Protein 1ECI (pdb70)

Organism: Ectatomma tuberculatum (NCBI:txid39300)

Radius of gyration: 10.92 Å; Cα contacts (8 Å, |Δi|>4): 73; chains: 2; bounding box: 20×27×25 Å

GO terms:
  GO:0005576 extracellular region (C, EXP)

Solvent-accessible surface area: 4690 Å² total; per-residue (Å²): 125,137,12,69,144,145,21,9,66,65,1,25,94,46,3,81,55,12,7,124,115,14,43,34,126,54,7,85,87,1,106,140,36,35,55,159,128,107,42,105,119,24,33,106,34,0,2,78,27,0,39,50,1,7,156,138,28,79,88,67,12,36,76,89,0,123,160,104,11,67,218

Structure (mmCIF, N/CA/C/O backbone):
data_1ECI
#
_entry.id   1ECI
#
_cell.length_a   1.000
_cell.length_b   1.000
_cell.length_c   1.000
_cell.angle_alpha   90.00
_cell.angle_beta   90.00
_cell.angle_gamma   90.00
#
_symmetry.space_group_name_H-M   'P 1'
#
loop_
_entity.id
_entity.type
_entity.pdbx_description
1 polymer ECTATOMIN
2 polymer ECTATOMIN
#
loop_
_atom_site.group_PDB
_atom_site.id
_atom_site.type_symbol
_atom_site.label_atom_id
_atom_site.label_alt_id
_atom_site.label_comp_id
_atom_site.label_asym_id
_atom_site.label_entity_id
_atom_site.label_seq_id
_atom_site.pdbx_PDB_ins_code
_atom_site.Cartn_x
_atom_site.Cartn_y
_atom_site.Cartn_z
_atom_site.occupancy
_atom_site.B_iso_or_equiv
_atom_site.auth_seq_id
_atom_site.auth_comp_id
_atom_site.auth_asym_id
_atom_site.auth_atom_id
_atom_site.pdbx_PDB_model_num
ATOM 1 N N . GLY A 1 1 ? 3.851 -14.009 7.409 1.00 0.00 1 GLY A N 1
ATOM 2 C CA . GLY A 1 1 ? 4.643 -13.171 6.497 1.00 0.00 1 GLY A CA 1
ATOM 3 C C . GLY A 1 1 ? 3.838 -12.786 5.254 1.00 0.00 1 GLY A C 1
ATOM 4 O O . GLY A 1 1 ? 3.552 -11.623 4.969 1.00 0.00 1 GLY A O 1
ATOM 10 N N . VAL A 1 2 ? 3.465 -13.822 4.496 1.00 0.00 2 VAL A N 1
ATOM 11 C CA . VAL A 1 2 ? 2.669 -13.637 3.267 1.00 0.00 2 VAL A CA 1
ATOM 12 C C . VAL A 1 2 ? 1.245 -13.149 3.583 1.00 0.00 2 VAL A C 1
ATOM 13 O O . VAL A 1 2 ? 0.676 -13.362 4.655 1.00 0.00 2 VAL A O 1
ATOM 26 N N . ILE A 1 3 ? 0.666 -12.472 2.589 1.00 0.00 3 ILE A N 1
ATOM 27 C CA . ILE A 1 3 ? -0.714 -11.964 2.688 1.00 0.00 3 ILE A CA 1
ATOM 28 C C . ILE A 1 3 ? -1.650 -12.824 1.820 1.00 0.00 3 ILE A C 1
ATOM 29 O O . ILE A 1 3 ? -1.379 -13.065 0.643 1.00 0.00 3 ILE A O 1
ATOM 45 N N . PRO A 1 4 ? -2.772 -13.312 2.369 1.00 0.00 4 PRO A N 1
ATOM 46 C CA . PRO A 1 4 ? -3.725 -14.166 1.639 1.00 0.00 4 PRO A CA 1
ATOM 47 C C . PRO A 1 4 ? -4.687 -13.369 0.747 1.00 0.00 4 PRO A C 1
ATOM 48 O O . PRO A 1 4 ? -4.810 -12.145 0.801 1.00 0.00 4 PRO A O 1
ATOM 59 N N . LYS A 1 5 ? -5.415 -14.133 -0.074 1.00 0.00 5 LYS A N 1
ATOM 60 C CA . LYS A 1 5 ? -6.406 -13.575 -1.015 1.00 0.00 5 LYS A CA 1
ATOM 61 C C . LYS A 1 5 ? -7.436 -12.687 -0.303 1.00 0.00 5 LYS A C 1
ATOM 62 O O . LYS A 1 5 ? -7.756 -11.574 -0.718 1.00 0.00 5 LYS A O 1
ATOM 81 N N . LYS A 1 6 ? -7.960 -13.221 0.805 1.00 0.00 6 LYS A N 1
ATOM 82 C CA . LYS A 1 6 ? -8.977 -12.525 1.615 1.00 0.00 6 LYS A CA 1
ATOM 83 C C . LYS A 1 6 ? -8.545 -11.106 2.009 1.00 0.00 6 LYS A C 1
ATOM 84 O O . LYS A 1 6 ? -9.262 -10.123 1.826 1.00 0.00 6 LYS A O 1
ATOM 103 N N . ILE A 1 7 ? -7.335 -11.012 2.570 1.00 0.00 7 ILE A N 1
ATOM 104 C CA . ILE A 1 7 ? -6.778 -9.708 2.980 1.00 0.00 7 ILE A CA 1
ATOM 105 C C . ILE A 1 7 ? -6.641 -8.742 1.794 1.00 0.00 7 ILE A C 1
ATOM 106 O O . ILE A 1 7 ? -6.971 -7.563 1.882 1.00 0.00 7 ILE A O 1
ATOM 122 N N . TRP A 1 8 ? -6.136 -9.256 0.668 1.00 0.00 8 TRP A N 1
ATOM 123 C CA . TRP A 1 8 ? -5.996 -8.440 -0.559 1.00 0.00 8 TRP A CA 1
ATOM 124 C C . TRP A 1 8 ? -7.317 -7.787 -1.002 1.00 0.00 8 TRP A C 1
ATOM 125 O O . TRP A 1 8 ? -7.381 -6.636 -1.434 1.00 0.00 8 TRP A O 1
ATOM 146 N N . GLU A 1 9 ? -8.396 -8.566 -0.893 1.00 0.00 9 GLU A N 1
ATOM 147 C CA . GLU A 1 9 ? -9.756 -8.066 -1.177 1.00 0.00 9 GLU A CA 1
ATOM 148 C C . GLU A 1 9 ? -10.161 -6.931 -0.224 1.00 0.00 9 GLU A C 1
ATOM 149 O O . GLU A 1 9 ? -10.689 -5.887 -0.608 1.00 0.00 9 GLU A O 1
ATOM 161 N N . THR A 1 10 ? -9.898 -7.166 1.065 1.00 0.00 10 THR A N 1
ATOM 162 C CA . THR A 1 10 ? -10.245 -6.210 2.136 1.00 0.00 10 THR A CA 1
ATOM 163 C C . THR A 1 10 ? -9.555 -4.848 1.956 1.00 0.00 10 THR A C 1
ATOM 164 O O . THR A 1 10 ? -10.158 -3.777 2.021 1.00 0.00 10 THR A O 1
ATOM 175 N N . VAL A 1 11 ? -8.242 -4.915 1.727 1.00 0.00 11 VAL A N 1
ATOM 176 C CA . VAL A 1 11 ? -7.393 -3.713 1.628 1.00 0.00 11 VAL A CA 1
ATOM 177 C C . VAL A 1 11 ? -7.681 -2.862 0.382 1.00 0.00 11 VAL A C 1
ATOM 178 O O . VAL A 1 11 ? -7.544 -1.642 0.405 1.00 0.00 11 VAL A O 1
ATOM 191 N N . CYS A 1 12 ? -8.087 -3.536 -0.708 1.00 0.00 12 CYS A N 1
ATOM 192 C CA . CYS A 1 12 ? -8.344 -2.917 -2.033 1.00 0.00 12 CYS A CA 1
ATOM 193 C C . CYS A 1 12 ? -8.634 -1.400 -2.043 1.00 0.00 12 CYS A C 1
ATOM 194 O O . CYS A 1 12 ? -7.859 -0.632 -2.611 1.00 0.00 12 CYS A O 1
ATOM 201 N N . PRO A 1 13 ? -9.727 -0.917 -1.428 1.00 0.00 13 PRO A N 1
ATOM 202 C CA . PRO A 1 13 ? -10.100 0.512 -1.435 1.00 0.00 13 PRO A CA 1
ATOM 203 C C . PRO A 1 13 ? -9.097 1.417 -0.703 1.00 0.00 13 PRO A C 1
ATOM 204 O O . PRO A 1 13 ? -8.695 2.483 -1.167 1.00 0.00 13 PRO A O 1
ATOM 215 N N . THR A 1 14 ? -8.703 0.964 0.489 1.00 0.00 14 THR A N 1
ATOM 216 C CA . THR A 1 14 ? -7.760 1.706 1.348 1.00 0.00 14 THR A CA 1
ATOM 217 C C . THR A 1 14 ? -6.409 1.945 0.653 1.00 0.00 14 THR A C 1
ATOM 218 O O . THR A 1 14 ? -5.860 3.046 0.613 1.00 0.00 14 THR A O 1
ATOM 229 N N . VAL A 1 15 ? -5.865 0.855 0.104 1.00 0.00 15 VAL A N 1
ATOM 230 C CA . VAL A 1 15 ? -4.575 0.888 -0.612 1.00 0.00 15 VAL A CA 1
ATOM 231 C C . VAL A 1 15 ? -4.638 1.622 -1.960 1.00 0.00 15 VAL A C 1
ATOM 232 O O . VAL A 1 15 ? -3.662 2.207 -2.427 1.00 0.00 15 VAL A O 1
ATOM 245 N N . GLU A 1 16 ? -5.824 1.580 -2.585 1.00 0.00 16 GLU A N 1
ATOM 246 C CA . GLU A 1 16 ? -6.045 2.122 -3.945 1.00 0.00 16 GLU A CA 1
ATOM 247 C C . GLU A 1 16 ? -5.388 3.492 -4.195 1.00 0.00 16 GLU A C 1
ATOM 248 O O . GLU A 1 16 ? -4.522 3.602 -5.062 1.00 0.00 16 GLU A O 1
ATOM 260 N N . PRO A 1 17 ? -5.732 4.559 -3.454 1.00 0.00 17 PRO A N 1
ATOM 261 C CA . PRO A 1 17 ? -5.243 5.923 -3.732 1.00 0.00 17 PRO A CA 1
ATOM 262 C C . PRO A 1 17 ? -3.713 6.016 -3.763 1.00 0.00 17 PRO A C 1
ATOM 263 O O . PRO A 1 17 ? -3.094 6.618 -4.641 1.00 0.00 17 PRO A O 1
ATOM 274 N N . TRP A 1 18 ? -3.099 5.378 -2.764 1.00 0.00 18 TRP A N 1
ATOM 275 C CA . TRP A 1 18 ? -1.630 5.342 -2.653 1.00 0.00 18 TRP A CA 1
ATOM 276 C C . TRP A 1 18 ? -0.979 4.599 -3.830 1.00 0.00 18 TRP A C 1
ATOM 277 O O . TRP A 1 18 ? 0.010 5.029 -4.420 1.00 0.00 18 TRP A O 1
ATOM 298 N N . ALA A 1 19 ? -1.578 3.454 -4.176 1.00 0.00 19 ALA A N 1
ATOM 299 C CA . ALA A 1 19 ? -1.007 2.513 -5.161 1.00 0.00 19 ALA A CA 1
ATOM 300 C C . ALA A 1 19 ? -0.703 3.160 -6.521 1.00 0.00 19 ALA A C 1
ATOM 301 O O . ALA A 1 19 ? 0.426 3.162 -7.013 1.00 0.00 19 ALA A O 1
ATOM 308 N N . LYS A 1 20 ? -1.749 3.716 -7.143 1.00 0.00 20 LYS A N 1
ATOM 309 C CA . LYS A 1 20 ? -1.583 4.444 -8.418 1.00 0.00 20 LYS A CA 1
ATOM 310 C C . LYS A 1 20 ? -0.648 5.652 -8.284 1.00 0.00 20 LYS A C 1
ATOM 311 O O . LYS A 1 20 ? 0.154 5.967 -9.164 1.00 0.00 20 LYS A O 1
ATOM 330 N N . LYS A 1 21 ? -0.781 6.355 -7.154 1.00 0.00 21 LYS A N 1
ATOM 331 C CA . LYS A 1 21 ? 0.136 7.464 -6.824 1.00 0.00 21 LYS A CA 1
ATOM 332 C C . LYS A 1 21 ? 1.441 6.949 -6.182 1.00 0.00 21 LYS A C 1
ATOM 333 O O . LYS A 1 21 ? 1.950 7.435 -5.171 1.00 0.00 21 LYS A O 1
ATOM 352 N N . CYS A 1 22 ? 2.008 5.927 -6.828 1.00 0.00 22 CYS A N 1
ATOM 353 C CA . CYS A 1 22 ? 3.275 5.316 -6.384 1.00 0.00 22 CYS A CA 1
ATOM 354 C C . CYS A 1 22 ? 3.915 4.526 -7.538 1.00 0.00 22 CYS A C 1
ATOM 355 O O . CYS A 1 22 ? 3.378 4.386 -8.639 1.00 0.00 22 CYS A O 1
ATOM 362 N N . SER A 1 23 ? 5.110 3.995 -7.266 1.00 0.00 23 SER A N 1
ATOM 363 C CA . SER A 1 23 ? 5.846 3.187 -8.258 1.00 0.00 23 SER A CA 1
ATOM 364 C C . SER A 1 23 ? 6.776 2.165 -7.583 1.00 0.00 23 SER A C 1
ATOM 365 O O . SER A 1 23 ? 6.823 1.985 -6.364 1.00 0.00 23 SER A O 1
ATOM 373 N N . GLY A 1 24 ? 7.537 1.470 -8.433 1.00 0.00 24 GLY A N 1
ATOM 374 C CA . GLY A 1 24 ? 8.455 0.410 -7.979 1.00 0.00 24 GLY A CA 1
ATOM 375 C C . GLY A 1 24 ? 7.779 -0.966 -7.937 1.00 0.00 24 GLY A C 1
ATOM 376 O O . GLY A 1 24 ? 6.595 -1.160 -8.216 1.00 0.00 24 GLY A O 1
ATOM 380 N N . ASP A 1 25 ? 8.597 -1.950 -7.557 1.00 0.00 25 ASP A N 1
ATOM 381 C CA . ASP A 1 25 ? 8.184 -3.367 -7.529 1.00 0.00 25 ASP A CA 1
ATOM 382 C C . ASP A 1 25 ? 6.968 -3.622 -6.630 1.00 0.00 25 ASP A C 1
ATOM 383 O O . ASP A 1 25 ? 6.016 -4.320 -6.975 1.00 0.00 25 ASP A O 1
ATOM 392 N N . ILE A 1 26 ? 7.030 -3.038 -5.431 1.00 0.00 26 ILE A N 1
ATOM 393 C CA . ILE A 1 26 ? 5.981 -3.225 -4.411 1.00 0.00 26 ILE A CA 1
ATOM 394 C C . ILE A 1 26 ? 4.631 -2.645 -4.861 1.00 0.00 26 ILE A C 1
ATOM 395 O O . ILE A 1 26 ? 3.566 -3.238 -4.696 1.00 0.00 26 ILE A O 1
ATOM 411 N N . ALA A 1 27 ? 4.687 -1.430 -5.419 1.00 0.00 27 ALA A N 1
ATOM 412 C CA . ALA A 1 27 ? 3.484 -0.775 -5.972 1.00 0.00 27 ALA A CA 1
ATOM 413 C C . ALA A 1 27 ? 2.787 -1.666 -7.011 1.00 0.00 27 ALA A C 1
ATOM 414 O O . ALA A 1 27 ? 1.574 -1.877 -7.014 1.00 0.00 27 ALA A O 1
ATOM 421 N N . THR A 1 28 ? 3.613 -2.204 -7.914 1.00 0.00 28 THR A N 1
ATOM 422 C CA . THR A 1 28 ? 3.152 -3.142 -8.956 1.00 0.00 28 THR A CA 1
ATOM 423 C C . THR A 1 28 ? 2.525 -4.411 -8.355 1.00 0.00 28 THR A C 1
ATOM 424 O O . THR A 1 28 ? 1.531 -4.954 -8.837 1.00 0.00 28 THR A O 1
ATOM 435 N N . TYR A 1 29 ? 3.148 -4.898 -7.277 1.00 0.00 29 TYR A N 1
ATOM 436 C CA . TYR A 1 29 ? 2.685 -6.120 -6.594 1.00 0.00 29 TYR A CA 1
ATOM 437 C C . TYR A 1 29 ? 1.257 -5.968 -6.055 1.00 0.00 29 TYR A C 1
ATOM 438 O O . TYR A 1 29 ? 0.331 -6.673 -6.448 1.00 0.00 29 TYR A O 1
ATOM 456 N N . ILE A 1 30 ? 1.092 -5.006 -5.142 1.00 0.00 30 ILE A N 1
ATOM 457 C CA . ILE A 1 30 ? -0.209 -4.724 -4.500 1.00 0.00 30 ILE A CA 1
ATOM 458 C C . ILE A 1 30 ? -1.324 -4.512 -5.536 1.00 0.00 30 ILE A C 1
ATOM 459 O O . ILE A 1 30 ? -2.445 -5.010 -5.425 1.00 0.00 30 ILE A O 1
ATOM 475 N N . LYS A 1 31 ? -0.981 -3.730 -6.565 1.00 0.00 31 LYS A N 1
ATOM 476 C CA . LYS A 1 31 ? -1.875 -3.491 -7.716 1.00 0.00 31 LYS A CA 1
ATOM 477 C C . LYS A 1 31 ? -2.398 -4.813 -8.297 1.00 0.00 31 LYS A C 1
ATOM 478 O O . LYS A 1 31 ? -3.592 -5.027 -8.503 1.00 0.00 31 LYS A O 1
ATOM 497 N N . ARG A 1 32 ? -1.454 -5.723 -8.551 1.00 0.00 32 ARG A N 1
ATOM 498 C CA . ARG A 1 32 ? -1.773 -7.058 -9.090 1.00 0.00 32 ARG A CA 1
ATOM 499 C C . ARG A 1 32 ? -2.706 -7.858 -8.167 1.00 0.00 32 ARG A C 1
ATOM 500 O O . ARG A 1 32 ? -3.633 -8.538 -8.602 1.00 0.00 32 ARG A O 1
ATOM 521 N N . GLU A 1 33 ? -2.442 -7.779 -6.858 1.00 0.00 33 GLU A N 1
ATOM 522 C CA . GLU A 1 33 ? -3.207 -8.566 -5.869 1.00 0.00 33 GLU A CA 1
ATOM 523 C C . GLU A 1 33 ? -4.704 -8.227 -5.884 1.00 0.00 33 GLU A C 1
ATOM 524 O O . GLU A 1 33 ? -5.577 -9.068 -6.107 1.00 0.00 33 GLU A O 1
ATOM 536 N N . CYS A 1 34 ? -4.993 -6.945 -5.640 1.00 0.00 34 CYS A N 1
ATOM 537 C CA . CYS A 1 34 ? -6.382 -6.449 -5.627 1.00 0.00 34 CYS A CA 1
ATOM 538 C C . CYS A 1 34 ? -7.069 -6.609 -6.993 1.00 0.00 34 CYS A C 1
ATOM 539 O O . CYS A 1 34 ? -8.180 -7.121 -7.126 1.00 0.00 34 CYS A O 1
ATOM 546 N N . GLY A 1 35 ? -6.365 -6.142 -8.030 1.00 0.00 35 GLY A N 1
ATOM 547 C CA . GLY A 1 35 ? -6.890 -6.138 -9.410 1.00 0.00 35 GLY A CA 1
ATOM 548 C C . GLY A 1 35 ? -7.291 -7.534 -9.900 1.00 0.00 35 GLY A C 1
ATOM 549 O O . GLY A 1 35 ? -8.418 -7.798 -10.318 1.00 0.00 35 GLY A O 1
ATOM 553 N N . LYS A 1 36 ? -6.306 -8.436 -9.859 1.00 0.00 36 LYS A N 1
ATOM 554 C CA . LYS A 1 36 ? -6.509 -9.855 -10.211 1.00 0.00 36 LYS A CA 1
ATOM 555 C C . LYS A 1 36 ? -7.330 -10.568 -9.123 1.00 0.00 36 LYS A C 1
ATOM 556 O O . LYS A 1 36 ? -6.835 -11.228 -8.208 1.00 0.00 36 LYS A O 1
ATOM 575 N N . LEU A 1 37 ? -8.649 -10.395 -9.243 1.00 0.00 37 LEU A N 1
ATOM 576 C CA . LEU A 1 37 ? -9.605 -10.893 -8.238 1.00 0.00 37 LEU A CA 1
ATOM 577 C C . LEU A 1 37 ? -11.017 -10.939 -8.845 1.00 0.00 37 LEU A C 1
ATOM 578 O O . LEU A 1 37 ? -11.547 -9.890 -9.213 1.00 0.00 37 LEU A O 1
ATOM 595 N N . TRP B 2 1 ? -4.852 0.400 10.697 1.00 0.00 1 TRP B N 1
ATOM 596 C CA . TRP B 2 1 ? -6.250 0.705 11.043 1.00 0.00 1 TRP B C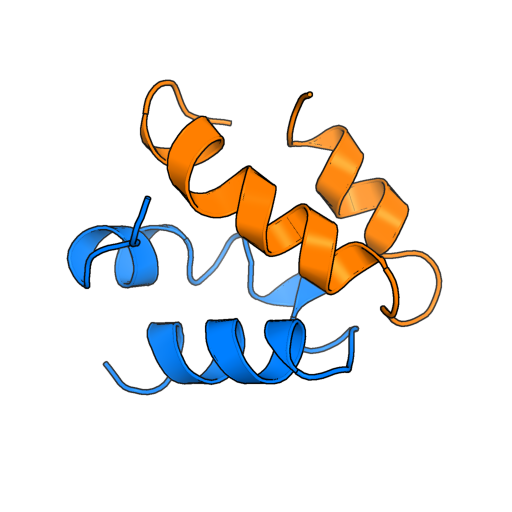A 1
ATOM 597 C C . TRP B 2 1 ? -6.905 -0.398 11.892 1.00 0.00 1 TRP B C 1
ATOM 598 O O . TRP B 2 1 ? -7.463 -0.168 12.965 1.00 0.00 1 TRP B O 1
ATOM 621 N N . SER B 2 2 ? -6.826 -1.631 11.387 1.00 0.00 2 SER B N 1
ATOM 622 C CA . SER B 2 2 ? -7.358 -2.811 12.097 1.00 0.00 2 SER B CA 1
ATOM 623 C C . SER B 2 2 ? -6.369 -3.296 13.172 1.00 0.00 2 SER B C 1
ATOM 624 O O . SER B 2 2 ? -5.311 -2.720 13.428 1.00 0.00 2 SER B O 1
ATOM 632 N N . THR B 2 3 ? -6.760 -4.372 13.857 1.00 0.00 3 THR B N 1
ATOM 633 C CA . THR B 2 3 ? -5.830 -5.098 14.739 1.00 0.00 3 THR B CA 1
ATOM 634 C C . THR B 2 3 ? -4.948 -6.038 13.902 1.00 0.00 3 THR B C 1
ATOM 635 O O . THR B 2 3 ? -3.722 -5.936 13.845 1.00 0.00 3 THR B O 1
ATOM 646 N N . ILE B 2 4 ? -5.619 -6.975 13.222 1.00 0.00 4 ILE B N 1
ATOM 647 C CA . ILE B 2 4 ? -4.935 -7.967 12.371 1.00 0.00 4 ILE B CA 1
ATOM 648 C C . ILE B 2 4 ? -4.515 -7.361 11.023 1.00 0.00 4 ILE B C 1
ATOM 649 O O . ILE B 2 4 ? -3.339 -7.286 10.669 1.00 0.00 4 ILE B O 1
ATOM 665 N N . VAL B 2 5 ? -5.527 -6.905 10.273 1.00 0.00 5 VAL B N 1
ATOM 666 C CA . VAL B 2 5 ? -5.341 -6.448 8.878 1.00 0.00 5 VAL B CA 1
ATOM 667 C C . VAL B 2 5 ? -4.252 -5.375 8.753 1.00 0.00 5 VAL B C 1
ATOM 668 O O . VAL B 2 5 ? -3.422 -5.383 7.845 1.00 0.00 5 VAL B O 1
ATOM 681 N N . LYS B 2 6 ? -4.274 -4.434 9.702 1.00 0.00 6 LYS B N 1
ATOM 682 C CA . LYS B 2 6 ? -3.267 -3.359 9.781 1.00 0.00 6 LYS B CA 1
ATOM 683 C C . LYS B 2 6 ? -1.839 -3.916 9.713 1.00 0.00 6 LYS B C 1
ATOM 684 O O . LYS B 2 6 ? -1.054 -3.633 8.811 1.00 0.00 6 LYS B O 1
ATOM 703 N N . LEU B 2 7 ? -1.526 -4.761 10.696 1.00 0.00 7 LEU B N 1
ATOM 704 C CA . LEU B 2 7 ? -0.184 -5.361 10.821 1.00 0.00 7 LEU B CA 1
ATOM 705 C C . LEU B 2 7 ? 0.222 -6.199 9.598 1.00 0.00 7 LEU B C 1
ATOM 706 O O . LEU B 2 7 ? 1.391 -6.316 9.233 1.00 0.00 7 LEU B O 1
ATOM 722 N N . THR B 2 8 ? -0.784 -6.811 8.965 1.00 0.00 8 THR B N 1
ATOM 723 C CA . THR B 2 8 ? -0.558 -7.662 7.781 1.00 0.00 8 THR B CA 1
ATOM 724 C C . THR B 2 8 ? -0.061 -6.859 6.566 1.00 0.00 8 THR B C 1
ATOM 725 O O . THR B 2 8 ? 1.004 -7.102 5.996 1.00 0.00 8 THR B O 1
ATOM 736 N N . ILE B 2 9 ? -0.868 -5.870 6.170 1.00 0.00 9 ILE B N 1
ATOM 737 C CA . ILE B 2 9 ? -0.609 -5.093 4.941 1.00 0.00 9 ILE B CA 1
ATOM 738 C C . ILE B 2 9 ? 0.520 -4.061 5.107 1.00 0.00 9 ILE B C 1
ATOM 739 O O . ILE B 2 9 ? 1.402 -3.907 4.265 1.00 0.00 9 ILE B O 1
ATOM 755 N N . CYS B 2 10 ? 0.476 -3.353 6.241 1.00 0.00 10 CYS B N 1
ATOM 756 C CA . CYS B 2 10 ? 1.399 -2.239 6.552 1.00 0.00 10 CYS B CA 1
ATOM 757 C C . CYS B 2 10 ? 2.880 -2.445 6.196 1.00 0.00 10 CYS B C 1
ATOM 758 O O . CYS B 2 10 ? 3.470 -1.562 5.577 1.00 0.00 10 CYS B O 1
ATOM 765 N N . PRO B 2 11 ? 3.540 -3.554 6.563 1.00 0.00 11 PRO B N 1
ATOM 766 C CA . PRO B 2 11 ? 4.952 -3.800 6.206 1.00 0.00 11 PRO B CA 1
ATOM 767 C C . PRO B 2 11 ? 5.208 -3.700 4.694 1.00 0.00 11 PRO B C 1
ATOM 768 O O . PRO B 2 11 ? 6.175 -3.105 4.216 1.00 0.00 11 PRO B O 1
ATOM 779 N N . THR B 2 12 ? 4.295 -4.309 3.932 1.00 0.00 12 THR B N 1
ATOM 780 C CA . THR B 2 12 ? 4.321 -4.214 2.459 1.00 0.00 12 THR B CA 1
ATOM 781 C C . THR B 2 12 ? 4.187 -2.752 2.000 1.00 0.00 12 THR B C 1
ATOM 782 O O . THR B 2 12 ? 4.922 -2.251 1.152 1.00 0.00 12 THR B O 1
ATOM 793 N N . LEU B 2 13 ? 3.212 -2.055 2.596 1.00 0.00 13 LEU B N 1
ATOM 794 C CA . LEU B 2 13 ? 2.939 -0.641 2.267 1.00 0.00 13 LEU B CA 1
ATOM 795 C C . LEU B 2 13 ? 4.157 0.272 2.475 1.00 0.00 13 LEU B C 1
ATOM 796 O O . LEU B 2 13 ? 4.405 1.218 1.731 1.00 0.00 13 LEU B O 1
ATOM 812 N N . LYS B 2 14 ? 4.915 -0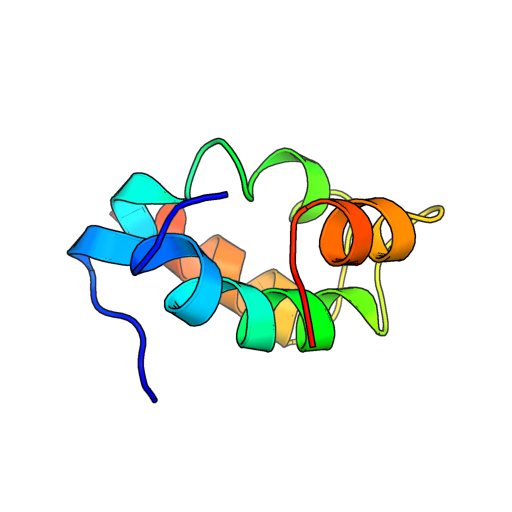.010 3.539 1.00 0.00 14 LYS B N 1
ATOM 813 C CA . LYS B 2 14 ? 6.155 0.732 3.836 1.00 0.00 14 LYS B CA 1
ATOM 814 C C . LYS B 2 14 ? 7.190 0.581 2.714 1.00 0.00 14 LYS B C 1
ATOM 815 O O . LYS B 2 14 ? 7.834 1.528 2.264 1.00 0.00 14 LYS B O 1
ATOM 834 N N . SER B 2 15 ? 7.351 -0.667 2.265 1.00 0.00 15 SER B N 1
ATOM 835 C CA . SER B 2 15 ? 8.253 -0.982 1.139 1.00 0.00 15 SER B CA 1
ATOM 836 C C . SER B 2 15 ? 7.871 -0.197 -0.129 1.00 0.00 15 SER B C 1
ATOM 837 O O . SER B 2 15 ? 8.700 0.311 -0.883 1.00 0.00 15 SER B O 1
ATOM 845 N N . MET B 2 16 ? 6.556 -0.116 -0.358 1.00 0.00 16 MET B N 1
ATOM 846 C CA . MET B 2 16 ? 5.991 0.681 -1.464 1.00 0.00 16 MET B CA 1
ATOM 847 C C . MET B 2 16 ? 6.324 2.176 -1.315 1.00 0.00 16 MET B C 1
ATOM 848 O O . MET B 2 16 ? 6.730 2.868 -2.249 1.00 0.00 16 MET B O 1
ATOM 862 N N . ALA B 2 17 ? 6.154 2.658 -0.079 1.00 0.00 17 ALA B N 1
ATOM 863 C CA . ALA B 2 17 ? 6.350 4.079 0.273 1.00 0.00 17 ALA B CA 1
ATOM 864 C C . ALA B 2 17 ? 7.734 4.616 -0.118 1.00 0.00 17 ALA B C 1
ATOM 865 O O . ALA B 2 17 ? 7.918 5.787 -0.451 1.00 0.00 17 ALA B O 1
ATOM 872 N N . LYS B 2 18 ? 8.724 3.718 -0.061 1.00 0.00 18 LYS B N 1
ATOM 873 C CA . LYS B 2 18 ? 10.125 4.045 -0.403 1.00 0.00 18 LYS B CA 1
ATOM 874 C C . LYS B 2 18 ? 10.257 4.838 -1.713 1.00 0.00 18 LYS B C 1
ATOM 875 O O . LYS B 2 18 ? 11.059 5.762 -1.847 1.00 0.00 18 LYS B O 1
ATOM 894 N N . LYS B 2 19 ? 9.441 4.452 -2.700 1.00 0.00 19 LYS B N 1
ATOM 895 C CA . LYS B 2 19 ? 9.439 5.132 -4.008 1.00 0.00 19 LYS B CA 1
ATOM 896 C C . LYS B 2 19 ? 8.006 5.340 -4.524 1.00 0.00 19 LYS B C 1
ATOM 897 O O . LYS B 2 19 ? 7.539 4.758 -5.504 1.00 0.00 19 LYS B O 1
ATOM 916 N N . CYS B 2 20 ? 7.274 6.187 -3.793 1.00 0.00 20 CYS B N 1
ATOM 917 C CA . CYS B 2 20 ? 5.954 6.658 -4.257 1.00 0.00 20 CYS B CA 1
ATOM 918 C C . CYS B 2 20 ? 6.006 8.084 -4.819 1.00 0.00 20 CYS B C 1
ATOM 919 O O . CYS B 2 20 ? 6.981 8.828 -4.700 1.00 0.00 20 CYS B O 1
ATOM 926 N N . GLU B 2 21 ? 4.891 8.464 -5.452 1.00 0.00 21 GLU B N 1
ATOM 927 C CA . GLU B 2 21 ? 4.778 9.790 -6.086 1.00 0.00 21 GLU B CA 1
ATOM 928 C C . GLU B 2 21 ? 4.321 10.854 -5.079 1.00 0.00 21 GLU B C 1
ATOM 929 O O . GLU B 2 21 ? 3.668 10.585 -4.070 1.00 0.00 21 GLU B O 1
ATOM 941 N N . GLY B 2 22 ? 4.664 12.104 -5.406 1.00 0.00 22 GLY B N 1
ATOM 942 C CA . GLY B 2 22 ? 4.322 13.278 -4.577 1.00 0.00 22 GLY B CA 1
ATOM 943 C C . GLY B 2 22 ? 4.916 13.197 -3.164 1.00 0.00 22 GLY B C 1
ATOM 944 O O . GLY B 2 22 ? 6.047 13.593 -2.883 1.00 0.00 22 GLY B O 1
ATOM 948 N N . SER B 2 23 ? 4.102 12.646 -2.259 1.00 0.00 23 SER B N 1
ATOM 949 C CA . SER B 2 23 ? 4.515 12.389 -0.865 1.00 0.00 23 SER B CA 1
ATOM 950 C C . SER B 2 23 ? 3.514 11.430 -0.193 1.00 0.00 23 SER B C 1
ATOM 951 O O . SER B 2 23 ? 3.084 11.563 0.954 1.00 0.00 23 SER B O 1
ATOM 959 N N . ILE B 2 24 ? 3.158 10.402 -0.967 1.00 0.00 24 ILE B N 1
ATOM 960 C CA . ILE B 2 24 ? 2.223 9.350 -0.524 1.00 0.00 24 ILE B CA 1
ATOM 961 C C . ILE B 2 24 ? 2.787 8.505 0.627 1.00 0.00 24 ILE B C 1
ATOM 962 O O . ILE B 2 24 ? 2.067 7.976 1.472 1.00 0.00 24 ILE B O 1
ATOM 978 N N . ALA B 2 25 ? 4.117 8.370 0.632 1.00 0.00 25 ALA B N 1
ATOM 979 C CA . ALA B 2 25 ? 4.843 7.680 1.717 1.00 0.00 25 ALA B CA 1
ATOM 980 C C . ALA B 2 25 ? 4.391 8.136 3.114 1.00 0.00 25 ALA B C 1
ATOM 981 O O . ALA B 2 25 ? 4.246 7.361 4.060 1.00 0.00 25 ALA B O 1
ATOM 988 N N . THR B 2 26 ? 4.179 9.451 3.227 1.00 0.00 26 THR B N 1
ATOM 989 C CA . THR B 2 26 ? 3.688 10.070 4.474 1.00 0.00 26 THR B CA 1
ATOM 990 C C . THR B 2 26 ? 2.343 9.473 4.917 1.00 0.00 26 THR B C 1
ATOM 991 O O . THR B 2 26 ? 2.136 9.082 6.066 1.00 0.00 26 THR B O 1
ATOM 1002 N N . MET B 2 27 ? 1.410 9.413 3.961 1.00 0.00 27 MET B N 1
ATOM 1003 C CA . MET B 2 27 ? 0.059 8.866 4.207 1.00 0.00 27 MET B CA 1
ATOM 1004 C C . MET B 2 27 ? 0.096 7.409 4.690 1.00 0.00 27 MET B C 1
ATOM 1005 O O . MET B 2 27 ? -0.598 6.997 5.620 1.00 0.00 27 MET B O 1
ATOM 1019 N N . ILE B 2 28 ? 0.931 6.613 4.012 1.00 0.00 28 ILE B N 1
ATOM 1020 C CA . ILE B 2 28 ? 1.128 5.194 4.366 1.00 0.00 28 ILE B CA 1
ATOM 1021 C C . ILE B 2 28 ? 1.498 5.032 5.846 1.00 0.00 28 ILE B C 1
ATOM 1022 O O . ILE B 2 28 ? 0.858 4.323 6.621 1.00 0.00 28 ILE B O 1
ATOM 1038 N N . LYS B 2 29 ? 2.568 5.733 6.227 1.00 0.00 29 LYS B N 1
ATOM 1039 C CA . LYS B 2 29 ? 3.095 5.683 7.602 1.00 0.00 29 LYS B CA 1
ATOM 1040 C C . LYS B 2 29 ? 2.075 6.167 8.643 1.00 0.00 29 LYS B C 1
ATOM 1041 O O . LYS B 2 29 ? 1.952 5.637 9.747 1.00 0.00 29 LYS B O 1
ATOM 1060 N N . LYS B 2 30 ? 1.332 7.211 8.261 1.00 0.00 30 LYS B N 1
ATOM 1061 C CA . LYS B 2 30 ? 0.333 7.837 9.147 1.00 0.00 30 LYS B CA 1
ATOM 1062 C C . LYS B 2 30 ? -0.694 6.816 9.660 1.00 0.00 30 LYS B C 1
ATOM 1063 O O . LYS B 2 30 ? -0.966 6.680 10.854 1.00 0.00 30 LYS B O 1
ATOM 1082 N N . LYS B 2 31 ? -1.276 6.082 8.707 1.00 0.00 31 LYS B N 1
ATOM 1083 C CA . LYS B 2 31 ? -2.226 4.998 9.022 1.00 0.00 31 LYS B CA 1
ATOM 1084 C C . LYS B 2 31 ? -1.548 3.864 9.805 1.00 0.00 31 LYS B C 1
ATOM 1085 O O . LYS B 2 31 ? -1.971 3.425 10.875 1.00 0.00 31 LYS B O 1
ATOM 1104 N N . CYS B 2 32 ? -0.449 3.391 9.215 1.00 0.00 32 CYS B N 1
ATOM 1105 C CA . CYS B 2 32 ? 0.333 2.258 9.742 1.00 0.00 32 CYS B CA 1
ATOM 1106 C C . CYS B 2 32 ? 1.148 2.591 11.001 1.00 0.00 32 CYS B C 1
ATOM 1107 O O . CYS B 2 32 ? 1.052 3.648 11.626 1.00 0.00 32 CYS B O 1
ATOM 1114 N N . ASP B 2 33 ? 1.964 1.605 11.385 1.00 0.00 33 ASP B N 1
ATOM 1115 C CA . ASP B 2 33 ? 2.868 1.719 12.544 1.00 0.00 33 ASP B CA 1
ATOM 1116 C C . ASP B 2 33 ? 4.187 0.969 12.294 1.00 0.00 33 ASP B C 1
ATOM 1117 O O . ASP B 2 33 ? 4.419 0.328 11.267 1.00 0.00 33 ASP B O 1
ATOM 1126 N N . LYS B 2 34 ? 5.068 1.054 13.293 1.00 0.00 34 LYS B N 1
ATOM 1127 C CA . LYS B 2 34 ? 6.391 0.398 13.234 1.00 0.00 34 LYS B CA 1
ATOM 1128 C C . LYS B 2 34 ? 7.078 0.281 14.612 1.00 0.00 34 LYS B C 1
ATOM 1129 O O . LYS B 2 34 ? 6.514 0.729 15.612 1.00 0.00 34 LYS B O 1
ATOM 1149 N N . GLY A 1 1 ? 4.733 -13.131 6.772 1.00 0.00 1 GLY A N 2
ATOM 1150 C CA . GLY A 1 1 ? 5.293 -12.585 5.526 1.00 0.00 1 GLY A CA 2
ATOM 1151 C C . GLY A 1 1 ? 4.234 -12.521 4.422 1.00 0.00 1 GLY A C 2
ATOM 1152 O O . GLY A 1 1 ? 3.877 -11.470 3.890 1.00 0.00 1 GLY A O 2
ATOM 1158 N N . VAL A 1 2 ? 3.723 -13.708 4.081 1.00 0.00 2 VAL A N 2
ATOM 1159 C CA . VAL A 1 2 ? 2.677 -13.840 3.048 1.00 0.00 2 VAL A CA 2
ATOM 1160 C C . VAL A 1 2 ? 1.350 -13.205 3.503 1.00 0.00 2 VAL A C 2
ATOM 1161 O O . VAL A 1 2 ? 1.104 -12.906 4.674 1.00 0.00 2 VAL A O 2
ATOM 1174 N N . ILE A 1 3 ? 0.469 -13.007 2.519 1.00 0.00 3 ILE A N 2
ATOM 1175 C CA . ILE A 1 3 ? -0.863 -12.419 2.758 1.00 0.00 3 ILE A CA 2
ATOM 1176 C C . ILE A 1 3 ? -1.921 -13.184 1.945 1.00 0.00 3 ILE A C 2
ATOM 1177 O O . ILE A 1 3 ? -1.730 -13.473 0.763 1.00 0.00 3 ILE A O 2
ATOM 1193 N N . PRO A 1 4 ? -3.067 -13.532 2.549 1.00 0.00 4 PRO A N 2
ATOM 1194 C CA . PRO A 1 4 ? -4.132 -14.299 1.882 1.00 0.00 4 PRO A CA 2
ATOM 1195 C C . PRO A 1 4 ? -5.010 -13.440 0.962 1.00 0.00 4 PRO A C 2
ATOM 1196 O O . PRO A 1 4 ? -5.018 -12.209 0.979 1.00 0.00 4 PRO A O 2
ATOM 1207 N N . LYS A 1 5 ? -5.801 -14.157 0.159 1.00 0.00 5 LYS A N 2
ATOM 1208 C CA . LYS A 1 5 ? -6.729 -13.540 -0.808 1.00 0.00 5 LYS A CA 2
ATOM 1209 C C . LYS A 1 5 ? -7.713 -12.580 -0.122 1.00 0.00 5 LYS A C 2
ATOM 1210 O O . LYS A 1 5 ? -8.000 -11.478 -0.586 1.00 0.00 5 LYS A O 2
ATOM 1229 N N . LYS A 1 6 ? -8.227 -13.042 1.023 1.00 0.00 6 LYS A N 2
ATOM 1230 C CA . LYS A 1 6 ? -9.185 -12.270 1.839 1.00 0.00 6 LYS A CA 2
ATOM 1231 C C . LYS A 1 6 ? -8.663 -10.852 2.112 1.00 0.00 6 LYS A C 2
ATOM 1232 O O . LYS A 1 6 ? -9.305 -9.843 1.819 1.00 0.00 6 LYS A O 2
ATOM 1251 N N . ILE A 1 7 ? -7.447 -10.790 2.664 1.00 0.00 7 ILE A N 2
ATOM 1252 C CA . ILE A 1 7 ? -6.811 -9.500 2.992 1.00 0.00 7 ILE A CA 2
ATOM 1253 C C . ILE A 1 7 ? -6.689 -8.586 1.763 1.00 0.00 7 ILE A C 2
ATOM 1254 O O . ILE A 1 7 ? -7.055 -7.416 1.795 1.00 0.00 7 ILE A O 2
ATOM 1270 N N . TRP A 1 8 ? -6.165 -9.139 0.664 1.00 0.00 8 TRP A N 2
ATOM 1271 C CA . TRP A 1 8 ? -5.990 -8.368 -0.588 1.00 0.00 8 TRP A CA 2
ATOM 1272 C C . TRP A 1 8 ? -7.281 -7.674 -1.061 1.00 0.00 8 TRP A C 2
ATOM 1273 O O . TRP A 1 8 ? -7.303 -6.528 -1.510 1.00 0.00 8 TRP A O 2
ATOM 1294 N N . GLU A 1 9 ? -8.383 -8.420 -0.960 1.00 0.00 9 GLU A N 2
ATOM 1295 C CA . GLU A 1 9 ? -9.720 -7.908 -1.321 1.00 0.00 9 GLU A CA 2
ATOM 1296 C C . GLU A 1 9 ? -10.179 -6.767 -0.398 1.00 0.00 9 GLU A C 2
ATOM 1297 O O . GLU A 1 9 ? -10.701 -5.735 -0.818 1.00 0.00 9 GLU A O 2
ATOM 1309 N N . THR A 1 10 ? -9.975 -6.985 0.904 1.00 0.00 10 THR A N 2
ATOM 1310 C CA . THR A 1 10 ? -10.358 -6.006 1.942 1.00 0.00 10 THR A CA 2
ATOM 1311 C C . THR A 1 10 ? -9.628 -4.663 1.780 1.00 0.00 10 THR A C 2
ATOM 1312 O O . THR A 1 10 ? -10.197 -3.574 1.852 1.00 0.00 10 THR A O 2
ATOM 1323 N N . VAL A 1 11 ? -8.315 -4.768 1.566 1.00 0.00 11 VAL A N 2
ATOM 1324 C CA . VAL A 1 11 ? -7.434 -3.590 1.465 1.00 0.00 11 VAL A CA 2
ATOM 1325 C C . VAL A 1 11 ? -7.662 -2.770 0.189 1.00 0.00 11 VAL A C 2
ATOM 1326 O O . VAL A 1 11 ? -7.528 -1.548 0.188 1.00 0.00 11 VAL A O 2
ATOM 1339 N N . CYS A 1 12 ? -8.028 -3.470 -0.897 1.00 0.00 12 CYS A N 2
ATOM 1340 C CA . CYS A 1 12 ? -8.229 -2.886 -2.247 1.00 0.00 12 CYS A CA 2
ATOM 1341 C C . CYS A 1 12 ? -8.559 -1.380 -2.306 1.00 0.00 12 CYS A C 2
ATOM 1342 O O . CYS A 1 12 ? -7.787 -0.608 -2.874 1.00 0.00 12 CYS A O 2
ATOM 1349 N N . PRO A 1 13 ? -9.682 -0.908 -1.741 1.00 0.00 13 PRO A N 2
ATOM 1350 C CA . PRO A 1 13 ? -10.095 0.507 -1.812 1.00 0.00 13 PRO A CA 2
ATOM 1351 C C . PRO A 1 13 ? -9.125 1.469 -1.109 1.00 0.00 13 PRO A C 2
ATOM 1352 O O . PRO A 1 13 ? -8.720 2.508 -1.626 1.00 0.00 13 PRO A O 2
ATOM 1363 N N . THR A 1 14 ? -8.754 1.088 0.116 1.00 0.00 14 THR A N 2
ATOM 1364 C CA . THR A 1 14 ? -7.844 1.890 0.956 1.00 0.00 14 THR A CA 2
ATOM 1365 C C . THR A 1 14 ? -6.462 2.081 0.305 1.00 0.00 14 THR A C 2
ATOM 1366 O O . THR A 1 14 ? -5.875 3.163 0.277 1.00 0.00 14 THR A O 2
ATOM 1377 N N . VAL A 1 15 ? -5.932 0.968 -0.211 1.00 0.00 15 VAL A N 2
ATOM 1378 C CA . VAL A 1 15 ? -4.604 0.946 -0.853 1.00 0.00 15 VAL A CA 2
ATOM 1379 C C . VAL A 1 15 ? -4.585 1.594 -2.247 1.00 0.00 15 VAL A C 2
ATOM 1380 O O . VAL A 1 15 ? -3.573 2.112 -2.712 1.00 0.00 15 VAL A O 2
ATOM 1393 N N . GLU A 1 16 ? -5.743 1.542 -2.920 1.00 0.00 16 GLU A N 2
ATOM 1394 C CA . GLU A 1 16 ? -5.897 2.050 -4.300 1.00 0.00 16 GLU A CA 2
ATOM 1395 C C . GLU A 1 16 ? -5.248 3.429 -4.529 1.00 0.00 16 GLU A C 2
ATOM 1396 O O . GLU A 1 16 ? -4.393 3.560 -5.401 1.00 0.00 16 GLU A O 2
ATOM 1408 N N . PRO A 1 17 ? -5.603 4.480 -3.772 1.00 0.00 17 PRO A N 2
ATOM 1409 C CA . PRO A 1 17 ? -5.068 5.838 -3.979 1.00 0.00 17 PRO A CA 2
ATOM 1410 C C . PRO A 1 17 ? -3.542 5.928 -3.845 1.00 0.00 17 PRO A C 2
ATOM 1411 O O . PRO A 1 17 ? -2.853 6.601 -4.610 1.00 0.00 17 PRO A O 2
ATOM 1422 N N . TRP A 1 18 ? -3.012 5.231 -2.832 1.00 0.00 18 TRP A N 2
ATOM 1423 C CA . TRP A 1 18 ? -1.554 5.216 -2.600 1.00 0.00 18 TRP A CA 2
ATOM 1424 C C . TRP A 1 18 ? -0.800 4.587 -3.780 1.00 0.00 18 TRP A C 2
ATOM 1425 O O . TRP A 1 18 ? 0.047 5.200 -4.427 1.00 0.00 18 TRP A O 2
ATOM 1446 N N . ALA A 1 19 ? -1.147 3.326 -4.061 1.00 0.00 19 ALA A N 2
ATOM 1447 C CA . ALA A 1 19 ? -0.523 2.537 -5.144 1.00 0.00 19 ALA A CA 2
ATOM 1448 C C . ALA A 1 19 ? -0.565 3.246 -6.505 1.00 0.00 19 ALA A C 2
ATOM 1449 O O . ALA A 1 19 ? 0.390 3.271 -7.280 1.00 0.00 19 ALA A O 2
ATOM 1456 N N . LYS A 1 20 ? -1.738 3.818 -6.794 1.00 0.00 20 LYS A N 2
ATOM 1457 C CA . LYS A 1 20 ? -1.947 4.635 -8.003 1.00 0.00 20 LYS A CA 2
ATOM 1458 C C . LYS A 1 20 ? -0.908 5.764 -8.087 1.00 0.00 20 LYS A C 2
ATOM 1459 O O . LYS A 1 20 ? -0.207 5.961 -9.079 1.00 0.00 20 LYS A O 2
ATOM 1478 N N . LYS A 1 21 ? -0.838 6.524 -6.993 1.00 0.00 21 LYS A N 2
ATOM 1479 C CA . LYS A 1 21 ? 0.165 7.593 -6.838 1.00 0.00 21 LYS A CA 2
ATOM 1480 C C . LYS A 1 21 ? 1.483 7.038 -6.267 1.00 0.00 21 LYS A C 2
ATOM 1481 O O . LYS A 1 21 ? 2.070 7.522 -5.300 1.00 0.00 21 LYS A O 2
ATOM 1500 N N . CYS A 1 22 ? 1.964 5.973 -6.914 1.00 0.00 22 CYS A N 2
ATOM 1501 C CA . CYS A 1 22 ? 3.214 5.316 -6.498 1.00 0.00 22 CYS A CA 2
ATOM 1502 C C . CYS A 1 22 ? 3.846 4.552 -7.673 1.00 0.00 22 CYS A C 2
ATOM 1503 O O . CYS A 1 22 ? 3.279 4.366 -8.749 1.00 0.00 22 CYS A O 2
ATOM 1510 N N . SER A 1 23 ? 5.073 4.088 -7.423 1.00 0.00 23 SER A N 2
ATOM 1511 C CA . SER A 1 23 ? 5.882 3.403 -8.449 1.00 0.00 23 SER A CA 2
ATOM 1512 C C . SER A 1 23 ? 6.809 2.346 -7.824 1.00 0.00 23 SER A C 2
ATOM 1513 O O . SER A 1 23 ? 6.819 2.073 -6.622 1.00 0.00 23 SER A O 2
ATOM 1521 N N . GLY A 1 24 ? 7.614 1.732 -8.694 1.00 0.00 24 GLY A N 2
ATOM 1522 C CA . GLY A 1 24 ? 8.557 0.678 -8.278 1.00 0.00 24 GLY A CA 2
ATOM 1523 C C . GLY A 1 24 ? 7.915 -0.715 -8.250 1.00 0.00 24 GLY A C 2
ATOM 1524 O O . GLY A 1 24 ? 6.729 -0.935 -8.504 1.00 0.00 24 GLY A O 2
ATOM 1528 N N . ASP A 1 25 ? 8.767 -1.683 -7.911 1.00 0.00 25 ASP A N 2
ATOM 1529 C CA . ASP A 1 25 ? 8.402 -3.114 -7.924 1.00 0.00 25 ASP A CA 2
ATOM 1530 C C . ASP A 1 25 ? 7.237 -3.450 -6.987 1.00 0.00 25 ASP A C 2
ATOM 1531 O O . ASP A 1 25 ? 6.284 -4.145 -7.335 1.00 0.00 25 ASP A O 2
ATOM 1540 N N . ILE A 1 26 ? 7.339 -2.947 -5.755 1.00 0.00 26 ILE A N 2
ATOM 1541 C CA . ILE A 1 26 ? 6.328 -3.226 -4.717 1.00 0.00 26 ILE A CA 2
ATOM 1542 C C . ILE A 1 26 ? 4.948 -2.667 -5.093 1.00 0.00 26 ILE A C 2
ATOM 1543 O O . ILE A 1 26 ? 3.910 -3.303 -4.917 1.00 0.00 26 ILE A O 2
ATOM 1559 N N . ALA A 1 27 ? 4.943 -1.429 -5.599 1.00 0.00 27 ALA A N 2
ATOM 1560 C CA . ALA A 1 27 ? 3.698 -0.798 -6.083 1.00 0.00 27 ALA A CA 2
ATOM 1561 C C . ALA A 1 27 ? 2.985 -1.683 -7.116 1.00 0.00 27 ALA A C 2
ATOM 1562 O O . ALA A 1 27 ? 1.774 -1.903 -7.087 1.00 0.00 27 ALA A O 2
ATOM 1569 N N . THR A 1 28 ? 3.789 -2.198 -8.052 1.00 0.00 28 THR A N 2
ATOM 1570 C CA . THR A 1 28 ? 3.299 -3.119 -9.095 1.00 0.00 28 THR A CA 2
ATOM 1571 C C . THR A 1 28 ? 2.695 -4.402 -8.495 1.00 0.00 28 THR A C 2
ATOM 1572 O O . THR A 1 28 ? 1.652 -4.903 -8.917 1.00 0.00 28 THR A O 2
ATOM 1583 N N . TYR A 1 29 ? 3.390 -4.944 -7.488 1.00 0.00 29 TYR A N 2
ATOM 1584 C CA . TYR A 1 29 ? 2.946 -6.174 -6.806 1.00 0.00 29 TYR A CA 2
ATOM 1585 C C . TYR A 1 29 ? 1.542 -6.025 -6.203 1.00 0.00 29 TYR A C 2
ATOM 1586 O O . TYR A 1 29 ? 0.616 -6.775 -6.492 1.00 0.00 29 TYR A O 2
ATOM 1604 N N . ILE A 1 30 ? 1.405 -5.019 -5.336 1.00 0.00 30 ILE A N 2
ATOM 1605 C CA . ILE A 1 30 ? 0.127 -4.714 -4.661 1.00 0.00 30 ILE A CA 2
ATOM 1606 C C . ILE A 1 30 ? -1.019 -4.546 -5.670 1.00 0.00 30 ILE A C 2
ATOM 1607 O O . ILE A 1 30 ? -2.135 -5.041 -5.511 1.00 0.00 30 ILE A O 2
ATOM 1623 N N . LYS A 1 31 ? -0.702 -3.812 -6.743 1.00 0.00 31 LYS A N 2
ATOM 1624 C CA . LYS A 1 31 ? -1.651 -3.572 -7.846 1.00 0.00 31 LYS A CA 2
ATOM 1625 C C . LYS A 1 31 ? -2.173 -4.894 -8.437 1.00 0.00 31 LYS A C 2
ATOM 1626 O O . LYS A 1 31 ? -3.347 -5.069 -8.760 1.00 0.00 31 LYS A O 2
ATOM 1645 N N . ARG A 1 32 ? -1.240 -5.840 -8.586 1.00 0.00 32 ARG A N 2
ATOM 1646 C CA . ARG A 1 32 ? -1.551 -7.191 -9.094 1.00 0.00 32 ARG A CA 2
ATOM 1647 C C . ARG A 1 32 ? -2.441 -7.997 -8.134 1.00 0.00 32 ARG A C 2
ATOM 1648 O O . ARG A 1 32 ? -3.369 -8.699 -8.527 1.00 0.00 32 ARG A O 2
ATOM 1669 N N . GLU A 1 33 ? -2.129 -7.905 -6.836 1.00 0.00 33 GLU A N 2
ATOM 1670 C CA . GLU A 1 33 ? -2.859 -8.677 -5.810 1.00 0.00 33 GLU A CA 2
ATOM 1671 C C . GLU A 1 33 ? -4.353 -8.333 -5.777 1.00 0.00 33 GLU A C 2
ATOM 1672 O O . GLU A 1 33 ? -5.236 -9.177 -5.928 1.00 0.00 33 GLU A O 2
ATOM 1684 N N . CYS A 1 34 ? -4.628 -7.042 -5.571 1.00 0.00 34 CYS A N 2
ATOM 1685 C CA . CYS A 1 34 ? -6.011 -6.532 -5.583 1.00 0.00 34 CYS A CA 2
ATOM 1686 C C . CYS A 1 34 ? -6.669 -6.692 -6.964 1.00 0.00 34 CYS A C 2
ATOM 1687 O O . CYS A 1 34 ? -7.742 -7.272 -7.130 1.00 0.00 34 CYS A O 2
ATOM 1694 N N . GLY A 1 35 ? -5.982 -6.152 -7.975 1.00 0.00 35 GLY A N 2
ATOM 1695 C CA . GLY A 1 35 ? -6.504 -6.117 -9.356 1.00 0.00 35 GLY A CA 2
ATOM 1696 C C . GLY A 1 35 ? -6.762 -7.514 -9.926 1.00 0.00 35 GLY A C 2
ATOM 1697 O O . GLY A 1 35 ? -7.888 -7.925 -10.207 1.00 0.00 35 GLY A O 2
ATOM 1701 N N . LYS A 1 36 ? -5.661 -8.250 -10.110 1.00 0.00 36 LYS A N 2
ATOM 1702 C CA . LYS A 1 36 ? -5.731 -9.659 -10.541 1.00 0.00 36 LYS A CA 2
ATOM 1703 C C . LYS A 1 36 ? -5.954 -10.576 -9.322 1.00 0.00 36 LYS A C 2
ATOM 1704 O O . LYS A 1 36 ? -5.119 -11.379 -8.903 1.00 0.00 36 LYS A O 2
ATOM 1723 N N . LEU A 1 37 ? -7.137 -10.412 -8.723 1.00 0.00 37 LEU A N 2
ATOM 1724 C CA . LEU A 1 37 ? -7.522 -11.200 -7.539 1.00 0.00 37 LEU A CA 2
ATOM 1725 C C . LEU A 1 37 ? -7.709 -12.683 -7.896 1.00 0.00 37 LEU A C 2
ATOM 1726 O O . LEU A 1 37 ? -8.504 -12.989 -8.785 1.00 0.00 37 LEU A O 2
ATOM 1743 N N . TRP B 2 1 ? -5.702 -2.715 8.887 1.00 0.00 1 TRP B N 2
ATOM 1744 C CA . TRP B 2 1 ? -6.794 -1.800 9.248 1.00 0.00 1 TRP B CA 2
ATOM 1745 C C . TRP B 2 1 ? -7.128 -1.963 10.737 1.00 0.00 1 TRP B C 2
ATOM 1746 O O . TRP B 2 1 ? -6.976 -1.064 11.565 1.00 0.00 1 TRP B O 2
ATOM 1769 N N . SER B 2 2 ? -7.594 -3.171 11.070 1.00 0.00 2 SER B N 2
ATOM 1770 C CA . SER B 2 2 ? -7.797 -3.585 12.471 1.00 0.00 2 SER B CA 2
ATOM 1771 C C . SER B 2 2 ? -6.435 -3.789 13.164 1.00 0.00 2 SER B C 2
ATOM 1772 O O . SER B 2 2 ? -5.368 -3.500 12.626 1.00 0.00 2 SER B O 2
ATOM 1780 N N . THR B 2 3 ? -6.469 -4.287 14.403 1.00 0.00 3 THR B N 2
ATOM 1781 C CA . THR B 2 3 ? -5.227 -4.603 15.136 1.00 0.00 3 THR B CA 2
ATOM 1782 C C . THR B 2 3 ? -4.345 -5.582 14.344 1.00 0.00 3 THR B C 2
ATOM 1783 O O . THR B 2 3 ? -3.194 -5.320 13.997 1.00 0.00 3 THR B O 2
ATOM 1794 N N . ILE B 2 4 ? -4.936 -6.740 14.038 1.00 0.00 4 ILE B N 2
ATOM 1795 C CA . ILE B 2 4 ? -4.244 -7.804 13.286 1.00 0.00 4 ILE B CA 2
ATOM 1796 C C . ILE B 2 4 ? -4.047 -7.427 11.807 1.00 0.00 4 ILE B C 2
ATOM 1797 O O . ILE B 2 4 ? -2.963 -7.524 11.234 1.00 0.00 4 ILE B O 2
ATOM 1813 N N . VAL B 2 5 ? -5.150 -6.992 11.189 1.00 0.00 5 VAL B N 2
ATOM 1814 C CA . VAL B 2 5 ? -5.171 -6.650 9.750 1.00 0.00 5 VAL B CA 2
ATOM 1815 C C . VAL B 2 5 ? -4.081 -5.636 9.375 1.00 0.00 5 VAL B C 2
ATOM 1816 O O . VAL B 2 5 ? -3.384 -5.755 8.370 1.00 0.00 5 VAL B O 2
ATOM 1829 N N . LYS B 2 6 ? -3.949 -4.609 10.220 1.00 0.00 6 LYS B N 2
ATOM 1830 C CA . LYS B 2 6 ? -2.930 -3.558 10.027 1.00 0.00 6 LYS B CA 2
ATOM 1831 C C . LYS B 2 6 ? -1.521 -4.144 9.898 1.00 0.00 6 LYS B C 2
ATOM 1832 O O . LYS B 2 6 ? -0.769 -3.857 8.969 1.00 0.00 6 LYS B O 2
ATOM 1851 N N . LEU B 2 7 ? -1.173 -5.003 10.859 1.00 0.00 7 LEU B N 2
ATOM 1852 C CA . LEU B 2 7 ? 0.136 -5.689 10.858 1.00 0.00 7 LEU B CA 2
ATOM 1853 C C . LEU B 2 7 ? 0.431 -6.406 9.530 1.00 0.00 7 LEU B C 2
ATOM 1854 O O . LEU B 2 7 ? 1.564 -6.501 9.064 1.00 0.00 7 LEU B O 2
ATOM 1870 N N . THR B 2 8 ? -0.634 -6.943 8.925 1.00 0.00 8 THR B N 2
ATOM 1871 C CA . THR B 2 8 ? -0.522 -7.665 7.645 1.00 0.00 8 THR B CA 2
ATOM 1872 C C . THR B 2 8 ? -0.189 -6.728 6.470 1.00 0.00 8 THR B C 2
ATOM 1873 O O . THR B 2 8 ? 0.815 -6.867 5.770 1.00 0.00 8 THR B O 2
ATOM 1884 N N . ILE B 2 9 ? -1.066 -5.739 6.259 1.00 0.00 9 ILE B N 2
ATOM 1885 C CA . ILE B 2 9 ? -0.990 -4.868 5.068 1.00 0.00 9 ILE B CA 2
ATOM 1886 C C . ILE B 2 9 ? 0.114 -3.798 5.148 1.00 0.00 9 ILE B C 2
ATOM 1887 O O . ILE B 2 9 ? 0.917 -3.614 4.236 1.00 0.00 9 ILE B O 2
ATOM 1903 N N . CYS B 2 10 ? 0.137 -3.081 6.278 1.00 0.00 10 CYS B N 2
ATOM 1904 C CA . CYS B 2 10 ? 1.077 -1.964 6.514 1.00 0.00 10 CYS B CA 2
ATOM 1905 C C . CYS B 2 10 ? 2.523 -2.194 6.048 1.00 0.00 10 CYS B C 2
ATOM 1906 O O . CYS B 2 10 ? 3.050 -1.361 5.314 1.00 0.00 10 CYS B O 2
ATOM 1913 N N . PRO B 2 11 ? 3.215 -3.281 6.426 1.00 0.00 11 PRO B N 2
ATOM 1914 C CA . PRO B 2 11 ? 4.614 -3.525 6.016 1.00 0.00 11 PRO B CA 2
ATOM 1915 C C . PRO B 2 11 ? 4.801 -3.533 4.491 1.00 0.00 11 PRO B C 2
ATOM 1916 O O . PRO B 2 11 ? 5.767 -3.011 3.935 1.00 0.00 11 PRO B O 2
ATOM 1927 N N . THR B 2 12 ? 3.840 -4.163 3.809 1.00 0.00 12 THR B N 2
ATOM 1928 C CA . THR B 2 12 ? 3.806 -4.165 2.333 1.00 0.00 12 THR B CA 2
ATOM 1929 C C . THR B 2 12 ? 3.725 -2.730 1.780 1.00 0.00 12 THR B C 2
ATOM 1930 O O . THR B 2 12 ? 4.413 -2.332 0.841 1.00 0.00 12 THR B O 2
ATOM 1941 N N . LEU B 2 13 ? 2.839 -1.944 2.400 1.00 0.00 13 LEU B N 2
ATOM 1942 C CA . LEU B 2 13 ? 2.638 -0.528 2.027 1.00 0.00 13 LEU B CA 2
ATOM 1943 C C . LEU B 2 13 ? 3.884 0.341 2.267 1.00 0.00 13 LEU B C 2
ATOM 1944 O O . LEU B 2 13 ? 4.127 1.335 1.589 1.00 0.00 13 LEU B O 2
ATOM 1960 N N . LYS B 2 14 ? 4.660 -0.024 3.294 1.00 0.00 14 LYS B N 2
ATOM 1961 C CA . LYS B 2 14 ? 5.935 0.657 3.589 1.00 0.00 14 LYS B CA 2
ATOM 1962 C C . LYS B 2 14 ? 6.967 0.421 2.475 1.00 0.00 14 LYS B C 2
ATOM 1963 O O . LYS B 2 14 ? 7.672 1.314 2.008 1.00 0.00 14 LYS B O 2
ATOM 1982 N N . SER B 2 15 ? 7.054 -0.847 2.067 1.00 0.00 15 SER B N 2
ATOM 1983 C CA . SER B 2 15 ? 7.921 -1.257 0.945 1.00 0.00 15 SER B CA 2
ATOM 1984 C C . SER B 2 15 ? 7.561 -0.513 -0.352 1.00 0.00 15 SER B C 2
ATOM 1985 O O . SER B 2 15 ? 8.400 -0.135 -1.170 1.00 0.00 15 SER B O 2
ATOM 1993 N N . MET B 2 16 ? 6.250 -0.323 -0.540 1.00 0.00 16 MET B N 2
ATOM 1994 C CA . MET B 2 16 ? 5.720 0.477 -1.657 1.00 0.00 16 MET B CA 2
ATOM 1995 C C . MET B 2 16 ? 6.131 1.954 -1.531 1.00 0.00 16 MET B C 2
ATOM 1996 O O . MET B 2 16 ? 6.582 2.607 -2.470 1.00 0.00 16 MET B O 2
ATOM 2010 N N . ALA B 2 17 ? 5.975 2.458 -0.303 1.00 0.00 17 ALA B N 2
ATOM 2011 C CA . ALA B 2 17 ? 6.254 3.868 0.042 1.00 0.00 17 ALA B CA 2
ATOM 2012 C C . ALA B 2 17 ? 7.672 4.321 -0.341 1.00 0.00 17 ALA B C 2
ATOM 2013 O O . ALA B 2 17 ? 7.937 5.489 -0.624 1.00 0.00 17 ALA B O 2
ATOM 2020 N N . LYS B 2 18 ? 8.595 3.351 -0.330 1.00 0.00 18 LYS B N 2
ATOM 2021 C CA . LYS B 2 18 ? 10.005 3.575 -0.708 1.00 0.00 18 LYS B CA 2
ATOM 2022 C C . LYS B 2 18 ? 10.165 4.415 -1.983 1.00 0.00 18 LYS B C 2
ATOM 2023 O O . LYS B 2 18 ? 10.978 5.335 -2.072 1.00 0.00 18 LYS B O 2
ATOM 2042 N N . LYS B 2 19 ? 9.355 4.076 -2.993 1.00 0.00 19 LYS B N 2
ATOM 2043 C CA . LYS B 2 19 ? 9.401 4.777 -4.288 1.00 0.00 19 LYS B CA 2
ATOM 2044 C C . LYS B 2 19 ? 7.987 5.156 -4.765 1.00 0.00 19 LYS B C 2
ATOM 2045 O O . LYS B 2 19 ? 7.507 4.785 -5.836 1.00 0.00 19 LYS B O 2
ATOM 2064 N N . CYS B 2 20 ? 7.292 5.917 -3.911 1.00 0.00 20 CYS B N 2
ATOM 2065 C CA . CYS B 2 20 ? 5.985 6.482 -4.299 1.00 0.00 20 CYS B CA 2
ATOM 2066 C C . CYS B 2 20 ? 6.083 7.933 -4.790 1.00 0.00 20 CYS B C 2
ATOM 2067 O O . CYS B 2 20 ? 7.059 8.660 -4.607 1.00 0.00 20 CYS B O 2
ATOM 2074 N N . GLU B 2 21 ? 4.990 8.344 -5.436 1.00 0.00 21 GLU B N 2
ATOM 2075 C CA . GLU B 2 21 ? 4.857 9.703 -5.991 1.00 0.00 21 GLU B CA 2
ATOM 2076 C C . GLU B 2 21 ? 4.373 10.699 -4.927 1.00 0.00 21 GLU B C 2
ATOM 2077 O O . GLU B 2 21 ? 3.774 10.355 -3.908 1.00 0.00 21 GLU B O 2
ATOM 2089 N N . GLY B 2 22 ? 4.637 11.978 -5.213 1.00 0.00 22 GLY B N 2
ATOM 2090 C CA . GLY B 2 22 ? 4.238 13.101 -4.339 1.00 0.00 22 GLY B CA 2
ATOM 2091 C C . GLY B 2 22 ? 4.818 12.989 -2.921 1.00 0.00 22 GLY B C 2
ATOM 2092 O O . GLY B 2 22 ? 5.949 13.375 -2.622 1.00 0.00 22 GLY B O 2
ATOM 2096 N N . SER B 2 23 ? 3.994 12.421 -2.037 1.00 0.00 23 SER B N 2
ATOM 2097 C CA . SER B 2 23 ? 4.387 12.151 -0.639 1.00 0.00 23 SER B CA 2
ATOM 2098 C C . SER B 2 23 ? 3.382 11.178 0.007 1.00 0.00 23 SER B C 2
ATOM 2099 O O . SER B 2 23 ? 2.914 11.307 1.138 1.00 0.00 23 SER B O 2
ATOM 2107 N N . ILE B 2 24 ? 3.066 10.143 -0.775 1.00 0.00 24 ILE B N 2
ATOM 2108 C CA . ILE B 2 24 ? 2.133 9.079 -0.354 1.00 0.00 24 ILE B CA 2
ATOM 2109 C C . ILE B 2 24 ? 2.651 8.295 0.859 1.00 0.00 24 ILE B C 2
ATOM 2110 O O . ILE B 2 24 ? 1.908 7.888 1.752 1.00 0.00 24 ILE B O 2
ATOM 2126 N N . ALA B 2 25 ? 3.969 8.074 0.863 1.00 0.00 25 ALA B N 2
ATOM 2127 C CA . ALA B 2 25 ? 4.665 7.389 1.971 1.00 0.00 25 ALA B CA 2
ATOM 2128 C C . ALA B 2 25 ? 4.240 7.903 3.356 1.00 0.00 25 ALA B C 2
ATOM 2129 O O . ALA B 2 25 ? 4.001 7.156 4.304 1.00 0.00 25 ALA B O 2
ATOM 2136 N N . THR B 2 26 ? 4.152 9.234 3.451 1.00 0.00 26 THR B N 2
ATOM 2137 C CA . THR B 2 26 ? 3.752 9.913 4.696 1.00 0.00 26 THR B CA 2
ATOM 2138 C C . THR B 2 26 ? 2.359 9.473 5.176 1.00 0.00 26 THR B C 2
ATOM 2139 O O . THR B 2 26 ? 2.144 9.098 6.328 1.00 0.00 26 THR B O 2
ATOM 2150 N N . MET B 2 27 ? 1.394 9.526 4.250 1.00 0.00 27 MET B N 2
ATOM 2151 C CA . MET B 2 27 ? -0.010 9.173 4.547 1.00 0.00 27 MET B CA 2
ATOM 2152 C C . MET B 2 27 ? -0.179 7.721 5.022 1.00 0.00 27 MET B C 2
ATOM 2153 O O . MET B 2 27 ? -0.860 7.415 6.001 1.00 0.00 27 MET B O 2
ATOM 2167 N N . ILE B 2 28 ? 0.457 6.810 4.279 1.00 0.00 28 ILE B N 2
ATOM 2168 C CA . ILE B 2 28 ? 0.459 5.372 4.619 1.00 0.00 28 ILE B CA 2
ATOM 2169 C C . ILE B 2 28 ? 0.916 5.144 6.068 1.00 0.00 28 ILE B C 2
ATOM 2170 O O . ILE B 2 28 ? 0.248 4.528 6.898 1.00 0.00 28 ILE B O 2
ATOM 2186 N N . LYS B 2 29 ? 2.103 5.682 6.354 1.00 0.00 29 LYS B N 2
ATOM 2187 C CA . LYS B 2 29 ? 2.737 5.541 7.676 1.00 0.00 29 LYS B CA 2
ATOM 2188 C C . LYS B 2 29 ? 1.914 6.180 8.804 1.00 0.00 29 LYS B C 2
ATOM 2189 O O . LYS B 2 29 ? 1.846 5.684 9.927 1.00 0.00 29 LYS B O 2
ATOM 2208 N N . LYS B 2 30 ? 1.277 7.312 8.487 1.00 0.00 30 LYS B N 2
ATOM 2209 C CA . LYS B 2 30 ? 0.450 8.056 9.459 1.00 0.00 30 LYS B CA 2
ATOM 2210 C C . LYS B 2 30 ? -0.550 7.114 10.146 1.00 0.00 30 LYS B C 2
ATOM 2211 O O . LYS B 2 30 ? -0.634 6.989 11.367 1.00 0.00 30 LYS B O 2
ATOM 2230 N N . LYS B 2 31 ? -1.301 6.409 9.298 1.00 0.00 31 LYS B N 2
ATOM 2231 C CA . LYS B 2 31 ? -2.277 5.405 9.759 1.00 0.00 31 LYS B CA 2
ATOM 2232 C C . LYS B 2 31 ? -1.604 4.209 10.457 1.00 0.00 31 LYS B C 2
ATOM 2233 O O . LYS B 2 31 ? -1.968 3.781 11.550 1.00 0.00 31 LYS B O 2
ATOM 2252 N N . CYS B 2 32 ? -0.584 3.672 9.780 1.00 0.00 32 CYS B N 2
ATOM 2253 C CA . CYS B 2 32 ? 0.096 2.440 10.222 1.00 0.00 32 CYS B CA 2
ATOM 2254 C C . CYS B 2 32 ? 0.870 2.590 11.543 1.00 0.00 32 CYS B C 2
ATOM 2255 O O . CYS B 2 32 ? 0.476 2.080 12.592 1.00 0.00 32 CYS B O 2
ATOM 2262 N N . ASP B 2 33 ? 1.990 3.318 11.489 1.00 0.00 33 ASP B N 2
ATOM 2263 C CA . ASP B 2 33 ? 2.858 3.494 12.673 1.00 0.00 33 ASP B CA 2
ATOM 2264 C C . ASP B 2 33 ? 3.894 4.616 12.494 1.00 0.00 33 ASP B C 2
ATOM 2265 O O . ASP B 2 33 ? 5.113 4.440 12.480 1.00 0.00 33 ASP B O 2
ATOM 2274 N N . LYS B 2 34 ? 3.357 5.829 12.355 1.00 0.00 34 LYS B N 2
ATOM 2275 C CA . LYS B 2 34 ? 4.200 7.039 12.268 1.00 0.00 34 LYS B CA 2
ATOM 2276 C C . LYS B 2 34 ? 4.790 7.446 13.634 1.00 0.00 34 LYS B C 2
ATOM 2277 O O . LYS B 2 34 ? 4.203 7.123 14.669 1.00 0.00 34 LYS B O 2
ATOM 2297 N N . GLY A 1 1 ? 1.050 -16.743 -0.649 1.00 0.00 1 GLY A N 3
ATOM 2298 C CA . GLY A 1 1 ? 2.091 -17.204 0.281 1.00 0.00 1 GLY A CA 3
ATOM 2299 C C . GLY A 1 1 ? 2.403 -16.136 1.333 1.00 0.00 1 GLY A C 3
ATOM 2300 O O . GLY A 1 1 ? 2.211 -16.302 2.538 1.00 0.00 1 GLY A O 3
ATOM 2306 N N . VAL A 1 2 ? 2.905 -15.003 0.835 1.00 0.00 2 VAL A N 3
ATOM 2307 C CA . VAL A 1 2 ? 3.205 -13.839 1.694 1.00 0.00 2 VAL A CA 3
ATOM 2308 C C . VAL A 1 2 ? 1.931 -13.287 2.354 1.00 0.00 2 VAL A C 3
ATOM 2309 O O . VAL A 1 2 ? 1.857 -13.015 3.553 1.00 0.00 2 VAL A O 3
ATOM 2322 N N . ILE A 1 3 ? 0.901 -13.135 1.518 1.00 0.00 3 ILE A N 3
ATOM 2323 C CA . ILE A 1 3 ? -0.419 -12.641 1.954 1.00 0.00 3 ILE A CA 3
ATOM 2324 C C . ILE A 1 3 ? -1.514 -13.365 1.146 1.00 0.00 3 ILE A C 3
ATOM 2325 O O . ILE A 1 3 ? -1.393 -13.548 -0.066 1.00 0.00 3 ILE A O 3
ATOM 2341 N N . PRO A 1 4 ? -2.611 -13.794 1.788 1.00 0.00 4 PRO A N 3
ATOM 2342 C CA . PRO A 1 4 ? -3.709 -14.512 1.116 1.00 0.00 4 PRO A CA 3
ATOM 2343 C C . PRO A 1 4 ? -4.688 -13.580 0.392 1.00 0.00 4 PRO A C 3
ATOM 2344 O O . PRO A 1 4 ? -4.718 -12.362 0.561 1.00 0.00 4 PRO A O 3
ATOM 2355 N N . LYS A 1 5 ? -5.535 -14.218 -0.420 1.00 0.00 5 LYS A N 3
ATOM 2356 C CA . LYS A 1 5 ? -6.586 -13.512 -1.178 1.00 0.00 5 LYS A CA 3
ATOM 2357 C C . LYS A 1 5 ? -7.497 -12.686 -0.261 1.00 0.00 5 LYS A C 3
ATOM 2358 O O . LYS A 1 5 ? -7.860 -11.547 -0.547 1.00 0.00 5 LYS A O 3
ATOM 2377 N N . LYS A 1 6 ? -7.866 -13.297 0.869 1.00 0.00 6 LYS A N 3
ATOM 2378 C CA . LYS A 1 6 ? -8.734 -12.649 1.872 1.00 0.00 6 LYS A CA 3
ATOM 2379 C C . LYS A 1 6 ? -8.250 -11.238 2.237 1.00 0.00 6 LYS A C 3
ATOM 2380 O O . LYS A 1 6 ? -8.980 -10.249 2.172 1.00 0.00 6 LYS A O 3
ATOM 2399 N N . ILE A 1 7 ? -6.972 -11.162 2.620 1.00 0.00 7 ILE A N 3
ATOM 2400 C CA . ILE A 1 7 ? -6.347 -9.872 2.965 1.00 0.00 7 ILE A CA 3
ATOM 2401 C C . ILE A 1 7 ? -6.369 -8.896 1.781 1.00 0.00 7 ILE A C 3
ATOM 2402 O O . ILE A 1 7 ? -6.771 -7.743 1.903 1.00 0.00 7 ILE A O 3
ATOM 2418 N N . TRP A 1 8 ? -5.933 -9.380 0.612 1.00 0.00 8 TRP A N 3
ATOM 2419 C CA . TRP A 1 8 ? -5.871 -8.549 -0.611 1.00 0.00 8 TRP A CA 3
ATOM 2420 C C . TRP A 1 8 ? -7.196 -7.848 -0.956 1.00 0.00 8 TRP A C 3
ATOM 2421 O O . TRP A 1 8 ? -7.252 -6.690 -1.369 1.00 0.00 8 TRP A O 3
ATOM 2442 N N . GLU A 1 9 ? -8.290 -8.593 -0.786 1.00 0.00 9 GLU A N 3
ATOM 2443 C CA . GLU A 1 9 ? -9.647 -8.063 -1.009 1.00 0.00 9 GLU A CA 3
ATOM 2444 C C . GLU A 1 9 ? -9.990 -6.935 -0.025 1.00 0.00 9 GLU A C 3
ATOM 2445 O O . GLU A 1 9 ? -10.476 -5.860 -0.377 1.00 0.00 9 GLU A O 3
ATOM 2457 N N . THR A 1 10 ? -9.720 -7.213 1.253 1.00 0.00 10 THR A N 3
ATOM 2458 C CA . THR A 1 10 ? -10.019 -6.270 2.349 1.00 0.00 10 THR A CA 3
ATOM 2459 C C . THR A 1 10 ? -9.245 -4.946 2.227 1.00 0.00 10 THR A C 3
ATOM 2460 O O . THR A 1 10 ? -9.765 -3.847 2.418 1.00 0.00 10 THR A O 3
ATOM 2471 N N . VAL A 1 11 ? -7.954 -5.074 1.902 1.00 0.00 11 VAL A N 3
ATOM 2472 C CA . VAL A 1 11 ? -7.051 -3.913 1.792 1.00 0.00 11 VAL A CA 3
ATOM 2473 C C . VAL A 1 11 ? -7.377 -3.008 0.597 1.00 0.00 11 VAL A C 3
ATOM 2474 O O . VAL A 1 11 ? -7.254 -1.790 0.680 1.00 0.00 11 VAL A O 3
ATOM 2487 N N . CYS A 1 12 ? -7.801 -3.630 -0.517 1.00 0.00 12 CYS A N 3
ATOM 2488 C CA . CYS A 1 12 ? -8.082 -2.941 -1.803 1.00 0.00 12 CYS A CA 3
ATOM 2489 C C . CYS A 1 12 ? -8.412 -1.435 -1.712 1.00 0.00 12 CYS A C 3
ATOM 2490 O O . CYS A 1 12 ? -7.666 -0.613 -2.244 1.00 0.00 12 CYS A O 3
ATOM 2497 N N . PRO A 1 13 ? -9.503 -1.021 -1.043 1.00 0.00 13 PRO A N 3
ATOM 2498 C CA . PRO A 1 13 ? -9.909 0.395 -0.939 1.00 0.00 13 PRO A CA 3
ATOM 2499 C C . PRO A 1 13 ? -8.913 1.271 -0.166 1.00 0.00 13 PRO A C 3
ATOM 2500 O O . PRO A 1 13 ? -8.570 2.390 -0.548 1.00 0.00 13 PRO A O 3
ATOM 2511 N N . THR A 1 14 ? -8.457 0.736 0.969 1.00 0.00 14 THR A N 3
ATOM 2512 C CA . THR A 1 14 ? -7.478 1.426 1.833 1.00 0.00 14 THR A CA 3
ATOM 2513 C C . THR A 1 14 ? -6.178 1.750 1.079 1.00 0.00 14 THR A C 3
ATOM 2514 O O . THR A 1 14 ? -5.660 2.866 1.082 1.00 0.00 14 THR A O 3
ATOM 2525 N N . VAL A 1 15 ? -5.638 0.713 0.431 1.00 0.00 15 VAL A N 3
ATOM 2526 C CA . VAL A 1 15 ? -4.392 0.835 -0.346 1.00 0.00 15 VAL A CA 3
ATOM 2527 C C . VAL A 1 15 ? -4.601 1.367 -1.775 1.00 0.00 15 VAL A C 3
ATOM 2528 O O . VAL A 1 15 ? -3.671 1.490 -2.571 1.00 0.00 15 VAL A O 3
ATOM 2541 N N . GLU A 1 16 ? -5.858 1.689 -2.108 1.00 0.00 16 GLU A N 3
ATOM 2542 C CA . GLU A 1 16 ? -6.191 2.248 -3.433 1.00 0.00 16 GLU A CA 3
ATOM 2543 C C . GLU A 1 16 ? -5.423 3.555 -3.704 1.00 0.00 16 GLU A C 3
ATOM 2544 O O . GLU A 1 16 ? -4.653 3.625 -4.662 1.00 0.00 16 GLU A O 3
ATOM 2556 N N . PRO A 1 17 ? -5.574 4.608 -2.882 1.00 0.00 17 PRO A N 3
ATOM 2557 C CA . PRO A 1 17 ? -4.912 5.905 -3.104 1.00 0.00 17 PRO A CA 3
ATOM 2558 C C . PRO A 1 17 ? -3.381 5.819 -3.095 1.00 0.00 17 PRO A C 3
ATOM 2559 O O . PRO A 1 17 ? -2.683 6.428 -3.907 1.00 0.00 17 PRO A O 3
ATOM 2570 N N . TRP A 1 18 ? -2.853 5.044 -2.136 1.00 0.00 18 TRP A N 3
ATOM 2571 C CA . TRP A 1 18 ? -1.393 4.884 -2.010 1.00 0.00 18 TRP A CA 3
ATOM 2572 C C . TRP A 1 18 ? -0.780 4.241 -3.262 1.00 0.00 18 TRP A C 3
ATOM 2573 O O . TRP A 1 18 ? 0.033 4.826 -3.976 1.00 0.00 18 TRP A O 3
ATOM 2594 N N . ALA A 1 19 ? -1.220 3.008 -3.534 1.00 0.00 19 ALA A N 3
ATOM 2595 C CA . ALA A 1 19 ? -0.713 2.210 -4.671 1.00 0.00 19 ALA A CA 3
ATOM 2596 C C . ALA A 1 19 ? -0.827 2.944 -6.014 1.00 0.00 19 ALA A C 3
ATOM 2597 O O . ALA A 1 19 ? 0.080 2.958 -6.847 1.00 0.00 19 ALA A O 3
ATOM 2604 N N . LYS A 1 20 ? -1.998 3.559 -6.214 1.00 0.00 20 LYS A N 3
ATOM 2605 C CA . LYS A 1 20 ? -2.270 4.369 -7.416 1.00 0.00 20 LYS A CA 3
ATOM 2606 C C . LYS A 1 20 ? -1.199 5.450 -7.617 1.00 0.00 20 LYS A C 3
ATOM 2607 O O . LYS A 1 20 ? -0.544 5.566 -8.654 1.00 0.00 20 LYS A O 3
ATOM 2626 N N . LYS A 1 21 ? -1.036 6.263 -6.570 1.00 0.00 21 LYS A N 3
ATOM 2627 C CA . LYS A 1 21 ? -0.032 7.341 -6.561 1.00 0.00 21 LYS A CA 3
ATOM 2628 C C . LYS A 1 21 ? 1.331 6.840 -6.049 1.00 0.00 21 LYS A C 3
ATOM 2629 O O . LYS A 1 21 ? 1.940 7.359 -5.113 1.00 0.00 21 LYS A O 3
ATOM 2648 N N . CYS A 1 22 ? 1.828 5.793 -6.714 1.00 0.00 22 CYS A N 3
ATOM 2649 C CA . CYS A 1 22 ? 3.128 5.200 -6.350 1.00 0.00 22 CYS A CA 3
ATOM 2650 C C . CYS A 1 22 ? 3.793 4.534 -7.564 1.00 0.00 22 CYS A C 3
ATOM 2651 O O . CYS A 1 22 ? 3.233 4.393 -8.653 1.00 0.00 22 CYS A O 3
ATOM 2658 N N . SER A 1 23 ? 5.042 4.109 -7.344 1.00 0.00 23 SER A N 3
ATOM 2659 C CA . SER A 1 23 ? 5.849 3.456 -8.392 1.00 0.00 23 SER A CA 3
ATOM 2660 C C . SER A 1 23 ? 6.757 2.363 -7.807 1.00 0.00 23 SER A C 3
ATOM 2661 O O . SER A 1 23 ? 6.802 2.081 -6.608 1.00 0.00 23 SER A O 3
ATOM 2669 N N . GLY A 1 24 ? 7.503 1.729 -8.716 1.00 0.00 24 GLY A N 3
ATOM 2670 C CA . GLY A 1 24 ? 8.429 0.642 -8.351 1.00 0.00 24 GLY A CA 3
ATOM 2671 C C . GLY A 1 24 ? 7.758 -0.735 -8.337 1.00 0.00 24 GLY A C 3
ATOM 2672 O O . GLY A 1 24 ? 6.557 -0.922 -8.529 1.00 0.00 24 GLY A O 3
ATOM 2676 N N . ASP A 1 25 ? 8.611 -1.729 -8.078 1.00 0.00 25 ASP A N 3
ATOM 2677 C CA . ASP A 1 25 ? 8.219 -3.151 -8.110 1.00 0.00 25 ASP A CA 3
ATOM 2678 C C . ASP A 1 25 ? 7.102 -3.490 -7.114 1.00 0.00 25 ASP A C 3
ATOM 2679 O O . ASP A 1 25 ? 6.138 -4.194 -7.410 1.00 0.00 25 ASP A O 3
ATOM 2688 N N . ILE A 1 26 ? 7.267 -2.978 -5.891 1.00 0.00 26 ILE A N 3
ATOM 2689 C CA . ILE A 1 26 ? 6.307 -3.239 -4.800 1.00 0.00 26 ILE A CA 3
ATOM 2690 C C . ILE A 1 26 ? 4.902 -2.723 -5.147 1.00 0.00 26 ILE A C 3
ATOM 2691 O O . ILE A 1 26 ? 3.890 -3.404 -5.001 1.00 0.00 26 ILE A O 3
ATOM 2707 N N . ALA A 1 27 ? 4.859 -1.467 -5.610 1.00 0.00 27 ALA A N 3
ATOM 2708 C CA . ALA A 1 27 ? 3.593 -0.835 -6.036 1.00 0.00 27 ALA A CA 3
ATOM 2709 C C . ALA A 1 27 ? 2.858 -1.681 -7.088 1.00 0.00 27 ALA A C 3
ATOM 2710 O O . ALA A 1 27 ? 1.655 -1.934 -7.024 1.00 0.00 27 ALA A O 3
ATOM 2717 N N . THR A 1 28 ? 3.637 -2.124 -8.079 1.00 0.00 28 THR A N 3
ATOM 2718 C CA . THR A 1 28 ? 3.129 -2.983 -9.167 1.00 0.00 28 THR A CA 3
ATOM 2719 C C . THR A 1 28 ? 2.532 -4.296 -8.634 1.00 0.00 28 THR A C 3
ATOM 2720 O O . THR A 1 28 ? 1.472 -4.762 -9.051 1.00 0.00 28 THR A O 3
ATOM 2731 N N . TYR A 1 29 ? 3.255 -4.902 -7.686 1.00 0.00 29 TYR A N 3
ATOM 2732 C CA . TYR A 1 29 ? 2.840 -6.183 -7.085 1.00 0.00 29 TYR A CA 3
ATOM 2733 C C . TYR A 1 29 ? 1.466 -6.069 -6.416 1.00 0.00 29 TYR A C 3
ATOM 2734 O O . TYR A 1 29 ? 0.522 -6.790 -6.724 1.00 0.00 29 TYR A O 3
ATOM 2752 N N . ILE A 1 30 ? 1.370 -5.117 -5.484 1.00 0.00 30 ILE A N 3
ATOM 2753 C CA . ILE A 1 30 ? 0.119 -4.849 -4.741 1.00 0.00 30 ILE A CA 3
ATOM 2754 C C . ILE A 1 30 ? -1.072 -4.641 -5.692 1.00 0.00 30 ILE A C 3
ATOM 2755 O O . ILE A 1 30 ? -2.177 -5.150 -5.504 1.00 0.00 30 ILE A O 3
ATOM 2771 N N . LYS A 1 31 ? -0.805 -3.860 -6.743 1.00 0.00 31 LYS A N 3
ATOM 2772 C CA . LYS A 1 31 ? -1.809 -3.557 -7.780 1.00 0.00 31 LYS A CA 3
ATOM 2773 C C . LYS A 1 31 ? -2.370 -4.838 -8.419 1.00 0.00 31 LYS A C 3
ATOM 2774 O O . LYS A 1 31 ? -3.565 -5.003 -8.656 1.00 0.00 31 LYS A O 3
ATOM 2793 N N . ARG A 1 32 ? -1.449 -5.765 -8.708 1.00 0.00 32 ARG A N 3
ATOM 2794 C CA . ARG A 1 32 ? -1.799 -7.084 -9.268 1.00 0.00 32 ARG A CA 3
ATOM 2795 C C . ARG A 1 32 ? -2.712 -7.887 -8.329 1.00 0.00 32 ARG A C 3
ATOM 2796 O O . ARG A 1 32 ? -3.706 -8.494 -8.730 1.00 0.00 32 ARG A O 3
ATOM 2817 N N . GLU A 1 33 ? -2.349 -7.887 -7.042 1.00 0.00 33 GLU A N 3
ATOM 2818 C CA . GLU A 1 33 ? -3.074 -8.678 -6.028 1.00 0.00 33 GLU A CA 3
ATOM 2819 C C . GLU A 1 33 ? -4.558 -8.298 -5.945 1.00 0.00 33 GLU A C 3
ATOM 2820 O O . GLU A 1 33 ? -5.460 -9.117 -6.114 1.00 0.00 33 GLU A O 3
ATOM 2832 N N . CYS A 1 34 ? -4.800 -7.012 -5.670 1.00 0.00 34 CYS A N 3
ATOM 2833 C CA . CYS A 1 34 ? -6.174 -6.487 -5.565 1.00 0.00 34 CYS A CA 3
ATOM 2834 C C . CYS A 1 34 ? -6.934 -6.582 -6.897 1.00 0.00 34 CYS A C 3
ATOM 2835 O O . CYS A 1 34 ? -8.015 -7.160 -7.008 1.00 0.00 34 CYS A O 3
ATOM 2842 N N . GLY A 1 35 ? -6.326 -5.991 -7.933 1.00 0.00 35 GLY A N 3
ATOM 2843 C CA . GLY A 1 35 ? -6.957 -5.888 -9.263 1.00 0.00 35 GLY A CA 3
ATOM 2844 C C . GLY A 1 35 ? -7.253 -7.257 -9.882 1.00 0.00 35 GLY A C 3
ATOM 2845 O O . GLY A 1 35 ? -8.396 -7.681 -10.046 1.00 0.00 35 GLY A O 3
ATOM 2849 N N . LYS A 1 36 ? -6.170 -7.954 -10.242 1.00 0.00 36 LYS A N 3
ATOM 2850 C CA . LYS A 1 36 ? -6.276 -9.329 -10.760 1.00 0.00 36 LYS A CA 3
ATOM 2851 C C . LYS A 1 36 ? -6.606 -10.281 -9.603 1.00 0.00 36 LYS A C 3
ATOM 2852 O O . LYS A 1 36 ? -5.764 -10.754 -8.840 1.00 0.00 36 LYS A O 3
ATOM 2871 N N . LEU A 1 37 ? -7.913 -10.519 -9.463 1.00 0.00 37 LEU A N 3
ATOM 2872 C CA . LEU A 1 37 ? -8.450 -11.313 -8.344 1.00 0.00 37 LEU A CA 3
ATOM 2873 C C . LEU A 1 37 ? -9.872 -11.793 -8.697 1.00 0.00 37 LEU A C 3
ATOM 2874 O O . LEU A 1 37 ? -10.840 -11.070 -8.455 1.00 0.00 37 LEU A O 3
ATOM 2891 N N . TRP B 2 1 ? -11.991 1.074 9.198 1.00 0.00 1 TRP B N 3
ATOM 2892 C CA . TRP B 2 1 ? -11.423 -0.147 8.604 1.00 0.00 1 TRP B CA 3
ATOM 2893 C C . TRP B 2 1 ? -10.690 -0.984 9.668 1.00 0.00 1 TRP B C 3
ATOM 2894 O O . TRP B 2 1 ? -10.403 -0.552 10.785 1.00 0.00 1 TRP B O 3
ATOM 2917 N N . SER B 2 2 ? -10.372 -2.227 9.290 1.00 0.00 2 SER B N 3
ATOM 2918 C CA . SER B 2 2 ? -9.764 -3.187 10.229 1.00 0.00 2 SER B CA 3
ATOM 2919 C C . SER B 2 2 ? -8.341 -2.789 10.644 1.00 0.00 2 SER B C 3
ATOM 2920 O O . SER B 2 2 ? -7.490 -2.370 9.858 1.00 0.00 2 SER B O 3
ATOM 2928 N N . THR B 2 3 ? -8.102 -2.955 11.947 1.00 0.00 3 THR B N 3
ATOM 2929 C CA . THR B 2 3 ? -6.784 -2.695 12.549 1.00 0.00 3 THR B CA 3
ATOM 2930 C C . THR B 2 3 ? -5.806 -3.838 12.254 1.00 0.00 3 THR B C 3
ATOM 2931 O O . THR B 2 3 ? -4.680 -3.654 11.799 1.00 0.00 3 THR B O 3
ATOM 2942 N N . ILE B 2 4 ? -6.270 -5.060 12.537 1.00 0.00 4 ILE B N 3
ATOM 2943 C CA . ILE B 2 4 ? -5.452 -6.274 12.355 1.00 0.00 4 ILE B CA 3
ATOM 2944 C C . ILE B 2 4 ? -4.955 -6.411 10.908 1.00 0.00 4 ILE B C 3
ATOM 2945 O O . ILE B 2 4 ? -3.767 -6.571 10.624 1.00 0.00 4 ILE B O 3
ATOM 2961 N N . VAL B 2 5 ? -5.911 -6.334 9.977 1.00 0.00 5 VAL B N 3
ATOM 2962 C CA . VAL B 2 5 ? -5.604 -6.412 8.536 1.00 0.00 5 VAL B CA 3
ATOM 2963 C C . VAL B 2 5 ? -4.616 -5.318 8.103 1.00 0.00 5 VAL B C 3
ATOM 2964 O O . VAL B 2 5 ? -3.714 -5.536 7.294 1.00 0.00 5 VAL B O 3
ATOM 2977 N N . LYS B 2 6 ? -4.812 -4.111 8.650 1.00 0.00 6 LYS B N 3
ATOM 2978 C CA . LYS B 2 6 ? -3.895 -2.989 8.374 1.00 0.00 6 LYS B CA 3
ATOM 2979 C C . LYS B 2 6 ? -2.444 -3.376 8.686 1.00 0.00 6 LYS B C 3
ATOM 2980 O O . LYS B 2 6 ? -1.562 -3.350 7.831 1.00 0.00 6 LYS B O 3
ATOM 2999 N N . LEU B 2 7 ? -2.221 -3.786 9.938 1.00 0.00 7 LEU B N 3
ATOM 3000 C CA . LEU B 2 7 ? -0.887 -4.196 10.419 1.00 0.00 7 LEU B CA 3
ATOM 3001 C C . LEU B 2 7 ? -0.211 -5.227 9.501 1.00 0.00 7 LEU B C 3
ATOM 3002 O O . LEU B 2 7 ? 0.979 -5.171 9.198 1.00 0.00 7 LEU B O 3
ATOM 3018 N N . THR B 2 8 ? -1.019 -6.194 9.053 1.00 0.00 8 THR B N 3
ATOM 3019 C CA . THR B 2 8 ? -0.546 -7.257 8.144 1.00 0.00 8 THR B CA 3
ATOM 3020 C C . THR B 2 8 ? 0.060 -6.681 6.853 1.00 0.00 8 THR B C 3
ATOM 3021 O O . THR B 2 8 ? 1.172 -7.003 6.437 1.00 0.00 8 THR B O 3
ATOM 3032 N N . ILE B 2 9 ? -0.718 -5.804 6.210 1.00 0.00 9 ILE B N 3
ATOM 3033 C CA . ILE B 2 9 ? -0.307 -5.201 4.927 1.00 0.00 9 ILE B CA 3
ATOM 3034 C C . ILE B 2 9 ? 0.765 -4.101 5.075 1.00 0.00 9 ILE B C 3
ATOM 3035 O O . ILE B 2 9 ? 1.513 -3.804 4.145 1.00 0.00 9 ILE B O 3
ATOM 3051 N N . CYS B 2 10 ? 0.849 -3.497 6.271 1.00 0.00 10 CYS B N 3
ATOM 3052 C CA . CYS B 2 10 ? 1.744 -2.341 6.511 1.00 0.00 10 CYS B CA 3
ATOM 3053 C C . CYS B 2 10 ? 3.177 -2.516 5.982 1.00 0.00 10 CYS B C 3
ATOM 3054 O O . CYS B 2 10 ? 3.643 -1.661 5.234 1.00 0.00 10 CYS B O 3
ATOM 3061 N N . PRO B 2 11 ? 3.917 -3.583 6.324 1.00 0.00 11 PRO B N 3
ATOM 3062 C CA . PRO B 2 11 ? 5.303 -3.793 5.858 1.00 0.00 11 PRO B CA 3
ATOM 3063 C C . PRO B 2 11 ? 5.449 -3.760 4.330 1.00 0.00 11 PRO B C 3
ATOM 3064 O O . PRO B 2 11 ? 6.404 -3.231 3.761 1.00 0.00 11 PRO B O 3
ATOM 3075 N N . THR B 2 12 ? 4.468 -4.367 3.658 1.00 0.00 12 THR B N 3
ATOM 3076 C CA . THR B 2 12 ? 4.399 -4.328 2.183 1.00 0.00 12 THR B CA 3
ATOM 3077 C C . THR B 2 12 ? 4.308 -2.877 1.683 1.00 0.00 12 THR B C 3
ATOM 3078 O O . THR B 2 12 ? 5.008 -2.430 0.775 1.00 0.00 12 THR B O 3
ATOM 3089 N N . LEU B 2 13 ? 3.401 -2.129 2.319 1.00 0.00 13 LEU B N 3
ATOM 3090 C CA . LEU B 2 13 ? 3.182 -0.701 2.012 1.00 0.00 13 LEU B CA 3
ATOM 3091 C C . LEU B 2 13 ? 4.406 0.178 2.312 1.00 0.00 13 LEU B C 3
ATOM 3092 O O . LEU B 2 13 ? 4.623 1.223 1.701 1.00 0.00 13 LEU B O 3
ATOM 3108 N N . LYS B 2 14 ? 5.198 -0.233 3.308 1.00 0.00 14 LYS B N 3
ATOM 3109 C CA . LYS B 2 14 ? 6.447 0.473 3.657 1.00 0.00 14 LYS B CA 3
ATOM 3110 C C . LYS B 2 14 ? 7.462 0.393 2.510 1.00 0.00 14 LYS B C 3
ATOM 3111 O O . LYS B 2 14 ? 8.077 1.370 2.087 1.00 0.00 14 LYS B O 3
ATOM 3130 N N . SER B 2 15 ? 7.637 -0.835 2.014 1.00 0.00 15 SER B N 3
ATOM 3131 C CA . SER B 2 15 ? 8.513 -1.097 0.855 1.00 0.00 15 SER B CA 3
ATOM 3132 C C . SER B 2 15 ? 8.077 -0.281 -0.372 1.00 0.00 15 SER B C 3
ATOM 3133 O O . SER B 2 15 ? 8.870 0.288 -1.122 1.00 0.00 15 SER B O 3
ATOM 3141 N N . MET B 2 16 ? 6.754 -0.243 -0.567 1.00 0.00 16 MET B N 3
ATOM 3142 C CA . MET B 2 16 ? 6.132 0.551 -1.642 1.00 0.00 16 MET B CA 3
ATOM 3143 C C . MET B 2 16 ? 6.438 2.049 -1.486 1.00 0.00 16 MET B C 3
ATOM 3144 O O . MET B 2 16 ? 6.818 2.759 -2.419 1.00 0.00 16 MET B O 3
ATOM 3158 N N . ALA B 2 17 ? 6.286 2.511 -0.240 1.00 0.00 17 ALA B N 3
ATOM 3159 C CA . ALA B 2 17 ? 6.456 3.928 0.134 1.00 0.00 17 ALA B CA 3
ATOM 3160 C C . ALA B 2 17 ? 7.814 4.507 -0.284 1.00 0.00 17 ALA B C 3
ATOM 3161 O O . ALA B 2 17 ? 7.955 5.679 -0.631 1.00 0.00 17 ALA B O 3
ATOM 3168 N N . LYS B 2 18 ? 8.832 3.640 -0.235 1.00 0.00 18 LYS B N 3
ATOM 3169 C CA . LYS B 2 18 ? 10.220 4.007 -0.590 1.00 0.00 18 LYS B CA 3
ATOM 3170 C C . LYS B 2 18 ? 10.322 4.829 -1.884 1.00 0.00 18 LYS B C 3
ATOM 3171 O O . LYS B 2 18 ? 11.101 5.775 -2.005 1.00 0.00 18 LYS B O 3
ATOM 3190 N N . LYS B 2 19 ? 9.508 4.443 -2.874 1.00 0.00 19 LYS B N 3
ATOM 3191 C CA . LYS B 2 19 ? 9.472 5.161 -4.161 1.00 0.00 19 LYS B CA 3
ATOM 3192 C C . LYS B 2 19 ? 8.027 5.342 -4.659 1.00 0.00 19 LYS B C 3
ATOM 3193 O O . LYS B 2 19 ? 7.601 4.872 -5.717 1.00 0.00 19 LYS B O 3
ATOM 3212 N N . CYS B 2 20 ? 7.241 6.038 -3.832 1.00 0.00 20 CYS B N 3
ATOM 3213 C CA . CYS B 2 20 ? 5.899 6.486 -4.252 1.00 0.00 20 CYS B CA 3
ATOM 3214 C C . CYS B 2 20 ? 5.899 7.936 -4.753 1.00 0.00 20 CYS B C 3
ATOM 3215 O O . CYS B 2 20 ? 6.845 8.712 -4.611 1.00 0.00 20 CYS B O 3
ATOM 3222 N N . GLU B 2 21 ? 4.765 8.293 -5.360 1.00 0.00 21 GLU B N 3
ATOM 3223 C CA . GLU B 2 21 ? 4.577 9.634 -5.941 1.00 0.00 21 GLU B CA 3
ATOM 3224 C C . GLU B 2 21 ? 3.988 10.611 -4.913 1.00 0.00 21 GLU B C 3
ATOM 3225 O O . GLU B 2 21 ? 3.356 10.244 -3.922 1.00 0.00 21 GLU B O 3
ATOM 3237 N N . GLY B 2 22 ? 4.195 11.900 -5.201 1.00 0.00 22 GLY B N 3
ATOM 3238 C CA . GLY B 2 22 ? 3.683 13.009 -4.366 1.00 0.00 22 GLY B CA 3
ATOM 3239 C C . GLY B 2 22 ? 4.228 12.984 -2.933 1.00 0.00 22 GLY B C 3
ATOM 3240 O O . GLY B 2 22 ? 5.291 13.513 -2.606 1.00 0.00 22 GLY B O 3
ATOM 3244 N N . SER B 2 23 ? 3.455 12.330 -2.062 1.00 0.00 23 SER B N 3
ATOM 3245 C CA . SER B 2 23 ? 3.829 12.140 -0.647 1.00 0.00 23 SER B CA 3
ATOM 3246 C C . SER B 2 23 ? 2.951 11.055 0.005 1.00 0.00 23 SER B C 3
ATOM 3247 O O . SER B 2 23 ? 2.468 11.137 1.135 1.00 0.00 23 SER B O 3
ATOM 3255 N N . ILE B 2 24 ? 2.771 9.982 -0.771 1.00 0.00 24 ILE B N 3
ATOM 3256 C CA . ILE B 2 24 ? 2.015 8.799 -0.322 1.00 0.00 24 ILE B CA 3
ATOM 3257 C C . ILE B 2 24 ? 2.707 8.078 0.838 1.00 0.00 24 ILE B C 3
ATOM 3258 O O . ILE B 2 24 ? 2.081 7.599 1.782 1.00 0.00 24 ILE B O 3
ATOM 3274 N N . ALA B 2 25 ? 4.037 7.993 0.736 1.00 0.00 25 ALA B N 3
ATOM 3275 C CA . ALA B 2 25 ? 4.875 7.376 1.783 1.00 0.00 25 ALA B CA 3
ATOM 3276 C C . ALA B 2 25 ? 4.514 7.863 3.193 1.00 0.00 25 ALA B C 3
ATOM 3277 O O . ALA B 2 25 ? 4.403 7.106 4.159 1.00 0.00 25 ALA B O 3
ATOM 3284 N N . THR B 2 26 ? 4.325 9.183 3.289 1.00 0.00 26 THR B N 3
ATOM 3285 C CA . THR B 2 26 ? 3.929 9.836 4.551 1.00 0.00 26 THR B CA 3
ATOM 3286 C C . THR B 2 26 ? 2.601 9.276 5.086 1.00 0.00 26 THR B C 3
ATOM 3287 O O . THR B 2 26 ? 2.471 8.866 6.238 1.00 0.00 26 THR B O 3
ATOM 3298 N N . MET B 2 27 ? 1.598 9.262 4.204 1.00 0.00 27 MET B N 3
ATOM 3299 C CA . MET B 2 27 ? 0.239 8.809 4.565 1.00 0.00 27 MET B CA 3
ATOM 3300 C C . MET B 2 27 ? 0.196 7.357 5.060 1.00 0.00 27 MET B C 3
ATOM 3301 O O . MET B 2 27 ? -0.428 7.018 6.065 1.00 0.00 27 MET B O 3
ATOM 3315 N N . ILE B 2 28 ? 0.874 6.480 4.314 1.00 0.00 28 ILE B N 3
ATOM 3316 C CA . ILE B 2 28 ? 1.008 5.056 4.682 1.00 0.00 28 ILE B CA 3
ATOM 3317 C C . ILE B 2 28 ? 1.534 4.899 6.117 1.00 0.00 28 ILE B C 3
ATOM 3318 O O . ILE B 2 28 ? 0.973 4.210 6.969 1.00 0.00 28 ILE B O 3
ATOM 3334 N N . LYS B 2 29 ? 2.657 5.580 6.364 1.00 0.00 29 LYS B N 3
ATOM 3335 C CA . LYS B 2 29 ? 3.314 5.573 7.683 1.00 0.00 29 LYS B CA 3
ATOM 3336 C C . LYS B 2 29 ? 2.355 6.012 8.791 1.00 0.00 29 LYS B C 3
ATOM 3337 O O . LYS B 2 29 ? 2.229 5.382 9.838 1.00 0.00 29 LYS B O 3
ATOM 3356 N N . LYS B 2 30 ? 1.654 7.120 8.535 1.00 0.00 30 LYS B N 3
ATOM 3357 C CA . LYS B 2 30 ? 0.722 7.701 9.516 1.00 0.00 30 LYS B CA 3
ATOM 3358 C C . LYS B 2 30 ? -0.387 6.727 9.937 1.00 0.00 30 LYS B C 3
ATOM 3359 O O . LYS B 2 30 ? -0.533 6.354 11.099 1.00 0.00 30 LYS B O 3
ATOM 3378 N N . LYS B 2 31 ? -1.162 6.278 8.946 1.00 0.00 31 LYS B N 3
ATOM 3379 C CA . LYS B 2 31 ? -2.346 5.431 9.191 1.00 0.00 31 LYS B CA 3
ATOM 3380 C C . LYS B 2 31 ? -2.039 4.225 10.091 1.00 0.00 31 LYS B C 3
ATOM 3381 O O . LYS B 2 31 ? -2.705 3.946 11.089 1.00 0.00 31 LYS B O 3
ATOM 3400 N N . CYS B 2 32 ? -0.987 3.501 9.708 1.00 0.00 32 CYS B N 3
ATOM 3401 C CA . CYS B 2 32 ? -0.573 2.290 10.440 1.00 0.00 32 CYS B CA 3
ATOM 3402 C C . CYS B 2 32 ? 0.173 2.593 11.750 1.00 0.00 32 CYS B C 3
ATOM 3403 O O . CYS B 2 32 ? 0.036 1.908 12.764 1.00 0.00 32 CYS B O 3
ATOM 3410 N N . ASP B 2 33 ? 0.977 3.662 11.720 1.00 0.00 33 ASP B N 3
ATOM 3411 C CA . ASP B 2 33 ? 1.912 3.966 12.822 1.00 0.00 33 ASP B CA 3
ATOM 3412 C C . ASP B 2 33 ? 2.439 5.414 12.774 1.00 0.00 33 ASP B C 3
ATOM 3413 O O . ASP B 2 33 ? 3.616 5.709 12.557 1.00 0.00 33 ASP B O 3
ATOM 3422 N N . LYS B 2 34 ? 1.517 6.358 12.995 1.00 0.00 34 LYS B N 3
ATOM 3423 C CA . LYS B 2 34 ? 1.873 7.793 12.977 1.00 0.00 34 LYS B CA 3
ATOM 3424 C C . LYS B 2 34 ? 2.831 8.211 14.113 1.00 0.00 34 LYS B C 3
ATOM 3425 O O . LYS B 2 34 ? 2.954 7.488 15.103 1.00 0.00 34 LYS B O 3
ATOM 3445 N N . GLY A 1 1 ? 0.763 -16.423 0.156 1.00 0.00 1 GLY A N 4
ATOM 3446 C CA . GLY A 1 1 ? 1.787 -16.798 1.142 1.00 0.00 1 GLY A CA 4
ATOM 3447 C C . GLY A 1 1 ? 2.031 -15.667 2.143 1.00 0.00 1 GLY A C 4
ATOM 3448 O O . GLY A 1 1 ? 1.806 -15.775 3.349 1.00 0.00 1 GLY A O 4
ATOM 3454 N N . VAL A 1 2 ? 2.509 -14.545 1.599 1.00 0.00 2 VAL A N 4
ATOM 3455 C CA . VAL A 1 2 ? 2.744 -13.327 2.400 1.00 0.00 2 VAL A CA 4
ATOM 3456 C C . VAL A 1 2 ? 1.434 -12.788 2.999 1.00 0.00 2 VAL A C 4
ATOM 3457 O O . VAL A 1 2 ? 1.319 -12.457 4.179 1.00 0.00 2 VAL A O 4
ATOM 3470 N N . ILE A 1 3 ? 0.422 -12.720 2.132 1.00 0.00 3 ILE A N 4
ATOM 3471 C CA . ILE A 1 3 ? -0.926 -12.250 2.501 1.00 0.00 3 ILE A CA 4
ATOM 3472 C C . ILE A 1 3 ? -1.974 -13.054 1.711 1.00 0.00 3 ILE A C 4
ATOM 3473 O O . ILE A 1 3 ? -1.797 -13.330 0.522 1.00 0.00 3 ILE A O 4
ATOM 3489 N N . PRO A 1 4 ? -3.090 -13.452 2.336 1.00 0.00 4 PRO A N 4
ATOM 3490 C CA . PRO A 1 4 ? -4.141 -14.248 1.676 1.00 0.00 4 PRO A CA 4
ATOM 3491 C C . PRO A 1 4 ? -5.058 -13.408 0.778 1.00 0.00 4 PRO A C 4
ATOM 3492 O O . PRO A 1 4 ? -5.105 -12.178 0.810 1.00 0.00 4 PRO A O 4
ATOM 3503 N N . LYS A 1 5 ? -5.835 -14.141 -0.023 1.00 0.00 5 LYS A N 4
ATOM 3504 C CA . LYS A 1 5 ? -6.771 -13.540 -0.993 1.00 0.00 5 LYS A CA 4
ATOM 3505 C C . LYS A 1 5 ? -7.778 -12.593 -0.321 1.00 0.00 5 LYS A C 4
ATOM 3506 O O . LYS A 1 5 ? -8.038 -11.476 -0.763 1.00 0.00 5 LYS A O 4
ATOM 3525 N N . LYS A 1 6 ? -8.350 -13.077 0.788 1.00 0.00 6 LYS A N 4
ATOM 3526 C CA . LYS A 1 6 ? -9.373 -12.321 1.537 1.00 0.00 6 LYS A CA 4
ATOM 3527 C C . LYS A 1 6 ? -8.843 -10.938 1.949 1.00 0.00 6 LYS A C 4
ATOM 3528 O O . LYS A 1 6 ? -9.437 -9.894 1.676 1.00 0.00 6 LYS A O 4
ATOM 3547 N N . ILE A 1 7 ? -7.675 -10.944 2.601 1.00 0.00 7 ILE A N 4
ATOM 3548 C CA . ILE A 1 7 ? -7.018 -9.698 3.048 1.00 0.00 7 ILE A CA 4
ATOM 3549 C C . ILE A 1 7 ? -6.755 -8.732 1.880 1.00 0.00 7 ILE A C 4
ATOM 3550 O O . ILE A 1 7 ? -6.936 -7.519 1.985 1.00 0.00 7 ILE A O 4
ATOM 3566 N N . TRP A 1 8 ? -6.302 -9.284 0.750 1.00 0.00 8 TRP A N 4
ATOM 3567 C CA . TRP A 1 8 ? -6.077 -8.476 -0.467 1.00 0.00 8 TRP A CA 4
ATOM 3568 C C . TRP A 1 8 ? -7.325 -7.701 -0.904 1.00 0.00 8 TRP A C 4
ATOM 3569 O O . TRP A 1 8 ? -7.276 -6.529 -1.277 1.00 0.00 8 TRP A O 4
ATOM 3590 N N . GLU A 1 9 ? -8.466 -8.391 -0.867 1.00 0.00 9 GLU A N 4
ATOM 3591 C CA . GLU A 1 9 ? -9.767 -7.764 -1.171 1.00 0.00 9 GLU A CA 4
ATOM 3592 C C . GLU A 1 9 ? -10.184 -6.700 -0.146 1.00 0.00 9 GLU A C 4
ATOM 3593 O O . GLU A 1 9 ? -10.834 -5.704 -0.459 1.00 0.00 9 GLU A O 4
ATOM 3605 N N . THR A 1 10 ? -9.818 -6.937 1.117 1.00 0.00 10 THR A N 4
ATOM 3606 C CA . THR A 1 10 ? -10.096 -5.968 2.197 1.00 0.00 10 THR A CA 4
ATOM 3607 C C . THR A 1 10 ? -9.404 -4.625 1.910 1.00 0.00 10 THR A C 4
ATOM 3608 O O . THR A 1 10 ? -9.993 -3.545 1.932 1.00 0.00 10 THR A O 4
ATOM 3619 N N . VAL A 1 11 ? -8.101 -4.727 1.632 1.00 0.00 11 VAL A N 4
ATOM 3620 C CA . VAL A 1 11 ? -7.271 -3.551 1.305 1.00 0.00 11 VAL A CA 4
ATOM 3621 C C . VAL A 1 11 ? -7.465 -3.049 -0.139 1.00 0.00 11 VAL A C 4
ATOM 3622 O O . VAL A 1 11 ? -7.030 -1.965 -0.520 1.00 0.00 11 VAL A O 4
ATOM 3635 N N . CYS A 1 12 ? -8.125 -3.870 -0.966 1.00 0.00 12 CYS A N 4
ATOM 3636 C CA . CYS A 1 12 ? -8.324 -3.548 -2.394 1.00 0.00 12 CYS A CA 4
ATOM 3637 C C . CYS A 1 12 ? -8.902 -2.137 -2.610 1.00 0.00 12 CYS A C 4
ATOM 3638 O O . CYS A 1 12 ? -8.314 -1.341 -3.340 1.00 0.00 12 CYS A O 4
ATOM 3645 N N . PRO A 1 13 ? -10.034 -1.774 -1.988 1.00 0.00 13 PRO A N 4
ATOM 3646 C CA . PRO A 1 13 ? -10.556 -0.393 -2.004 1.00 0.00 13 PRO A CA 4
ATOM 3647 C C . PRO A 1 13 ? -9.684 0.589 -1.202 1.00 0.00 13 PRO A C 4
ATOM 3648 O O . PRO A 1 13 ? -9.518 1.760 -1.547 1.00 0.00 13 PRO A O 4
ATOM 3659 N N . THR A 1 14 ? -9.124 0.084 -0.095 1.00 0.00 14 THR A N 4
ATOM 3660 C CA . THR A 1 14 ? -8.327 0.913 0.835 1.00 0.00 14 THR A CA 4
ATOM 3661 C C . THR A 1 14 ? -7.104 1.537 0.141 1.00 0.00 14 THR A C 4
ATOM 3662 O O . THR A 1 14 ? -7.045 2.734 -0.139 1.00 0.00 14 THR A O 4
ATOM 3673 N N . VAL A 1 15 ? -6.106 0.691 -0.144 1.00 0.00 15 VAL A N 4
ATOM 3674 C CA . VAL A 1 15 ? -4.913 1.115 -0.905 1.00 0.00 15 VAL A CA 4
ATOM 3675 C C . VAL A 1 15 ? -5.139 1.057 -2.428 1.00 0.00 15 VAL A C 4
ATOM 3676 O O . VAL A 1 15 ? -4.275 0.712 -3.237 1.00 0.00 15 VAL A O 4
ATOM 3689 N N . GLU A 1 16 ? -6.356 1.446 -2.820 1.00 0.00 16 GLU A N 4
ATOM 3690 C CA . GLU A 1 16 ? -6.727 1.532 -4.242 1.00 0.00 16 GLU A CA 4
ATOM 3691 C C . GLU A 1 16 ? -6.028 2.713 -4.940 1.00 0.00 16 GLU A C 4
ATOM 3692 O O . GLU A 1 16 ? -5.339 2.511 -5.941 1.00 0.00 16 GLU A O 4
ATOM 3704 N N . PRO A 1 17 ? -6.159 3.959 -4.452 1.00 0.00 17 PRO A N 4
ATOM 3705 C CA . PRO A 1 17 ? -5.551 5.134 -5.101 1.00 0.00 17 PRO A CA 4
ATOM 3706 C C . PRO A 1 17 ? -4.027 5.191 -4.947 1.00 0.00 17 PRO A C 4
ATOM 3707 O O . PRO A 1 17 ? -3.271 5.408 -5.893 1.00 0.00 17 PRO A O 4
ATOM 3718 N N . TRP A 1 18 ? -3.581 4.967 -3.708 1.00 0.00 18 TRP A N 4
ATOM 3719 C CA . TRP A 1 18 ? -2.170 5.165 -3.320 1.00 0.00 18 TRP A CA 4
ATOM 3720 C C . TRP A 1 18 ? -1.183 4.288 -4.104 1.00 0.00 18 TRP A C 4
ATOM 3721 O O . TRP A 1 18 ? -0.074 4.695 -4.444 1.00 0.00 18 TRP A O 4
ATOM 3742 N N . ALA A 1 19 ? -1.601 3.046 -4.378 1.00 0.00 19 ALA A N 4
ATOM 3743 C CA . ALA A 1 19 ? -0.778 2.102 -5.164 1.00 0.00 19 ALA A CA 4
ATOM 3744 C C . ALA A 1 19 ? -0.357 2.697 -6.517 1.00 0.00 19 ALA A C 4
ATOM 3745 O O . ALA A 1 19 ? 0.812 2.737 -6.905 1.00 0.00 19 ALA A O 4
ATOM 3752 N N . LYS A 1 20 ? -1.368 3.176 -7.249 1.00 0.00 20 LYS A N 4
ATOM 3753 C CA . LYS A 1 20 ? -1.153 3.877 -8.532 1.00 0.00 20 LYS A CA 4
ATOM 3754 C C . LYS A 1 20 ? -0.340 5.165 -8.342 1.00 0.00 20 LYS A C 4
ATOM 3755 O O . LYS A 1 20 ? 0.513 5.546 -9.146 1.00 0.00 20 LYS A O 4
ATOM 3774 N N . LYS A 1 21 ? -0.651 5.858 -7.242 1.00 0.00 21 LYS A N 4
ATOM 3775 C CA . LYS A 1 21 ? 0.059 7.087 -6.842 1.00 0.00 21 LYS A CA 4
ATOM 3776 C C . LYS A 1 21 ? 1.352 6.763 -6.069 1.00 0.00 21 LYS A C 4
ATOM 3777 O O . LYS A 1 21 ? 1.715 7.343 -5.045 1.00 0.00 21 LYS A O 4
ATOM 3796 N N . CYS A 1 22 ? 2.075 5.789 -6.625 1.00 0.00 22 CYS A N 4
ATOM 3797 C CA . CYS A 1 22 ? 3.337 5.286 -6.056 1.00 0.00 22 CYS A CA 4
ATOM 3798 C C . CYS A 1 22 ? 4.060 4.443 -7.116 1.00 0.00 22 CYS A C 4
ATOM 3799 O O . CYS A 1 22 ? 3.521 4.074 -8.164 1.00 0.00 22 CYS A O 4
ATOM 3806 N N . SER A 1 23 ? 5.316 4.107 -6.820 1.00 0.00 23 SER A N 4
ATOM 3807 C CA . SER A 1 23 ? 6.171 3.390 -7.787 1.00 0.00 23 SER A CA 4
ATOM 3808 C C . SER A 1 23 ? 6.970 2.255 -7.132 1.00 0.00 23 SER A C 4
ATOM 3809 O O . SER A 1 23 ? 6.922 1.988 -5.930 1.00 0.00 23 SER A O 4
ATOM 3817 N N . GLY A 1 24 ? 7.731 1.564 -7.988 1.00 0.00 24 GLY A N 4
ATOM 3818 C CA . GLY A 1 24 ? 8.536 0.405 -7.566 1.00 0.00 24 GLY A CA 4
ATOM 3819 C C . GLY A 1 24 ? 7.746 -0.908 -7.611 1.00 0.00 24 GLY A C 4
ATOM 3820 O O . GLY A 1 24 ? 6.554 -0.988 -7.911 1.00 0.00 24 GLY A O 4
ATOM 3824 N N . ASP A 1 25 ? 8.479 -1.975 -7.286 1.00 0.00 25 ASP A N 4
ATOM 3825 C CA . ASP A 1 25 ? 7.947 -3.352 -7.314 1.00 0.00 25 ASP A CA 4
ATOM 3826 C C . ASP A 1 25 ? 6.711 -3.539 -6.424 1.00 0.00 25 ASP A C 4
ATOM 3827 O O . ASP A 1 25 ? 5.736 -4.204 -6.768 1.00 0.00 25 ASP A O 4
ATOM 3836 N N . ILE A 1 26 ? 6.787 -2.937 -5.233 1.00 0.00 26 ILE A N 4
ATOM 3837 C CA . ILE A 1 26 ? 5.709 -3.032 -4.230 1.00 0.00 26 ILE A CA 4
ATOM 3838 C C . ILE A 1 26 ? 4.385 -2.460 -4.757 1.00 0.00 26 ILE A C 4
ATOM 3839 O O . ILE A 1 26 ? 3.317 -3.067 -4.674 1.00 0.00 26 ILE A O 4
ATOM 3855 N N . ALA A 1 27 ? 4.480 -1.242 -5.302 1.00 0.00 27 ALA A N 4
ATOM 3856 C CA . ALA A 1 27 ? 3.319 -0.554 -5.900 1.00 0.00 27 ALA A CA 4
ATOM 3857 C C . ALA A 1 27 ? 2.629 -1.420 -6.963 1.00 0.00 27 ALA A C 4
ATOM 3858 O O . ALA A 1 27 ? 1.413 -1.608 -6.995 1.00 0.00 27 ALA A O 4
ATOM 3865 N N . THR A 1 28 ? 3.465 -1.968 -7.849 1.00 0.00 28 THR A N 4
ATOM 3866 C CA . THR A 1 28 ? 3.009 -2.858 -8.934 1.00 0.00 28 THR A CA 4
ATOM 3867 C C . THR A 1 28 ? 2.312 -4.121 -8.401 1.00 0.00 28 THR A C 4
ATOM 3868 O O . THR A 1 28 ? 1.294 -4.591 -8.914 1.00 0.00 28 THR A O 4
ATOM 3879 N N . TYR A 1 29 ? 2.899 -4.687 -7.342 1.00 0.00 29 TYR A N 4
ATOM 3880 C CA . TYR A 1 29 ? 2.414 -5.955 -6.765 1.00 0.00 29 TYR A CA 4
ATOM 3881 C C . TYR A 1 29 ? 0.987 -5.827 -6.216 1.00 0.00 29 TYR A C 4
ATOM 3882 O O . TYR A 1 29 ? 0.052 -6.498 -6.649 1.00 0.00 29 TYR A O 4
ATOM 3900 N N . ILE A 1 30 ? 0.835 -4.929 -5.239 1.00 0.00 30 ILE A N 4
ATOM 3901 C CA . ILE A 1 30 ? -0.463 -4.705 -4.569 1.00 0.00 30 ILE A CA 4
ATOM 3902 C C . ILE A 1 30 ? -1.562 -4.271 -5.551 1.00 0.00 30 ILE A C 4
ATOM 3903 O O . ILE A 1 30 ? -2.723 -4.670 -5.465 1.00 0.00 30 ILE A O 4
ATOM 3919 N N . LYS A 1 31 ? -1.163 -3.414 -6.497 1.00 0.00 31 LYS A N 4
ATOM 3920 C CA . LYS A 1 31 ? -2.040 -3.010 -7.615 1.00 0.00 31 LYS A CA 4
ATOM 3921 C C . LYS A 1 31 ? -2.684 -4.237 -8.279 1.00 0.00 31 LYS A C 4
ATOM 3922 O O . LYS A 1 31 ? -3.890 -4.318 -8.505 1.00 0.00 31 LYS A O 4
ATOM 3941 N N . ARG A 1 32 ? -1.833 -5.224 -8.576 1.00 0.00 32 ARG A N 4
ATOM 3942 C CA . ARG A 1 32 ? -2.277 -6.472 -9.222 1.00 0.00 32 ARG A CA 4
ATOM 3943 C C . ARG A 1 32 ? -3.235 -7.292 -8.341 1.00 0.00 32 ARG A C 4
ATOM 3944 O O . ARG A 1 32 ? -4.228 -7.856 -8.801 1.00 0.00 32 ARG A O 4
ATOM 3965 N N . GLU A 1 33 ? -2.922 -7.375 -7.042 1.00 0.00 33 GLU A N 4
ATOM 3966 C CA . GLU A 1 33 ? -3.745 -8.157 -6.093 1.00 0.00 33 GLU A CA 4
ATOM 3967 C C . GLU A 1 33 ? -5.221 -7.727 -6.130 1.00 0.00 33 GLU A C 4
ATOM 3968 O O . GLU A 1 33 ? -6.155 -8.513 -6.281 1.00 0.00 33 GLU A O 4
ATOM 3980 N N . CYS A 1 34 ? -5.402 -6.415 -5.975 1.00 0.00 34 CYS A N 4
ATOM 3981 C CA . CYS A 1 34 ? -6.733 -5.784 -5.982 1.00 0.00 34 CYS A CA 4
ATOM 3982 C C . CYS A 1 34 ? -7.407 -5.838 -7.362 1.00 0.00 34 CYS A C 4
ATOM 3983 O O . CYS A 1 34 ? -8.506 -6.363 -7.553 1.00 0.00 34 CYS A O 4
ATOM 3990 N N . GLY A 1 35 ? -6.703 -5.278 -8.348 1.00 0.00 35 GLY A N 4
ATOM 3991 C CA . GLY A 1 35 ? -7.219 -5.158 -9.725 1.00 0.00 35 GLY A CA 4
ATOM 3992 C C . GLY A 1 35 ? -7.427 -6.517 -10.400 1.00 0.00 35 GLY A C 4
ATOM 3993 O O . GLY A 1 35 ? -8.535 -6.926 -10.749 1.00 0.00 35 GLY A O 4
ATOM 3997 N N . LYS A 1 36 ? -6.305 -7.216 -10.599 1.00 0.00 36 LYS A N 4
ATOM 3998 C CA . LYS A 1 36 ? -6.306 -8.566 -11.200 1.00 0.00 36 LYS A CA 4
ATOM 3999 C C . LYS A 1 36 ? -6.803 -9.601 -10.175 1.00 0.00 36 LYS A C 4
ATOM 4000 O O . LYS A 1 36 ? -6.058 -10.275 -9.463 1.00 0.00 36 LYS A O 4
ATOM 4019 N N . LEU A 1 37 ? -8.133 -9.679 -10.090 1.00 0.00 37 LEU A N 4
ATOM 4020 C CA . LEU A 1 37 ? -8.819 -10.611 -9.175 1.00 0.00 37 LEU A CA 4
ATOM 4021 C C . LEU A 1 37 ? -10.324 -10.646 -9.485 1.00 0.00 37 LEU A C 4
ATOM 4022 O O . LEU A 1 37 ? -10.954 -9.587 -9.506 1.00 0.00 37 LEU A O 4
ATOM 4039 N N . TRP B 2 1 ? -7.014 0.656 11.105 1.00 0.00 1 TRP B N 4
ATOM 4040 C CA . TRP B 2 1 ? -8.385 0.136 10.970 1.00 0.00 1 TRP B CA 4
ATOM 4041 C C . TRP B 2 1 ? -8.616 -1.137 11.800 1.00 0.00 1 TRP B C 4
ATOM 4042 O O . TRP B 2 1 ? -9.695 -1.390 12.338 1.00 0.00 1 TRP B O 4
ATOM 4065 N N . SER B 2 2 ? -7.564 -1.956 11.900 1.00 0.00 2 SER B N 4
ATOM 4066 C CA . SER B 2 2 ? -7.606 -3.190 12.707 1.00 0.00 2 SER B CA 4
ATOM 4067 C C . SER B 2 2 ? -6.219 -3.515 13.272 1.00 0.00 2 SER B C 4
ATOM 4068 O O . SER B 2 2 ? -5.175 -3.033 12.832 1.00 0.00 2 SER B O 4
ATOM 4076 N N . THR B 2 3 ? -6.227 -4.378 14.289 1.00 0.00 3 THR B N 4
ATOM 4077 C CA . THR B 2 3 ? -4.976 -4.867 14.892 1.00 0.00 3 THR B CA 4
ATOM 4078 C C . THR B 2 3 ? -4.252 -5.806 13.918 1.00 0.00 3 THR B C 4
ATOM 4079 O O . THR B 2 3 ? -3.118 -5.588 13.493 1.00 0.00 3 THR B O 4
ATOM 4090 N N . ILE B 2 4 ? -4.957 -6.878 13.548 1.00 0.00 4 ILE B N 4
ATOM 4091 C CA . ILE B 2 4 ? -4.394 -7.899 12.648 1.00 0.00 4 ILE B CA 4
ATOM 4092 C C . ILE B 2 4 ? -4.213 -7.351 11.224 1.00 0.00 4 ILE B C 4
ATOM 4093 O O . ILE B 2 4 ? -3.106 -7.223 10.702 1.00 0.00 4 ILE B O 4
ATOM 4109 N N . VAL B 2 5 ? -5.343 -6.976 10.610 1.00 0.00 5 VAL B N 4
ATOM 4110 C CA . VAL B 2 5 ? -5.387 -6.651 9.168 1.00 0.00 5 VAL B CA 4
ATOM 4111 C C . VAL B 2 5 ? -4.406 -5.536 8.774 1.00 0.00 5 VAL B C 4
ATOM 4112 O O . VAL B 2 5 ? -3.626 -5.647 7.828 1.00 0.00 5 VAL B O 4
ATOM 4125 N N . LYS B 2 6 ? -4.459 -4.431 9.526 1.00 0.00 6 LYS B N 4
ATOM 4126 C CA . LYS B 2 6 ? -3.598 -3.271 9.231 1.00 0.00 6 LYS B CA 4
ATOM 4127 C C . LYS B 2 6 ? -2.109 -3.632 9.316 1.00 0.00 6 LYS B C 4
ATOM 4128 O O . LYS B 2 6 ? -1.317 -3.381 8.408 1.00 0.00 6 LYS B O 4
ATOM 4147 N N . LEU B 2 7 ? -1.735 -4.249 10.438 1.00 0.00 7 LEU B N 4
ATOM 4148 C CA . LEU B 2 7 ? -0.332 -4.650 10.674 1.00 0.00 7 LEU B CA 4
ATOM 4149 C C . LEU B 2 7 ? 0.200 -5.680 9.661 1.00 0.00 7 LEU B C 4
ATOM 4150 O O . LEU B 2 7 ? 1.399 -5.781 9.405 1.00 0.00 7 LEU B O 4
ATOM 4166 N N . THR B 2 8 ? -0.710 -6.477 9.093 1.00 0.00 8 THR B N 4
ATOM 4167 C CA . THR B 2 8 ? -0.336 -7.471 8.063 1.00 0.00 8 THR B CA 4
ATOM 4168 C C . THR B 2 8 ? 0.208 -6.799 6.792 1.00 0.00 8 THR B C 4
ATOM 4169 O O . THR B 2 8 ? 1.299 -7.082 6.301 1.00 0.00 8 THR B O 4
ATOM 4180 N N . ILE B 2 9 ? -0.602 -5.884 6.250 1.00 0.00 9 ILE B N 4
ATOM 4181 C CA . ILE B 2 9 ? -0.253 -5.170 5.006 1.00 0.00 9 ILE B CA 4
ATOM 4182 C C . ILE B 2 9 ? 0.868 -4.132 5.210 1.00 0.00 9 ILE B C 4
ATOM 4183 O O . ILE B 2 9 ? 1.744 -3.927 4.372 1.00 0.00 9 ILE B O 4
ATOM 4199 N N . CYS B 2 10 ? 0.831 -3.484 6.380 1.00 0.00 10 CYS B N 4
ATOM 4200 C CA . CYS B 2 10 ? 1.737 -2.374 6.740 1.00 0.00 10 CYS B CA 4
ATOM 4201 C C . CYS B 2 10 ? 3.223 -2.541 6.379 1.00 0.00 10 CYS B C 4
ATOM 4202 O O . CYS B 2 10 ? 3.789 -1.641 5.764 1.00 0.00 10 CYS B O 4
ATOM 4209 N N . PRO B 2 11 ? 3.913 -3.638 6.735 1.00 0.00 11 PRO B N 4
ATOM 4210 C CA . PRO B 2 11 ? 5.341 -3.836 6.406 1.00 0.00 11 PRO B CA 4
ATOM 4211 C C . PRO B 2 11 ? 5.630 -3.694 4.907 1.00 0.00 11 PRO B C 4
ATOM 4212 O O . PRO B 2 11 ? 6.604 -3.081 4.464 1.00 0.00 11 PRO B O 4
ATOM 4223 N N . THR B 2 12 ? 4.741 -4.292 4.109 1.00 0.00 12 THR B N 4
ATOM 4224 C CA . THR B 2 12 ? 4.787 -4.142 2.642 1.00 0.00 12 THR B CA 4
ATOM 4225 C C . THR B 2 12 ? 4.642 -2.666 2.239 1.00 0.00 12 THR B C 4
ATOM 4226 O O . THR B 2 12 ? 5.372 -2.125 1.411 1.00 0.00 12 THR B O 4
ATOM 4237 N N . LEU B 2 13 ? 3.661 -2.004 2.862 1.00 0.00 13 LEU B N 4
ATOM 4238 C CA . LEU B 2 13 ? 3.384 -0.575 2.611 1.00 0.00 13 LEU B CA 4
ATOM 4239 C C . LEU B 2 13 ? 4.566 0.351 2.940 1.00 0.00 13 LEU B C 4
ATOM 4240 O O . LEU B 2 13 ? 4.719 1.439 2.389 1.00 0.00 13 LEU B O 4
ATOM 4256 N N . LYS B 2 14 ? 5.399 -0.071 3.900 1.00 0.00 14 LYS B N 4
ATOM 4257 C CA . LYS B 2 14 ? 6.634 0.673 4.219 1.00 0.00 14 LYS B CA 4
ATOM 4258 C C . LYS B 2 14 ? 7.600 0.650 3.027 1.00 0.00 14 LYS B C 4
ATOM 4259 O O . LYS B 2 14 ? 8.187 1.650 2.616 1.00 0.00 14 LYS B O 4
ATOM 4278 N N . SER B 2 15 ? 7.765 -0.554 2.471 1.00 0.00 15 SER B N 4
ATOM 4279 C CA . SER B 2 15 ? 8.584 -0.757 1.259 1.00 0.00 15 SER B CA 4
ATOM 4280 C C . SER B 2 15 ? 8.080 0.088 0.078 1.00 0.00 15 SER B C 4
ATOM 4281 O O . SER B 2 15 ? 8.838 0.649 -0.715 1.00 0.00 15 SER B O 4
ATOM 4289 N N . MET B 2 16 ? 6.748 0.156 -0.040 1.00 0.00 16 MET B N 4
ATOM 4290 C CA . MET B 2 16 ? 6.085 1.013 -1.042 1.00 0.00 16 MET B CA 4
ATOM 4291 C C . MET B 2 16 ? 6.486 2.487 -0.864 1.00 0.00 16 MET B C 4
ATOM 4292 O O . MET B 2 16 ? 6.880 3.195 -1.793 1.00 0.00 16 MET B O 4
ATOM 4306 N N . ALA B 2 17 ? 6.383 2.932 0.391 1.00 0.00 17 ALA B N 4
ATOM 4307 C CA . ALA B 2 17 ? 6.659 4.329 0.779 1.00 0.00 17 ALA B CA 4
ATOM 4308 C C . ALA B 2 17 ? 8.058 4.812 0.363 1.00 0.00 17 ALA B C 4
ATOM 4309 O O . ALA B 2 17 ? 8.289 5.982 0.063 1.00 0.00 17 ALA B O 4
ATOM 4316 N N . LYS B 2 18 ? 9.011 3.871 0.359 1.00 0.00 18 LYS B N 4
ATOM 4317 C CA . LYS B 2 18 ? 10.405 4.157 -0.042 1.00 0.00 18 LYS B CA 4
ATOM 4318 C C . LYS B 2 18 ? 10.512 4.954 -1.350 1.00 0.00 18 LYS B C 4
ATOM 4319 O O . LYS B 2 18 ? 11.349 5.843 -1.518 1.00 0.00 18 LYS B O 4
ATOM 4338 N N . LYS B 2 19 ? 9.632 4.618 -2.300 1.00 0.00 19 LYS B N 4
ATOM 4339 C CA . LYS B 2 19 ? 9.622 5.288 -3.614 1.00 0.00 19 LYS B CA 4
ATOM 4340 C C . LYS B 2 19 ? 8.191 5.448 -4.155 1.00 0.00 19 LYS B C 4
ATOM 4341 O O . LYS B 2 19 ? 7.756 4.831 -5.129 1.00 0.00 19 LYS B O 4
ATOM 4360 N N . CYS B 2 20 ? 7.422 6.292 -3.457 1.00 0.00 20 CYS B N 4
ATOM 4361 C CA . CYS B 2 20 ? 6.100 6.717 -3.962 1.00 0.00 20 CYS B CA 4
ATOM 4362 C C . CYS B 2 20 ? 6.139 8.075 -4.671 1.00 0.00 20 CYS B C 4
ATOM 4363 O O . CYS B 2 20 ? 7.111 8.831 -4.668 1.00 0.00 20 CYS B O 4
ATOM 4370 N N . GLU B 2 21 ? 4.997 8.371 -5.293 1.00 0.00 21 GLU B N 4
ATOM 4371 C CA . GLU B 2 21 ? 4.812 9.613 -6.062 1.00 0.00 21 GLU B CA 4
ATOM 4372 C C . GLU B 2 21 ? 4.259 10.729 -5.166 1.00 0.00 21 GLU B C 4
ATOM 4373 O O . GLU B 2 21 ? 3.520 10.510 -4.207 1.00 0.00 21 GLU B O 4
ATOM 4385 N N . GLY B 2 22 ? 4.620 11.962 -5.532 1.00 0.00 22 GLY B N 4
ATOM 4386 C CA . GLY B 2 22 ? 4.225 13.169 -4.775 1.00 0.00 22 GLY B CA 4
ATOM 4387 C C . GLY B 2 22 ? 4.772 13.161 -3.341 1.00 0.00 22 GLY B C 4
ATOM 4388 O O . GLY B 2 22 ? 5.881 13.605 -3.041 1.00 0.00 22 GLY B O 4
ATOM 4392 N N . SER B 2 23 ? 3.946 12.621 -2.439 1.00 0.00 23 SER B N 4
ATOM 4393 C CA . SER B 2 23 ? 4.322 12.430 -1.023 1.00 0.00 23 SER B CA 4
ATOM 4394 C C . SER B 2 23 ? 3.300 11.536 -0.295 1.00 0.00 23 SER B C 4
ATOM 4395 O O . SER B 2 23 ? 2.971 11.685 0.884 1.00 0.00 23 SER B O 4
ATOM 4403 N N . ILE B 2 24 ? 2.810 10.544 -1.045 1.00 0.00 24 ILE B N 4
ATOM 4404 C CA . ILE B 2 24 ? 1.838 9.563 -0.528 1.00 0.00 24 ILE B CA 4
ATOM 4405 C C . ILE B 2 24 ? 2.459 8.667 0.553 1.00 0.00 24 ILE B C 4
ATOM 4406 O O . ILE B 2 24 ? 1.825 8.262 1.526 1.00 0.00 24 ILE B O 4
ATOM 4422 N N . ALA B 2 25 ? 3.740 8.355 0.342 1.00 0.00 25 ALA B N 4
ATOM 4423 C CA . ALA B 2 25 ? 4.554 7.580 1.301 1.00 0.00 25 ALA B CA 4
ATOM 4424 C C . ALA B 2 25 ? 4.337 8.002 2.763 1.00 0.00 25 ALA B C 4
ATOM 4425 O O . ALA B 2 25 ? 4.152 7.192 3.671 1.00 0.00 25 ALA B O 4
ATOM 4432 N N . THR B 2 26 ? 4.366 9.322 2.971 1.00 0.00 26 THR B N 4
ATOM 4433 C CA . THR B 2 26 ? 4.198 9.917 4.312 1.00 0.00 26 THR B CA 4
ATOM 4434 C C . THR B 2 26 ? 2.852 9.535 4.949 1.00 0.00 26 THR B C 4
ATOM 4435 O O . THR B 2 26 ? 2.759 9.096 6.097 1.00 0.00 26 THR B O 4
ATOM 4446 N N . MET B 2 27 ? 1.783 9.725 4.166 1.00 0.00 27 MET B N 4
ATOM 4447 C CA . MET B 2 27 ? 0.412 9.418 4.619 1.00 0.00 27 MET B CA 4
ATOM 4448 C C . MET B 2 27 ? 0.260 7.954 5.051 1.00 0.00 27 MET B C 4
ATOM 4449 O O . MET B 2 27 ? -0.182 7.624 6.152 1.00 0.00 27 MET B O 4
ATOM 4463 N N . ILE B 2 28 ? 0.647 7.058 4.139 1.00 0.00 28 ILE B N 4
ATOM 4464 C CA . ILE B 2 28 ? 0.589 5.598 4.367 1.00 0.00 28 ILE B CA 4
ATOM 4465 C C . ILE B 2 28 ? 1.293 5.185 5.669 1.00 0.00 28 ILE B C 4
ATOM 4466 O O . ILE B 2 28 ? 0.798 4.408 6.486 1.00 0.00 28 ILE B O 4
ATOM 4482 N N . LYS B 2 29 ? 2.499 5.734 5.838 1.00 0.00 29 LYS B N 4
ATOM 4483 C CA . LYS B 2 29 ? 3.334 5.470 7.025 1.00 0.00 29 LYS B CA 4
ATOM 4484 C C . LYS B 2 29 ? 2.571 5.816 8.316 1.00 0.00 29 LYS B C 4
ATOM 4485 O O . LYS B 2 29 ? 2.508 5.050 9.279 1.00 0.00 29 LYS B O 4
ATOM 4504 N N . LYS B 2 30 ? 1.946 6.997 8.294 1.00 0.00 30 LYS B N 4
ATOM 4505 C CA . LYS B 2 30 ? 1.175 7.517 9.440 1.00 0.00 30 LYS B CA 4
ATOM 4506 C C . LYS B 2 30 ? 0.092 6.538 9.920 1.00 0.00 30 LYS B C 4
ATOM 4507 O O . LYS B 2 30 ? -0.084 6.271 11.110 1.00 0.00 30 LYS B O 4
ATOM 4526 N N . LYS B 2 31 ? -0.648 5.997 8.946 1.00 0.00 31 LYS B N 4
ATOM 4527 C CA . LYS B 2 31 ? -1.732 5.028 9.213 1.00 0.00 31 LYS B CA 4
ATOM 4528 C C . LYS B 2 31 ? -1.243 3.839 10.050 1.00 0.00 31 LYS B C 4
ATOM 4529 O O . LYS B 2 31 ? -1.819 3.435 11.060 1.00 0.00 31 LYS B O 4
ATOM 4548 N N . CYS B 2 32 ? -0.130 3.270 9.582 1.00 0.00 32 CYS B N 4
ATOM 4549 C CA . CYS B 2 32 ? 0.501 2.107 10.229 1.00 0.00 32 CYS B CA 4
ATOM 4550 C C . CYS B 2 32 ? 0.923 2.354 11.684 1.00 0.00 32 CYS B C 4
ATOM 4551 O O . CYS B 2 32 ? 0.910 1.460 12.530 1.00 0.00 32 CYS B O 4
ATOM 4558 N N . ASP B 2 33 ? 1.323 3.597 11.978 1.00 0.00 33 ASP B N 4
ATOM 4559 C CA . ASP B 2 33 ? 1.683 3.965 13.364 1.00 0.00 33 ASP B CA 4
ATOM 4560 C C . ASP B 2 33 ? 0.471 3.878 14.306 1.00 0.00 33 ASP B C 4
ATOM 4561 O O . ASP B 2 33 ? -0.687 3.728 13.915 1.00 0.00 33 ASP B O 4
ATOM 4570 N N . LYS B 2 34 ? 0.771 3.999 15.602 1.00 0.00 34 LYS B N 4
ATOM 4571 C CA . LYS B 2 34 ? -0.261 3.901 16.656 1.00 0.00 34 LYS B CA 4
ATOM 4572 C C . LYS B 2 34 ? 0.242 4.391 18.031 1.00 0.00 34 LYS B C 4
ATOM 4573 O O . LYS B 2 34 ? 1.442 4.617 18.197 1.00 0.00 34 LYS B O 4
ATOM 4593 N N . GLY A 1 1 ? 1.729 -17.730 -0.255 1.00 0.00 1 GLY A N 5
ATOM 4594 C CA . GLY A 1 1 ? 2.356 -16.434 -0.552 1.00 0.00 1 GLY A CA 5
ATOM 4595 C C . GLY A 1 1 ? 2.544 -15.580 0.708 1.00 0.00 1 GLY A C 5
ATOM 4596 O O . GLY A 1 1 ? 2.234 -15.955 1.840 1.00 0.00 1 GLY A O 5
ATOM 4602 N N . VAL A 1 2 ? 3.085 -14.381 0.476 1.00 0.00 2 VAL A N 5
ATOM 4603 C CA . VAL A 1 2 ? 3.326 -13.405 1.559 1.00 0.00 2 VAL A CA 5
ATOM 4604 C C . VAL A 1 2 ? 2.021 -12.987 2.257 1.00 0.00 2 VAL A C 5
ATOM 4605 O O . VAL A 1 2 ? 1.910 -12.910 3.482 1.00 0.00 2 VAL A O 5
ATOM 4618 N N . ILE A 1 3 ? 1.011 -12.716 1.427 1.00 0.00 3 ILE A N 5
ATOM 4619 C CA . ILE A 1 3 ? -0.324 -12.309 1.908 1.00 0.00 3 ILE A CA 5
ATOM 4620 C C . ILE A 1 3 ? -1.406 -13.012 1.069 1.00 0.00 3 ILE A C 5
ATOM 4621 O O . ILE A 1 3 ? -1.300 -13.106 -0.156 1.00 0.00 3 ILE A O 5
ATOM 4637 N N . PRO A 1 4 ? -2.475 -13.530 1.694 1.00 0.00 4 PRO A N 5
ATOM 4638 C CA . PRO A 1 4 ? -3.569 -14.216 0.988 1.00 0.00 4 PRO A CA 5
ATOM 4639 C C . PRO A 1 4 ? -4.573 -13.244 0.353 1.00 0.00 4 PRO A C 5
ATOM 4640 O O . PRO A 1 4 ? -4.683 -12.066 0.693 1.00 0.00 4 PRO A O 5
ATOM 4651 N N . LYS A 1 5 ? -5.359 -13.807 -0.568 1.00 0.00 5 LYS A N 5
ATOM 4652 C CA . LYS A 1 5 ? -6.338 -13.034 -1.357 1.00 0.00 5 LYS A CA 5
ATOM 4653 C C . LYS A 1 5 ? -7.320 -12.259 -0.470 1.00 0.00 5 LYS A C 5
ATOM 4654 O O . LYS A 1 5 ? -7.646 -11.098 -0.703 1.00 0.00 5 LYS A O 5
ATOM 4673 N N . LYS A 1 6 ? -7.793 -12.941 0.581 1.00 0.00 6 LYS A N 5
ATOM 4674 C CA . LYS A 1 6 ? -8.723 -12.345 1.559 1.00 0.00 6 LYS A CA 5
ATOM 4675 C C . LYS A 1 6 ? -8.229 -10.994 2.098 1.00 0.00 6 LYS A C 5
ATOM 4676 O O . LYS A 1 6 ? -8.936 -9.986 2.110 1.00 0.00 6 LYS A O 5
ATOM 4695 N N . ILE A 1 7 ? -6.973 -10.993 2.561 1.00 0.00 7 ILE A N 5
ATOM 4696 C CA . ILE A 1 7 ? -6.341 -9.762 3.077 1.00 0.00 7 ILE A CA 5
ATOM 4697 C C . ILE A 1 7 ? -6.317 -8.647 2.020 1.00 0.00 7 ILE A C 5
ATOM 4698 O O . ILE A 1 7 ? -6.687 -7.504 2.278 1.00 0.00 7 ILE A O 5
ATOM 4714 N N . TRP A 1 8 ? -5.875 -9.003 0.806 1.00 0.00 8 TRP A N 5
ATOM 4715 C CA . TRP A 1 8 ? -5.806 -8.034 -0.308 1.00 0.00 8 TRP A CA 5
ATOM 4716 C C . TRP A 1 8 ? -7.145 -7.332 -0.584 1.00 0.00 8 TRP A C 5
ATOM 4717 O O . TRP A 1 8 ? -7.225 -6.132 -0.844 1.00 0.00 8 TRP A O 5
ATOM 4738 N N . GLU A 1 9 ? -8.220 -8.122 -0.537 1.00 0.00 9 GLU A N 5
ATOM 4739 C CA . GLU A 1 9 ? -9.591 -7.607 -0.732 1.00 0.00 9 GLU A CA 5
ATOM 4740 C C . GLU A 1 9 ? -9.968 -6.549 0.312 1.00 0.00 9 GLU A C 5
ATOM 4741 O O . GLU A 1 9 ? -10.491 -5.474 0.023 1.00 0.00 9 GLU A O 5
ATOM 4753 N N . THR A 1 10 ? -9.693 -6.893 1.573 1.00 0.00 10 THR A N 5
ATOM 4754 C CA . THR A 1 10 ? -10.001 -6.007 2.714 1.00 0.00 10 THR A CA 5
ATOM 4755 C C . THR A 1 10 ? -9.263 -4.661 2.615 1.00 0.00 10 THR A C 5
ATOM 4756 O O . THR A 1 10 ? -9.819 -3.577 2.792 1.00 0.00 10 THR A O 5
ATOM 4767 N N . VAL A 1 11 ? -7.962 -4.759 2.331 1.00 0.00 11 VAL A N 5
ATOM 4768 C CA . VAL A 1 11 ? -7.083 -3.575 2.249 1.00 0.00 11 VAL A CA 5
ATOM 4769 C C . VAL A 1 11 ? -7.337 -2.705 1.009 1.00 0.00 11 VAL A C 5
ATOM 4770 O O . VAL A 1 11 ? -7.127 -1.496 1.035 1.00 0.00 11 VAL A O 5
ATOM 4783 N N . CYS A 1 12 ? -7.798 -3.343 -0.080 1.00 0.00 12 CYS A N 5
ATOM 4784 C CA . CYS A 1 12 ? -8.010 -2.689 -1.396 1.00 0.00 12 CYS A CA 5
ATOM 4785 C C . CYS A 1 12 ? -8.374 -1.192 -1.347 1.00 0.00 12 CYS A C 5
ATOM 4786 O O . CYS A 1 12 ? -7.652 -0.370 -1.909 1.00 0.00 12 CYS A O 5
ATOM 4793 N N . PRO A 1 13 ? -9.474 -0.782 -0.690 1.00 0.00 13 PRO A N 5
ATOM 4794 C CA . PRO A 1 13 ? -9.911 0.627 -0.623 1.00 0.00 13 PRO A CA 5
ATOM 4795 C C . PRO A 1 13 ? -8.891 1.559 0.050 1.00 0.00 13 PRO A C 5
ATOM 4796 O O . PRO A 1 13 ? -8.593 2.664 -0.403 1.00 0.00 13 PRO A O 5
ATOM 4807 N N . THR A 1 14 ? -8.363 1.089 1.182 1.00 0.00 14 THR A N 5
ATOM 4808 C CA . THR A 1 14 ? -7.340 1.836 1.944 1.00 0.00 14 THR A CA 5
ATOM 4809 C C . THR A 1 14 ? -6.091 2.117 1.093 1.00 0.00 14 THR A C 5
ATOM 4810 O O . THR A 1 14 ? -5.589 3.234 0.979 1.00 0.00 14 THR A O 5
ATOM 4821 N N . VAL A 1 15 ? -5.584 1.038 0.489 1.00 0.00 15 VAL A N 5
ATOM 4822 C CA . VAL A 1 15 ? -4.384 1.104 -0.365 1.00 0.00 15 VAL A CA 5
ATOM 4823 C C . VAL A 1 15 ? -4.672 1.593 -1.797 1.00 0.00 15 VAL A C 5
ATOM 4824 O O . VAL A 1 15 ? -3.780 1.728 -2.633 1.00 0.00 15 VAL A O 5
ATOM 4837 N N . GLU A 1 16 ? -5.955 1.871 -2.078 1.00 0.00 16 GLU A N 5
ATOM 4838 C CA . GLU A 1 16 ? -6.394 2.280 -3.428 1.00 0.00 16 GLU A CA 5
ATOM 4839 C C . GLU A 1 16 ? -5.654 3.532 -3.929 1.00 0.00 16 GLU A C 5
ATOM 4840 O O . GLU A 1 16 ? -4.933 3.457 -4.923 1.00 0.00 16 GLU A O 5
ATOM 4852 N N . PRO A 1 17 ? -5.763 4.692 -3.262 1.00 0.00 17 PRO A N 5
ATOM 4853 C CA . PRO A 1 17 ? -5.174 5.951 -3.750 1.00 0.00 17 PRO A CA 5
ATOM 4854 C C . PRO A 1 17 ? -3.648 5.877 -3.882 1.00 0.00 17 PRO A C 5
ATOM 4855 O O . PRO A 1 17 ? -3.036 6.332 -4.847 1.00 0.00 17 PRO A O 5
ATOM 4866 N N . TRP A 1 18 ? -3.034 5.265 -2.864 1.00 0.00 18 TRP A N 5
ATOM 4867 C CA . TRP A 1 18 ? -1.566 5.142 -2.801 1.00 0.00 18 TRP A CA 5
ATOM 4868 C C . TRP A 1 18 ? -1.001 4.331 -3.972 1.00 0.00 18 TRP A C 5
ATOM 4869 O O . TRP A 1 18 ? -0.030 4.700 -4.630 1.00 0.00 18 TRP A O 5
ATOM 4890 N N . ALA A 1 19 ? -1.651 3.191 -4.229 1.00 0.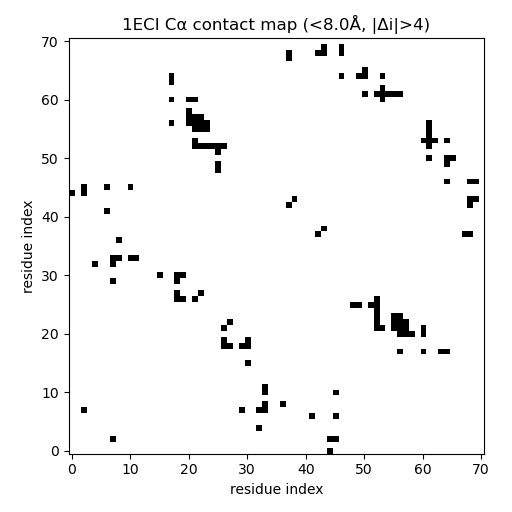00 19 ALA A N 5
ATOM 4891 C CA . ALA A 1 19 ? -1.195 2.225 -5.246 1.00 0.00 19 ALA A CA 5
ATOM 4892 C C . ALA A 1 19 ? -0.979 2.863 -6.626 1.00 0.00 19 ALA A C 5
ATOM 4893 O O . ALA A 1 19 ? 0.063 2.719 -7.267 1.00 0.00 19 ALA A O 5
ATOM 4900 N N . LYS A 1 20 ? -2.004 3.591 -7.082 1.00 0.00 20 LYS A N 5
ATOM 4901 C CA . LYS A 1 20 ? -1.910 4.338 -8.352 1.00 0.00 20 LYS A CA 5
ATOM 4902 C C . LYS A 1 20 ? -0.832 5.430 -8.279 1.00 0.00 20 LYS A C 5
ATOM 4903 O O . LYS A 1 20 ? -0.013 5.626 -9.177 1.00 0.00 20 LYS A O 5
ATOM 4922 N N . LYS A 1 21 ? -0.869 6.167 -7.164 1.00 0.00 21 LYS A N 5
ATOM 4923 C CA . LYS A 1 21 ? 0.085 7.261 -6.903 1.00 0.00 21 LYS A CA 5
ATOM 4924 C C . LYS A 1 21 ? 1.402 6.744 -6.291 1.00 0.00 21 LYS A C 5
ATOM 4925 O O . LYS A 1 21 ? 1.892 7.181 -5.249 1.00 0.00 21 LYS A O 5
ATOM 4944 N N . CYS A 1 22 ? 2.001 5.778 -6.990 1.00 0.00 22 CYS A N 5
ATOM 4945 C CA . CYS A 1 22 ? 3.281 5.188 -6.555 1.00 0.00 22 CYS A CA 5
ATOM 4946 C C . CYS A 1 22 ? 3.978 4.481 -7.731 1.00 0.00 22 CYS A C 5
ATOM 4947 O O . CYS A 1 22 ? 3.480 4.394 -8.855 1.00 0.00 22 CYS A O 5
ATOM 4954 N N . SER A 1 23 ? 5.178 3.968 -7.449 1.00 0.00 23 SER A N 5
ATOM 4955 C CA . SER A 1 23 ? 5.965 3.228 -8.455 1.00 0.00 23 SER A CA 5
ATOM 4956 C C . SER A 1 23 ? 6.901 2.200 -7.798 1.00 0.00 23 SER A C 5
ATOM 4957 O O . SER A 1 23 ? 6.937 1.984 -6.585 1.00 0.00 23 SER A O 5
ATOM 4965 N N . GLY A 1 24 ? 7.682 1.542 -8.660 1.00 0.00 24 GLY A N 5
ATOM 4966 C CA . GLY A 1 24 ? 8.606 0.479 -8.230 1.00 0.00 24 GLY A CA 5
ATOM 4967 C C . GLY A 1 24 ? 7.929 -0.896 -8.184 1.00 0.00 24 GLY A C 5
ATOM 4968 O O . GLY A 1 24 ? 6.732 -1.082 -8.407 1.00 0.00 24 GLY A O 5
ATOM 4972 N N . ASP A 1 25 ? 8.761 -1.889 -7.861 1.00 0.00 25 ASP A N 5
ATOM 4973 C CA . ASP A 1 25 ? 8.349 -3.306 -7.854 1.00 0.00 25 ASP A CA 5
ATOM 4974 C C . ASP A 1 25 ? 7.186 -3.590 -6.896 1.00 0.00 25 ASP A C 5
ATOM 4975 O O . ASP A 1 25 ? 6.213 -4.274 -7.212 1.00 0.00 25 ASP A O 5
ATOM 4984 N N . ILE A 1 26 ? 7.318 -3.049 -5.681 1.00 0.00 26 ILE A N 5
ATOM 4985 C CA . ILE A 1 26 ? 6.319 -3.269 -4.616 1.00 0.00 26 ILE A CA 5
ATOM 4986 C C . ILE A 1 26 ? 4.935 -2.731 -5.014 1.00 0.00 26 ILE A C 5
ATOM 4987 O O . ILE A 1 26 ? 3.904 -3.386 -4.873 1.00 0.00 26 ILE A O 5
ATOM 5003 N N . ALA A 1 27 ? 4.932 -1.489 -5.510 1.00 0.00 27 ALA A N 5
ATOM 5004 C CA . ALA A 1 27 ? 3.693 -0.842 -5.990 1.00 0.00 27 ALA A CA 5
ATOM 5005 C C . ALA A 1 27 ? 2.970 -1.701 -7.039 1.00 0.00 27 ALA A C 5
ATOM 5006 O O . ALA A 1 27 ? 1.759 -1.917 -7.013 1.00 0.00 27 ALA A O 5
ATOM 5013 N N . THR A 1 28 ? 3.768 -2.198 -7.989 1.00 0.00 28 THR A N 5
ATOM 5014 C CA . THR A 1 28 ? 3.274 -3.080 -9.065 1.00 0.00 28 THR A CA 5
ATOM 5015 C C . THR A 1 28 ? 2.642 -4.369 -8.514 1.00 0.00 28 THR A C 5
ATOM 5016 O O . THR A 1 28 ? 1.610 -4.855 -8.979 1.00 0.00 28 THR A O 5
ATOM 5027 N N . TYR A 1 29 ? 3.303 -4.943 -7.504 1.00 0.00 29 TYR A N 5
ATOM 5028 C CA . TYR A 1 29 ? 2.835 -6.194 -6.881 1.00 0.00 29 TYR A CA 5
ATOM 5029 C C . TYR A 1 29 ? 1.434 -6.014 -6.274 1.00 0.00 29 TYR A C 5
ATOM 5030 O O . TYR A 1 29 ? 0.478 -6.718 -6.584 1.00 0.00 29 TYR A O 5
ATOM 5048 N N . ILE A 1 30 ?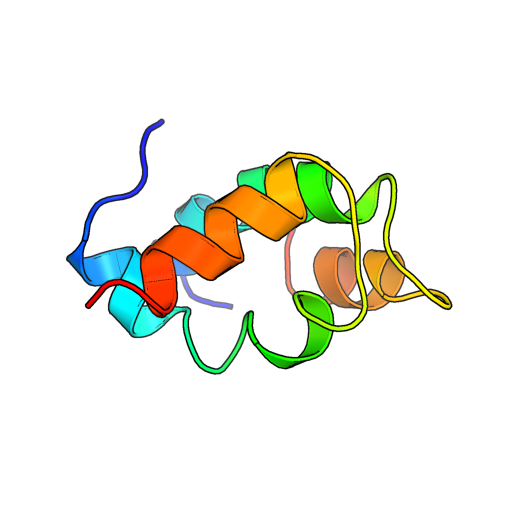 1.338 -5.014 -5.393 1.00 0.00 30 ILE A N 5
ATOM 5049 C CA . ILE A 1 30 ? 0.074 -4.649 -4.720 1.00 0.00 30 ILE A CA 5
ATOM 5050 C C . ILE A 1 30 ? -1.074 -4.440 -5.723 1.00 0.00 30 ILE A C 5
ATOM 5051 O O . ILE A 1 30 ? -2.215 -4.856 -5.525 1.00 0.00 30 ILE A O 5
ATOM 5067 N N . LYS A 1 31 ? -0.733 -3.763 -6.826 1.00 0.00 31 LYS A N 5
ATOM 5068 C CA . LYS A 1 31 ? -1.687 -3.493 -7.920 1.00 0.00 31 LYS A CA 5
ATOM 5069 C C . LYS A 1 31 ? -2.369 -4.786 -8.394 1.00 0.00 31 LYS A C 5
ATOM 5070 O O . LYS A 1 31 ? -3.589 -4.901 -8.522 1.00 0.00 31 LYS A O 5
ATOM 5089 N N . ARG A 1 32 ? -1.522 -5.785 -8.658 1.00 0.00 32 ARG A N 5
ATOM 5090 C CA . ARG A 1 32 ? -1.978 -7.109 -9.117 1.00 0.00 32 ARG A CA 5
ATOM 5091 C C . ARG A 1 32 ? -2.820 -7.839 -8.060 1.00 0.00 32 ARG A C 5
ATOM 5092 O O . ARG A 1 32 ? -3.892 -8.380 -8.326 1.00 0.00 32 ARG A O 5
ATOM 5113 N N . GLU A 1 33 ? -2.310 -7.851 -6.827 1.00 0.00 33 GLU A N 5
ATOM 5114 C CA . GLU A 1 33 ? -2.932 -8.623 -5.734 1.00 0.00 33 GLU A CA 5
ATOM 5115 C C . GLU A 1 33 ? -4.395 -8.230 -5.476 1.00 0.00 33 GLU A C 5
ATOM 5116 O O . GLU A 1 33 ? -5.313 -9.051 -5.488 1.00 0.00 33 GLU A O 5
ATOM 5128 N N . CYS A 1 34 ? -4.603 -6.932 -5.233 1.00 0.00 34 CYS A N 5
ATOM 5129 C CA . CYS A 1 34 ? -5.965 -6.389 -5.049 1.00 0.00 34 CYS A CA 5
ATOM 5130 C C . CYS A 1 34 ? -6.827 -6.549 -6.314 1.00 0.00 34 CYS A C 5
ATOM 5131 O O . CYS A 1 34 ? -7.940 -7.079 -6.301 1.00 0.00 34 CYS A O 5
ATOM 5138 N N . GLY A 1 35 ? -6.274 -6.074 -7.436 1.00 0.00 35 GLY A N 5
ATOM 5139 C CA . GLY A 1 35 ? -7.008 -6.019 -8.718 1.00 0.00 35 GLY A CA 5
ATOM 5140 C C . GLY A 1 35 ? -7.447 -7.398 -9.224 1.00 0.00 35 GLY A C 5
ATOM 5141 O O . GLY A 1 35 ? -8.629 -7.722 -9.346 1.00 0.00 35 GLY A O 5
ATOM 5145 N N . LYS A 1 36 ? -6.441 -8.219 -9.538 1.00 0.00 36 LYS A N 5
ATOM 5146 C CA . LYS A 1 36 ? -6.659 -9.602 -10.004 1.00 0.00 36 LYS A CA 5
ATOM 5147 C C . LYS A 1 36 ? -7.464 -10.416 -8.982 1.00 0.00 36 LYS A C 5
ATOM 5148 O O . LYS A 1 36 ? -7.013 -10.776 -7.892 1.00 0.00 36 LYS A O 5
ATOM 5167 N N . LEU A 1 37 ? -8.710 -10.695 -9.368 1.00 0.00 37 LEU A N 5
ATOM 5168 C CA . LEU A 1 37 ? -9.648 -11.440 -8.510 1.00 0.00 37 LEU A CA 5
ATOM 5169 C C . LEU A 1 37 ? -10.786 -12.007 -9.385 1.00 0.00 37 LEU A C 5
ATOM 5170 O O . LEU A 1 37 ? -11.826 -11.365 -9.536 1.00 0.00 37 LEU A O 5
ATOM 5187 N N . TRP B 2 1 ? -12.330 -1.311 8.547 1.00 0.00 1 TRP B N 5
ATOM 5188 C CA . TRP B 2 1 ? -12.072 -2.670 8.049 1.00 0.00 1 TRP B CA 5
ATOM 5189 C C . TRP B 2 1 ? -11.502 -3.587 9.138 1.00 0.00 1 TRP B C 5
ATOM 5190 O O . TRP B 2 1 ? -12.181 -4.476 9.656 1.00 0.00 1 TRP B O 5
ATOM 5213 N N . SER B 2 2 ? -10.238 -3.353 9.508 1.00 0.00 2 SER B N 5
ATOM 5214 C CA . SER B 2 2 ? -9.589 -4.139 10.577 1.00 0.00 2 SER B CA 5
ATOM 5215 C C . SER B 2 2 ? -8.208 -3.588 10.952 1.00 0.00 2 SER B C 5
ATOM 5216 O O . SER B 2 2 ? -7.461 -3.004 10.163 1.00 0.00 2 SER B O 5
ATOM 5224 N N . THR B 2 3 ? -7.877 -3.819 12.224 1.00 0.00 3 THR B N 5
ATOM 5225 C CA . THR B 2 3 ? -6.548 -3.504 12.773 1.00 0.00 3 THR B CA 5
ATOM 5226 C C . THR B 2 3 ? -5.549 -4.621 12.445 1.00 0.00 3 THR B C 5
ATOM 5227 O O . THR B 2 3 ? -4.422 -4.403 12.009 1.00 0.00 3 THR B O 5
ATOM 5238 N N . ILE B 2 4 ? -5.992 -5.858 12.688 1.00 0.00 4 ILE B N 5
ATOM 5239 C CA . ILE B 2 4 ? -5.166 -7.058 12.437 1.00 0.00 4 ILE B CA 5
ATOM 5240 C C . ILE B 2 4 ? -4.696 -7.116 10.976 1.00 0.00 4 ILE B C 5
ATOM 5241 O O . ILE B 2 4 ? -3.518 -7.282 10.655 1.00 0.00 4 ILE B O 5
ATOM 5257 N N . VAL B 2 5 ? -5.672 -6.975 10.073 1.00 0.00 5 VAL B N 5
ATOM 5258 C CA . VAL B 2 5 ? -5.399 -6.939 8.622 1.00 0.00 5 VAL B CA 5
ATOM 5259 C C . VAL B 2 5 ? -4.421 -5.810 8.265 1.00 0.00 5 VAL B C 5
ATOM 5260 O O . VAL B 2 5 ? -3.527 -5.949 7.432 1.00 0.00 5 VAL B O 5
ATOM 5273 N N . LYS B 2 6 ? -4.619 -4.657 8.917 1.00 0.00 6 LYS B N 5
ATOM 5274 C CA . LYS B 2 6 ? -3.734 -3.491 8.717 1.00 0.00 6 LYS B CA 5
ATOM 5275 C C . LYS B 2 6 ? -2.267 -3.841 8.993 1.00 0.00 6 LYS B C 5
ATOM 5276 O O . LYS B 2 6 ? -1.362 -3.539 8.218 1.00 0.00 6 LYS B O 5
ATOM 5295 N N . LEU B 2 7 ? -2.034 -4.500 10.131 1.00 0.00 7 LEU B N 5
ATOM 5296 C CA . LEU B 2 7 ? -0.676 -4.928 10.522 1.00 0.00 7 LEU B CA 5
ATOM 5297 C C . LEU B 2 7 ? -0.010 -5.809 9.456 1.00 0.00 7 LEU B C 5
ATOM 5298 O O . LEU B 2 7 ? 1.180 -5.710 9.157 1.00 0.00 7 LEU B O 5
ATOM 5314 N N . THR B 2 8 ? -0.819 -6.704 8.876 1.00 0.00 8 THR B N 5
ATOM 5315 C CA . THR B 2 8 ? -0.344 -7.640 7.836 1.00 0.00 8 THR B CA 5
ATOM 5316 C C . THR B 2 8 ? 0.197 -6.907 6.595 1.00 0.00 8 THR B C 5
ATOM 5317 O O . THR B 2 8 ? 1.310 -7.126 6.117 1.00 0.00 8 THR B O 5
ATOM 5328 N N . ILE B 2 9 ? -0.642 -6.013 6.067 1.00 0.00 9 ILE B N 5
ATOM 5329 C CA . ILE B 2 9 ? -0.342 -5.299 4.811 1.00 0.00 9 ILE B CA 5
ATOM 5330 C C . ILE B 2 9 ? 0.733 -4.205 4.970 1.00 0.00 9 ILE B C 5
ATOM 5331 O O . ILE B 2 9 ? 1.599 -4.000 4.122 1.00 0.00 9 ILE B O 5
ATOM 5347 N N . CYS B 2 10 ? 0.663 -3.504 6.107 1.00 0.00 10 CYS B N 5
ATOM 5348 C CA . CYS B 2 10 ? 1.516 -2.339 6.423 1.00 0.00 10 CYS B CA 5
ATOM 5349 C C . CYS B 2 10 ? 3.001 -2.447 6.030 1.00 0.00 10 CYS B C 5
ATOM 5350 O O . CYS B 2 10 ? 3.517 -1.532 5.389 1.00 0.00 10 CYS B O 5
ATOM 5357 N N . PRO B 2 11 ? 3.739 -3.510 6.385 1.00 0.00 11 PRO B N 5
ATOM 5358 C CA . PRO B 2 11 ? 5.157 -3.667 6.003 1.00 0.00 11 PRO B CA 5
ATOM 5359 C C . PRO B 2 11 ? 5.379 -3.572 4.487 1.00 0.00 11 PRO B C 5
ATOM 5360 O O . PRO B 2 11 ? 6.292 -2.918 3.984 1.00 0.00 11 PRO B O 5
ATOM 5371 N N . THR B 2 12 ? 4.502 -4.261 3.750 1.00 0.00 12 THR B N 5
ATOM 5372 C CA . THR B 2 12 ? 4.499 -4.198 2.274 1.00 0.00 12 THR B CA 5
ATOM 5373 C C . THR B 2 12 ? 4.273 -2.761 1.774 1.00 0.00 12 THR B C 5
ATOM 5374 O O . THR B 2 12 ? 4.918 -2.268 0.853 1.00 0.00 12 THR B O 5
ATOM 5385 N N . LEU B 2 13 ? 3.310 -2.083 2.410 1.00 0.00 13 LEU B N 5
ATOM 5386 C CA . LEU B 2 13 ? 2.967 -0.690 2.057 1.00 0.00 13 LEU B CA 5
ATOM 5387 C C . LEU B 2 13 ? 4.124 0.292 2.280 1.00 0.00 13 LEU B C 5
ATOM 5388 O O . LEU B 2 13 ? 4.269 1.303 1.595 1.00 0.00 13 LEU B O 5
ATOM 5404 N N . LYS B 2 14 ? 4.935 0.009 3.303 1.00 0.00 14 LYS B N 5
ATOM 5405 C CA . LYS B 2 14 ? 6.139 0.812 3.584 1.00 0.00 14 LYS B CA 5
ATOM 5406 C C . LYS B 2 14 ? 7.217 0.628 2.511 1.00 0.00 14 LYS B C 5
ATOM 5407 O O . LYS B 2 14 ? 7.907 1.554 2.089 1.00 0.00 14 LYS B O 5
ATOM 5426 N N . SER B 2 15 ? 7.374 -0.628 2.080 1.00 0.00 15 SER B N 5
ATOM 5427 C CA . SER B 2 15 ? 8.292 -0.958 0.971 1.00 0.00 15 SER B CA 5
ATOM 5428 C C . SER B 2 15 ? 7.900 -0.209 -0.315 1.00 0.00 15 SER B C 5
ATOM 5429 O O . SER B 2 15 ? 8.719 0.306 -1.078 1.00 0.00 15 SER B O 5
ATOM 5437 N N . MET B 2 16 ? 6.585 -0.169 -0.550 1.00 0.00 16 MET B N 5
ATOM 5438 C CA . MET B 2 16 ? 5.994 0.623 -1.641 1.00 0.00 16 MET B CA 5
ATOM 5439 C C . MET B 2 16 ? 6.300 2.119 -1.464 1.00 0.00 16 MET B C 5
ATOM 5440 O O . MET B 2 16 ? 6.714 2.836 -2.377 1.00 0.00 16 MET B O 5
ATOM 5454 N N . ALA B 2 17 ? 6.103 2.570 -0.222 1.00 0.00 17 ALA B N 5
ATOM 5455 C CA . ALA B 2 17 ? 6.273 3.984 0.168 1.00 0.00 17 ALA B CA 5
ATOM 5456 C C . ALA B 2 17 ? 7.664 4.540 -0.168 1.00 0.00 17 ALA B C 5
ATOM 5457 O O . ALA B 2 17 ? 7.846 5.722 -0.459 1.00 0.00 17 ALA B O 5
ATOM 5464 N N . LYS B 2 18 ? 8.663 3.648 -0.113 1.00 0.00 18 LYS B N 5
ATOM 5465 C CA . LYS B 2 18 ? 10.062 3.998 -0.435 1.00 0.00 18 LYS B CA 5
ATOM 5466 C C . LYS B 2 18 ? 10.192 4.832 -1.718 1.00 0.00 18 LYS B C 5
ATOM 5467 O O . LYS B 2 18 ? 10.956 5.795 -1.812 1.00 0.00 18 LYS B O 5
ATOM 5486 N N . LYS B 2 19 ? 9.416 4.436 -2.732 1.00 0.00 19 LYS B N 5
ATOM 5487 C CA . LYS B 2 19 ? 9.424 5.133 -4.030 1.00 0.00 19 LYS B CA 5
ATOM 5488 C C . LYS B 2 19 ? 7.997 5.303 -4.580 1.00 0.00 19 LYS B C 5
ATOM 5489 O O . LYS B 2 19 ? 7.577 4.731 -5.588 1.00 0.00 19 LYS B O 5
ATOM 5508 N N . CYS B 2 20 ? 7.215 6.100 -3.844 1.00 0.00 20 CYS B N 5
ATOM 5509 C CA . CYS B 2 20 ? 5.905 6.562 -4.344 1.00 0.00 20 CYS B CA 5
ATOM 5510 C C . CYS B 2 20 ? 5.961 8.006 -4.857 1.00 0.00 20 CYS B C 5
ATOM 5511 O O . CYS B 2 20 ? 6.933 8.747 -4.699 1.00 0.00 20 CYS B O 5
ATOM 5518 N N . GLU B 2 21 ? 4.855 8.408 -5.491 1.00 0.00 21 GLU B N 5
ATOM 5519 C CA . GLU B 2 21 ? 4.754 9.754 -6.084 1.00 0.00 21 GLU B CA 5
ATOM 5520 C C . GLU B 2 21 ? 4.351 10.800 -5.034 1.00 0.00 21 GLU B C 5
ATOM 5521 O O . GLU B 2 21 ? 3.722 10.514 -4.014 1.00 0.00 21 GLU B O 5
ATOM 5533 N N . GLY B 2 22 ? 4.715 12.051 -5.331 1.00 0.00 22 GLY B N 5
ATOM 5534 C CA . GLY B 2 22 ? 4.401 13.213 -4.472 1.00 0.00 22 GLY B CA 5
ATOM 5535 C C . GLY B 2 22 ? 4.951 13.074 -3.045 1.00 0.00 22 GLY B C 5
ATOM 5536 O O . GLY B 2 22 ? 6.096 13.399 -2.728 1.00 0.00 22 GLY B O 5
ATOM 5540 N N . SER B 2 23 ? 4.084 12.556 -2.172 1.00 0.00 23 SER B N 5
ATOM 5541 C CA . SER B 2 23 ? 4.439 12.262 -0.771 1.00 0.00 23 SER B CA 5
ATOM 5542 C C . SER B 2 23 ? 3.390 11.314 -0.157 1.00 0.00 23 SER B C 5
ATOM 5543 O O . SER B 2 23 ? 2.886 11.453 0.957 1.00 0.00 23 SER B O 5
ATOM 5551 N N . ILE B 2 24 ? 3.080 10.290 -0.956 1.00 0.00 24 ILE B N 5
ATOM 5552 C CA . ILE B 2 24 ? 2.111 9.241 -0.583 1.00 0.00 24 ILE B CA 5
ATOM 5553 C C . ILE B 2 24 ? 2.604 8.378 0.586 1.00 0.00 24 ILE B C 5
ATOM 5554 O O . ILE B 2 24 ? 1.838 7.890 1.416 1.00 0.00 24 ILE B O 5
ATOM 5570 N N . ALA B 2 25 ? 3.925 8.184 0.623 1.00 0.00 25 ALA B N 5
ATOM 5571 C CA . ALA B 2 25 ? 4.602 7.444 1.709 1.00 0.00 25 ALA B CA 5
ATOM 5572 C C . ALA B 2 25 ? 4.100 7.836 3.108 1.00 0.00 25 ALA B C 5
ATOM 5573 O O . ALA B 2 25 ? 3.869 7.013 3.995 1.00 0.00 25 ALA B O 5
ATOM 5580 N N . THR B 2 26 ? 3.934 9.151 3.284 1.00 0.00 26 THR B N 5
ATOM 5581 C CA . THR B 2 26 ? 3.439 9.737 4.545 1.00 0.00 26 THR B CA 5
ATOM 5582 C C . THR B 2 26 ? 2.112 9.111 5.002 1.00 0.00 26 THR B C 5
ATOM 5583 O O . THR B 2 26 ? 1.906 8.763 6.164 1.00 0.00 26 THR B O 5
ATOM 5594 N N . MET B 2 27 ? 1.192 8.978 4.042 1.00 0.00 27 MET B N 5
ATOM 5595 C CA . MET B 2 27 ? -0.153 8.426 4.304 1.00 0.00 27 MET B CA 5
ATOM 5596 C C . MET B 2 27 ? -0.114 7.001 4.873 1.00 0.00 27 MET B C 5
ATOM 5597 O O . MET B 2 27 ? -0.779 6.667 5.854 1.00 0.00 27 MET B O 5
ATOM 5611 N N . ILE B 2 28 ? 0.680 6.138 4.224 1.00 0.00 28 ILE B N 5
ATOM 5612 C CA . ILE B 2 28 ? 0.843 4.743 4.685 1.00 0.00 28 ILE B CA 5
ATOM 5613 C C . ILE B 2 28 ? 1.317 4.707 6.146 1.00 0.00 28 ILE B C 5
ATOM 5614 O O . ILE B 2 28 ? 0.750 4.056 7.022 1.00 0.00 28 ILE B O 5
ATOM 5630 N N . LYS B 2 29 ? 2.406 5.444 6.386 1.00 0.00 29 LYS B N 5
ATOM 5631 C CA . LYS B 2 29 ? 3.020 5.542 7.724 1.00 0.00 29 LYS B CA 5
ATOM 5632 C C . LYS B 2 29 ? 2.018 6.000 8.795 1.00 0.00 29 LYS B C 5
ATOM 5633 O O . LYS B 2 29 ? 1.980 5.514 9.923 1.00 0.00 29 LYS B O 5
ATOM 5652 N N . LYS B 2 30 ? 1.189 6.974 8.410 1.00 0.00 30 LYS B N 5
ATOM 5653 C CA . LYS B 2 30 ? 0.197 7.575 9.318 1.00 0.00 30 LYS B CA 5
ATOM 5654 C C . LYS B 2 30 ? -0.845 6.546 9.790 1.00 0.00 30 LYS B C 5
ATOM 5655 O O . LYS B 2 30 ? -1.081 6.321 10.977 1.00 0.00 30 LYS B O 5
ATOM 5674 N N . LYS B 2 31 ? -1.473 5.904 8.801 1.00 0.00 31 LYS B N 5
ATOM 5675 C CA . LYS B 2 31 ? -2.530 4.901 9.041 1.00 0.00 31 LYS B CA 5
ATOM 5676 C C . LYS B 2 31 ? -2.044 3.724 9.896 1.00 0.00 31 LYS B C 5
ATOM 5677 O O . LYS B 2 31 ? -2.624 3.352 10.915 1.00 0.00 31 LYS B O 5
ATOM 5696 N N . CYS B 2 32 ? -0.938 3.132 9.439 1.00 0.00 32 CYS B N 5
ATOM 5697 C CA . CYS B 2 32 ? -0.298 1.993 10.127 1.00 0.00 32 CYS B CA 5
ATOM 5698 C C . CYS B 2 32 ? 0.058 2.309 11.585 1.00 0.00 32 CYS B C 5
ATOM 5699 O O . CYS B 2 32 ? -0.334 1.628 12.534 1.00 0.00 32 CYS B O 5
ATOM 5706 N N . ASP B 2 33 ? 0.815 3.398 11.747 1.00 0.00 33 ASP B N 5
ATOM 5707 C CA . ASP B 2 33 ? 1.297 3.837 13.069 1.00 0.00 33 ASP B CA 5
ATOM 5708 C C . ASP B 2 33 ? 1.849 5.263 12.964 1.00 0.00 33 ASP B C 5
ATOM 5709 O O . ASP B 2 33 ? 3.006 5.522 12.627 1.00 0.00 33 ASP B O 5
ATOM 5718 N N . LYS B 2 34 ? 0.957 6.219 13.235 1.00 0.00 34 LYS B N 5
ATOM 5719 C CA . LYS B 2 34 ? 1.311 7.652 13.186 1.00 0.00 34 LYS B CA 5
ATOM 5720 C C . LYS B 2 34 ? 2.373 8.080 14.222 1.00 0.00 34 LYS B C 5
ATOM 5721 O O . LYS B 2 34 ? 2.727 7.291 15.099 1.00 0.00 34 LYS B O 5
ATOM 5741 N N . GLY A 1 1 ? 0.893 -17.830 2.330 1.00 0.00 1 GLY A N 6
ATOM 5742 C CA . GLY A 1 1 ? 1.643 -16.712 1.737 1.00 0.00 1 GLY A CA 6
ATOM 5743 C C . GLY A 1 1 ? 1.828 -15.552 2.722 1.00 0.00 1 GLY A C 6
ATOM 5744 O O . GLY A 1 1 ? 1.417 -15.570 3.884 1.00 0.00 1 GLY A O 6
ATOM 5750 N N . VAL A 1 2 ? 2.483 -14.505 2.211 1.00 0.00 2 VAL A N 6
ATOM 5751 C CA . VAL A 1 2 ? 2.736 -13.279 2.994 1.00 0.00 2 VAL A CA 6
ATOM 5752 C C . VAL A 1 2 ? 1.429 -12.597 3.430 1.00 0.00 2 VAL A C 6
ATOM 5753 O O . VAL A 1 2 ? 1.238 -12.180 4.575 1.00 0.00 2 VAL A O 6
ATOM 5766 N N . ILE A 1 3 ? 0.507 -12.495 2.469 1.00 0.00 3 ILE A N 6
ATOM 5767 C CA . ILE A 1 3 ? -0.817 -11.889 2.701 1.00 0.00 3 ILE A CA 6
ATOM 5768 C C . ILE A 1 3 ? -1.880 -12.689 1.932 1.00 0.00 3 ILE A C 6
ATOM 5769 O O . ILE A 1 3 ? -1.716 -12.993 0.750 1.00 0.00 3 ILE A O 6
ATOM 5785 N N . PRO A 1 4 ? -3.001 -13.054 2.574 1.00 0.00 4 PRO A N 6
ATOM 5786 C CA . PRO A 1 4 ? -4.058 -13.869 1.950 1.00 0.00 4 PRO A CA 6
ATOM 5787 C C . PRO A 1 4 ? -4.973 -13.061 1.023 1.00 0.00 4 PRO A C 6
ATOM 5788 O O . PRO A 1 4 ? -5.010 -11.830 0.998 1.00 0.00 4 PRO A O 6
ATOM 5799 N N . LYS A 1 5 ? -5.768 -13.823 0.268 1.00 0.00 5 LYS A N 6
ATOM 5800 C CA . LYS A 1 5 ? -6.695 -13.266 -0.736 1.00 0.00 5 LYS A CA 6
ATOM 5801 C C . LYS A 1 5 ? -7.671 -12.254 -0.121 1.00 0.00 5 LYS A C 6
ATOM 5802 O O . LYS A 1 5 ? -7.894 -11.152 -0.618 1.00 0.00 5 LYS A O 6
ATOM 5821 N N . LYS A 1 6 ? -8.263 -12.670 1.004 1.00 0.00 6 LYS A N 6
ATOM 5822 C CA . LYS A 1 6 ? -9.250 -11.842 1.725 1.00 0.00 6 LYS A CA 6
ATOM 5823 C C . LYS A 1 6 ? -8.701 -10.458 2.096 1.00 0.00 6 LYS A C 6
ATOM 5824 O O . LYS A 1 6 ? -9.342 -9.425 1.907 1.00 0.00 6 LYS A O 6
ATOM 5843 N N . ILE A 1 7 ? -7.485 -10.447 2.651 1.00 0.00 7 ILE A N 6
ATOM 5844 C CA . ILE A 1 7 ? -6.825 -9.177 3.013 1.00 0.00 7 ILE A CA 6
ATOM 5845 C C . ILE A 1 7 ? -6.631 -8.264 1.794 1.00 0.00 7 ILE A C 6
ATOM 5846 O O . ILE A 1 7 ? -6.876 -7.062 1.843 1.00 0.00 7 ILE A O 6
ATOM 5862 N N . TRP A 1 8 ? -6.175 -8.850 0.681 1.00 0.00 8 TRP A N 6
ATOM 5863 C CA . TRP A 1 8 ? -6.007 -8.087 -0.576 1.00 0.00 8 TRP A CA 6
ATOM 5864 C C . TRP A 1 8 ? -7.294 -7.375 -1.022 1.00 0.00 8 TRP A C 6
ATOM 5865 O O . TRP A 1 8 ? -7.297 -6.237 -1.491 1.00 0.00 8 TRP A O 6
ATOM 5886 N N . GLU A 1 9 ? -8.412 -8.085 -0.869 1.00 0.00 9 GLU A N 6
ATOM 5887 C CA . GLU A 1 9 ? -9.748 -7.520 -1.148 1.00 0.00 9 GLU A CA 6
ATOM 5888 C C . GLU A 1 9 ? -10.069 -6.319 -0.243 1.00 0.00 9 GLU A C 6
ATOM 5889 O O . GLU A 1 9 ? -10.547 -5.267 -0.667 1.00 0.00 9 GLU A O 6
ATOM 5901 N N . THR A 1 10 ? -9.790 -6.506 1.049 1.00 0.00 10 THR A N 6
ATOM 5902 C CA . THR A 1 10 ? -10.052 -5.477 2.077 1.00 0.00 10 THR A CA 6
ATOM 5903 C C . THR A 1 10 ? -9.273 -4.177 1.822 1.00 0.00 10 THR A C 6
ATOM 5904 O O . THR A 1 10 ? -9.791 -3.063 1.881 1.00 0.00 10 THR A O 6
ATOM 5915 N N . VAL A 1 11 ? -7.978 -4.350 1.543 1.00 0.00 11 VAL A N 6
ATOM 5916 C CA . VAL A 1 11 ? -7.055 -3.216 1.356 1.00 0.00 11 VAL A CA 6
ATOM 5917 C C . VAL A 1 11 ? -7.311 -2.434 0.059 1.00 0.00 11 VAL A C 6
ATOM 5918 O O . VAL A 1 11 ? -7.099 -1.227 -0.002 1.00 0.00 11 VAL A O 6
ATOM 5931 N N . CYS A 1 12 ? -7.776 -3.147 -0.983 1.00 0.00 12 CYS A N 6
ATOM 5932 C CA . CYS A 1 12 ? -8.015 -2.576 -2.332 1.00 0.00 12 CYS A CA 6
ATOM 5933 C C . CYS A 1 12 ? -8.384 -1.076 -2.368 1.00 0.00 12 CYS A C 6
ATOM 5934 O O . CYS A 1 12 ? -7.648 -0.276 -2.944 1.00 0.00 12 CYS A O 6
ATOM 5941 N N . PRO A 1 13 ? -9.502 -0.644 -1.758 1.00 0.00 13 PRO A N 6
ATOM 5942 C CA . PRO A 1 13 ? -9.951 0.762 -1.759 1.00 0.00 13 PRO A CA 6
ATOM 5943 C C . PRO A 1 13 ? -9.030 1.710 -0.977 1.00 0.00 13 PRO A C 6
ATOM 5944 O O . PRO A 1 13 ? -8.768 2.853 -1.353 1.00 0.00 13 PRO A O 6
ATOM 5955 N N . THR A 1 14 ? -8.554 1.215 0.167 1.00 0.00 14 THR A N 6
ATOM 5956 C CA . THR A 1 14 ? -7.677 1.997 1.060 1.00 0.00 14 THR A CA 6
ATOM 5957 C C . THR A 1 14 ? -6.372 2.408 0.351 1.00 0.00 14 THR A C 6
ATOM 5958 O O . THR A 1 14 ? -5.947 3.562 0.348 1.00 0.00 14 THR A O 6
ATOM 5969 N N . VAL A 1 15 ? -5.723 1.404 -0.250 1.00 0.00 15 VAL A N 6
ATOM 5970 C CA . VAL A 1 15 ? -4.493 1.612 -1.039 1.00 0.00 15 VAL A CA 6
ATOM 5971 C C . VAL A 1 15 ? -4.759 2.082 -2.483 1.00 0.00 15 VAL A C 6
ATOM 5972 O O . VAL A 1 15 ? -3.849 2.337 -3.272 1.00 0.00 15 VAL A O 6
ATOM 5985 N N . GLU A 1 16 ? -6.045 2.189 -2.838 1.00 0.00 16 GLU A N 6
ATOM 5986 C CA . GLU A 1 16 ? -6.455 2.648 -4.181 1.00 0.00 16 GLU A CA 6
ATOM 5987 C C . GLU A 1 16 ? -5.814 3.994 -4.571 1.00 0.00 16 GLU A C 6
ATOM 5988 O O . GLU A 1 16 ? -5.293 4.133 -5.677 1.00 0.00 16 GLU A O 6
ATOM 6000 N N . PRO A 1 17 ? -5.840 5.026 -3.711 1.00 0.00 17 PRO A N 6
ATOM 6001 C CA . PRO A 1 17 ? -5.127 6.288 -3.972 1.00 0.00 17 PRO A CA 6
ATOM 6002 C C . PRO A 1 17 ? -3.596 6.136 -3.979 1.00 0.00 17 PRO A C 6
ATOM 6003 O O . PRO A 1 17 ? -2.910 6.491 -4.936 1.00 0.00 17 PRO A O 6
ATOM 6014 N N . TRP A 1 18 ? -3.057 5.571 -2.893 1.00 0.00 18 TRP A N 6
ATOM 6015 C CA . TRP A 1 18 ? -1.594 5.561 -2.696 1.00 0.00 18 TRP A CA 6
ATOM 6016 C C . TRP A 1 18 ? -0.850 4.713 -3.735 1.00 0.00 18 TRP A C 6
ATOM 6017 O O . TRP A 1 18 ? -0.039 5.193 -4.525 1.00 0.00 18 TRP A O 6
ATOM 6038 N N . ALA A 1 19 ? -1.159 3.413 -3.720 1.00 0.00 19 ALA A N 6
ATOM 6039 C CA . ALA A 1 19 ? -0.432 2.407 -4.518 1.00 0.00 19 ALA A CA 6
ATOM 6040 C C . ALA A 1 19 ? -0.452 2.671 -6.028 1.00 0.00 19 ALA A C 6
ATOM 6041 O O . ALA A 1 19 ? 0.562 2.631 -6.723 1.00 0.00 19 ALA A O 6
ATOM 6048 N N . LYS A 1 20 ? -1.658 2.934 -6.538 1.00 0.00 20 LYS A N 6
ATOM 6049 C CA . LYS A 1 20 ? -1.870 3.149 -7.983 1.00 0.00 20 LYS A CA 6
ATOM 6050 C C . LYS A 1 20 ? -1.033 4.314 -8.529 1.00 0.00 20 LYS A C 6
ATOM 6051 O O . LYS A 1 20 ? -0.338 4.215 -9.542 1.00 0.00 20 LYS A O 6
ATOM 6070 N N . LYS A 1 21 ? -1.117 5.449 -7.830 1.00 0.00 21 LYS A N 6
ATOM 6071 C CA . LYS A 1 21 ? -0.269 6.619 -8.139 1.00 0.00 21 LYS A CA 6
ATOM 6072 C C . LYS A 1 21 ? 1.225 6.278 -8.038 1.00 0.00 21 LYS A C 6
ATOM 6073 O O . LYS A 1 21 ? 2.064 6.637 -8.865 1.00 0.00 21 LYS A O 6
ATOM 6092 N N . CYS A 1 22 ? 1.539 5.548 -6.964 1.00 0.00 22 CYS A N 6
ATOM 6093 C CA . CYS A 1 22 ? 2.915 5.121 -6.659 1.00 0.00 22 CYS A CA 6
ATOM 6094 C C . CYS A 1 22 ? 3.443 4.096 -7.676 1.00 0.00 22 CYS A C 6
ATOM 6095 O O . CYS A 1 22 ? 2.739 3.571 -8.540 1.00 0.00 22 CYS A O 6
ATOM 6102 N N . SER A 1 23 ? 4.741 3.807 -7.548 1.00 0.00 23 SER A N 6
ATOM 6103 C CA . SER A 1 23 ? 5.451 2.936 -8.504 1.00 0.00 23 SER A CA 6
ATOM 6104 C C . SER A 1 23 ? 6.490 2.041 -7.811 1.00 0.00 23 SER A C 6
ATOM 6105 O O . SER A 1 23 ? 6.642 1.989 -6.589 1.00 0.00 23 SER A O 6
ATOM 6113 N N . GLY A 1 24 ? 7.227 1.309 -8.652 1.00 0.00 24 GLY A N 6
ATOM 6114 C CA . GLY A 1 24 ? 8.226 0.333 -8.182 1.00 0.00 24 GLY A CA 6
ATOM 6115 C C . GLY A 1 24 ? 7.655 -1.088 -8.130 1.00 0.00 24 GLY A C 6
ATOM 6116 O O . GLY A 1 24 ? 6.480 -1.362 -8.379 1.00 0.00 24 GLY A O 6
ATOM 6120 N N . ASP A 1 25 ? 8.547 -2.017 -7.782 1.00 0.00 25 ASP A N 6
ATOM 6121 C CA . ASP A 1 25 ? 8.218 -3.455 -7.725 1.00 0.00 25 ASP A CA 6
ATOM 6122 C C . ASP A 1 25 ? 7.071 -3.764 -6.754 1.00 0.00 25 ASP A C 6
ATOM 6123 O O . ASP A 1 25 ? 6.142 -4.523 -7.031 1.00 0.00 25 ASP A O 6
ATOM 6132 N N . ILE A 1 26 ? 7.165 -3.151 -5.572 1.00 0.00 26 ILE A N 6
ATOM 6133 C CA . ILE A 1 26 ? 6.170 -3.355 -4.503 1.00 0.00 26 ILE A CA 6
ATOM 6134 C C . ILE A 1 26 ? 4.777 -2.862 -4.931 1.00 0.00 26 ILE A C 6
ATOM 6135 O O . ILE A 1 26 ? 3.750 -3.504 -4.713 1.00 0.00 26 ILE A O 6
ATOM 6151 N N . ALA A 1 27 ? 4.757 -1.668 -5.536 1.00 0.00 27 ALA A N 6
ATOM 6152 C CA . ALA A 1 27 ? 3.512 -1.093 -6.083 1.00 0.00 27 ALA A CA 6
ATOM 6153 C C . ALA A 1 27 ? 2.833 -2.051 -7.072 1.00 0.00 27 ALA A C 6
ATOM 6154 O O . ALA A 1 27 ? 1.621 -2.269 -7.072 1.00 0.00 27 ALA A O 6
ATOM 6161 N N . THR A 1 28 ? 3.665 -2.633 -7.942 1.00 0.00 28 THR A N 6
ATOM 6162 C CA . THR A 1 28 ? 3.209 -3.623 -8.936 1.00 0.00 28 THR A CA 6
ATOM 6163 C C . THR A 1 28 ? 2.589 -4.864 -8.272 1.00 0.00 28 THR A C 6
ATOM 6164 O O . THR A 1 28 ? 1.598 -5.433 -8.729 1.00 0.00 28 THR A O 6
ATOM 6175 N N . TYR A 1 29 ? 3.213 -5.300 -7.172 1.00 0.00 29 TYR A N 6
ATOM 6176 C CA . TYR A 1 29 ? 2.724 -6.470 -6.418 1.00 0.00 29 TYR A CA 6
ATOM 6177 C C . TYR A 1 29 ? 1.316 -6.246 -5.852 1.00 0.00 29 TYR A C 6
ATOM 6178 O O . TYR A 1 29 ? 0.377 -6.998 -6.102 1.00 0.00 29 TYR A O 6
ATOM 6196 N N . ILE A 1 30 ? 1.182 -5.177 -5.063 1.00 0.00 30 ILE A N 6
ATOM 6197 C CA . ILE A 1 30 ? -0.107 -4.800 -4.444 1.00 0.00 30 ILE A CA 6
ATOM 6198 C C . ILE A 1 30 ? -1.224 -4.684 -5.493 1.00 0.00 30 ILE A C 6
ATOM 6199 O O . ILE A 1 30 ? -2.345 -5.169 -5.339 1.00 0.00 30 ILE A O 6
ATOM 6215 N N . LYS A 1 31 ? -0.878 -4.003 -6.590 1.00 0.00 31 LYS A N 6
ATOM 6216 C CA . LYS A 1 31 ? -1.770 -3.857 -7.756 1.00 0.00 31 LYS A CA 6
ATOM 6217 C C . LYS A 1 31 ? -2.267 -5.222 -8.255 1.00 0.00 31 LYS A C 6
ATOM 6218 O O . LYS A 1 31 ? -3.458 -5.466 -8.453 1.00 0.00 31 LYS A O 6
ATOM 6237 N N . ARG A 1 32 ? -1.308 -6.131 -8.447 1.00 0.00 32 ARG A N 6
ATOM 6238 C CA . ARG A 1 32 ? -1.594 -7.481 -8.969 1.00 0.00 32 ARG A CA 6
ATOM 6239 C C . ARG A 1 32 ? -2.564 -8.268 -8.074 1.00 0.00 32 ARG A C 6
ATOM 6240 O O . ARG A 1 32 ? -3.532 -8.875 -8.523 1.00 0.00 32 ARG A O 6
ATOM 6261 N N . GLU A 1 33 ? -2.272 -8.263 -6.772 1.00 0.00 33 GLU A N 6
ATOM 6262 C CA . GLU A 1 33 ? -3.058 -9.039 -5.795 1.00 0.00 33 GLU A CA 6
ATOM 6263 C C . GLU A 1 33 ? -4.524 -8.586 -5.727 1.00 0.00 33 GLU A C 6
ATOM 6264 O O . GLU A 1 33 ? -5.469 -9.366 -5.858 1.00 0.00 33 GLU A O 6
ATOM 6276 N N . CYS A 1 34 ? -4.700 -7.277 -5.512 1.00 0.00 34 CYS A N 6
ATOM 6277 C CA . CYS A 1 34 ? -6.042 -6.665 -5.458 1.00 0.00 34 CYS A CA 6
ATOM 6278 C C . CYS A 1 34 ? -6.843 -6.898 -6.751 1.00 0.00 34 CYS A C 6
ATOM 6279 O O . CYS A 1 34 ? -7.966 -7.404 -6.763 1.00 0.00 34 CYS A O 6
ATOM 6286 N N . GLY A 1 35 ? -6.221 -6.508 -7.867 1.00 0.00 35 GLY A N 6
ATOM 6287 C CA . GLY A 1 35 ? -6.859 -6.566 -9.198 1.00 0.00 35 GLY A CA 6
ATOM 6288 C C . GLY A 1 35 ? -7.283 -7.983 -9.598 1.00 0.00 35 GLY A C 6
ATOM 6289 O O . GLY A 1 35 ? -8.426 -8.261 -9.959 1.00 0.00 35 GLY A O 6
ATOM 6293 N N . LYS A 1 36 ? -6.298 -8.883 -9.553 1.00 0.00 36 LYS A N 6
ATOM 6294 C CA . LYS A 1 36 ? -6.501 -10.315 -9.847 1.00 0.00 36 LYS A CA 6
ATOM 6295 C C . LYS A 1 36 ? -7.300 -10.998 -8.723 1.00 0.00 36 LYS A C 6
ATOM 6296 O O . LYS A 1 36 ? -6.788 -11.658 -7.817 1.00 0.00 36 LYS A O 6
ATOM 6315 N N . LEU A 1 37 ? -8.618 -10.800 -8.802 1.00 0.00 37 LEU A N 6
ATOM 6316 C CA . LEU A 1 37 ? -9.554 -11.288 -7.772 1.00 0.00 37 LEU A CA 6
ATOM 6317 C C . LEU A 1 37 ? -10.997 -11.213 -8.294 1.00 0.00 37 LEU A C 6
ATOM 6318 O O . LEU A 1 37 ? -11.426 -10.141 -8.722 1.00 0.00 37 LEU A O 6
ATOM 6335 N N . TRP B 2 1 ? -3.235 -0.510 9.345 1.00 0.00 1 TRP B N 6
ATOM 6336 C CA . TRP B 2 1 ? -4.073 0.466 10.059 1.00 0.00 1 TRP B CA 6
ATOM 6337 C C . TRP B 2 1 ? -4.866 -0.143 11.226 1.00 0.00 1 TRP B C 6
ATOM 6338 O O . TRP B 2 1 ? -4.861 0.354 12.352 1.00 0.00 1 TRP B O 6
ATOM 6361 N N . SER B 2 2 ? -5.562 -1.253 10.948 1.00 0.00 2 SER B N 6
ATOM 6362 C CA . SER B 2 2 ? -6.365 -1.944 11.978 1.00 0.00 2 SER B CA 6
ATOM 6363 C C . SER B 2 2 ? -5.467 -2.727 12.954 1.00 0.00 2 SER B C 6
ATOM 6364 O O . SER B 2 2 ? -4.238 -2.719 12.890 1.00 0.00 2 SER B O 6
ATOM 6372 N N . THR B 2 3 ? -6.104 -3.419 13.902 1.00 0.00 3 THR B N 6
ATOM 6373 C CA . THR B 2 3 ? -5.370 -4.291 14.839 1.00 0.00 3 THR B CA 6
ATOM 6374 C C . THR B 2 3 ? -4.635 -5.408 14.083 1.00 0.00 3 THR B C 6
ATOM 6375 O O . THR B 2 3 ? -3.413 -5.562 14.123 1.00 0.00 3 THR B O 6
ATOM 6386 N N . ILE B 2 4 ? -5.433 -6.201 13.363 1.00 0.00 4 ILE B N 6
ATOM 6387 C CA . ILE B 2 4 ? -4.913 -7.332 12.573 1.00 0.00 4 ILE B CA 6
ATOM 6388 C C . ILE B 2 4 ? -4.369 -6.876 11.211 1.00 0.00 4 ILE B C 6
ATOM 6389 O O . ILE B 2 4 ? -3.261 -7.213 10.791 1.00 0.00 4 ILE B O 6
ATOM 6405 N N . VAL B 2 5 ? -5.194 -6.084 10.512 1.00 0.00 5 VAL B N 6
ATOM 6406 C CA . VAL B 2 5 ? -4.890 -5.658 9.129 1.00 0.00 5 VAL B CA 6
ATOM 6407 C C . VAL B 2 5 ? -3.514 -4.992 9.018 1.00 0.00 5 VAL B C 6
ATOM 6408 O O . VAL B 2 5 ? -2.709 -5.315 8.149 1.00 0.00 5 VAL B O 6
ATOM 6421 N N . LYS B 2 6 ? -3.250 -4.049 9.931 1.00 0.00 6 LYS B N 6
ATOM 6422 C CA . LYS B 2 6 ? -1.963 -3.319 9.961 1.00 0.00 6 LYS B CA 6
ATOM 6423 C C . LYS B 2 6 ? -0.761 -4.264 9.844 1.00 0.00 6 LYS B C 6
ATOM 6424 O O . LYS B 2 6 ? 0.071 -4.174 8.944 1.00 0.00 6 LYS B O 6
ATOM 6443 N N . LEU B 2 7 ? -0.709 -5.218 10.776 1.00 0.00 7 LEU B N 6
ATOM 6444 C CA . LEU B 2 7 ? 0.392 -6.199 10.843 1.00 0.00 7 LEU B CA 6
ATOM 6445 C C . LEU B 2 7 ? 0.671 -6.867 9.486 1.00 0.00 7 LEU B C 6
ATOM 6446 O O . LEU B 2 7 ? 1.807 -7.062 9.052 1.00 0.00 7 LEU B O 6
ATOM 6462 N N . THR B 2 8 ? -0.425 -7.212 8.805 1.00 0.00 8 THR B N 6
ATOM 6463 C CA . THR B 2 8 ? -0.358 -7.916 7.513 1.00 0.00 8 THR B CA 6
ATOM 6464 C C . THR B 2 8 ? 0.129 -7.018 6.360 1.00 0.00 8 THR B C 6
ATOM 6465 O O . THR B 2 8 ? 1.183 -7.224 5.756 1.00 0.00 8 THR B O 6
ATOM 6476 N N . ILE B 2 9 ? -0.667 -5.986 6.056 1.00 0.00 9 ILE B N 6
ATOM 6477 C CA . ILE B 2 9 ? -0.454 -5.162 4.848 1.00 0.00 9 ILE B CA 6
ATOM 6478 C C . ILE B 2 9 ? 0.687 -4.139 4.984 1.00 0.00 9 ILE B C 6
ATOM 6479 O O . ILE B 2 9 ? 1.549 -4.004 4.119 1.00 0.00 9 ILE B O 6
ATOM 6495 N N . CYS B 2 10 ? 0.681 -3.410 6.106 1.00 0.00 10 CYS B N 6
ATOM 6496 C CA . CYS B 2 10 ? 1.614 -2.287 6.350 1.00 0.00 10 CYS B CA 6
ATOM 6497 C C . CYS B 2 10 ? 3.082 -2.523 5.958 1.00 0.00 10 CYS B C 6
ATOM 6498 O O . CYS B 2 10 ? 3.663 -1.657 5.307 1.00 0.00 10 CYS B O 6
ATOM 6505 N N . PRO B 2 11 ? 3.737 -3.637 6.324 1.00 0.00 11 PRO B N 6
ATOM 6506 C CA . PRO B 2 11 ? 5.137 -3.905 5.931 1.00 0.00 11 PRO B CA 6
ATOM 6507 C C . PRO B 2 11 ? 5.362 -3.767 4.418 1.00 0.00 11 PRO B C 6
ATOM 6508 O O . PRO B 2 11 ? 6.313 -3.151 3.936 1.00 0.00 11 PRO B O 6
ATOM 6519 N N . THR B 2 12 ? 4.434 -4.358 3.660 1.00 0.00 12 THR B N 6
ATOM 6520 C CA . THR B 2 12 ? 4.431 -4.236 2.188 1.00 0.00 12 THR B CA 6
ATOM 6521 C C . THR B 2 12 ? 4.283 -2.767 1.755 1.00 0.00 12 THR B C 6
ATOM 6522 O O . THR B 2 12 ? 5.029 -2.238 0.934 1.00 0.00 12 THR B O 6
ATOM 6533 N N . LEU B 2 13 ? 3.285 -2.098 2.341 1.00 0.00 13 LEU B N 6
ATOM 6534 C CA . LEU B 2 13 ? 2.964 -0.698 1.997 1.00 0.00 13 LEU B CA 6
ATOM 6535 C C . LEU B 2 13 ? 4.143 0.268 2.180 1.00 0.00 13 LEU B C 6
ATOM 6536 O O . LEU B 2 13 ? 4.338 1.217 1.424 1.00 0.00 13 LEU B O 6
ATOM 6552 N N . LYS B 2 14 ? 4.926 0.030 3.236 1.00 0.00 14 LYS B N 6
ATOM 6553 C CA . LYS B 2 14 ? 6.112 0.858 3.535 1.00 0.00 14 LYS B CA 6
ATOM 6554 C C . LYS B 2 14 ? 7.229 0.681 2.498 1.00 0.00 14 LYS B C 6
ATOM 6555 O O . LYS B 2 14 ? 7.905 1.620 2.085 1.00 0.00 14 LYS B O 6
ATOM 6574 N N . SER B 2 15 ? 7.436 -0.578 2.096 1.00 0.00 15 SER B N 6
ATOM 6575 C CA . SER B 2 15 ? 8.391 -0.892 1.015 1.00 0.00 15 SER B CA 6
ATOM 6576 C C . SER B 2 15 ? 8.051 -0.109 -0.264 1.00 0.00 15 SER B C 6
ATOM 6577 O O . SER B 2 15 ? 8.894 0.488 -0.933 1.00 0.00 15 SER B O 6
ATOM 6585 N N . MET B 2 16 ? 6.754 -0.121 -0.586 1.00 0.00 16 MET B N 6
ATOM 6586 C CA . MET B 2 16 ? 6.210 0.661 -1.711 1.00 0.00 16 MET B CA 6
ATOM 6587 C C . MET B 2 16 ? 6.418 2.170 -1.511 1.00 0.00 16 MET B C 6
ATOM 6588 O O . MET B 2 16 ? 6.825 2.907 -2.408 1.00 0.00 16 MET B O 6
ATOM 6602 N N . ALA B 2 17 ? 6.138 2.608 -0.276 1.00 0.00 17 ALA B N 6
ATOM 6603 C CA . ALA B 2 17 ? 6.143 4.038 0.107 1.00 0.00 17 ALA B CA 6
ATOM 6604 C C . ALA B 2 17 ? 7.430 4.761 -0.310 1.00 0.00 17 ALA B C 6
ATOM 6605 O O . ALA B 2 17 ? 7.446 5.923 -0.715 1.00 0.00 17 ALA B O 6
ATOM 6612 N N . LYS B 2 18 ? 8.539 4.028 -0.191 1.00 0.00 18 LYS B N 6
ATOM 6613 C CA . LYS B 2 18 ? 9.863 4.527 -0.616 1.00 0.00 18 LYS B CA 6
ATOM 6614 C C . LYS B 2 18 ? 9.835 5.098 -2.044 1.00 0.00 18 LYS B C 6
ATOM 6615 O O . LYS B 2 18 ? 10.241 6.228 -2.316 1.00 0.00 18 LYS B O 6
ATOM 6634 N N . LYS B 2 19 ? 9.328 4.279 -2.972 1.00 0.00 19 LYS B N 6
ATOM 6635 C CA . LYS B 2 19 ? 9.187 4.691 -4.381 1.00 0.00 19 LYS B CA 6
ATOM 6636 C C . LYS B 2 19 ? 7.775 5.245 -4.682 1.00 0.00 19 LYS B C 6
ATOM 6637 O O . LYS B 2 19 ? 7.110 4.908 -5.662 1.00 0.00 19 LYS B O 6
ATOM 6656 N N . CYS B 2 20 ? 7.319 6.149 -3.802 1.00 0.00 20 CYS B N 6
ATOM 6657 C CA . CYS B 2 20 ? 6.025 6.840 -3.989 1.00 0.00 20 CYS B CA 6
ATOM 6658 C C . CYS B 2 20 ? 6.191 8.366 -4.073 1.00 0.00 20 CYS B C 6
ATOM 6659 O O . CYS B 2 20 ? 7.283 8.940 -4.053 1.00 0.00 20 CYS B O 6
ATOM 6666 N N . GLU B 2 21 ? 5.036 9.029 -4.178 1.00 0.00 21 GLU B N 6
ATOM 6667 C CA . GLU B 2 21 ? 4.951 10.497 -4.302 1.00 0.00 21 GLU B CA 6
ATOM 6668 C C . GLU B 2 21 ? 5.390 11.230 -3.021 1.00 0.00 21 GLU B C 6
ATOM 6669 O O . GLU B 2 21 ? 5.816 10.653 -2.020 1.00 0.00 21 GLU B O 6
ATOM 6681 N N . GLY B 2 22 ? 5.258 12.561 -3.080 1.00 0.00 22 GLY B N 6
ATOM 6682 C CA . GLY B 2 22 ? 5.710 13.472 -2.007 1.00 0.00 22 GLY B CA 6
ATOM 6683 C C . GLY B 2 22 ? 5.233 13.067 -0.608 1.00 0.00 22 GLY B C 6
ATOM 6684 O O . GLY B 2 22 ? 6.012 12.889 0.328 1.00 0.00 22 GLY B O 6
ATOM 6688 N N . SER B 2 23 ? 3.911 12.923 -0.473 1.00 0.00 23 SER B N 6
ATOM 6689 C CA . SER B 2 23 ? 3.316 12.519 0.818 1.00 0.00 23 SER B CA 6
ATOM 6690 C C . SER B 2 23 ? 2.173 11.502 0.665 1.00 0.00 23 SER B C 6
ATOM 6691 O O . SER B 2 23 ? 1.255 11.384 1.475 1.00 0.00 23 SER B O 6
ATOM 6699 N N . ILE B 2 24 ? 2.258 10.728 -0.420 1.00 0.00 24 ILE B N 6
ATOM 6700 C CA . ILE B 2 24 ? 1.489 9.475 -0.530 1.00 0.00 24 ILE B CA 6
ATOM 6701 C C . ILE B 2 24 ? 2.067 8.456 0.460 1.00 0.00 24 ILE B C 6
ATOM 6702 O O . ILE B 2 24 ? 1.380 7.804 1.249 1.00 0.00 24 ILE B O 6
ATOM 6718 N N . ALA B 2 25 ? 3.397 8.344 0.389 1.00 0.00 25 ALA B N 6
ATOM 6719 C CA . ALA B 2 25 ? 4.193 7.555 1.349 1.00 0.00 25 ALA B CA 6
ATOM 6720 C C . ALA B 2 25 ? 3.881 7.925 2.805 1.00 0.00 25 ALA B C 6
ATOM 6721 O O . ALA B 2 25 ? 3.756 7.088 3.698 1.00 0.00 25 ALA B O 6
ATOM 6728 N N . THR B 2 26 ? 3.769 9.238 3.033 1.00 0.00 26 THR B N 6
ATOM 6729 C CA . THR B 2 26 ? 3.473 9.782 4.372 1.00 0.00 26 THR B CA 6
ATOM 6730 C C . THR B 2 26 ? 2.157 9.222 4.931 1.00 0.00 26 THR B C 6
ATOM 6731 O O . THR B 2 26 ? 2.086 8.675 6.030 1.00 0.00 26 THR B O 6
ATOM 6742 N N . MET B 2 27 ? 1.094 9.362 4.131 1.00 0.00 27 MET B N 6
ATOM 6743 C CA . MET B 2 27 ? -0.248 8.884 4.522 1.00 0.00 27 MET B CA 6
ATOM 6744 C C . MET B 2 27 ? -0.296 7.381 4.830 1.00 0.00 27 MET B C 6
ATOM 6745 O O . MET B 2 27 ? -0.957 6.923 5.760 1.00 0.00 27 MET B O 6
ATOM 6759 N N . ILE B 2 28 ? 0.418 6.603 4.009 1.00 0.00 28 ILE B N 6
ATOM 6760 C CA . ILE B 2 28 ? 0.546 5.148 4.234 1.00 0.00 28 ILE B CA 6
ATOM 6761 C C . ILE B 2 28 ? 1.032 4.840 5.658 1.00 0.00 28 ILE B C 6
ATOM 6762 O O . ILE B 2 28 ? 0.443 4.064 6.413 1.00 0.00 28 ILE B O 6
ATOM 6778 N N . LYS B 2 29 ? 2.146 5.482 6.018 1.00 0.00 29 LYS B N 6
ATOM 6779 C CA . LYS B 2 29 ? 2.763 5.294 7.344 1.00 0.00 29 LYS B CA 6
ATOM 6780 C C . LYS B 2 29 ? 1.833 5.729 8.486 1.00 0.00 29 LYS B C 6
ATOM 6781 O O . LYS B 2 29 ? 1.705 5.078 9.523 1.00 0.00 29 LYS B O 6
ATOM 6800 N N . LYS B 2 30 ? 1.183 6.878 8.276 1.00 0.00 30 LYS B N 6
ATOM 6801 C CA . LYS B 2 30 ? 0.285 7.480 9.280 1.00 0.00 30 LYS B CA 6
ATOM 6802 C C . LYS B 2 30 ? -0.856 6.541 9.690 1.00 0.00 30 LYS B C 6
ATOM 6803 O O . LYS B 2 30 ? -1.158 6.329 10.864 1.00 0.00 30 LYS B O 6
ATOM 6822 N N . LYS B 2 31 ? -1.515 5.986 8.667 1.00 0.00 31 LYS B N 6
ATOM 6823 C CA . LYS B 2 31 ? -2.548 4.951 8.862 1.00 0.00 31 LYS B CA 6
ATOM 6824 C C . LYS B 2 31 ? -1.995 3.768 9.663 1.00 0.00 31 LYS B C 6
ATOM 6825 O O . LYS B 2 31 ? -2.501 3.358 10.707 1.00 0.00 31 LYS B O 6
ATOM 6844 N N . CYS B 2 32 ? -0.900 3.225 9.129 1.00 0.00 32 CYS B N 6
ATOM 6845 C CA . CYS B 2 32 ? -0.132 2.154 9.784 1.00 0.00 32 CYS B CA 6
ATOM 6846 C C . CYS B 2 32 ? 0.520 2.614 11.098 1.00 0.00 32 CYS B C 6
ATOM 6847 O O . CYS B 2 32 ? 0.360 3.735 11.585 1.00 0.00 32 CYS B O 6
ATOM 6854 N N . ASP B 2 33 ? 1.266 1.684 11.700 1.00 0.00 33 ASP B N 6
ATOM 6855 C CA . ASP B 2 33 ? 2.053 1.990 12.908 1.00 0.00 33 ASP B CA 6
ATOM 6856 C C . ASP B 2 33 ? 3.165 0.955 13.116 1.00 0.00 33 ASP B C 6
ATOM 6857 O O . ASP B 2 33 ? 3.155 -0.174 12.619 1.00 0.00 33 ASP B O 6
ATOM 6866 N N . LYS B 2 34 ? 4.148 1.378 13.912 1.00 0.00 34 LYS B N 6
ATOM 6867 C CA . LYS B 2 34 ? 5.349 0.572 14.207 1.00 0.00 34 LYS B CA 6
ATOM 6868 C C . LYS B 2 34 ? 6.207 1.171 15.344 1.00 0.00 34 LYS B C 6
ATOM 6869 O O . LYS B 2 34 ? 5.840 2.206 15.902 1.00 0.00 34 LYS B O 6
ATOM 6889 N N . GLY A 1 1 ? 3.211 -17.641 1.391 1.00 0.00 1 GLY A N 7
ATOM 6890 C CA . GLY A 1 1 ? 1.894 -17.119 1.784 1.00 0.00 1 GLY A CA 7
ATOM 6891 C C . GLY A 1 1 ? 2.029 -15.922 2.729 1.00 0.00 1 GLY A C 7
ATOM 6892 O O . GLY A 1 1 ? 1.606 -15.927 3.886 1.00 0.00 1 GLY A O 7
ATOM 6898 N N . VAL A 1 2 ? 2.649 -14.864 2.197 1.00 0.00 2 VAL A N 7
ATOM 6899 C CA . VAL A 1 2 ? 2.856 -13.615 2.956 1.00 0.00 2 VAL A CA 7
ATOM 6900 C C . VAL A 1 2 ? 1.521 -12.962 3.356 1.00 0.00 2 VAL A C 7
ATOM 6901 O O . VAL A 1 2 ? 1.288 -12.561 4.497 1.00 0.00 2 VAL A O 7
ATOM 6914 N N . ILE A 1 3 ? 0.627 -12.871 2.366 1.00 0.00 3 ILE A N 7
ATOM 6915 C CA . ILE A 1 3 ? -0.714 -12.290 2.563 1.00 0.00 3 ILE A CA 7
ATOM 6916 C C . ILE A 1 3 ? -1.726 -13.051 1.684 1.00 0.00 3 ILE A C 7
ATOM 6917 O O . ILE A 1 3 ? -1.503 -13.256 0.490 1.00 0.00 3 ILE A O 7
ATOM 6933 N N . PRO A 1 4 ? -2.861 -13.491 2.246 1.00 0.00 4 PRO A N 7
ATOM 6934 C CA . PRO A 1 4 ? -3.871 -14.278 1.517 1.00 0.00 4 PRO A CA 7
ATOM 6935 C C . PRO A 1 4 ? -4.800 -13.419 0.650 1.00 0.00 4 PRO A C 7
ATOM 6936 O O . PRO A 1 4 ? -4.851 -12.191 0.716 1.00 0.00 4 PRO A O 7
ATOM 6947 N N . LYS A 1 5 ? -5.579 -14.133 -0.170 1.00 0.00 5 LYS A N 7
ATOM 6948 C CA . LYS A 1 5 ? -6.573 -13.503 -1.061 1.00 0.00 5 LYS A CA 7
ATOM 6949 C C . LYS A 1 5 ? -7.565 -12.631 -0.284 1.00 0.00 5 LYS A C 7
ATOM 6950 O O . LYS A 1 5 ? -7.908 -11.516 -0.670 1.00 0.00 5 LYS A O 7
ATOM 6969 N N . LYS A 1 6 ? -8.036 -13.180 0.841 1.00 0.00 6 LYS A N 7
ATOM 6970 C CA . LYS A 1 6 ? -9.013 -12.491 1.702 1.00 0.00 6 LYS A CA 7
ATOM 6971 C C . LYS A 1 6 ? -8.568 -11.074 2.080 1.00 0.00 6 LYS A C 7
ATOM 6972 O O . LYS A 1 6 ? -9.294 -10.091 1.933 1.00 0.00 6 LYS A O 7
ATOM 6991 N N . ILE A 1 7 ? -7.332 -10.981 2.578 1.00 0.00 7 ILE A N 7
ATOM 6992 C CA . ILE A 1 7 ? -6.747 -9.676 2.938 1.00 0.00 7 ILE A CA 7
ATOM 6993 C C . ILE A 1 7 ? -6.675 -8.739 1.725 1.00 0.00 7 ILE A C 7
ATOM 6994 O O . ILE A 1 7 ? -7.090 -7.585 1.773 1.00 0.00 7 ILE A O 7
ATOM 7010 N N . TRP A 1 8 ? -6.140 -9.255 0.614 1.00 0.00 8 TRP A N 7
ATOM 7011 C CA . TRP A 1 8 ? -6.004 -8.465 -0.630 1.00 0.00 8 TRP A CA 7
ATOM 7012 C C . TRP A 1 8 ? -7.322 -7.825 -1.104 1.00 0.00 8 TRP A C 7
ATOM 7013 O O . TRP A 1 8 ? -7.377 -6.703 -1.610 1.00 0.00 8 TRP A O 7
ATOM 7034 N N . GLU A 1 9 ? -8.409 -8.582 -0.938 1.00 0.00 9 GLU A N 7
ATOM 7035 C CA . GLU A 1 9 ? -9.764 -8.091 -1.251 1.00 0.00 9 GLU A CA 7
ATOM 7036 C C . GLU A 1 9 ? -10.188 -6.941 -0.324 1.00 0.00 9 GLU A C 7
ATOM 7037 O O . GLU A 1 9 ? -10.684 -5.894 -0.736 1.00 0.00 9 GLU A O 7
ATOM 7049 N N . THR A 1 10 ? -9.975 -7.167 0.976 1.00 0.00 10 THR A N 7
ATOM 7050 C CA . THR A 1 10 ? -10.338 -6.191 2.026 1.00 0.00 10 THR A CA 7
ATOM 7051 C C . THR A 1 10 ? -9.616 -4.842 1.862 1.00 0.00 10 THR A C 7
ATOM 7052 O O . THR A 1 10 ? -10.193 -3.757 1.946 1.00 0.00 10 THR A O 7
ATOM 7063 N N . VAL A 1 11 ? -8.305 -4.936 1.629 1.00 0.00 11 VAL A N 7
ATOM 7064 C CA . VAL A 1 11 ? -7.423 -3.755 1.559 1.00 0.00 11 VAL A CA 7
ATOM 7065 C C . VAL A 1 11 ? -7.702 -2.859 0.343 1.00 0.00 11 VAL A C 7
ATOM 7066 O O . VAL A 1 11 ? -7.564 -1.638 0.407 1.00 0.00 11 VAL A O 7
ATOM 7079 N N . CYS A 1 12 ? -8.105 -3.499 -0.768 1.00 0.00 12 CYS A N 7
ATOM 7080 C CA . CYS A 1 12 ? -8.363 -2.848 -2.078 1.00 0.00 12 CYS A CA 7
ATOM 7081 C C . CYS A 1 12 ? -8.623 -1.326 -2.056 1.00 0.00 12 CYS A C 7
ATOM 7082 O O . CYS A 1 12 ? -7.832 -0.560 -2.605 1.00 0.00 12 CYS A O 7
ATOM 7089 N N . PRO A 1 13 ? -9.708 -0.836 -1.432 1.00 0.00 13 PRO A N 7
ATOM 7090 C CA . PRO A 1 13 ? -10.068 0.596 -1.429 1.00 0.00 13 PRO A CA 7
ATOM 7091 C C . PRO A 1 13 ? -9.040 1.495 -0.728 1.00 0.00 13 PRO A C 7
ATOM 7092 O O . PRO A 1 13 ? -8.616 2.536 -1.228 1.00 0.00 13 PRO A O 7
ATOM 7103 N N . THR A 1 14 ? -8.645 1.071 0.476 1.00 0.00 14 THR A N 7
ATOM 7104 C CA . THR A 1 14 ? -7.718 1.851 1.317 1.00 0.00 14 THR A CA 7
ATOM 7105 C C . THR A 1 14 ? -6.330 2.003 0.671 1.00 0.00 14 THR A C 7
ATOM 7106 O O . THR A 1 14 ? -5.722 3.071 0.638 1.00 0.00 14 THR A O 7
ATOM 7117 N N . VAL A 1 15 ? -5.820 0.875 0.167 1.00 0.00 15 VAL A N 7
ATOM 7118 C CA . VAL A 1 15 ? -4.496 0.844 -0.485 1.00 0.00 15 VAL A CA 7
ATOM 7119 C C . VAL A 1 15 ? -4.470 1.566 -1.840 1.00 0.00 15 VAL A C 7
ATOM 7120 O O . VAL A 1 15 ? -3.455 2.131 -2.254 1.00 0.00 15 VAL A O 7
ATOM 7133 N N . GLU A 1 16 ? -5.611 1.544 -2.536 1.00 0.00 16 GLU A N 7
ATOM 7134 C CA . GLU A 1 16 ? -5.744 2.111 -3.896 1.00 0.00 16 GLU A CA 7
ATOM 7135 C C . GLU A 1 16 ? -5.088 3.497 -4.082 1.00 0.00 16 GLU A C 7
ATOM 7136 O O . GLU A 1 16 ? -4.245 3.658 -4.960 1.00 0.00 16 GLU A O 7
ATOM 7148 N N . PRO A 1 17 ? -5.428 4.528 -3.288 1.00 0.00 17 PRO A N 7
ATOM 7149 C CA . PRO A 1 17 ? -4.847 5.878 -3.433 1.00 0.00 17 PRO A CA 7
ATOM 7150 C C . PRO A 1 17 ? -3.312 5.884 -3.415 1.00 0.00 17 PRO A C 7
ATOM 7151 O O . PRO A 1 17 ? -2.647 6.534 -4.221 1.00 0.00 17 PRO A O 7
ATOM 7162 N N . TRP A 1 18 ? -2.749 5.128 -2.466 1.00 0.00 18 TRP A N 7
ATOM 7163 C CA . TRP A 1 18 ? -1.283 5.031 -2.348 1.00 0.00 18 TRP A CA 7
ATOM 7164 C C . TRP A 1 18 ? -0.653 4.323 -3.559 1.00 0.00 18 TRP A C 7
ATOM 7165 O O . TRP A 1 18 ? 0.152 4.874 -4.307 1.00 0.00 18 TRP A O 7
ATOM 7186 N N . ALA A 1 19 ? -1.071 3.070 -3.757 1.00 0.00 19 ALA A N 7
ATOM 7187 C CA . ALA A 1 19 ? -0.518 2.175 -4.796 1.00 0.00 19 ALA A CA 7
ATOM 7188 C C . ALA A 1 19 ? -0.502 2.792 -6.200 1.00 0.00 19 ALA A C 7
ATOM 7189 O O . ALA A 1 19 ? 0.513 2.832 -6.897 1.00 0.00 19 ALA A O 7
ATOM 7196 N N . LYS A 1 20 ? -1.677 3.270 -6.615 1.00 0.00 20 LYS A N 7
ATOM 7197 C CA . LYS A 1 20 ? -1.827 3.946 -7.918 1.00 0.00 20 LYS A CA 7
ATOM 7198 C C . LYS A 1 20 ? -0.873 5.141 -8.053 1.00 0.00 20 LYS A C 7
ATOM 7199 O O . LYS A 1 20 ? -0.178 5.328 -9.052 1.00 0.00 20 LYS A O 7
ATOM 7218 N N . LYS A 1 21 ? -0.859 5.969 -7.005 1.00 0.00 21 LYS A N 7
ATOM 7219 C CA . LYS A 1 21 ? 0.074 7.111 -6.928 1.00 0.00 21 LYS A CA 7
ATOM 7220 C C . LYS A 1 21 ? 1.432 6.691 -6.334 1.00 0.00 21 LYS A C 7
ATOM 7221 O O . LYS A 1 21 ? 1.965 7.257 -5.377 1.00 0.00 21 LYS A O 7
ATOM 7240 N N . CYS A 1 22 ? 2.018 5.658 -6.944 1.00 0.00 22 CYS A N 7
ATOM 7241 C CA . CYS A 1 22 ? 3.322 5.132 -6.499 1.00 0.00 22 CYS A CA 7
ATOM 7242 C C . CYS A 1 22 ? 4.030 4.391 -7.640 1.00 0.00 22 CYS A C 7
ATOM 7243 O O . CYS A 1 22 ? 3.492 4.143 -8.725 1.00 0.00 22 CYS A O 7
ATOM 7250 N N . SER A 1 23 ? 5.284 4.024 -7.373 1.00 0.00 23 SER A N 7
ATOM 7251 C CA . SER A 1 23 ? 6.117 3.295 -8.348 1.00 0.00 23 SER A CA 7
ATOM 7252 C C . SER A 1 23 ? 7.014 2.254 -7.664 1.00 0.00 23 SER A C 7
ATOM 7253 O O . SER A 1 23 ? 7.047 2.075 -6.444 1.00 0.00 23 SER A O 7
ATOM 7261 N N . GLY A 1 24 ? 7.770 1.547 -8.508 1.00 0.00 24 GLY A N 7
ATOM 7262 C CA . GLY A 1 24 ? 8.645 0.453 -8.053 1.00 0.00 24 GLY A CA 7
ATOM 7263 C C . GLY A 1 24 ? 7.927 -0.904 -8.060 1.00 0.00 24 GLY A C 7
ATOM 7264 O O . GLY A 1 24 ? 6.739 -1.055 -8.345 1.00 0.00 24 GLY A O 7
ATOM 7268 N N . ASP A 1 25 ? 8.718 -1.924 -7.716 1.00 0.00 25 ASP A N 7
ATOM 7269 C CA . ASP A 1 25 ? 8.261 -3.328 -7.736 1.00 0.00 25 ASP A CA 7
ATOM 7270 C C . ASP A 1 25 ? 7.063 -3.580 -6.815 1.00 0.00 25 ASP A C 7
ATOM 7271 O O . ASP A 1 25 ? 6.082 -4.234 -7.158 1.00 0.00 25 ASP A O 7
ATOM 7280 N N . ILE A 1 26 ? 7.175 -3.046 -5.596 1.00 0.00 26 ILE A N 7
ATOM 7281 C CA . ILE A 1 26 ? 6.143 -3.233 -4.558 1.00 0.00 26 ILE A CA 7
ATOM 7282 C C . ILE A 1 26 ? 4.799 -2.609 -4.961 1.00 0.00 26 ILE A C 7
ATOM 7283 O O . ILE A 1 26 ? 3.722 -3.172 -4.764 1.00 0.00 26 ILE A O 7
ATOM 7299 N N . ALA A 1 27 ? 4.872 -1.396 -5.521 1.00 0.00 27 ALA A N 7
ATOM 7300 C CA . ALA A 1 27 ? 3.672 -0.710 -6.041 1.00 0.00 27 ALA A CA 7
ATOM 7301 C C . ALA A 1 27 ? 2.923 -1.580 -7.061 1.00 0.00 27 ALA A C 7
ATOM 7302 O O . ALA A 1 27 ? 1.703 -1.749 -7.039 1.00 0.00 27 ALA A O 7
ATOM 7309 N N . THR A 1 28 ? 3.709 -2.149 -7.982 1.00 0.00 28 THR A N 7
ATOM 7310 C CA . THR A 1 28 ? 3.191 -3.066 -9.015 1.00 0.00 28 THR A CA 7
ATOM 7311 C C . THR A 1 28 ? 2.547 -4.323 -8.406 1.00 0.00 28 THR A C 7
ATOM 7312 O O . THR A 1 28 ? 1.512 -4.823 -8.846 1.00 0.00 28 THR A O 7
ATOM 7323 N N . TYR A 1 29 ? 3.203 -4.850 -7.365 1.00 0.00 29 TYR A N 7
ATOM 7324 C CA . TYR A 1 29 ? 2.728 -6.060 -6.670 1.00 0.00 29 TYR A CA 7
ATOM 7325 C C . TYR A 1 29 ? 1.323 -5.865 -6.088 1.00 0.00 29 TYR A C 7
ATOM 7326 O O . TYR A 1 29 ? 0.360 -6.543 -6.439 1.00 0.00 29 TYR A O 7
ATOM 7344 N N . ILE A 1 30 ? 1.228 -4.884 -5.186 1.00 0.00 30 ILE A N 7
ATOM 7345 C CA . ILE A 1 30 ? -0.029 -4.529 -4.494 1.00 0.00 30 ILE A CA 7
ATOM 7346 C C . ILE A 1 30 ? -1.185 -4.298 -5.482 1.00 0.00 30 ILE A C 7
ATOM 7347 O O . ILE A 1 30 ? -2.311 -4.763 -5.311 1.00 0.00 30 ILE A O 7
ATOM 7363 N N . LYS A 1 31 ? -0.869 -3.540 -6.537 1.00 0.00 31 LYS A N 7
ATOM 7364 C CA . LYS A 1 31 ? -1.815 -3.288 -7.643 1.00 0.00 31 LYS A CA 7
ATOM 7365 C C . LYS A 1 31 ? -2.404 -4.599 -8.182 1.00 0.00 31 LYS A C 7
ATOM 7366 O O . LYS A 1 31 ? -3.614 -4.785 -8.311 1.00 0.00 31 LYS A O 7
ATOM 7385 N N . ARG A 1 32 ? -1.498 -5.531 -8.490 1.00 0.00 32 ARG A N 7
ATOM 7386 C CA . ARG A 1 32 ? -1.879 -6.856 -9.014 1.00 0.00 32 ARG A CA 7
ATOM 7387 C C . ARG A 1 32 ? -2.787 -7.633 -8.047 1.00 0.00 32 ARG A C 7
ATOM 7388 O O . ARG A 1 32 ? -3.740 -8.304 -8.438 1.00 0.00 32 ARG A O 7
ATOM 7409 N N . GLU A 1 33 ? -2.475 -7.543 -6.749 1.00 0.00 33 GLU A N 7
ATOM 7410 C CA . GLU A 1 33 ? -3.211 -8.316 -5.729 1.00 0.00 33 GLU A CA 7
ATOM 7411 C C . GLU A 1 33 ? -4.718 -8.026 -5.756 1.00 0.00 33 GLU A C 7
ATOM 7412 O O . GLU A 1 33 ? -5.568 -8.910 -5.890 1.00 0.00 33 GLU A O 7
ATOM 7424 N N . CYS A 1 34 ? -5.041 -6.737 -5.625 1.00 0.00 34 CYS A N 7
ATOM 7425 C CA . CYS A 1 34 ? -6.443 -6.282 -5.664 1.00 0.00 34 CYS A CA 7
ATOM 7426 C C . CYS A 1 34 ? -7.086 -6.504 -7.043 1.00 0.00 34 CYS A C 7
ATOM 7427 O O . CYS A 1 34 ? -8.177 -7.059 -7.188 1.00 0.00 34 CYS A O 7
ATOM 7434 N N . GLY A 1 35 ? -6.371 -6.047 -8.077 1.00 0.00 35 GLY A N 7
ATOM 7435 C CA . GLY A 1 35 ? -6.877 -6.080 -9.465 1.00 0.00 35 GLY A CA 7
ATOM 7436 C C . GLY A 1 35 ? -7.156 -7.502 -9.963 1.00 0.00 35 GLY A C 7
ATOM 7437 O O . GLY A 1 35 ? -8.283 -7.891 -10.272 1.00 0.00 35 GLY A O 7
ATOM 7441 N N . LYS A 1 36 ? -6.072 -8.279 -10.059 1.00 0.00 36 LYS A N 7
ATOM 7442 C CA . LYS A 1 36 ? -6.152 -9.711 -10.403 1.00 0.00 36 LYS A CA 7
ATOM 7443 C C . LYS A 1 36 ? -6.795 -10.501 -9.251 1.00 0.00 36 LYS A C 7
ATOM 7444 O O . LYS A 1 36 ? -6.158 -11.042 -8.343 1.00 0.00 36 LYS A O 7
ATOM 7463 N N . LEU A 1 37 ? -8.128 -10.532 -9.301 1.00 0.00 37 LEU A N 7
ATOM 7464 C CA . LEU A 1 37 ? -8.952 -11.135 -8.240 1.00 0.00 37 LEU A CA 7
ATOM 7465 C C . LEU A 1 37 ? -10.360 -11.451 -8.770 1.00 0.00 37 LEU A C 7
ATOM 7466 O O . LEU A 1 37 ? -10.982 -10.576 -9.373 1.00 0.00 37 LEU A O 7
ATOM 7483 N N . TRP B 2 1 ? -4.853 -1.104 9.703 1.00 0.00 1 TRP B N 7
ATOM 7484 C CA . TRP B 2 1 ? -5.964 -0.437 10.400 1.00 0.00 1 TRP B CA 7
ATOM 7485 C C . TRP B 2 1 ? -6.619 -1.314 11.477 1.00 0.00 1 TRP B C 7
ATOM 7486 O O . TRP B 2 1 ? -6.828 -0.902 12.620 1.00 0.00 1 TRP B O 7
ATOM 7509 N N . SER B 2 2 ? -6.965 -2.549 11.101 1.00 0.00 2 SER B N 7
ATOM 7510 C CA . SER B 2 2 ? -7.558 -3.510 12.052 1.00 0.00 2 SER B CA 7
ATOM 7511 C C . SER B 2 2 ? -6.472 -4.162 12.923 1.00 0.00 2 SER B C 7
ATOM 7512 O O . SER B 2 2 ? -5.270 -4.039 12.701 1.00 0.00 2 SER B O 7
ATOM 7520 N N . THR B 2 3 ? -6.917 -4.895 13.946 1.00 0.00 3 THR B N 7
ATOM 7521 C CA . THR B 2 3 ? -5.985 -5.618 14.835 1.00 0.00 3 THR B CA 7
ATOM 7522 C C . THR B 2 3 ? -5.097 -6.582 14.033 1.00 0.00 3 THR B C 7
ATOM 7523 O O . THR B 2 3 ? -3.865 -6.564 14.083 1.00 0.00 3 THR B O 7
ATOM 7534 N N . ILE B 2 4 ? -5.765 -7.444 13.261 1.00 0.00 4 ILE B N 7
ATOM 7535 C CA . ILE B 2 4 ? -5.079 -8.416 12.392 1.00 0.00 4 ILE B CA 7
ATOM 7536 C C . ILE B 2 4 ? -4.564 -7.756 11.103 1.00 0.00 4 ILE B C 7
ATOM 7537 O O . ILE B 2 4 ? -3.385 -7.819 10.749 1.00 0.00 4 ILE B O 7
ATOM 7553 N N . VAL B 2 5 ? -5.493 -7.103 10.395 1.00 0.00 5 VAL B N 7
ATOM 7554 C CA . VAL B 2 5 ? -5.223 -6.582 9.038 1.00 0.00 5 VAL B CA 7
ATOM 7555 C C . VAL B 2 5 ? -4.025 -5.625 8.995 1.00 0.00 5 VAL B C 7
ATOM 7556 O O . VAL B 2 5 ? -3.157 -5.720 8.130 1.00 0.00 5 VAL B O 7
ATOM 7569 N N . LYS B 2 6 ? -3.985 -4.690 9.951 1.00 0.00 6 LYS B N 7
ATOM 7570 C CA . LYS B 2 6 ? -2.899 -3.686 10.024 1.00 0.00 6 LYS B CA 7
ATOM 7571 C C . LYS B 2 6 ? -1.508 -4.330 9.924 1.00 0.00 6 LYS B C 7
ATOM 7572 O O . LYS B 2 6 ? -0.654 -3.970 9.114 1.00 0.00 6 LYS B O 7
ATOM 7591 N N . LEU B 2 7 ? -1.304 -5.328 10.785 1.00 0.00 7 LEU B N 7
ATOM 7592 C CA . LEU B 2 7 ? -0.035 -6.082 10.837 1.00 0.00 7 LEU B CA 7
ATOM 7593 C C . LEU B 2 7 ? 0.350 -6.671 9.471 1.00 0.00 7 LEU B C 7
ATOM 7594 O O . LEU B 2 7 ? 1.502 -6.667 9.039 1.00 0.00 7 LEU B O 7
ATOM 7610 N N . THR B 2 8 ? -0.669 -7.199 8.790 1.00 0.00 8 THR B N 7
ATOM 7611 C CA . THR B 2 8 ? -0.481 -7.878 7.494 1.00 0.00 8 THR B CA 7
ATOM 7612 C C . THR B 2 8 ? -0.081 -6.913 6.360 1.00 0.00 8 THR B C 7
ATOM 7613 O O . THR B 2 8 ? 0.973 -7.022 5.735 1.00 0.00 8 THR B O 7
ATOM 7624 N N . ILE B 2 9 ? -0.958 -5.935 6.104 1.00 0.00 9 ILE B N 7
ATOM 7625 C CA . ILE B 2 9 ? -0.828 -5.055 4.926 1.00 0.00 9 ILE B CA 7
ATOM 7626 C C . ILE B 2 9 ? 0.288 -4.004 5.053 1.00 0.00 9 ILE B C 7
ATOM 7627 O O . ILE B 2 9 ? 1.110 -3.816 4.158 1.00 0.00 9 ILE B O 7
ATOM 7643 N N . CYS B 2 10 ? 0.311 -3.317 6.202 1.00 0.00 10 CYS B N 7
ATOM 7644 C CA . CYS B 2 10 ? 1.206 -2.158 6.416 1.00 0.00 10 CYS B CA 7
ATOM 7645 C C . CYS B 2 10 ? 2.678 -2.368 6.022 1.00 0.00 10 CYS B C 7
ATOM 7646 O O . CYS B 2 10 ? 3.235 -1.513 5.340 1.00 0.00 10 CYS B O 7
ATOM 7653 N N . PRO B 2 11 ? 3.362 -3.453 6.422 1.00 0.00 11 PRO B N 7
ATOM 7654 C CA . PRO B 2 11 ? 4.774 -3.685 6.055 1.00 0.00 11 PRO B CA 7
ATOM 7655 C C . PRO B 2 11 ? 5.018 -3.679 4.538 1.00 0.00 11 PRO B C 7
ATOM 7656 O O . PRO B 2 11 ? 6.018 -3.177 4.024 1.00 0.00 11 PRO B O 7
ATOM 7667 N N . THR B 2 12 ? 4.069 -4.273 3.809 1.00 0.00 12 THR B N 7
ATOM 7668 C CA . THR B 2 12 ? 4.093 -4.232 2.333 1.00 0.00 12 THR B CA 7
ATOM 7669 C C . THR B 2 12 ? 3.993 -2.781 1.830 1.00 0.00 12 THR B C 7
ATOM 7670 O O . THR B 2 12 ? 4.715 -2.329 0.943 1.00 0.00 12 THR B O 7
ATOM 7681 N N . LEU B 2 13 ? 3.051 -2.041 2.428 1.00 0.00 13 LEU B N 7
ATOM 7682 C CA . LEU B 2 13 ? 2.848 -0.611 2.107 1.00 0.00 13 LEU B CA 7
ATOM 7683 C C . LEU B 2 13 ? 4.095 0.247 2.379 1.00 0.00 13 LEU B C 7
ATOM 7684 O O . LEU B 2 13 ? 4.352 1.253 1.722 1.00 0.00 13 LEU B O 7
ATOM 7700 N N . LYS B 2 14 ? 4.865 -0.145 3.400 1.00 0.00 14 LYS B N 7
ATOM 7701 C CA . LYS B 2 14 ? 6.131 0.537 3.735 1.00 0.00 14 LYS B CA 7
ATOM 7702 C C . LYS B 2 14 ? 7.153 0.397 2.599 1.00 0.00 14 LYS B C 7
ATOM 7703 O O . LYS B 2 14 ? 7.795 1.344 2.148 1.00 0.00 14 LYS B O 7
ATOM 7722 N N . SER B 2 15 ? 7.299 -0.849 2.145 1.00 0.00 15 SER B N 7
ATOM 7723 C CA . SER B 2 15 ? 8.187 -1.179 1.012 1.00 0.00 15 SER B CA 7
ATOM 7724 C C . SER B 2 15 ? 7.800 -0.403 -0.260 1.00 0.00 15 SER B C 7
ATOM 7725 O O . SER B 2 15 ? 8.626 0.010 -1.075 1.00 0.00 15 SER B O 7
ATOM 7733 N N . MET B 2 16 ? 6.488 -0.230 -0.430 1.00 0.00 16 MET B N 7
ATOM 7734 C CA . MET B 2 16 ? 5.933 0.581 -1.530 1.00 0.00 16 MET B CA 7
ATOM 7735 C C . MET B 2 16 ? 6.306 2.065 -1.376 1.00 0.00 16 MET B C 7
ATOM 7736 O O . MET B 2 16 ? 6.744 2.748 -2.301 1.00 0.00 16 MET B O 7
ATOM 7750 N N . ALA B 2 17 ? 6.131 2.547 -0.141 1.00 0.00 17 ALA B N 7
ATOM 7751 C CA . ALA B 2 17 ? 6.370 3.957 0.227 1.00 0.00 17 ALA B CA 7
ATOM 7752 C C . ALA B 2 17 ? 7.788 4.444 -0.113 1.00 0.00 17 ALA B C 7
ATOM 7753 O O . ALA B 2 17 ? 8.041 5.625 -0.343 1.00 0.00 17 ALA B O 7
ATOM 7760 N N . LYS B 2 18 ? 8.727 3.490 -0.122 1.00 0.00 18 LYS B N 7
ATOM 7761 C CA . LYS B 2 18 ? 10.143 3.760 -0.451 1.00 0.00 18 LYS B CA 7
ATOM 7762 C C . LYS B 2 18 ? 10.322 4.661 -1.684 1.00 0.00 18 LYS B C 7
ATOM 7763 O O . LYS B 2 18 ? 11.212 5.508 -1.757 1.00 0.00 18 LYS B O 7
ATOM 7782 N N . LYS B 2 19 ? 9.449 4.460 -2.679 1.00 0.00 19 LYS B N 7
ATOM 7783 C CA . LYS B 2 19 ? 9.470 5.298 -3.892 1.00 0.00 19 LYS B CA 7
ATOM 7784 C C . LYS B 2 19 ? 8.057 5.475 -4.475 1.00 0.00 19 LYS B C 7
ATOM 7785 O O . LYS B 2 19 ? 7.704 5.038 -5.573 1.00 0.00 19 LYS B O 7
ATOM 7804 N N . CYS B 2 20 ? 7.211 6.124 -3.668 1.00 0.00 20 CYS B N 7
ATOM 7805 C CA . CYS B 2 20 ? 5.892 6.581 -4.148 1.00 0.00 20 CYS B CA 7
ATOM 7806 C C . CYS B 2 20 ? 5.922 8.042 -4.613 1.00 0.00 20 CYS B C 7
ATOM 7807 O O . CYS B 2 20 ? 6.859 8.810 -4.394 1.00 0.00 20 CYS B O 7
ATOM 7814 N N . GLU B 2 21 ? 4.828 8.422 -5.277 1.00 0.00 21 GLU B N 7
ATOM 7815 C CA . GLU B 2 21 ? 4.729 9.750 -5.908 1.00 0.00 21 GLU B CA 7
ATOM 7816 C C . GLU B 2 21 ? 4.139 10.794 -4.949 1.00 0.00 21 GLU B C 7
ATOM 7817 O O . GLU B 2 21 ? 3.423 10.500 -3.992 1.00 0.00 21 GLU B O 7
ATOM 7829 N N . GLY B 2 22 ? 4.443 12.059 -5.259 1.00 0.00 22 GLY B N 7
ATOM 7830 C CA . GLY B 2 22 ? 3.974 13.217 -4.467 1.00 0.00 22 GLY B CA 7
ATOM 7831 C C . GLY B 2 22 ? 4.439 13.160 -3.006 1.00 0.00 22 GLY B C 7
ATOM 7832 O O . GLY B 2 22 ? 5.568 13.497 -2.645 1.00 0.00 22 GLY B O 7
ATOM 7836 N N . SER B 2 23 ? 3.520 12.698 -2.154 1.00 0.00 23 SER B N 7
ATOM 7837 C CA . SER B 2 23 ? 3.794 12.497 -0.715 1.00 0.00 23 SER B CA 7
ATOM 7838 C C . SER B 2 23 ? 2.907 11.373 -0.152 1.00 0.00 23 SER B C 7
ATOM 7839 O O . SER B 2 23 ? 2.372 11.396 0.957 1.00 0.00 23 SER B O 7
ATOM 7847 N N . ILE B 2 24 ? 2.787 10.329 -0.976 1.00 0.00 24 ILE B N 7
ATOM 7848 C CA . ILE B 2 24 ? 2.013 9.121 -0.637 1.00 0.00 24 ILE B CA 7
ATOM 7849 C C . ILE B 2 24 ? 2.679 8.312 0.480 1.00 0.00 24 ILE B C 7
ATOM 7850 O O . ILE B 2 24 ? 2.037 7.777 1.385 1.00 0.00 24 ILE B O 7
ATOM 7866 N N . ALA B 2 25 ? 4.004 8.206 0.379 1.00 0.00 25 ALA B N 7
ATOM 7867 C CA . ALA B 2 25 ? 4.829 7.546 1.412 1.00 0.00 25 ALA B CA 7
ATOM 7868 C C . ALA B 2 25 ? 4.481 8.034 2.827 1.00 0.00 25 ALA B C 7
ATOM 7869 O O . ALA B 2 25 ? 4.342 7.275 3.787 1.00 0.00 25 ALA B O 7
ATOM 7876 N N . THR B 2 26 ? 4.336 9.359 2.931 1.00 0.00 26 THR B N 7
ATOM 7877 C CA . THR B 2 26 ? 3.973 10.022 4.198 1.00 0.00 26 THR B CA 7
ATOM 7878 C C . THR B 2 26 ? 2.605 9.559 4.722 1.00 0.00 26 THR B C 7
ATOM 7879 O O . THR B 2 26 ? 2.409 9.287 5.907 1.00 0.00 26 THR B O 7
ATOM 7890 N N . MET B 2 27 ? 1.633 9.498 3.808 1.00 0.00 27 MET B N 7
ATOM 7891 C CA . MET B 2 27 ? 0.250 9.101 4.152 1.00 0.00 27 MET B CA 7
ATOM 7892 C C . MET B 2 27 ? 0.174 7.681 4.731 1.00 0.00 27 MET B C 7
ATOM 7893 O O . MET B 2 27 ? -0.414 7.423 5.781 1.00 0.00 27 MET B O 7
ATOM 7907 N N . ILE B 2 28 ? 0.786 6.741 4.004 1.00 0.00 28 ILE B N 7
ATOM 7908 C CA . ILE B 2 28 ? 0.907 5.338 4.454 1.00 0.00 28 ILE B CA 7
ATOM 7909 C C . ILE B 2 28 ? 1.444 5.265 5.893 1.00 0.00 28 ILE B C 7
ATOM 7910 O O . ILE B 2 28 ? 0.908 4.615 6.791 1.00 0.00 28 ILE B O 7
ATOM 7926 N N . LYS B 2 29 ? 2.552 5.984 6.085 1.00 0.00 29 LYS B N 7
ATOM 7927 C CA . LYS B 2 29 ? 3.244 6.063 7.382 1.00 0.00 29 LYS B CA 7
ATOM 7928 C C . LYS B 2 29 ? 2.347 6.631 8.496 1.00 0.00 29 LYS B C 7
ATOM 7929 O O . LYS B 2 29 ? 2.355 6.197 9.649 1.00 0.00 29 LYS B O 7
ATOM 7948 N N . LYS B 2 30 ? 1.561 7.642 8.119 1.00 0.00 30 LYS B N 7
ATOM 7949 C CA . LYS B 2 30 ? 0.721 8.393 9.070 1.00 0.00 30 LYS B CA 7
ATOM 7950 C C . LYS B 2 30 ? -0.431 7.550 9.635 1.00 0.00 30 LYS B C 7
ATOM 7951 O O . LYS B 2 30 ? -0.630 7.423 10.844 1.00 0.00 30 LYS B O 7
ATOM 7970 N N . LYS B 2 31 ? -1.207 6.965 8.717 1.00 0.00 31 LYS B N 7
ATOM 7971 C CA . LYS B 2 31 ? -2.398 6.171 9.083 1.00 0.00 31 LYS B CA 7
ATOM 7972 C C . LYS B 2 31 ? -2.043 4.981 9.983 1.00 0.00 31 LYS B C 7
ATOM 7973 O O . LYS B 2 31 ? -2.469 4.862 11.133 1.00 0.00 31 LYS B O 7
ATOM 7992 N N . CYS B 2 32 ? -1.233 4.078 9.425 1.00 0.00 32 CYS B N 7
ATOM 7993 C CA . CYS B 2 32 ? -0.764 2.894 10.168 1.00 0.00 32 CYS B CA 7
ATOM 7994 C C . CYS B 2 32 ? 0.418 3.262 11.082 1.00 0.00 32 CYS B C 7
ATOM 7995 O O . CYS B 2 32 ? 0.828 4.416 11.210 1.00 0.00 32 CYS B O 7
ATOM 8002 N N . ASP B 2 33 ? 0.962 2.249 11.764 1.00 0.00 33 ASP B N 7
ATOM 8003 C CA . ASP B 2 33 ? 2.180 2.450 12.575 1.00 0.00 33 ASP B CA 7
ATOM 8004 C C . ASP B 2 33 ? 3.384 2.819 11.695 1.00 0.00 33 ASP B C 7
ATOM 8005 O O . ASP B 2 33 ? 3.353 2.797 10.461 1.00 0.00 33 ASP B O 7
ATOM 8014 N N . LYS B 2 34 ? 4.485 3.155 12.367 1.00 0.00 34 LYS B N 7
ATOM 8015 C CA . LYS B 2 34 ? 5.710 3.605 11.675 1.00 0.00 34 LYS B CA 7
ATOM 8016 C C . LYS B 2 34 ? 6.976 3.533 12.553 1.00 0.00 34 LYS B C 7
ATOM 8017 O O . LYS B 2 34 ? 6.868 3.292 13.758 1.00 0.00 34 LYS B O 7
ATOM 8037 N N . GLY A 1 1 ? 5.464 -14.862 4.905 1.00 0.00 1 GLY A N 8
ATOM 8038 C CA . GLY A 1 1 ? 5.943 -13.686 4.169 1.00 0.00 1 GLY A CA 8
ATOM 8039 C C . GLY A 1 1 ? 4.837 -13.086 3.295 1.00 0.00 1 GLY A C 8
ATOM 8040 O O . GLY A 1 1 ? 4.393 -11.949 3.457 1.00 0.00 1 GLY A O 8
ATOM 8046 N N . VAL A 1 2 ? 4.386 -13.901 2.335 1.00 0.00 2 VAL A N 8
ATOM 8047 C CA . VAL A 1 2 ? 3.323 -13.483 1.403 1.00 0.00 2 VAL A CA 8
ATOM 8048 C C . VAL A 1 2 ? 1.966 -13.347 2.114 1.00 0.00 2 VAL A C 8
ATOM 8049 O O . VAL A 1 2 ? 1.637 -14.018 3.094 1.00 0.00 2 VAL A O 8
ATOM 8062 N N . ILE A 1 3 ? 1.159 -12.431 1.571 1.00 0.00 3 ILE A N 8
ATOM 8063 C CA . ILE A 1 3 ? -0.201 -12.181 2.080 1.00 0.00 3 ILE A CA 8
ATOM 8064 C C . ILE A 1 3 ? -1.232 -13.018 1.297 1.00 0.00 3 ILE A C 8
ATOM 8065 O O . ILE A 1 3 ? -1.113 -13.201 0.084 1.00 0.00 3 ILE A O 8
ATOM 8081 N N . PRO A 1 4 ? -2.270 -13.553 1.957 1.00 0.00 4 PRO A N 8
ATOM 8082 C CA . PRO A 1 4 ? -3.327 -14.344 1.300 1.00 0.00 4 PRO A CA 8
ATOM 8083 C C . PRO A 1 4 ? -4.387 -13.481 0.597 1.00 0.00 4 PRO A C 8
ATOM 8084 O O . PRO A 1 4 ? -4.511 -12.269 0.778 1.00 0.00 4 PRO A O 8
ATOM 8095 N N . LYS A 1 5 ? -5.198 -14.180 -0.203 1.00 0.00 5 LYS A N 8
ATOM 8096 C CA . LYS A 1 5 ? -6.233 -13.555 -1.049 1.00 0.00 5 LYS A CA 8
ATOM 8097 C C . LYS A 1 5 ? -7.175 -12.637 -0.256 1.00 0.00 5 LYS A C 8
ATOM 8098 O O . LYS A 1 5 ? -7.402 -11.473 -0.583 1.00 0.00 5 LYS A O 8
ATOM 8117 N N . LYS A 1 6 ? -7.723 -13.200 0.827 1.00 0.00 6 LYS A N 8
ATOM 8118 C CA . LYS A 1 6 ? -8.691 -12.490 1.686 1.00 0.00 6 LYS A CA 8
ATOM 8119 C C . LYS A 1 6 ? -8.184 -11.103 2.095 1.00 0.00 6 LYS A C 8
ATOM 8120 O O . LYS A 1 6 ? -8.824 -10.076 1.875 1.00 0.00 6 LYS A O 8
ATOM 8139 N N . ILE A 1 7 ? -6.983 -11.093 2.684 1.00 0.00 7 ILE A N 8
ATOM 8140 C CA . ILE A 1 7 ? -6.363 -9.855 3.192 1.00 0.00 7 ILE A CA 8
ATOM 8141 C C . ILE A 1 7 ? -6.279 -8.754 2.120 1.00 0.00 7 ILE A C 8
ATOM 8142 O O . ILE A 1 7 ? -6.633 -7.600 2.347 1.00 0.00 7 ILE A O 8
ATOM 8158 N N . TRP A 1 8 ? -5.802 -9.134 0.928 1.00 0.00 8 TRP A N 8
ATOM 8159 C CA . TRP A 1 8 ? -5.688 -8.188 -0.202 1.00 0.00 8 TRP A CA 8
ATOM 8160 C C . TRP A 1 8 ? -7.015 -7.496 -0.540 1.00 0.00 8 TRP A C 8
ATOM 8161 O O . TRP A 1 8 ? -7.135 -6.273 -0.626 1.00 0.00 8 TRP A O 8
ATOM 8182 N N . GLU A 1 9 ? -8.036 -8.330 -0.743 1.00 0.00 9 GLU A N 8
ATOM 8183 C CA . GLU A 1 9 ? -9.385 -7.854 -1.093 1.00 0.00 9 GLU A CA 8
ATOM 8184 C C . GLU A 1 9 ? -10.020 -6.972 -0.008 1.00 0.00 9 GLU A C 8
ATOM 8185 O O . GLU A 1 9 ? -10.802 -6.058 -0.274 1.00 0.00 9 GLU A O 8
ATOM 8197 N N . THR A 1 10 ? -9.684 -7.272 1.251 1.00 0.00 10 THR A N 8
ATOM 8198 C CA . THR A 1 10 ? -10.106 -6.419 2.379 1.00 0.00 10 THR A CA 8
ATOM 8199 C C . THR A 1 10 ? -9.522 -5.008 2.229 1.00 0.00 10 THR A C 8
ATOM 8200 O O . THR A 1 10 ? -10.208 -3.986 2.300 1.00 0.00 10 THR A O 8
ATOM 8211 N N . VAL A 1 11 ? -8.204 -4.970 2.011 1.00 0.00 11 VAL A N 8
ATOM 8212 C CA . VAL A 1 11 ? -7.484 -3.694 1.833 1.00 0.00 11 VAL A CA 8
ATOM 8213 C C . VAL A 1 11 ? -7.489 -3.206 0.371 1.00 0.00 11 VAL A C 8
ATOM 8214 O O . VAL A 1 11 ? -6.598 -2.492 -0.086 1.00 0.00 11 VAL A O 8
ATOM 8227 N N . CYS A 1 12 ? -8.535 -3.577 -0.377 1.00 0.00 12 CYS A N 8
ATOM 8228 C CA . CYS A 1 12 ? -8.684 -3.106 -1.770 1.00 0.00 12 CYS A CA 8
ATOM 8229 C C . CYS A 1 12 ? -8.740 -1.571 -1.854 1.00 0.00 12 CYS A C 8
ATOM 8230 O O . CYS A 1 12 ? -7.885 -0.952 -2.487 1.00 0.00 12 CYS A O 8
ATOM 8237 N N . PRO A 1 13 ? -9.720 -0.914 -1.213 1.00 0.00 13 PRO A N 8
ATOM 8238 C CA . PRO A 1 13 ? -9.838 0.556 -1.204 1.00 0.00 13 PRO A CA 8
ATOM 8239 C C . PRO A 1 13 ? -8.698 1.237 -0.433 1.00 0.00 13 PRO A C 8
ATOM 8240 O O . PRO A 1 13 ? -8.239 2.333 -0.750 1.00 0.00 13 PRO A O 8
ATOM 8251 N N . THR A 1 14 ? -8.256 0.550 0.625 1.00 0.00 14 THR A N 8
ATOM 8252 C CA . THR A 1 14 ? -7.173 1.044 1.497 1.00 0.00 14 THR A CA 8
ATOM 8253 C C . THR A 1 14 ? -5.893 1.358 0.702 1.00 0.00 14 THR A C 8
ATOM 8254 O O . THR A 1 14 ? -5.364 2.470 0.702 1.00 0.00 14 THR A O 8
ATOM 8265 N N . VAL A 1 15 ? -5.407 0.334 -0.003 1.00 0.00 15 VAL A N 8
ATOM 8266 C CA . VAL A 1 15 ? -4.153 0.435 -0.774 1.00 0.00 15 VAL A CA 8
ATOM 8267 C C . VAL A 1 15 ? -4.299 1.272 -2.056 1.00 0.00 15 VAL A C 8
ATOM 8268 O O . VAL A 1 15 ? -3.383 1.971 -2.485 1.00 0.00 15 VAL A O 8
ATOM 8281 N N . GLU A 1 16 ? -5.492 1.183 -2.662 1.00 0.00 16 GLU A N 8
ATOM 8282 C CA . GLU A 1 16 ? -5.782 1.776 -3.987 1.00 0.00 16 GLU A CA 8
ATOM 8283 C C . GLU A 1 16 ? -5.166 3.168 -4.220 1.00 0.00 16 GLU A C 8
ATOM 8284 O O . GLU A 1 16 ? -4.380 3.335 -5.150 1.00 0.00 16 GLU A O 8
ATOM 8296 N N . PRO A 1 17 ? -5.470 4.191 -3.404 1.00 0.00 17 PRO A N 8
ATOM 8297 C CA . PRO A 1 17 ? -5.010 5.571 -3.640 1.00 0.00 17 PRO A CA 8
ATOM 8298 C C . PRO A 1 17 ? -3.483 5.704 -3.646 1.00 0.00 17 PRO A C 8
ATOM 8299 O O . PRO A 1 17 ? -2.878 6.386 -4.474 1.00 0.00 17 PRO A O 8
ATOM 8310 N N . TRP A 1 18 ? -2.855 5.023 -2.684 1.00 0.00 18 TRP A N 8
ATOM 8311 C CA . TRP A 1 18 ? -1.388 5.064 -2.546 1.00 0.00 18 TRP A CA 8
ATOM 8312 C C . TRP A 1 18 ? -0.691 4.410 -3.747 1.00 0.00 18 TRP A C 8
ATOM 8313 O O . TRP A 1 18 ? 0.079 5.026 -4.478 1.00 0.00 18 TRP A O 8
ATOM 8334 N N . ALA A 1 19 ? -1.005 3.126 -3.946 1.00 0.00 19 ALA A N 8
ATOM 8335 C CA . ALA A 1 19 ? -0.423 2.315 -5.037 1.00 0.00 19 ALA A CA 8
ATOM 8336 C C . ALA A 1 19 ? -0.544 2.987 -6.411 1.00 0.00 19 ALA A C 8
ATOM 8337 O O . ALA A 1 19 ? 0.376 3.012 -7.231 1.00 0.00 19 ALA A O 8
ATOM 8344 N N . LYS A 1 20 ? -1.738 3.537 -6.654 1.00 0.00 20 LYS A N 8
ATOM 8345 C CA . LYS A 1 20 ? -2.020 4.308 -7.880 1.00 0.00 20 LYS A CA 8
ATOM 8346 C C . LYS A 1 20 ? -1.025 5.469 -8.020 1.00 0.00 20 LYS A C 8
ATOM 8347 O O . LYS A 1 20 ? -0.332 5.644 -9.023 1.00 0.00 20 LYS A O 8
ATOM 8366 N N . LYS A 1 21 ? -0.969 6.279 -6.959 1.00 0.00 21 LYS A N 8
ATOM 8367 C CA . LYS A 1 21 ? -0.004 7.390 -6.868 1.00 0.00 21 LYS A CA 8
ATOM 8368 C C . LYS A 1 21 ? 1.355 6.912 -6.322 1.00 0.00 21 LYS A C 8
ATOM 8369 O O . LYS A 1 21 ? 1.935 7.436 -5.368 1.00 0.00 21 LYS A O 8
ATOM 8388 N N . CYS A 1 22 ? 1.883 5.871 -6.969 1.00 0.00 22 CYS A N 8
ATOM 8389 C CA . CYS A 1 22 ? 3.164 5.268 -6.555 1.00 0.00 22 CYS A CA 8
ATOM 8390 C C . CYS A 1 22 ? 3.764 4.433 -7.693 1.00 0.00 22 CYS A C 8
ATOM 8391 O O . CYS A 1 22 ? 3.142 4.125 -8.710 1.00 0.00 22 CYS A O 8
ATOM 8398 N N . SER A 1 23 ? 5.024 4.045 -7.483 1.00 0.00 23 SER A N 8
ATOM 8399 C CA . SER A 1 23 ? 5.789 3.293 -8.496 1.00 0.00 23 SER A CA 8
ATOM 8400 C C . SER A 1 23 ? 6.753 2.290 -7.844 1.00 0.00 23 SER A C 8
ATOM 8401 O O . SER A 1 23 ? 6.863 2.141 -6.625 1.00 0.00 23 SER A O 8
ATOM 8409 N N . GLY A 1 24 ? 7.472 1.579 -8.717 1.00 0.00 24 GLY A N 8
ATOM 8410 C CA . GLY A 1 24 ? 8.418 0.533 -8.287 1.00 0.00 24 GLY A CA 8
ATOM 8411 C C . GLY A 1 24 ? 7.771 -0.856 -8.234 1.00 0.00 24 GLY A C 8
ATOM 8412 O O . GLY A 1 24 ? 6.578 -1.068 -8.454 1.00 0.00 24 GLY A O 8
ATOM 8416 N N . ASP A 1 25 ? 8.625 -1.829 -7.910 1.00 0.00 25 ASP A N 8
ATOM 8417 C CA . ASP A 1 25 ? 8.242 -3.256 -7.893 1.00 0.00 25 ASP A CA 8
ATOM 8418 C C . ASP A 1 25 ? 7.086 -3.555 -6.930 1.00 0.00 25 ASP A C 8
ATOM 8419 O O . ASP A 1 25 ? 6.110 -4.234 -7.249 1.00 0.00 25 ASP A O 8
ATOM 8428 N N . ILE A 1 26 ? 7.224 -3.029 -5.711 1.00 0.00 26 ILE A N 8
ATOM 8429 C CA . ILE A 1 26 ? 6.226 -3.249 -4.645 1.00 0.00 26 ILE A CA 8
ATOM 8430 C C . ILE A 1 26 ? 4.844 -2.709 -5.048 1.00 0.00 26 ILE A C 8
ATOM 8431 O O . ILE A 1 26 ? 3.810 -3.359 -4.905 1.00 0.00 26 ILE A O 8
ATOM 8447 N N . ALA A 1 27 ? 4.846 -1.472 -5.557 1.00 0.00 27 ALA A N 8
ATOM 8448 C CA . ALA A 1 27 ? 3.612 -0.821 -6.038 1.00 0.00 27 ALA A CA 8
ATOM 8449 C C . ALA A 1 27 ? 2.869 -1.683 -7.071 1.00 0.00 27 ALA A C 8
ATOM 8450 O O . ALA A 1 27 ? 1.654 -1.873 -7.034 1.00 0.00 27 ALA A O 8
ATOM 8457 N N . THR A 1 28 ? 3.651 -2.213 -8.017 1.00 0.00 28 THR A N 8
ATOM 8458 C CA . THR A 1 28 ? 3.124 -3.089 -9.085 1.00 0.00 28 THR A CA 8
ATOM 8459 C C . THR A 1 28 ? 2.438 -4.341 -8.516 1.00 0.00 28 THR A C 8
ATOM 8460 O O . THR A 1 28 ? 1.338 -4.735 -8.904 1.00 0.00 28 THR A O 8
ATOM 8471 N N . TYR A 1 29 ? 3.133 -4.982 -7.568 1.00 0.00 29 TYR A N 8
ATOM 8472 C CA . TYR A 1 29 ? 2.629 -6.204 -6.915 1.00 0.00 29 TYR A CA 8
ATOM 8473 C C . TYR A 1 29 ? 1.257 -5.985 -6.264 1.00 0.00 29 TYR A C 8
ATOM 8474 O O . TYR A 1 29 ? 0.267 -6.642 -6.575 1.00 0.00 29 TYR A O 8
ATOM 8492 N N . ILE A 1 30 ? 1.224 -5.018 -5.343 1.00 0.00 30 ILE A N 8
ATOM 8493 C CA . ILE A 1 30 ? 0.000 -4.644 -4.606 1.00 0.00 30 ILE A CA 8
ATOM 8494 C C . ILE A 1 30 ? -1.182 -4.374 -5.550 1.00 0.00 30 ILE A C 8
ATOM 8495 O O . ILE A 1 30 ? -2.315 -4.812 -5.351 1.00 0.00 30 ILE A O 8
ATOM 8511 N N . LYS A 1 31 ? -0.878 -3.619 -6.611 1.00 0.00 31 LYS A N 8
ATOM 8512 C CA . LYS A 1 31 ? -1.873 -3.249 -7.633 1.00 0.00 31 LYS A CA 8
ATOM 8513 C C . LYS A 1 31 ? -2.553 -4.485 -8.247 1.00 0.00 31 LYS A C 8
ATOM 8514 O O . LYS A 1 31 ? -3.762 -4.542 -8.469 1.00 0.00 31 LYS A O 8
ATOM 8533 N N . ARG A 1 32 ? -1.726 -5.495 -8.536 1.00 0.00 32 ARG A N 8
ATOM 8534 C CA . ARG A 1 32 ? -2.213 -6.784 -9.067 1.00 0.00 32 ARG A CA 8
ATOM 8535 C C . ARG A 1 32 ? -3.183 -7.487 -8.106 1.00 0.00 32 ARG A C 8
ATOM 8536 O O . ARG A 1 32 ? -4.203 -8.055 -8.494 1.00 0.00 32 ARG A O 8
ATOM 8557 N N . GLU A 1 33 ? -2.840 -7.455 -6.814 1.00 0.00 33 GLU A N 8
ATOM 8558 C CA . GLU A 1 33 ? -3.591 -8.216 -5.796 1.00 0.00 33 GLU A CA 8
ATOM 8559 C C . GLU A 1 33 ? -5.086 -7.862 -5.778 1.00 0.00 33 GLU A C 8
ATOM 8560 O O . GLU A 1 33 ? -5.971 -8.695 -5.984 1.00 0.00 33 GLU A O 8
ATOM 8572 N N . CYS A 1 34 ? -5.361 -6.577 -5.529 1.00 0.00 34 CYS A N 8
ATOM 8573 C CA . CYS A 1 34 ? -6.745 -6.066 -5.554 1.00 0.00 34 CYS A CA 8
ATOM 8574 C C . CYS A 1 34 ? -7.311 -6.024 -6.983 1.00 0.00 34 CYS A C 8
ATOM 8575 O O . CYS A 1 34 ? -8.386 -6.537 -7.292 1.00 0.00 34 CYS A O 8
ATOM 8582 N N . GLY A 1 35 ? -6.542 -5.379 -7.867 1.00 0.00 35 GLY A N 8
ATOM 8583 C CA . GLY A 1 35 ? -6.971 -5.124 -9.257 1.00 0.00 35 GLY A CA 8
ATOM 8584 C C . GLY A 1 35 ? -7.266 -6.409 -10.038 1.00 0.00 35 GLY A C 8
ATOM 8585 O O . GLY A 1 35 ? -8.394 -6.705 -10.431 1.00 0.00 35 GLY A O 8
ATOM 8589 N N . LYS A 1 36 ? -6.200 -7.178 -10.275 1.00 0.00 36 LYS A N 8
ATOM 8590 C CA . LYS A 1 36 ? -6.320 -8.496 -10.927 1.00 0.00 36 LYS A CA 8
ATOM 8591 C C . LYS A 1 36 ? -6.953 -9.491 -9.941 1.00 0.00 36 LYS A C 8
ATOM 8592 O O . LYS A 1 36 ? -6.310 -10.169 -9.137 1.00 0.00 36 LYS A O 8
ATOM 8611 N N . LEU A 1 37 ? -8.284 -9.534 -9.999 1.00 0.00 37 LEU A N 8
ATOM 8612 C CA . LEU A 1 37 ? -9.091 -10.341 -9.068 1.00 0.00 37 LEU A CA 8
ATOM 8613 C C . LEU A 1 37 ? -10.499 -10.567 -9.642 1.00 0.00 37 LEU A C 8
ATOM 8614 O O . LEU A 1 37 ? -11.170 -9.591 -9.981 1.00 0.00 37 LEU A O 8
ATOM 8631 N N . TRP B 2 1 ? -12.653 -1.875 8.448 1.00 0.00 1 TRP B N 8
ATOM 8632 C CA . TRP B 2 1 ? -12.408 -3.279 8.084 1.00 0.00 1 TRP B CA 8
ATOM 8633 C C . TRP B 2 1 ? -11.788 -4.083 9.236 1.00 0.00 1 TRP B C 8
ATOM 8634 O O . TRP B 2 1 ? -12.425 -4.949 9.837 1.00 0.00 1 TRP B O 8
ATOM 8657 N N . SER B 2 2 ? -10.526 -3.778 9.560 1.00 0.00 2 SER B N 8
ATOM 8658 C CA . SER B 2 2 ? -9.836 -4.465 10.672 1.00 0.00 2 SER B CA 8
ATOM 8659 C C . SER B 2 2 ? -8.497 -3.808 11.033 1.00 0.00 2 SER B C 8
ATOM 8660 O O . SER B 2 2 ? -7.800 -3.181 10.235 1.00 0.00 2 SER B O 8
ATOM 8668 N N . THR B 2 3 ? -8.148 -3.999 12.307 1.00 0.00 3 THR B N 8
ATOM 8669 C CA . THR B 2 3 ? -6.849 -3.567 12.852 1.00 0.00 3 THR B CA 8
ATOM 8670 C C . THR B 2 3 ? -5.754 -4.591 12.527 1.00 0.00 3 THR B C 8
ATOM 8671 O O . THR B 2 3 ? -4.668 -4.277 12.049 1.00 0.00 3 THR B O 8
ATOM 8682 N N . ILE B 2 4 ? -6.070 -5.858 12.816 1.00 0.00 4 ILE B N 8
ATOM 8683 C CA . ILE B 2 4 ? -5.131 -6.978 12.604 1.00 0.00 4 ILE B CA 8
ATOM 8684 C C . ILE B 2 4 ? -4.669 -7.047 11.140 1.00 0.00 4 ILE B C 8
ATOM 8685 O O . ILE B 2 4 ? -3.481 -7.110 10.816 1.00 0.00 4 ILE B O 8
ATOM 8701 N N . VAL B 2 5 ? -5.659 -7.035 10.244 1.00 0.00 5 VAL B N 8
ATOM 8702 C CA . VAL B 2 5 ? -5.402 -7.025 8.789 1.00 0.00 5 VAL B CA 8
ATOM 8703 C C . VAL B 2 5 ? -4.494 -5.853 8.387 1.00 0.00 5 VAL B C 8
ATOM 8704 O O . VAL B 2 5 ? -3.589 -5.965 7.561 1.00 0.00 5 VAL B O 8
ATOM 8717 N N . LYS B 2 6 ? -4.765 -4.695 9.001 1.00 0.00 6 LYS B N 8
ATOM 8718 C CA . LYS B 2 6 ? -3.990 -3.469 8.724 1.00 0.00 6 LYS B CA 8
ATOM 8719 C C . LYS B 2 6 ? -2.500 -3.649 9.040 1.00 0.00 6 LYS B C 8
ATOM 8720 O O . LYS B 2 6 ? -1.613 -3.308 8.261 1.00 0.00 6 LYS B O 8
ATOM 8739 N N . LEU B 2 7 ? -2.231 -4.209 10.223 1.00 0.00 7 LEU B N 8
ATOM 8740 C CA . LEU B 2 7 ? -0.849 -4.499 10.660 1.00 0.00 7 LEU B CA 8
ATOM 8741 C C . LEU B 2 7 ? -0.099 -5.389 9.658 1.00 0.00 7 LEU B C 8
ATOM 8742 O O . LEU B 2 7 ? 1.067 -5.183 9.324 1.00 0.00 7 LEU B O 8
ATOM 8758 N N . THR B 2 8 ? -0.814 -6.412 9.176 1.00 0.00 8 THR B N 8
ATOM 8759 C CA . THR B 2 8 ? -0.261 -7.367 8.195 1.00 0.00 8 THR B CA 8
ATOM 8760 C C . THR B 2 8 ? 0.221 -6.663 6.915 1.00 0.00 8 THR B C 8
ATOM 8761 O O . THR B 2 8 ? 1.323 -6.876 6.410 1.00 0.00 8 THR B O 8
ATOM 8772 N N . ILE B 2 9 ? -0.655 -5.807 6.381 1.00 0.00 9 ILE B N 8
ATOM 8773 C CA . ILE B 2 9 ? -0.370 -5.086 5.126 1.00 0.00 9 ILE B CA 8
ATOM 8774 C C . ILE B 2 9 ? 0.653 -3.942 5.294 1.00 0.00 9 ILE B C 8
ATOM 8775 O O . ILE B 2 9 ? 1.344 -3.553 4.352 1.00 0.00 9 ILE B O 8
ATOM 8791 N N . CYS B 2 10 ? 0.757 -3.405 6.521 1.00 0.00 10 CYS B N 8
ATOM 8792 C CA . CYS B 2 10 ? 1.631 -2.240 6.802 1.00 0.00 10 CYS B CA 8
ATOM 8793 C C . CYS B 2 10 ? 3.041 -2.327 6.193 1.00 0.00 10 CYS B C 8
ATOM 8794 O O . CYS B 2 10 ? 3.425 -1.451 5.420 1.00 0.00 10 CYS B O 8
ATOM 8801 N N . PRO B 2 11 ? 3.850 -3.357 6.499 1.00 0.00 11 PRO B N 8
ATOM 8802 C CA . PRO B 2 11 ? 5.242 -3.468 6.017 1.00 0.00 11 PRO B CA 8
ATOM 8803 C C . PRO B 2 11 ? 5.359 -3.423 4.489 1.00 0.00 11 PRO B C 8
ATOM 8804 O O . PRO B 2 11 ? 6.246 -2.799 3.909 1.00 0.00 11 PRO B O 8
ATOM 8815 N N . THR B 2 12 ? 4.425 -4.118 3.835 1.00 0.00 12 THR B N 8
ATOM 8816 C CA . THR B 2 12 ? 4.338 -4.124 2.363 1.00 0.00 12 THR B CA 8
ATOM 8817 C C . THR B 2 12 ? 4.176 -2.699 1.808 1.00 0.00 12 THR B C 8
ATOM 8818 O O . THR B 2 12 ? 4.845 -2.259 0.875 1.00 0.00 12 THR B O 8
ATOM 8829 N N . LEU B 2 13 ? 3.238 -1.970 2.419 1.00 0.00 13 LEU B N 8
ATOM 8830 C CA . LEU B 2 13 ? 2.943 -0.576 2.038 1.00 0.00 13 LEU B CA 8
ATOM 8831 C C . LEU B 2 13 ? 4.114 0.386 2.277 1.00 0.00 13 LEU B C 8
ATOM 8832 O O . LEU B 2 13 ? 4.290 1.388 1.585 1.00 0.00 13 LEU B O 8
ATOM 8848 N N . LYS B 2 14 ? 4.901 0.099 3.316 1.00 0.00 14 LYS B N 8
ATOM 8849 C CA . LYS B 2 14 ? 6.119 0.883 3.606 1.00 0.00 14 LYS B CA 8
ATOM 8850 C C . LYS B 2 14 ? 7.204 0.671 2.540 1.00 0.00 14 LYS B C 8
ATOM 8851 O O . LYS B 2 14 ? 7.921 1.580 2.124 1.00 0.00 14 LYS B O 8
ATOM 8870 N N . SER B 2 15 ? 7.335 -0.588 2.108 1.00 0.00 15 SER B N 8
ATOM 8871 C CA . SER B 2 15 ? 8.249 -0.944 1.004 1.00 0.00 15 SER B CA 8
ATOM 8872 C C . SER B 2 15 ? 7.876 -0.208 -0.292 1.00 0.00 15 SER B C 8
ATOM 8873 O O . SER B 2 15 ? 8.705 0.262 -1.067 1.00 0.00 15 SER B O 8
ATOM 8881 N N . MET B 2 16 ? 6.561 -0.137 -0.523 1.00 0.00 16 MET B N 8
ATOM 8882 C CA . MET B 2 16 ? 5.998 0.653 -1.633 1.00 0.00 16 MET B CA 8
ATOM 8883 C C . MET B 2 16 ? 6.332 2.144 -1.472 1.00 0.00 16 MET B C 8
ATOM 8884 O O . MET B 2 16 ? 6.760 2.845 -2.390 1.00 0.00 16 MET B O 8
ATOM 8898 N N . ALA B 2 17 ? 6.146 2.611 -0.234 1.00 0.00 17 ALA B N 8
ATOM 8899 C CA . ALA B 2 17 ? 6.355 4.023 0.148 1.00 0.00 17 ALA B CA 8
ATOM 8900 C C . ALA B 2 17 ? 7.773 4.534 -0.150 1.00 0.00 17 ALA B C 8
ATOM 8901 O O . ALA B 2 17 ? 8.010 5.725 -0.356 1.00 0.00 17 ALA B O 8
ATOM 8908 N N . LYS B 2 18 ? 8.731 3.598 -0.161 1.00 0.00 18 LYS B N 8
ATOM 8909 C CA . LYS B 2 18 ? 10.149 3.906 -0.448 1.00 0.00 18 LYS B CA 8
ATOM 8910 C C . LYS B 2 18 ? 10.333 4.836 -1.659 1.00 0.00 18 LYS B C 8
ATOM 8911 O O . LYS B 2 18 ? 11.174 5.736 -1.677 1.00 0.00 18 LYS B O 8
ATOM 8930 N N . LYS B 2 19 ? 9.519 4.599 -2.694 1.00 0.00 19 LYS B N 8
ATOM 8931 C CA . LYS B 2 19 ? 9.566 5.434 -3.908 1.00 0.00 19 LYS B CA 8
ATOM 8932 C C . LYS B 2 19 ? 8.173 5.571 -4.547 1.00 0.00 19 LYS B C 8
ATOM 8933 O O . LYS B 2 19 ? 7.868 5.110 -5.648 1.00 0.00 19 LYS B O 8
ATOM 8952 N N . CYS B 2 20 ? 7.284 6.210 -3.777 1.00 0.00 20 CYS B N 8
ATOM 8953 C CA . CYS B 2 20 ? 5.968 6.621 -4.301 1.00 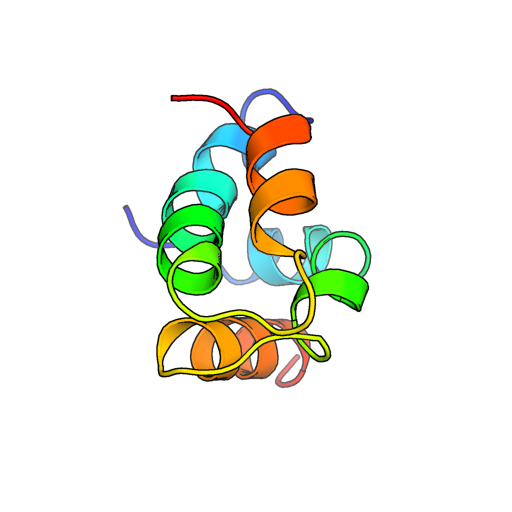0.00 20 CYS B CA 8
ATOM 8954 C C . CYS B 2 20 ? 5.978 8.051 -4.855 1.00 0.00 20 CYS B C 8
ATOM 8955 O O . CYS B 2 20 ? 6.904 8.845 -4.698 1.00 0.00 20 CYS B O 8
ATOM 8962 N N . GLU B 2 21 ? 4.867 8.370 -5.525 1.00 0.00 21 GLU B N 8
ATOM 8963 C CA . GLU B 2 21 ? 4.680 9.684 -6.165 1.00 0.00 21 GLU B CA 8
ATOM 8964 C C . GLU B 2 21 ? 4.195 10.734 -5.155 1.00 0.00 21 GLU B C 8
ATOM 8965 O O . GLU B 2 21 ? 3.553 10.443 -4.145 1.00 0.00 21 GLU B O 8
ATOM 8977 N N . GLY B 2 22 ? 4.503 11.993 -5.479 1.00 0.00 22 GLY B N 8
ATOM 8978 C CA . GLY B 2 22 ? 4.112 13.159 -4.658 1.00 0.00 22 GLY B CA 8
ATOM 8979 C C . GLY B 2 22 ? 4.685 13.112 -3.233 1.00 0.00 22 GLY B C 8
ATOM 8980 O O . GLY B 2 22 ? 5.797 13.551 -2.939 1.00 0.00 22 GLY B O 8
ATOM 8984 N N . SER B 2 23 ? 3.876 12.542 -2.335 1.00 0.00 23 SER B N 8
ATOM 8985 C CA . SER B 2 23 ? 4.264 12.339 -0.926 1.00 0.00 23 SER B CA 8
ATOM 8986 C C . SER B 2 23 ? 3.310 11.341 -0.241 1.00 0.00 23 SER B C 8
ATOM 8987 O O . SER B 2 23 ? 2.884 11.462 0.909 1.00 0.00 23 SER B O 8
ATOM 8995 N N . ILE B 2 24 ? 3.004 10.294 -1.010 1.00 0.00 24 ILE B N 8
ATOM 8996 C CA . ILE B 2 24 ? 2.113 9.205 -0.570 1.00 0.00 24 ILE B CA 8
ATOM 8997 C C . ILE B 2 24 ? 2.696 8.392 0.593 1.00 0.00 24 ILE B C 8
ATOM 8998 O O . ILE B 2 24 ? 1.992 7.911 1.478 1.00 0.00 24 ILE B O 8
ATOM 9014 N N . ALA B 2 25 ? 4.024 8.234 0.562 1.00 0.00 25 ALA B N 8
ATOM 9015 C CA . ALA B 2 25 ? 4.767 7.499 1.605 1.00 0.00 25 ALA B CA 8
ATOM 9016 C C . ALA B 2 25 ? 4.321 7.853 3.033 1.00 0.00 25 ALA B C 8
ATOM 9017 O O . ALA B 2 25 ? 4.135 7.008 3.909 1.00 0.00 25 ALA B O 8
ATOM 9024 N N . THR B 2 26 ? 4.152 9.163 3.245 1.00 0.00 26 THR B N 8
ATOM 9025 C CA . THR B 2 26 ? 3.709 9.711 4.542 1.00 0.00 26 THR B CA 8
ATOM 9026 C C . THR B 2 26 ? 2.393 9.081 5.026 1.00 0.00 26 THR B C 8
ATOM 9027 O O . THR B 2 26 ? 2.237 8.679 6.179 1.00 0.00 26 THR B O 8
ATOM 9038 N N . MET B 2 27 ? 1.428 9.001 4.103 1.00 0.00 27 MET B N 8
ATOM 9039 C CA . MET B 2 27 ? 0.091 8.445 4.403 1.00 0.00 27 MET B CA 8
ATOM 9040 C C . MET B 2 27 ? 0.157 7.058 5.055 1.00 0.00 27 MET B C 8
ATOM 9041 O O . MET B 2 27 ? -0.460 6.785 6.082 1.00 0.00 27 MET B O 8
ATOM 9055 N N . ILE B 2 28 ? 0.936 6.165 4.432 1.00 0.00 28 ILE B N 8
ATOM 9056 C CA . ILE B 2 28 ? 1.086 4.781 4.927 1.00 0.00 28 ILE B CA 8
ATOM 9057 C C . ILE B 2 28 ? 1.636 4.756 6.363 1.00 0.00 28 ILE B C 8
ATOM 9058 O O . ILE B 2 28 ? 1.134 4.078 7.260 1.00 0.00 28 ILE B O 8
ATOM 9074 N N . LYS B 2 29 ? 2.715 5.523 6.558 1.00 0.00 29 LYS B N 8
ATOM 9075 C CA . LYS B 2 29 ? 3.408 5.599 7.859 1.00 0.00 29 LYS B CA 8
ATOM 9076 C C . LYS B 2 29 ? 2.436 5.964 8.992 1.00 0.00 29 LYS B C 8
ATOM 9077 O O . LYS B 2 29 ? 2.332 5.295 10.018 1.00 0.00 29 LYS B O 8
ATOM 9096 N N . LYS B 2 30 ? 1.695 7.053 8.770 1.00 0.00 30 LYS B N 8
ATOM 9097 C CA . LYS B 2 30 ? 0.723 7.555 9.758 1.00 0.00 30 LYS B CA 8
ATOM 9098 C C . LYS B 2 30 ? -0.435 6.588 10.035 1.00 0.00 30 LYS B C 8
ATOM 9099 O O . LYS B 2 30 ? -0.850 6.362 11.171 1.00 0.00 30 LYS B O 8
ATOM 9118 N N . LYS B 2 31 ? -0.964 6.016 8.949 1.00 0.00 31 LYS B N 8
ATOM 9119 C CA . LYS B 2 31 ? -2.072 5.045 9.028 1.00 0.00 31 LYS B CA 8
ATOM 9120 C C . LYS B 2 31 ? -1.795 3.926 10.038 1.00 0.00 31 LYS B C 8
ATOM 9121 O O . LYS B 2 31 ? -2.545 3.672 10.982 1.00 0.00 31 LYS B O 8
ATOM 9140 N N . CYS B 2 32 ? -0.663 3.254 9.822 1.00 0.00 32 CYS B N 8
ATOM 9141 C CA . CYS B 2 32 ? -0.255 2.132 10.683 1.00 0.00 32 CYS B CA 8
ATOM 9142 C C . CYS B 2 32 ? 0.189 2.604 12.075 1.00 0.00 32 CYS B C 8
ATOM 9143 O O . CYS B 2 32 ? -0.162 2.050 13.116 1.00 0.00 32 CYS B O 8
ATOM 9150 N N . ASP B 2 33 ? 0.985 3.679 12.072 1.00 0.00 33 ASP B N 8
ATOM 9151 C CA . ASP B 2 33 ? 1.696 4.140 13.281 1.00 0.00 33 ASP B CA 8
ATOM 9152 C C . ASP B 2 33 ? 2.310 5.542 13.118 1.00 0.00 33 ASP B C 8
ATOM 9153 O O . ASP B 2 33 ? 3.509 5.757 12.928 1.00 0.00 33 ASP B O 8
ATOM 9162 N N . LYS B 2 34 ? 1.423 6.538 13.194 1.00 0.00 34 LYS B N 8
ATOM 9163 C CA . LYS B 2 34 ? 1.826 7.962 13.125 1.00 0.00 34 LYS B CA 8
ATOM 9164 C C . LYS B 2 34 ? 2.767 8.421 14.259 1.00 0.00 34 LYS B C 8
ATOM 9165 O O . LYS B 2 34 ? 2.937 7.702 15.244 1.00 0.00 34 LYS B O 8
ATOM 9185 N N . GLY A 1 1 ? 1.143 -16.574 1.211 1.00 0.00 1 GLY A N 9
ATOM 9186 C CA . GLY A 1 1 ? 2.069 -16.798 2.330 1.00 0.00 1 GLY A CA 9
ATOM 9187 C C . GLY A 1 1 ? 2.205 -15.541 3.193 1.00 0.00 1 GLY A C 9
ATOM 9188 O O . GLY A 1 1 ? 1.864 -15.498 4.376 1.00 0.00 1 GLY A O 9
ATOM 9194 N N . VAL A 1 2 ? 2.730 -14.490 2.558 1.00 0.00 2 VAL A N 9
ATOM 9195 C CA . VAL A 1 2 ? 2.879 -13.175 3.215 1.00 0.00 2 VAL A CA 9
ATOM 9196 C C . VAL A 1 2 ? 1.513 -12.589 3.611 1.00 0.00 2 VAL A C 9
ATOM 9197 O O . VAL A 1 2 ? 1.280 -12.119 4.724 1.00 0.00 2 VAL A O 9
ATOM 9210 N N . ILE A 1 3 ? 0.592 -12.641 2.645 1.00 0.00 3 ILE A N 9
ATOM 9211 C CA . ILE A 1 3 ? -0.794 -12.174 2.839 1.00 0.00 3 ILE A CA 9
ATOM 9212 C C . ILE A 1 3 ? -1.744 -13.074 2.033 1.00 0.00 3 ILE A C 9
ATOM 9213 O O . ILE A 1 3 ? -1.489 -13.387 0.868 1.00 0.00 3 ILE A O 9
ATOM 9229 N N . PRO A 1 4 ? -2.869 -13.509 2.620 1.00 0.00 4 PRO A N 9
ATOM 9230 C CA . PRO A 1 4 ? -3.844 -14.381 1.944 1.00 0.00 4 PRO A CA 9
ATOM 9231 C C . PRO A 1 4 ? -4.730 -13.615 0.953 1.00 0.00 4 PRO A C 9
ATOM 9232 O O . PRO A 1 4 ? -4.810 -12.388 0.921 1.00 0.00 4 PRO A O 9
ATOM 9243 N N . LYS A 1 5 ? -5.442 -14.409 0.150 1.00 0.00 5 LYS A N 9
ATOM 9244 C CA . LYS A 1 5 ? -6.325 -13.886 -0.909 1.00 0.00 5 LYS A CA 9
ATOM 9245 C C . LYS A 1 5 ? -7.321 -12.851 -0.368 1.00 0.00 5 LYS A C 9
ATOM 9246 O O . LYS A 1 5 ? -7.371 -11.696 -0.791 1.00 0.00 5 LYS A O 9
ATOM 9265 N N . LYS A 1 6 ? -8.092 -13.295 0.628 1.00 0.00 6 LYS A N 9
ATOM 9266 C CA . LYS A 1 6 ? -9.178 -12.497 1.234 1.00 0.00 6 LYS A CA 9
ATOM 9267 C C . LYS A 1 6 ? -8.728 -11.070 1.584 1.00 0.00 6 LYS A C 9
ATOM 9268 O O . LYS A 1 6 ? -9.340 -10.072 1.205 1.00 0.00 6 LYS A O 9
ATOM 9287 N N . ILE A 1 7 ? -7.605 -10.993 2.308 1.00 0.00 7 ILE A N 9
ATOM 9288 C CA . ILE A 1 7 ? -7.029 -9.702 2.736 1.00 0.00 7 ILE A CA 9
ATOM 9289 C C . ILE A 1 7 ? -6.806 -8.727 1.569 1.00 0.00 7 ILE A C 9
ATOM 9290 O O . ILE A 1 7 ? -7.061 -7.530 1.673 1.00 0.00 7 ILE A O 9
ATOM 9306 N N . TRP A 1 8 ? -6.303 -9.244 0.442 1.00 0.00 8 TRP A N 9
ATOM 9307 C CA . TRP A 1 8 ? -6.069 -8.400 -0.752 1.00 0.00 8 TRP A CA 9
ATOM 9308 C C . TRP A 1 8 ? -7.325 -7.648 -1.223 1.00 0.00 8 TRP A C 9
ATOM 9309 O O . TRP A 1 8 ? -7.292 -6.474 -1.600 1.00 0.00 8 TRP A O 9
ATOM 9330 N N . GLU A 1 9 ? -8.460 -8.351 -1.218 1.00 0.00 9 GLU A N 9
ATOM 9331 C CA . GLU A 1 9 ? -9.755 -7.713 -1.534 1.00 0.00 9 GLU A CA 9
ATOM 9332 C C . GLU A 1 9 ? -10.175 -6.680 -0.478 1.00 0.00 9 GLU A C 9
ATOM 9333 O O . GLU A 1 9 ? -10.709 -5.610 -0.770 1.00 0.00 9 GLU A O 9
ATOM 9345 N N . THR A 1 10 ? -9.936 -7.031 0.788 1.00 0.00 10 THR A N 9
ATOM 9346 C CA . THR A 1 10 ? -10.278 -6.154 1.929 1.00 0.00 10 THR A CA 9
ATOM 9347 C C . THR A 1 10 ? -9.579 -4.788 1.841 1.00 0.00 10 THR A C 9
ATOM 9348 O O . THR A 1 10 ? -10.164 -3.717 2.011 1.00 0.00 10 THR A O 9
ATOM 9359 N N . VAL A 1 11 ? -8.274 -4.850 1.568 1.00 0.00 11 VAL A N 9
ATOM 9360 C CA . VAL A 1 11 ? -7.421 -3.650 1.510 1.00 0.00 11 VAL A CA 9
ATOM 9361 C C . VAL A 1 11 ? -7.717 -2.748 0.302 1.00 0.00 11 VAL A C 9
ATOM 9362 O O . VAL A 1 11 ? -7.590 -1.526 0.373 1.00 0.00 11 VAL A O 9
ATOM 9375 N N . CYS A 1 12 ? -8.134 -3.382 -0.806 1.00 0.00 12 CYS A N 9
ATOM 9376 C CA . CYS A 1 12 ? -8.384 -2.723 -2.112 1.00 0.00 12 CYS A CA 9
ATOM 9377 C C . CYS A 1 12 ? -8.658 -1.206 -2.091 1.00 0.00 12 CYS A C 9
ATOM 9378 O O . CYS A 1 12 ? -7.861 -0.436 -2.625 1.00 0.00 12 CYS A O 9
ATOM 9385 N N . PRO A 1 13 ? -9.757 -0.724 -1.492 1.00 0.00 13 PRO A N 9
ATOM 9386 C CA . PRO A 1 13 ? -10.139 0.701 -1.532 1.00 0.00 13 PRO A CA 9
ATOM 9387 C C . PRO A 1 13 ? -9.123 1.628 -0.849 1.00 0.00 13 PRO A C 9
ATOM 9388 O O . PRO A 1 13 ? -8.706 2.664 -1.365 1.00 0.00 13 PRO A O 9
ATOM 9399 N N . THR A 1 14 ? -8.726 1.219 0.355 1.00 0.00 14 THR A N 9
ATOM 9400 C CA . THR A 1 14 ? -7.782 1.990 1.188 1.00 0.00 14 THR A CA 9
ATOM 9401 C C . THR A 1 14 ? -6.399 2.128 0.527 1.00 0.00 14 THR A C 9
ATOM 9402 O O . THR A 1 14 ? -5.795 3.200 0.465 1.00 0.00 14 THR A O 9
ATOM 9413 N N . VAL A 1 15 ? -5.889 0.993 0.042 1.00 0.00 15 VAL A N 9
ATOM 9414 C CA . VAL A 1 15 ? -4.564 0.941 -0.612 1.00 0.00 15 VAL A CA 9
ATOM 9415 C C . VAL A 1 15 ? -4.524 1.643 -1.978 1.00 0.00 15 VAL A C 9
ATOM 9416 O O . VAL A 1 15 ? -3.531 2.251 -2.375 1.00 0.00 15 VAL A O 9
ATOM 9429 N N . GLU A 1 16 ? -5.649 1.543 -2.697 1.00 0.00 16 GLU A N 9
ATOM 9430 C CA . GLU A 1 16 ? -5.779 2.041 -4.083 1.00 0.00 16 GLU A CA 9
ATOM 9431 C C . GLU A 1 16 ? -5.152 3.426 -4.336 1.00 0.00 16 GLU A C 9
ATOM 9432 O O . GLU A 1 16 ? -4.304 3.552 -5.217 1.00 0.00 16 GLU A O 9
ATOM 9444 N N . PRO A 1 17 ? -5.517 4.489 -3.600 1.00 0.00 17 PRO A N 9
ATOM 9445 C CA . PRO A 1 17 ? -4.992 5.848 -3.828 1.00 0.00 17 PRO A CA 9
ATOM 9446 C C . PRO A 1 17 ? -3.460 5.920 -3.812 1.00 0.00 17 PRO A C 9
ATOM 9447 O O . PRO A 1 17 ? -2.817 6.547 -4.653 1.00 0.00 17 PRO A O 9
ATOM 9458 N N . TRP A 1 18 ? -2.871 5.245 -2.820 1.00 0.00 18 TRP A N 9
ATOM 9459 C CA . TRP A 1 18 ? -1.403 5.211 -2.690 1.00 0.00 18 TRP A CA 9
ATOM 9460 C C . TRP A 1 18 ? -0.748 4.483 -3.870 1.00 0.00 18 TRP A C 9
ATOM 9461 O O . TRP A 1 18 ? 0.091 5.014 -4.593 1.00 0.00 18 TRP A O 9
ATOM 9482 N N . ALA A 1 19 ? -1.180 3.233 -4.068 1.00 0.00 19 ALA A N 9
ATOM 9483 C CA . ALA A 1 19 ? -0.616 2.341 -5.103 1.00 0.00 19 ALA A CA 9
ATOM 9484 C C . ALA A 1 19 ? -0.600 2.972 -6.503 1.00 0.00 19 ALA A C 9
ATOM 9485 O O . ALA A 1 19 ? 0.394 2.952 -7.228 1.00 0.00 19 ALA A O 9
ATOM 9492 N N . LYS A 1 20 ? -1.751 3.539 -6.882 1.00 0.00 20 LYS A N 9
ATOM 9493 C CA . LYS A 1 20 ? -1.869 4.305 -8.140 1.00 0.00 20 LYS A CA 9
ATOM 9494 C C . LYS A 1 20 ? -0.821 5.424 -8.217 1.00 0.00 20 LYS A C 9
ATOM 9495 O O . LYS A 1 20 ? -0.068 5.575 -9.178 1.00 0.00 20 LYS A O 9
ATOM 9514 N N . LYS A 1 21 ? -0.799 6.229 -7.153 1.00 0.00 21 LYS A N 9
ATOM 9515 C CA . LYS A 1 21 ? 0.158 7.344 -7.025 1.00 0.00 21 LYS A CA 9
ATOM 9516 C C . LYS A 1 21 ? 1.488 6.879 -6.397 1.00 0.00 21 LYS A C 9
ATOM 9517 O O . LYS A 1 21 ? 2.007 7.410 -5.416 1.00 0.00 21 LYS A O 9
ATOM 9536 N N . CYS A 1 22 ? 2.060 5.842 -7.014 1.00 0.00 22 CYS A N 9
ATOM 9537 C CA . CYS A 1 22 ? 3.326 5.255 -6.536 1.00 0.00 22 CYS A CA 9
ATOM 9538 C C . CYS A 1 22 ? 4.026 4.488 -7.668 1.00 0.00 22 CYS A C 9
ATOM 9539 O O . CYS A 1 22 ? 3.527 4.323 -8.781 1.00 0.00 22 CYS A O 9
ATOM 9546 N N . SER A 1 23 ? 5.232 4.007 -7.355 1.00 0.00 23 SER A N 9
ATOM 9547 C CA . SER A 1 23 ? 6.047 3.257 -8.332 1.00 0.00 23 SER A CA 9
ATOM 9548 C C . SER A 1 23 ? 6.975 2.241 -7.648 1.00 0.00 23 SER A C 9
ATOM 9549 O O . SER A 1 23 ? 7.036 2.084 -6.427 1.00 0.00 23 SER A O 9
ATOM 9557 N N . GLY A 1 24 ? 7.723 1.530 -8.494 1.00 0.00 24 GLY A N 9
ATOM 9558 C CA . GLY A 1 24 ? 8.632 0.463 -8.036 1.00 0.00 24 GLY A CA 9
ATOM 9559 C C . GLY A 1 24 ? 7.969 -0.920 -8.048 1.00 0.00 24 GLY A C 9
ATOM 9560 O O . GLY A 1 24 ? 6.783 -1.111 -8.318 1.00 0.00 24 GLY A O 9
ATOM 9564 N N . ASP A 1 25 ? 8.802 -1.909 -7.723 1.00 0.00 25 ASP A N 9
ATOM 9565 C CA . ASP A 1 25 ? 8.400 -3.331 -7.740 1.00 0.00 25 ASP A CA 9
ATOM 9566 C C . ASP A 1 25 ? 7.235 -3.635 -6.793 1.00 0.00 25 ASP A C 9
ATOM 9567 O O . ASP A 1 25 ? 6.265 -4.315 -7.124 1.00 0.00 25 ASP A O 9
ATOM 9576 N N . ILE A 1 26 ? 7.360 -3.115 -5.570 1.00 0.00 26 ILE A N 9
ATOM 9577 C CA . ILE A 1 26 ? 6.345 -3.328 -4.520 1.00 0.00 26 ILE A CA 9
ATOM 9578 C C . ILE A 1 26 ? 4.972 -2.795 -4.952 1.00 0.00 26 ILE A C 9
ATOM 9579 O O . ILE A 1 26 ? 3.937 -3.453 -4.844 1.00 0.00 26 ILE A O 9
ATOM 9595 N N . ALA A 1 27 ? 4.981 -1.554 -5.454 1.00 0.00 27 ALA A N 9
ATOM 9596 C CA . ALA A 1 27 ? 3.759 -0.903 -5.966 1.00 0.00 27 ALA A CA 9
ATOM 9597 C C . ALA A 1 27 ? 3.043 -1.766 -7.015 1.00 0.00 27 ALA A C 9
ATOM 9598 O O . ALA A 1 27 ? 1.825 -1.948 -7.011 1.00 0.00 27 ALA A O 9
ATOM 9605 N N . THR A 1 28 ? 3.849 -2.311 -7.932 1.00 0.00 28 THR A N 9
ATOM 9606 C CA . THR A 1 28 ? 3.343 -3.182 -9.012 1.00 0.00 28 THR A CA 9
ATOM 9607 C C . THR A 1 28 ? 2.626 -4.426 -8.463 1.00 0.00 28 THR A C 9
ATOM 9608 O O . THR A 1 28 ? 1.525 -4.793 -8.875 1.00 0.00 28 THR A O 9
ATOM 9619 N N . TYR A 1 29 ? 3.287 -5.088 -7.506 1.00 0.00 29 TYR A N 9
ATOM 9620 C CA . TYR A 1 29 ? 2.741 -6.305 -6.872 1.00 0.00 29 TYR A CA 9
ATOM 9621 C C . TYR A 1 29 ? 1.357 -6.062 -6.258 1.00 0.00 29 TYR A C 9
ATOM 9622 O O . TYR A 1 29 ? 0.363 -6.703 -6.586 1.00 0.00 29 TYR A O 9
ATOM 9640 N N . ILE A 1 30 ? 1.322 -5.095 -5.339 1.00 0.00 30 ILE A N 9
ATOM 9641 C CA . ILE A 1 30 ? 0.091 -4.715 -4.613 1.00 0.00 30 ILE A CA 9
ATOM 9642 C C . ILE A 1 30 ? -1.071 -4.429 -5.577 1.00 0.00 30 ILE A C 9
ATOM 9643 O O . ILE A 1 30 ? -2.208 -4.873 -5.410 1.00 0.00 30 ILE A O 9
ATOM 9659 N N . LYS A 1 31 ? -0.743 -3.655 -6.614 1.00 0.00 31 LYS A N 9
ATOM 9660 C CA . LYS A 1 31 ? -1.711 -3.277 -7.657 1.00 0.00 31 LYS A CA 9
ATOM 9661 C C . LYS A 1 31 ? -2.353 -4.510 -8.312 1.00 0.00 31 LYS A C 9
ATOM 9662 O O . LYS A 1 31 ? -3.549 -4.567 -8.598 1.00 0.00 31 LYS A O 9
ATOM 9681 N N . ARG A 1 32 ? -1.511 -5.518 -8.562 1.00 0.00 32 ARG A N 9
ATOM 9682 C CA . ARG A 1 32 ? -1.970 -6.794 -9.142 1.00 0.00 32 ARG A CA 9
ATOM 9683 C C . ARG A 1 32 ? -2.913 -7.568 -8.205 1.00 0.00 32 ARG A C 9
ATOM 9684 O O . ARG A 1 32 ? -3.941 -8.109 -8.607 1.00 0.00 32 ARG A O 9
ATOM 9705 N N . GLU A 1 33 ? -2.535 -7.634 -6.925 1.00 0.00 33 GLU A N 9
ATOM 9706 C CA . GLU A 1 33 ? -3.292 -8.426 -5.934 1.00 0.00 33 GLU A CA 9
ATOM 9707 C C . GLU A 1 33 ? -4.775 -8.035 -5.882 1.00 0.00 33 GLU A C 9
ATOM 9708 O O . GLU A 1 33 ? -5.689 -8.844 -6.059 1.00 0.00 33 GLU A O 9
ATOM 9720 N N . CYS A 1 34 ? -5.006 -6.745 -5.630 1.00 0.00 34 CYS A N 9
ATOM 9721 C CA . CYS A 1 34 ? -6.370 -6.186 -5.640 1.00 0.00 34 CYS A CA 9
ATOM 9722 C C . CYS A 1 34 ? -6.992 -6.201 -7.046 1.00 0.00 34 CYS A C 9
ATOM 9723 O O . CYS A 1 34 ? -8.115 -6.647 -7.279 1.00 0.00 34 CYS A O 9
ATOM 9730 N N . GLY A 1 35 ? -6.216 -5.677 -8.001 1.00 0.00 35 GLY A N 9
ATOM 9731 C CA . GLY A 1 35 ? -6.696 -5.448 -9.377 1.00 0.00 35 GLY A CA 9
ATOM 9732 C C . GLY A 1 35 ? -7.141 -6.732 -10.085 1.00 0.00 35 GLY A C 9
ATOM 9733 O O . GLY A 1 35 ? -8.306 -6.935 -10.430 1.00 0.00 35 GLY A O 9
ATOM 9737 N N . LYS A 1 36 ? -6.162 -7.613 -10.305 1.00 0.00 36 LYS A N 9
ATOM 9738 C CA . LYS A 1 36 ? -6.409 -8.913 -10.958 1.00 0.00 36 LYS A CA 9
ATOM 9739 C C . LYS A 1 36 ? -7.477 -9.718 -10.203 1.00 0.00 36 LYS A C 9
ATOM 9740 O O . LYS A 1 36 ? -8.523 -10.090 -10.734 1.00 0.00 36 LYS A O 9
ATOM 9759 N N . LEU A 1 37 ? -7.185 -9.991 -8.926 1.00 0.00 37 LEU A N 9
ATOM 9760 C CA . LEU A 1 37 ? -8.156 -10.680 -8.057 1.00 0.00 37 LEU A CA 9
ATOM 9761 C C . LEU A 1 37 ? -9.064 -9.636 -7.368 1.00 0.00 37 LEU A C 9
ATOM 9762 O O . LEU A 1 37 ? -8.882 -9.340 -6.186 1.00 0.00 37 LEU A O 9
ATOM 9779 N N . TRP B 2 1 ? -5.854 -2.641 8.876 1.00 0.00 1 TRP B N 9
ATOM 9780 C CA . TRP B 2 1 ? -6.948 -1.730 9.235 1.00 0.00 1 TRP B CA 9
ATOM 9781 C C . TRP B 2 1 ? -7.312 -1.930 10.711 1.00 0.00 1 TRP B C 9
ATOM 9782 O O . TRP B 2 1 ? -7.216 -1.044 11.559 1.00 0.00 1 TRP B O 9
ATOM 9805 N N . SER B 2 2 ? -7.744 -3.160 11.004 1.00 0.00 2 SER B N 9
ATOM 9806 C CA . SER B 2 2 ? -7.991 -3.613 12.387 1.00 0.00 2 SER B CA 9
ATOM 9807 C C . SER B 2 2 ? -6.659 -3.789 13.140 1.00 0.00 2 SER B C 9
ATOM 9808 O O . SER B 2 2 ? -5.574 -3.452 12.666 1.00 0.00 2 SER B O 9
ATOM 9816 N N . THR B 2 3 ? -6.747 -4.316 14.364 1.00 0.00 3 THR B N 9
ATOM 9817 C CA . THR B 2 3 ? -5.545 -4.623 15.163 1.00 0.00 3 THR B CA 9
ATOM 9818 C C . THR B 2 3 ? -4.602 -5.569 14.400 1.00 0.00 3 THR B C 9
ATOM 9819 O O . THR B 2 3 ? -3.437 -5.280 14.131 1.00 0.00 3 THR B O 9
ATOM 9830 N N . ILE B 2 4 ? -5.153 -6.729 14.039 1.00 0.00 4 ILE B N 9
ATOM 9831 C CA . ILE B 2 4 ? -4.399 -7.761 13.301 1.00 0.00 4 ILE B CA 9
ATOM 9832 C C . ILE B 2 4 ? -4.148 -7.353 11.841 1.00 0.00 4 ILE B C 9
ATOM 9833 O O . ILE B 2 4 ? -3.039 -7.419 11.310 1.00 0.00 4 ILE B O 9
ATOM 9849 N N . VAL B 2 5 ? -5.234 -6.927 11.187 1.00 0.00 5 VAL B N 9
ATOM 9850 C CA . VAL B 2 5 ? -5.207 -6.576 9.752 1.00 0.00 5 VAL B CA 9
ATOM 9851 C C . VAL B 2 5 ? -4.138 -5.526 9.421 1.00 0.00 5 VAL B C 9
ATOM 9852 O O . VAL B 2 5 ? -3.395 -5.631 8.447 1.00 0.00 5 VAL B O 9
ATOM 9865 N N . LYS B 2 6 ? -4.075 -4.485 10.257 1.00 0.00 6 LYS B N 9
ATOM 9866 C CA . LYS B 2 6 ? -3.102 -3.391 10.066 1.00 0.00 6 LYS B CA 9
ATOM 9867 C C . LYS B 2 6 ? -1.652 -3.896 10.048 1.00 0.00 6 LYS B C 9
ATOM 9868 O O . LYS B 2 6 ? -0.822 -3.478 9.245 1.00 0.00 6 LYS B O 9
ATOM 9887 N N . LEU B 2 7 ? -1.352 -4.804 10.979 1.00 0.00 7 LEU B N 9
ATOM 9888 C CA . LEU B 2 7 ? -0.019 -5.438 11.048 1.00 0.00 7 LEU B CA 9
ATOM 9889 C C . LEU B 2 7 ? 0.346 -6.172 9.749 1.00 0.00 7 LEU B C 9
ATOM 9890 O O . LEU B 2 7 ? 1.480 -6.157 9.270 1.00 0.00 7 LEU B O 9
ATOM 9906 N N . THR B 2 8 ? -0.658 -6.848 9.183 1.00 0.00 8 THR B N 9
ATOM 9907 C CA . THR B 2 8 ? -0.486 -7.607 7.926 1.00 0.00 8 THR B CA 9
ATOM 9908 C C . THR B 2 8 ? -0.092 -6.695 6.751 1.00 0.00 8 THR B C 9
ATOM 9909 O O . THR B 2 8 ? 0.878 -6.913 6.025 1.00 0.00 8 THR B O 9
ATOM 9920 N N . ILE B 2 9 ? -0.897 -5.644 6.570 1.00 0.00 9 ILE B N 9
ATOM 9921 C CA . ILE B 2 9 ? -0.719 -4.690 5.458 1.00 0.00 9 ILE B CA 9
ATOM 9922 C C . ILE B 2 9 ? 0.455 -3.709 5.668 1.00 0.00 9 ILE B C 9
ATOM 9923 O O . ILE B 2 9 ? 1.019 -3.150 4.729 1.00 0.00 9 ILE B O 9
ATOM 9939 N N . CYS B 2 10 ? 0.816 -3.503 6.941 1.00 0.00 10 CYS B N 9
ATOM 9940 C CA . CYS B 2 10 ? 1.885 -2.557 7.339 1.00 0.00 10 CYS B CA 9
ATOM 9941 C C . CYS B 2 10 ? 3.170 -2.685 6.500 1.00 0.00 10 CYS B C 9
ATOM 9942 O O . CYS B 2 10 ? 3.552 -1.737 5.816 1.00 0.00 10 CYS B O 9
ATOM 9949 N N . PRO B 2 11 ? 3.858 -3.838 6.497 1.00 0.00 11 PRO B N 9
ATOM 9950 C CA . PRO B 2 11 ? 5.133 -4.025 5.776 1.00 0.00 11 PRO B CA 9
ATOM 9951 C C . PRO B 2 11 ? 5.008 -3.839 4.258 1.00 0.00 11 PRO B C 9
ATOM 9952 O O . PRO B 2 11 ? 5.872 -3.288 3.580 1.00 0.00 11 PRO B O 9
ATOM 9963 N N . THR B 2 12 ? 3.887 -4.334 3.725 1.00 0.00 12 THR B N 9
ATOM 9964 C CA . THR B 2 12 ? 3.587 -4.239 2.285 1.00 0.00 12 THR B CA 9
ATOM 9965 C C . THR B 2 12 ? 3.601 -2.782 1.791 1.00 0.00 12 THR B C 9
ATOM 9966 O O . THR B 2 12 ? 4.328 -2.390 0.877 1.00 0.00 12 THR B O 9
ATOM 9977 N N . LEU B 2 13 ? 2.765 -1.967 2.439 1.00 0.00 13 LEU B N 9
ATOM 9978 C CA . LEU B 2 13 ? 2.646 -0.537 2.095 1.00 0.00 13 LEU B CA 9
ATOM 9979 C C . LEU B 2 13 ? 3.916 0.267 2.401 1.00 0.00 13 LEU B C 9
ATOM 9980 O O . LEU B 2 13 ? 4.272 1.209 1.700 1.00 0.00 13 LEU B O 9
ATOM 9996 N N . LYS B 2 14 ? 4.589 -0.097 3.497 1.00 0.00 14 LYS B N 9
ATOM 9997 C CA . LYS B 2 14 ? 5.871 0.533 3.879 1.00 0.00 14 LYS B CA 9
ATOM 9998 C C . LYS B 2 14 ? 6.918 0.440 2.759 1.00 0.00 14 LYS B C 9
ATOM 9999 O O . LYS B 2 14 ? 7.547 1.413 2.344 1.00 0.00 14 LYS B O 9
ATOM 10018 N N . SER B 2 15 ? 7.095 -0.789 2.271 1.00 0.00 15 SER B N 9
ATOM 10019 C CA . SER B 2 15 ? 8.028 -1.076 1.164 1.00 0.00 15 SER B CA 9
ATOM 10020 C C . SER B 2 15 ? 7.663 -0.308 -0.115 1.00 0.00 15 SER B C 9
ATOM 10021 O O . SER B 2 15 ? 8.505 0.149 -0.888 1.00 0.00 15 SER B O 9
ATOM 10029 N N . MET B 2 16 ? 6.352 -0.191 -0.347 1.00 0.00 16 MET B N 9
ATOM 10030 C CA . MET B 2 16 ? 5.824 0.591 -1.482 1.00 0.00 16 MET B CA 9
ATOM 10031 C C . MET B 2 16 ? 6.165 2.085 -1.340 1.00 0.00 16 MET B C 9
ATOM 10032 O O . MET B 2 16 ? 6.604 2.767 -2.266 1.00 0.00 16 MET B O 9
ATOM 10046 N N . ALA B 2 17 ? 5.971 2.575 -0.111 1.00 0.00 17 ALA B N 9
ATOM 10047 C CA . ALA B 2 17 ? 6.163 3.995 0.248 1.00 0.00 17 ALA B CA 9
ATOM 10048 C C . ALA B 2 17 ? 7.578 4.504 -0.057 1.00 0.00 17 ALA B C 9
ATOM 10049 O O . ALA B 2 17 ? 7.812 5.676 -0.351 1.00 0.00 17 ALA B O 9
ATOM 10056 N N . LYS B 2 18 ? 8.539 3.576 0.034 1.00 0.00 18 LYS B N 9
ATOM 10057 C CA . LYS B 2 18 ? 9.963 3.859 -0.242 1.00 0.00 18 LYS B CA 9
ATOM 10058 C C . LYS B 2 18 ? 10.172 4.684 -1.523 1.00 0.00 18 LYS B C 9
ATOM 10059 O O . LYS B 2 18 ? 11.029 5.562 -1.614 1.00 0.00 18 LYS B O 9
ATOM 10078 N N . LYS B 2 19 ? 9.355 4.377 -2.538 1.00 0.00 19 LYS B N 9
ATOM 10079 C CA . LYS B 2 19 ? 9.388 5.125 -3.807 1.00 0.00 19 LYS B CA 9
ATOM 10080 C C . LYS B 2 19 ? 7.969 5.336 -4.364 1.00 0.00 19 LYS B C 9
ATOM 10081 O O . LYS B 2 19 ? 7.566 4.846 -5.420 1.00 0.00 19 LYS B O 9
ATOM 10100 N N . CYS B 2 20 ? 7.174 6.077 -3.584 1.00 0.00 20 CYS B N 9
ATOM 10101 C CA . CYS B 2 20 ? 5.871 6.573 -4.074 1.00 0.00 20 CYS B CA 9
ATOM 10102 C C . CYS B 2 20 ? 5.945 8.034 -4.525 1.00 0.00 20 CYS B C 9
ATOM 10103 O O . CYS B 2 20 ? 6.876 8.792 -4.247 1.00 0.00 20 CYS B O 9
ATOM 10110 N N . GLU B 2 21 ? 4.892 8.431 -5.248 1.00 0.00 21 GLU B N 9
ATOM 10111 C CA . GLU B 2 21 ? 4.831 9.777 -5.846 1.00 0.00 21 GLU B CA 9
ATOM 10112 C C . GLU B 2 21 ? 4.275 10.812 -4.856 1.00 0.00 21 GLU B C 9
ATOM 10113 O O . GLU B 2 21 ? 3.585 10.511 -3.883 1.00 0.00 21 GLU B O 9
ATOM 10125 N N . GLY B 2 22 ? 4.586 12.080 -5.150 1.00 0.00 22 GLY B N 9
ATOM 10126 C CA . GLY B 2 22 ? 4.108 13.234 -4.360 1.00 0.00 22 GLY B CA 9
ATOM 10127 C C . GLY B 2 22 ? 4.494 13.156 -2.877 1.00 0.00 22 GLY B C 9
ATOM 10128 O O . GLY B 2 22 ? 5.621 13.423 -2.459 1.00 0.00 22 GLY B O 9
ATOM 10132 N N . SER B 2 23 ? 3.504 12.759 -2.072 1.00 0.00 23 SER B N 9
ATOM 10133 C CA . SER B 2 23 ? 3.685 12.559 -0.619 1.00 0.00 23 SER B CA 9
ATOM 10134 C C . SER B 2 23 ? 2.743 11.453 -0.112 1.00 0.00 23 SER B C 9
ATOM 10135 O O . SER B 2 23 ? 2.119 11.493 0.951 1.00 0.00 23 SER B O 9
ATOM 10143 N N . ILE B 2 24 ? 2.673 10.409 -0.938 1.00 0.00 24 ILE B N 9
ATOM 10144 C CA . ILE B 2 24 ? 1.873 9.206 -0.657 1.00 0.00 24 ILE B CA 9
ATOM 10145 C C . ILE B 2 24 ? 2.498 8.355 0.454 1.00 0.00 24 ILE B C 9
ATOM 10146 O O . ILE B 2 24 ? 1.829 7.776 1.310 1.00 0.00 24 ILE B O 9
ATOM 10162 N N . ALA B 2 25 ? 3.830 8.272 0.400 1.00 0.00 25 ALA B N 9
ATOM 10163 C CA . ALA B 2 25 ? 4.622 7.593 1.442 1.00 0.00 25 ALA B CA 9
ATOM 10164 C C . ALA B 2 25 ? 4.223 8.042 2.856 1.00 0.00 25 ALA B C 9
ATOM 10165 O O . ALA B 2 25 ? 4.095 7.256 3.793 1.00 0.00 25 ALA B O 9
ATOM 10172 N N . THR B 2 26 ? 4.026 9.358 2.987 1.00 0.00 26 THR B N 9
ATOM 10173 C CA . THR B 2 26 ? 3.608 9.979 4.260 1.00 0.00 26 THR B CA 9
ATOM 10174 C C . THR B 2 26 ? 2.254 9.442 4.750 1.00 0.00 26 THR B C 9
ATOM 10175 O O . THR B 2 26 ? 2.065 9.077 5.909 1.00 0.00 26 THR B O 9
ATOM 10186 N N . MET B 2 27 ? 1.285 9.419 3.827 1.00 0.00 27 MET B N 9
ATOM 10187 C CA . MET B 2 27 ? -0.079 8.937 4.128 1.00 0.00 27 MET B CA 9
ATOM 10188 C C . MET B 2 27 ? -0.078 7.502 4.675 1.00 0.00 27 MET B C 9
ATOM 10189 O O . MET B 2 27 ? -0.696 7.165 5.686 1.00 0.00 27 MET B O 9
ATOM 10203 N N . ILE B 2 28 ? 0.643 6.641 3.953 1.00 0.00 28 ILE B N 9
ATOM 10204 C CA . ILE B 2 28 ? 0.870 5.245 4.372 1.00 0.00 28 ILE B CA 9
ATOM 10205 C C . ILE B 2 28 ? 1.463 5.168 5.787 1.00 0.00 28 ILE B C 9
ATOM 10206 O O . ILE B 2 28 ? 1.053 4.390 6.648 1.00 0.00 28 ILE B O 9
ATOM 10222 N N . LYS B 2 29 ? 2.468 6.020 6.004 1.00 0.00 29 LYS B N 9
ATOM 10223 C CA . LYS B 2 29 ? 3.215 6.065 7.274 1.00 0.00 29 LYS B CA 9
ATOM 10224 C C . LYS B 2 29 ? 2.285 6.310 8.471 1.00 0.00 29 LYS B C 9
ATOM 10225 O O . LYS B 2 29 ? 2.407 5.729 9.548 1.00 0.00 29 LYS B O 9
ATOM 10244 N N . LYS B 2 30 ? 1.332 7.220 8.247 1.00 0.00 30 LYS B N 9
ATOM 10245 C CA . LYS B 2 30 ? 0.314 7.575 9.256 1.00 0.00 30 LYS B CA 9
ATOM 10246 C C . LYS B 2 30 ? -0.568 6.367 9.611 1.00 0.00 30 LYS B C 9
ATOM 10247 O O . LYS B 2 30 ? -0.766 6.007 10.773 1.00 0.00 30 LYS B O 9
ATOM 10266 N N . LYS B 2 31 ? -1.096 5.727 8.561 1.00 0.00 31 LYS B N 9
ATOM 10267 C CA . LYS B 2 31 ? -1.996 4.565 8.712 1.00 0.00 31 LYS B CA 9
ATOM 10268 C C . LYS B 2 31 ? -1.373 3.443 9.550 1.00 0.00 31 LYS B C 9
ATOM 10269 O O . LYS B 2 31 ? -1.853 3.071 10.621 1.00 0.00 31 LYS B O 9
ATOM 10288 N N . CYS B 2 32 ? -0.267 2.898 9.036 1.00 0.00 32 CYS B N 9
ATOM 10289 C CA . CYS B 2 32 ? 0.520 1.902 9.789 1.00 0.00 32 CYS B CA 9
ATOM 10290 C C . CYS B 2 32 ? 1.133 2.545 11.045 1.00 0.00 32 CYS B C 9
ATOM 10291 O O . CYS B 2 32 ? 1.206 3.764 11.210 1.00 0.00 32 CYS B O 9
ATOM 10298 N N . ASP B 2 33 ? 1.601 1.686 11.952 1.00 0.00 33 ASP B N 9
ATOM 10299 C CA . ASP B 2 33 ? 2.156 2.143 13.240 1.00 0.00 33 ASP B CA 9
ATOM 10300 C C . ASP B 2 33 ? 3.397 1.326 13.617 1.00 0.00 33 ASP B C 9
ATOM 10301 O O . ASP B 2 33 ? 3.437 0.503 14.536 1.00 0.00 33 ASP B O 9
ATOM 10310 N N . LYS B 2 34 ? 4.451 1.576 12.837 1.00 0.00 34 LYS B N 9
ATOM 10311 C CA . LYS B 2 34 ? 5.754 0.901 13.029 1.00 0.00 34 LYS B CA 9
ATOM 10312 C C . LYS B 2 34 ? 6.465 1.290 14.342 1.00 0.00 34 LYS B C 9
ATOM 10313 O O . LYS B 2 34 ? 6.082 2.274 14.975 1.00 0.00 34 LYS B O 9
ATOM 10333 N N . GLY A 1 1 ? 1.505 -18.729 0.842 1.00 0.00 1 GLY A N 10
ATOM 10334 C CA . GLY A 1 1 ? 2.075 -17.493 0.282 1.00 0.00 1 GLY A CA 10
ATOM 10335 C C . GLY A 1 1 ? 2.288 -16.419 1.355 1.00 0.00 1 GLY A C 10
ATOM 10336 O O . GLY A 1 1 ? 2.030 -16.584 2.550 1.00 0.00 1 GLY A O 10
ATOM 10342 N N . VAL A 1 2 ? 2.786 -15.271 0.885 1.00 0.00 2 VAL A N 10
ATOM 10343 C CA . VAL A 1 2 ? 3.046 -14.113 1.763 1.00 0.00 2 VAL A CA 10
ATOM 10344 C C . VAL A 1 2 ? 1.755 -13.588 2.414 1.00 0.00 2 VAL A C 10
ATOM 10345 O O . VAL A 1 2 ? 1.655 -13.364 3.621 1.00 0.00 2 VAL A O 10
ATOM 10358 N N . ILE A 1 3 ? 0.741 -13.407 1.565 1.00 0.00 3 ILE A N 10
ATOM 10359 C CA . ILE A 1 3 ? -0.580 -12.906 1.987 1.00 0.00 3 ILE A CA 10
ATOM 10360 C C . ILE A 1 3 ? -1.675 -13.573 1.133 1.00 0.00 3 ILE A C 10
ATOM 10361 O O . ILE A 1 3 ? -1.552 -13.683 -0.087 1.00 0.00 3 ILE A O 10
ATOM 10377 N N . PRO A 1 4 ? -2.778 -14.027 1.746 1.00 0.00 4 PRO A N 10
ATOM 10378 C CA . PRO A 1 4 ? -3.865 -14.734 1.047 1.00 0.00 4 PRO A CA 10
ATOM 10379 C C . PRO A 1 4 ? -4.815 -13.799 0.284 1.00 0.00 4 PRO A C 10
ATOM 10380 O O . PRO A 1 4 ? -4.785 -12.569 0.371 1.00 0.00 4 PRO A O 10
ATOM 10391 N N . LYS A 1 5 ? -5.706 -14.448 -0.470 1.00 0.00 5 LYS A N 10
ATOM 10392 C CA . LYS A 1 5 ? -6.728 -13.754 -1.271 1.00 0.00 5 LYS A CA 10
ATOM 10393 C C . LYS A 1 5 ? -7.632 -12.866 -0.406 1.00 0.00 5 LYS A C 10
ATOM 10394 O O . LYS A 1 5 ? -7.929 -11.715 -0.722 1.00 0.00 5 LYS A O 10
ATOM 10413 N N . LYS A 1 6 ? -8.075 -13.442 0.719 1.00 0.00 6 LYS A N 10
ATOM 10414 C CA . LYS A 1 6 ? -8.973 -12.753 1.666 1.00 0.00 6 LYS A CA 10
ATOM 10415 C C . LYS A 1 6 ? -8.427 -11.368 2.041 1.00 0.00 6 LYS A C 10
ATOM 10416 O O . LYS A 1 6 ? -9.080 -10.334 1.901 1.00 0.00 6 LYS A O 10
ATOM 10435 N N . ILE A 1 7 ? -7.170 -11.363 2.500 1.00 0.00 7 ILE A N 10
ATOM 10436 C CA . ILE A 1 7 ? -6.489 -10.112 2.886 1.00 0.00 7 ILE A CA 10
ATOM 10437 C C . ILE A 1 7 ? -6.445 -9.104 1.728 1.00 0.00 7 ILE A C 10
ATOM 10438 O O . ILE A 1 7 ? -6.750 -7.927 1.887 1.00 0.00 7 ILE A O 10
ATOM 10454 N N . TRP A 1 8 ? -6.057 -9.587 0.543 1.00 0.00 8 TRP A N 10
ATOM 10455 C CA . TRP A 1 8 ? -5.988 -8.739 -0.667 1.00 0.00 8 TRP A CA 10
ATOM 10456 C C . TRP A 1 8 ? -7.299 -7.984 -0.955 1.00 0.00 8 TRP A C 10
ATOM 10457 O O . TRP A 1 8 ? -7.329 -6.810 -1.324 1.00 0.00 8 TRP A O 10
ATOM 10478 N N . GLU A 1 9 ? -8.411 -8.702 -0.784 1.00 0.00 9 GLU A N 10
ATOM 10479 C CA . GLU A 1 9 ? -9.757 -8.118 -0.947 1.00 0.00 9 GLU A CA 10
ATOM 10480 C C . GLU A 1 9 ? -10.025 -7.000 0.072 1.00 0.00 9 GLU A C 10
ATOM 10481 O O . GLU A 1 9 ? -10.498 -5.907 -0.236 1.00 0.00 9 GLU A O 10
ATOM 10493 N N . THR A 1 10 ? -9.704 -7.309 1.330 1.00 0.00 10 THR A N 10
ATOM 10494 C CA . THR A 1 10 ? -9.947 -6.392 2.461 1.00 0.00 10 THR A CA 10
ATOM 10495 C C . THR A 1 10 ? -9.148 -5.081 2.342 1.00 0.00 10 THR A C 10
ATOM 10496 O O . THR A 1 10 ? -9.636 -3.977 2.588 1.00 0.00 10 THR A O 10
ATOM 10507 N N . VAL A 1 11 ? -7.877 -5.226 1.958 1.00 0.00 11 VAL A N 10
ATOM 10508 C CA . VAL A 1 11 ? -6.949 -4.083 1.836 1.00 0.00 11 VAL A CA 10
ATOM 10509 C C . VAL A 1 11 ? -7.252 -3.165 0.641 1.00 0.00 11 VAL A C 10
ATOM 10510 O O . VAL A 1 11 ? -6.897 -1.991 0.642 1.00 0.00 11 VAL A O 10
ATOM 10523 N N . CYS A 1 12 ? -7.911 -3.724 -0.388 1.00 0.00 12 CYS A N 10
ATOM 10524 C CA . CYS A 1 12 ? -8.230 -3.000 -1.644 1.00 0.00 12 CYS A CA 10
ATOM 10525 C C . CYS A 1 12 ? -8.477 -1.483 -1.497 1.00 0.00 12 CYS A C 10
ATOM 10526 O O . CYS A 1 12 ? -7.758 -0.685 -2.098 1.00 0.00 12 CYS A O 10
ATOM 10533 N N . PRO A 1 13 ? -9.471 -1.032 -0.715 1.00 0.00 13 PRO A N 10
ATOM 10534 C CA . PRO A 1 13 ? -9.787 0.401 -0.537 1.00 0.00 13 PRO A CA 10
ATOM 10535 C C . PRO A 1 13 ? -8.676 1.197 0.167 1.00 0.00 13 PRO A C 10
ATOM 10536 O O . PRO A 1 13 ? -8.358 2.338 -0.165 1.00 0.00 13 PRO A O 10
ATOM 10547 N N . THR A 1 14 ? -8.096 0.566 1.190 1.00 0.00 14 THR A N 10
ATOM 10548 C CA . THR A 1 14 ? -7.015 1.179 1.991 1.00 0.00 14 THR A CA 10
ATOM 10549 C C . THR A 1 14 ? -5.796 1.551 1.126 1.00 0.00 14 THR A C 10
ATOM 10550 O O . THR A 1 14 ? -5.255 2.656 1.167 1.00 0.00 14 THR A O 10
ATOM 10561 N N . VAL A 1 15 ? -5.356 0.569 0.336 1.00 0.00 15 VAL A N 10
ATOM 10562 C CA . VAL A 1 15 ? -4.215 0.739 -0.590 1.00 0.00 15 VAL A CA 10
ATOM 10563 C C . VAL A 1 15 ? -4.576 1.529 -1.861 1.00 0.00 15 VAL A C 10
ATOM 10564 O O . VAL A 1 15 ? -3.724 2.080 -2.555 1.00 0.00 15 VAL A O 10
ATOM 10577 N N . GLU A 1 16 ? -5.879 1.559 -2.173 1.00 0.00 16 GLU A N 10
ATOM 10578 C CA . GLU A 1 16 ? -6.405 2.212 -3.392 1.00 0.00 16 GLU A CA 10
ATOM 10579 C C . GLU A 1 16 ? -5.777 3.590 -3.685 1.00 0.00 16 GLU A C 10
ATOM 10580 O O . GLU A 1 16 ? -5.352 3.846 -4.811 1.00 0.00 16 GLU A O 10
ATOM 10592 N N . PRO A 1 17 ? -5.705 4.520 -2.719 1.00 0.00 17 PRO A N 10
ATOM 10593 C CA . PRO A 1 17 ? -5.018 5.809 -2.908 1.00 0.00 17 PRO A CA 10
ATOM 10594 C C . PRO A 1 17 ? -3.500 5.667 -3.098 1.00 0.00 17 PRO A C 10
ATOM 10595 O O . PRO A 1 17 ? -2.902 6.180 -4.045 1.00 0.00 17 PRO A O 10
ATOM 10606 N N . TRP A 1 18 ? -2.874 4.930 -2.174 1.00 0.00 18 TRP A N 10
ATOM 10607 C CA . TRP A 1 18 ? -1.402 4.875 -2.109 1.00 0.00 18 TRP A CA 10
ATOM 10608 C C . TRP A 1 18 ? -0.763 4.158 -3.309 1.00 0.00 18 TRP A C 10
ATOM 10609 O O . TRP A 1 18 ? -0.032 4.740 -4.108 1.00 0.00 18 TRP A O 10
ATOM 10630 N N . ALA A 1 19 ? -1.066 2.860 -3.426 1.00 0.00 19 ALA A N 10
ATOM 10631 C CA . ALA A 1 19 ? -0.478 1.984 -4.463 1.00 0.00 19 ALA A CA 10
ATOM 10632 C C . ALA A 1 19 ? -0.565 2.564 -5.881 1.00 0.00 19 ALA A C 10
ATOM 10633 O O . ALA A 1 19 ? 0.392 2.582 -6.657 1.00 0.00 19 ALA A O 10
ATOM 10640 N N . LYS A 1 20 ? -1.765 3.038 -6.216 1.00 0.00 20 LYS A N 10
ATOM 10641 C CA . LYS A 1 20 ? -2.012 3.695 -7.513 1.00 0.00 20 LYS A CA 10
ATOM 10642 C C . LYS A 1 20 ? -1.112 4.923 -7.704 1.00 0.00 20 LYS A C 10
ATOM 10643 O O . LYS A 1 20 ? -0.454 5.115 -8.728 1.00 0.00 20 LYS A O 10
ATOM 10662 N N . LYS A 1 21 ? -1.104 5.778 -6.677 1.00 0.00 21 LYS A N 10
ATOM 10663 C CA . LYS A 1 21 ? -0.202 6.945 -6.638 1.00 0.00 21 LYS A CA 10
ATOM 10664 C C . LYS A 1 21 ? 1.182 6.573 -6.073 1.00 0.00 21 LYS A C 10
ATOM 10665 O O . LYS A 1 21 ? 1.732 7.176 -5.150 1.00 0.00 21 LYS A O 10
ATOM 10684 N N . CYS A 1 22 ? 1.766 5.532 -6.669 1.00 0.00 22 CYS A N 10
ATOM 10685 C CA . CYS A 1 22 ? 3.097 5.052 -6.259 1.00 0.00 22 CYS A CA 10
ATOM 10686 C C . CYS A 1 22 ? 3.821 4.398 -7.443 1.00 0.00 22 CYS A C 10
ATOM 10687 O O . CYS A 1 22 ? 3.274 4.153 -8.520 1.00 0.00 22 CYS A O 10
ATOM 10694 N N . SER A 1 23 ? 5.102 4.100 -7.214 1.00 0.00 23 SER A N 10
ATOM 10695 C CA . SER A 1 23 ? 5.964 3.515 -8.256 1.00 0.00 23 SER A CA 10
ATOM 10696 C C . SER A 1 23 ? 6.905 2.446 -7.680 1.00 0.00 23 SER A C 10
ATOM 10697 O O . SER A 1 23 ? 6.958 2.153 -6.483 1.00 0.00 23 SER A O 10
ATOM 10705 N N . GLY A 1 24 ? 7.677 1.850 -8.591 1.00 0.00 24 GLY A N 10
ATOM 10706 C CA . GLY A 1 24 ? 8.589 0.746 -8.246 1.00 0.00 24 GLY A CA 10
ATOM 10707 C C . GLY A 1 24 ? 7.884 -0.617 -8.257 1.00 0.00 24 GLY A C 10
ATOM 10708 O O . GLY A 1 24 ? 6.679 -0.769 -8.467 1.00 0.00 24 GLY A O 10
ATOM 10712 N N . ASP A 1 25 ? 8.703 -1.641 -8.006 1.00 0.00 25 ASP A N 10
ATOM 10713 C CA . ASP A 1 25 ? 8.262 -3.049 -8.058 1.00 0.00 25 ASP A CA 10
ATOM 10714 C C . ASP A 1 25 ? 7.123 -3.358 -7.081 1.00 0.00 25 ASP A C 10
ATOM 10715 O O . ASP A 1 25 ? 6.119 -3.992 -7.406 1.00 0.00 25 ASP A O 10
ATOM 10724 N N . ILE A 1 26 ? 7.309 -2.896 -5.842 1.00 0.00 26 ILE A N 10
ATOM 10725 C CA . ILE A 1 26 ? 6.340 -3.149 -4.758 1.00 0.00 26 ILE A CA 10
ATOM 10726 C C . ILE A 1 26 ? 4.954 -2.567 -5.082 1.00 0.00 26 ILE A C 10
ATOM 10727 O O . ILE A 1 26 ? 3.916 -3.209 -4.925 1.00 0.00 26 ILE A O 10
ATOM 10743 N N . ALA A 1 27 ? 4.954 -1.309 -5.534 1.00 0.00 27 ALA A N 10
ATOM 10744 C CA . ALA A 1 27 ? 3.710 -0.623 -5.937 1.00 0.00 27 ALA A CA 10
ATOM 10745 C C . ALA A 1 27 ? 2.925 -1.422 -6.988 1.00 0.00 27 ALA A C 10
ATOM 10746 O O . ALA A 1 27 ? 1.712 -1.619 -6.914 1.00 0.00 27 ALA A O 10
ATOM 10753 N N . THR A 1 28 ? 3.670 -1.890 -7.994 1.00 0.00 28 THR A N 10
ATOM 10754 C CA . THR A 1 28 ? 3.107 -2.710 -9.084 1.00 0.00 28 THR A CA 10
ATOM 10755 C C . THR A 1 28 ? 2.464 -4.005 -8.558 1.00 0.00 28 THR A C 10
ATOM 10756 O O . THR A 1 28 ? 1.380 -4.424 -8.965 1.00 0.00 28 THR A O 10
ATOM 10767 N N . TYR A 1 29 ? 3.176 -4.652 -7.631 1.00 0.00 29 TYR A N 10
ATOM 10768 C CA . TYR A 1 29 ? 2.714 -5.918 -7.029 1.00 0.00 29 TYR A CA 10
ATOM 10769 C C . TYR A 1 29 ? 1.377 -5.748 -6.296 1.00 0.00 29 TYR A C 10
ATOM 10770 O O . TYR A 1 29 ? 0.385 -6.413 -6.578 1.00 0.00 29 TYR A O 10
ATOM 10788 N N . ILE A 1 30 ? 1.368 -4.816 -5.339 1.00 0.00 30 ILE A N 10
ATOM 10789 C CA . ILE A 1 30 ? 0.173 -4.514 -4.523 1.00 0.00 30 ILE A CA 10
ATOM 10790 C C . ILE A 1 30 ? -1.056 -4.222 -5.398 1.00 0.00 30 ILE A C 10
ATOM 10791 O O . ILE A 1 30 ? -2.165 -4.716 -5.189 1.00 0.00 30 ILE A O 10
ATOM 10807 N N . LYS A 1 31 ? -0.819 -3.382 -6.408 1.00 0.00 31 LYS A N 10
ATOM 10808 C CA . LYS A 1 31 ? -1.841 -3.034 -7.415 1.00 0.00 31 LYS A CA 10
ATOM 10809 C C . LYS A 1 31 ? -2.443 -4.285 -8.076 1.00 0.00 31 LYS A C 10
ATOM 10810 O O . LYS A 1 31 ? -3.647 -4.412 -8.292 1.00 0.00 31 LYS A O 10
ATOM 10829 N N . ARG A 1 32 ? -1.553 -5.223 -8.412 1.00 0.00 32 ARG A N 10
ATOM 10830 C CA . ARG A 1 32 ? -1.950 -6.505 -9.026 1.00 0.00 32 ARG A CA 10
ATOM 10831 C C . ARG A 1 32 ? -2.836 -7.358 -8.103 1.00 0.00 32 ARG A C 10
ATOM 10832 O O . ARG A 1 32 ? -3.812 -7.978 -8.521 1.00 0.00 32 ARG A O 10
ATOM 10853 N N . GLU A 1 33 ? -2.475 -7.398 -6.815 1.00 0.00 33 GLU A N 10
ATOM 10854 C CA . GLU A 1 33 ? -3.173 -8.270 -5.849 1.00 0.00 33 GLU A CA 10
ATOM 10855 C C . GLU A 1 33 ? -4.679 -7.990 -5.808 1.00 0.00 33 GLU A C 10
ATOM 10856 O O . GLU A 1 33 ? -5.526 -8.851 -6.051 1.00 0.00 33 GLU A O 10
ATOM 10868 N N . CYS A 1 34 ? -5.005 -6.732 -5.496 1.00 0.00 34 CYS A N 10
ATOM 10869 C CA . CYS A 1 34 ? -6.406 -6.276 -5.486 1.00 0.00 34 CYS A CA 10
ATOM 10870 C C . CYS A 1 34 ? -7.025 -6.302 -6.895 1.00 0.00 34 CYS A C 10
ATOM 10871 O O . CYS A 1 34 ? -8.079 -6.881 -7.157 1.00 0.00 34 CYS A O 10
ATOM 10878 N N . GLY A 1 35 ? -6.317 -5.642 -7.816 1.00 0.00 35 GLY A N 10
ATOM 10879 C CA . GLY A 1 35 ? -6.816 -5.407 -9.185 1.00 0.00 35 GLY A CA 10
ATOM 10880 C C . GLY A 1 35 ? -7.085 -6.695 -9.971 1.00 0.00 35 GLY A C 10
ATOM 10881 O O . GLY A 1 35 ? -8.218 -7.033 -10.319 1.00 0.00 35 GLY A O 10
ATOM 10885 N N . LYS A 1 36 ? -6.005 -7.426 -10.256 1.00 0.00 36 LYS A N 10
ATOM 10886 C CA . LYS A 1 36 ? -6.096 -8.680 -11.030 1.00 0.00 36 LYS A CA 10
ATOM 10887 C C . LYS A 1 36 ? -7.005 -9.701 -10.330 1.00 0.00 36 LYS A C 10
ATOM 10888 O O . LYS A 1 36 ? -8.004 -10.176 -10.868 1.00 0.00 36 LYS A O 10
ATOM 10907 N N . LEU A 1 37 ? -6.624 -10.042 -9.095 1.00 0.00 37 LEU A N 10
ATOM 10908 C CA . LEU A 1 37 ? -7.433 -10.957 -8.269 1.00 0.00 37 LEU A CA 10
ATOM 10909 C C . LEU A 1 37 ? -8.505 -10.143 -7.506 1.00 0.00 37 LEU A C 10
ATOM 10910 O O . LEU A 1 37 ? -8.353 -9.880 -6.313 1.00 0.00 37 LEU A O 10
ATOM 10927 N N . TRP B 2 1 ? -11.977 0.526 9.674 1.00 0.00 1 TRP B N 10
ATOM 10928 C CA . TRP B 2 1 ? -11.501 -0.634 8.909 1.00 0.00 1 TRP B CA 10
ATOM 10929 C C . TRP B 2 1 ? -10.763 -1.634 9.819 1.00 0.00 1 TRP B C 10
ATOM 10930 O O . TRP B 2 1 ? -10.405 -1.366 10.967 1.00 0.00 1 TRP B O 10
ATOM 10953 N N . SER B 2 2 ? -10.531 -2.829 9.264 1.00 0.00 2 SER B N 10
ATOM 10954 C CA . SER B 2 2 ? -9.899 -3.935 10.008 1.00 0.00 2 SER B CA 10
ATOM 10955 C C . SER B 2 2 ? -8.474 -3.591 10.466 1.00 0.00 2 SER B C 10
ATOM 10956 O O . SER B 2 2 ? -7.540 -3.393 9.689 1.00 0.00 2 SER B O 10
ATOM 10964 N N . THR B 2 3 ? -8.339 -3.518 11.791 1.00 0.00 3 THR B N 10
ATOM 10965 C CA . THR B 2 3 ? -7.050 -3.209 12.444 1.00 0.00 3 THR B CA 10
ATOM 10966 C C . THR B 2 3 ? -6.001 -4.300 12.187 1.00 0.00 3 THR B C 10
ATOM 10967 O O . THR B 2 3 ? -4.867 -4.049 11.784 1.00 0.00 3 THR B O 10
ATOM 10978 N N . ILE B 2 4 ? -6.406 -5.547 12.449 1.00 0.00 4 ILE B N 10
ATOM 10979 C CA . ILE B 2 4 ? -5.513 -6.712 12.291 1.00 0.00 4 ILE B CA 10
ATOM 10980 C C . ILE B 2 4 ? -4.942 -6.795 10.867 1.00 0.00 4 ILE B C 10
ATOM 10981 O O . ILE B 2 4 ? -3.735 -6.856 10.635 1.00 0.00 4 ILE B O 10
ATOM 10997 N N . VAL B 2 5 ? -5.862 -6.787 9.897 1.00 0.00 5 VAL B N 10
ATOM 10998 C CA . VAL B 2 5 ? -5.496 -6.819 8.468 1.00 0.00 5 VAL B CA 10
ATOM 10999 C C . VAL B 2 5 ? -4.567 -5.658 8.083 1.00 0.00 5 VAL B C 10
ATOM 11000 O O . VAL B 2 5 ? -3.622 -5.803 7.308 1.00 0.00 5 VAL B O 10
ATOM 11013 N N . LYS B 2 6 ? -4.859 -4.477 8.640 1.00 0.00 6 LYS B N 10
ATOM 11014 C CA . LYS B 2 6 ? -4.042 -3.277 8.379 1.00 0.00 6 LYS B CA 10
ATOM 11015 C C . LYS B 2 6 ? -2.571 -3.515 8.738 1.00 0.00 6 LYS B C 10
ATOM 11016 O O . LYS B 2 6 ? -1.661 -3.360 7.927 1.00 0.00 6 LYS B O 10
ATOM 11035 N N . LEU B 2 7 ? -2.353 -3.928 9.990 1.00 0.00 7 LEU B N 10
ATOM 11036 C CA . LEU B 2 7 ? -0.998 -4.219 10.498 1.00 0.00 7 LEU B CA 10
ATOM 11037 C C . LEU B 2 7 ? -0.235 -5.213 9.612 1.00 0.00 7 LEU B C 10
ATOM 11038 O O . LEU B 2 7 ? 0.955 -5.073 9.325 1.00 0.00 7 LEU B O 10
ATOM 11054 N N . THR B 2 8 ? -0.960 -6.248 9.172 1.00 0.00 8 THR B N 10
ATOM 11055 C CA . THR B 2 8 ? -0.395 -7.292 8.299 1.00 0.00 8 THR B CA 10
ATOM 11056 C C . THR B 2 8 ? 0.178 -6.711 6.995 1.00 0.00 8 THR B C 10
ATOM 11057 O O . THR B 2 8 ? 1.309 -6.974 6.589 1.00 0.00 8 THR B O 10
ATOM 11068 N N . ILE B 2 9 ? -0.649 -5.900 6.326 1.00 0.00 9 ILE B N 10
ATOM 11069 C CA . ILE B 2 9 ? -0.269 -5.310 5.027 1.00 0.00 9 ILE B CA 10
ATOM 11070 C C . ILE B 2 9 ? 0.787 -4.196 5.150 1.00 0.00 9 ILE B C 10
ATOM 11071 O O . ILE B 2 9 ? 1.621 -4.000 4.268 1.00 0.00 9 ILE B O 10
ATOM 11087 N N . CYS B 2 10 ? 0.755 -3.468 6.277 1.00 0.00 10 CYS B N 10
ATOM 11088 C CA . CYS B 2 10 ? 1.604 -2.273 6.484 1.00 0.00 10 CYS B CA 10
ATOM 11089 C C . CYS B 2 10 ? 3.067 -2.418 6.023 1.00 0.00 10 CYS B C 10
ATOM 11090 O O . CYS B 2 10 ? 3.533 -1.581 5.254 1.00 0.00 10 CYS B O 10
ATOM 11097 N N . PRO B 2 11 ? 3.831 -3.438 6.447 1.00 0.00 11 PRO B N 10
ATOM 11098 C CA . PRO B 2 11 ? 5.241 -3.620 6.043 1.00 0.00 11 PRO B CA 10
ATOM 11099 C C . PRO B 2 11 ? 5.445 -3.655 4.521 1.00 0.00 11 PRO B C 10
ATOM 11100 O O . PRO B 2 11 ? 6.392 -3.100 3.963 1.00 0.00 11 PRO B O 10
ATOM 11111 N N . THR B 2 12 ? 4.527 -4.349 3.843 1.00 0.00 12 THR B N 10
ATOM 11112 C CA . THR B 2 12 ? 4.503 -4.368 2.367 1.00 0.00 12 THR B CA 10
ATOM 11113 C C . THR B 2 12 ? 4.369 -2.941 1.809 1.00 0.00 12 THR B C 10
ATOM 11114 O O . THR B 2 12 ? 5.059 -2.507 0.887 1.00 0.00 12 THR B O 10
ATOM 11125 N N . LEU B 2 13 ? 3.434 -2.200 2.411 1.00 0.00 13 LEU B N 10
ATOM 11126 C CA . LEU B 2 13 ? 3.178 -0.794 2.038 1.00 0.00 13 LEU B CA 10
ATOM 11127 C C . LEU B 2 13 ? 4.372 0.130 2.320 1.00 0.00 13 LEU B C 10
ATOM 11128 O O . LEU B 2 13 ? 4.556 1.169 1.687 1.00 0.00 13 LEU B O 10
ATOM 11144 N N . LYS B 2 14 ? 5.180 -0.229 3.326 1.00 0.00 14 LYS B N 10
ATOM 11145 C CA . LYS B 2 14 ? 6.410 0.530 3.639 1.00 0.00 14 LYS B CA 10
ATOM 11146 C C . LYS B 2 14 ? 7.426 0.427 2.495 1.00 0.00 14 LYS B C 10
ATOM 11147 O O . LYS B 2 14 ? 8.037 1.396 2.047 1.00 0.00 14 LYS B O 10
ATOM 11166 N N . SER B 2 15 ? 7.607 -0.813 2.030 1.00 0.00 15 SER B N 10
ATOM 11167 C CA . SER B 2 15 ? 8.471 -1.102 0.870 1.00 0.00 15 SER B CA 10
ATOM 11168 C C . SER B 2 15 ? 8.020 -0.320 -0.376 1.00 0.00 15 SER B C 10
ATOM 11169 O O . SER B 2 15 ? 8.803 0.172 -1.188 1.00 0.00 15 SER B O 10
ATOM 11177 N N . MET B 2 16 ? 6.694 -0.234 -0.520 1.00 0.00 16 MET B N 10
ATOM 11178 C CA . MET B 2 16 ? 6.064 0.577 -1.580 1.00 0.00 16 MET B CA 10
ATOM 11179 C C . MET B 2 16 ? 6.388 2.071 -1.412 1.00 0.00 16 MET B C 10
ATOM 11180 O O . MET B 2 16 ? 6.771 2.785 -2.339 1.00 0.00 16 MET B O 10
ATOM 11194 N N . ALA B 2 17 ? 6.247 2.525 -0.163 1.00 0.00 17 ALA B N 10
ATOM 11195 C CA . ALA B 2 17 ? 6.441 3.938 0.217 1.00 0.00 17 ALA B CA 10
ATOM 11196 C C . ALA B 2 17 ? 7.834 4.476 -0.140 1.00 0.00 17 ALA B C 10
ATOM 11197 O O . ALA B 2 17 ? 8.042 5.667 -0.371 1.00 0.00 17 ALA B O 10
ATOM 11204 N N . LYS B 2 18 ? 8.809 3.559 -0.173 1.00 0.00 18 LYS B N 10
ATOM 11205 C CA . LYS B 2 18 ? 10.209 3.888 -0.515 1.00 0.00 18 LYS B CA 10
ATOM 11206 C C . LYS B 2 18 ? 10.342 4.811 -1.737 1.00 0.00 18 LYS B C 10
ATOM 11207 O O . LYS B 2 18 ? 11.190 5.702 -1.802 1.00 0.00 18 LYS B O 10
ATOM 11226 N N . LYS B 2 19 ? 9.473 4.582 -2.728 1.00 0.00 19 LYS B N 10
ATOM 11227 C CA . LYS B 2 19 ? 9.467 5.409 -3.947 1.00 0.00 19 LYS B CA 10
ATOM 11228 C C . LYS B 2 19 ? 8.054 5.520 -4.544 1.00 0.00 19 LYS B C 10
ATOM 11229 O O . LYS B 2 19 ? 7.719 5.017 -5.619 1.00 0.00 19 LYS B O 10
ATOM 11248 N N . CYS B 2 20 ? 7.183 6.183 -3.774 1.00 0.00 20 CYS B N 10
ATOM 11249 C CA . CYS B 2 20 ? 5.845 6.554 -4.272 1.00 0.00 20 CYS B CA 10
ATOM 11250 C C . CYS B 2 20 ? 5.811 7.965 -4.878 1.00 0.00 20 CYS B C 10
ATOM 11251 O O . CYS B 2 20 ? 6.739 8.771 -4.793 1.00 0.00 20 CYS B O 10
ATOM 11258 N N . GLU B 2 21 ? 4.668 8.252 -5.507 1.00 0.00 21 GLU B N 10
ATOM 11259 C CA . GLU B 2 21 ? 4.440 9.546 -6.173 1.00 0.00 21 GLU B CA 10
ATOM 11260 C C . GLU B 2 21 ? 3.974 10.622 -5.182 1.00 0.00 21 GLU B C 10
ATOM 11261 O O . GLU B 2 21 ? 3.340 10.363 -4.159 1.00 0.00 21 GLU B O 10
ATOM 11273 N N . GLY B 2 22 ? 4.288 11.872 -5.541 1.00 0.00 22 GLY B N 10
ATOM 11274 C CA . GLY B 2 22 ? 3.920 13.062 -4.744 1.00 0.00 22 GLY B CA 10
ATOM 11275 C C . GLY B 2 22 ? 4.539 13.057 -3.339 1.00 0.00 22 GLY B C 10
ATOM 11276 O O . GLY B 2 22 ? 5.652 13.522 -3.091 1.00 0.00 22 GLY B O 10
ATOM 11280 N N . SER B 2 23 ? 3.771 12.496 -2.404 1.00 0.00 23 SER B N 10
ATOM 11281 C CA . SER B 2 23 ? 4.212 12.314 -1.005 1.00 0.00 23 SER B CA 10
ATOM 11282 C C . SER B 2 23 ? 3.310 11.297 -0.282 1.00 0.00 23 SER B C 10
ATOM 11283 O O . SER B 2 23 ? 2.963 11.388 0.896 1.00 0.00 23 SER B O 10
ATOM 11291 N N . ILE B 2 24 ? 2.954 10.268 -1.053 1.00 0.00 24 ILE B N 10
ATOM 11292 C CA . ILE B 2 24 ? 2.102 9.160 -0.585 1.00 0.00 24 ILE B CA 10
ATOM 11293 C C . ILE B 2 24 ? 2.763 8.342 0.530 1.00 0.00 24 ILE B C 10
ATOM 11294 O O . ILE B 2 24 ? 2.120 7.837 1.448 1.00 0.00 24 ILE B O 10
ATOM 11310 N N . ALA B 2 25 ? 4.089 8.202 0.417 1.00 0.00 25 ALA B N 10
ATOM 11311 C CA . ALA B 2 25 ? 4.908 7.512 1.433 1.00 0.00 25 ALA B CA 10
ATOM 11312 C C . ALA B 2 25 ? 4.552 7.934 2.868 1.00 0.00 25 ALA B C 10
ATOM 11313 O O . ALA B 2 25 ? 4.403 7.133 3.790 1.00 0.00 25 ALA B O 10
ATOM 11320 N N . THR B 2 26 ? 4.412 9.255 3.031 1.00 0.00 26 THR B N 10
ATOM 11321 C CA . THR B 2 26 ? 4.054 9.860 4.328 1.00 0.00 26 THR B CA 10
ATOM 11322 C C . THR B 2 26 ? 2.719 9.320 4.863 1.00 0.00 26 THR B C 10
ATOM 11323 O O . THR B 2 26 ? 2.588 8.892 6.010 1.00 0.00 26 THR B O 10
ATOM 11334 N N . MET B 2 27 ? 1.705 9.350 3.989 1.00 0.00 27 MET B N 10
ATOM 11335 C CA . MET B 2 27 ? 0.352 8.874 4.338 1.00 0.00 27 MET B CA 10
ATOM 11336 C C . MET B 2 27 ? 0.352 7.412 4.808 1.00 0.00 27 MET B C 10
ATOM 11337 O O . MET B 2 27 ? -0.099 7.071 5.900 1.00 0.00 27 MET B O 10
ATOM 11351 N N . ILE B 2 28 ? 0.901 6.541 3.950 1.00 0.00 28 ILE B N 10
ATOM 11352 C CA . ILE B 2 28 ? 0.978 5.088 4.211 1.00 0.00 28 ILE B CA 10
ATOM 11353 C C . ILE B 2 28 ? 1.417 4.778 5.651 1.00 0.00 28 ILE B C 10
ATOM 11354 O O . ILE B 2 28 ? 0.765 4.065 6.415 1.00 0.00 28 ILE B O 10
ATOM 11370 N N . LYS B 2 29 ? 2.568 5.351 6.007 1.00 0.00 29 LYS B N 10
ATOM 11371 C CA . LYS B 2 29 ? 3.150 5.172 7.349 1.00 0.00 29 LYS B CA 10
ATOM 11372 C C . LYS B 2 29 ? 2.213 5.680 8.449 1.00 0.00 29 LYS B C 10
ATOM 11373 O O . LYS B 2 29 ? 1.879 4.982 9.406 1.00 0.00 29 LYS B O 10
ATOM 11392 N N . LYS B 2 30 ? 1.761 6.925 8.266 1.00 0.00 30 LYS B N 10
ATOM 11393 C CA . LYS B 2 30 ? 0.964 7.653 9.272 1.00 0.00 30 LYS B CA 10
ATOM 11394 C C . LYS B 2 30 ? -0.233 6.847 9.799 1.00 0.00 30 LYS B C 10
ATOM 11395 O O . LYS B 2 30 ? -0.406 6.633 10.999 1.00 0.00 30 LYS B O 10
ATOM 11414 N N . LYS B 2 31 ? -1.071 6.388 8.864 1.00 0.00 31 LYS B N 10
ATOM 11415 C CA . LYS B 2 31 ? -2.302 5.652 9.217 1.00 0.00 31 LYS B CA 10
ATOM 11416 C C . LYS B 2 31 ? -2.042 4.425 10.100 1.00 0.00 31 LYS B C 10
ATOM 11417 O O . LYS B 2 31 ? -2.718 4.176 11.100 1.00 0.00 31 LYS B O 10
ATOM 11436 N N . CYS B 2 32 ? -1.034 3.638 9.711 1.00 0.00 32 CYS B N 10
ATOM 11437 C CA . CYS B 2 32 ? -0.707 2.398 10.442 1.00 0.00 32 CYS B CA 10
ATOM 11438 C C . CYS B 2 32 ? -0.167 2.695 11.849 1.00 0.00 32 CYS B C 10
ATOM 11439 O O . CYS B 2 32 ? -0.702 2.268 12.872 1.00 0.00 32 CYS B O 10
ATOM 11446 N N . ASP B 2 33 ? 0.925 3.467 11.884 1.00 0.00 33 ASP B N 10
ATOM 11447 C CA . ASP B 2 33 ? 1.576 3.864 13.150 1.00 0.00 33 ASP B CA 10
ATOM 11448 C C . ASP B 2 33 ? 2.238 5.248 13.034 1.00 0.00 33 ASP B C 10
ATOM 11449 O O . ASP B 2 33 ? 2.228 5.925 12.006 1.00 0.00 33 ASP B O 10
ATOM 11458 N N . LYS B 2 34 ? 2.840 5.655 14.153 1.00 0.00 34 LYS B N 10
ATOM 11459 C CA . LYS B 2 34 ? 3.636 6.899 14.233 1.00 0.00 34 LYS B CA 10
ATOM 11460 C C . LYS B 2 34 ? 4.770 6.808 15.275 1.00 0.00 34 LYS B C 10
ATOM 11461 O O . LYS B 2 34 ? 4.772 5.889 16.096 1.00 0.00 34 LYS B O 10
ATOM 11481 N N . GLY A 1 1 ? 1.376 -17.901 1.970 1.00 0.00 1 GLY A N 11
ATOM 11482 C CA . GLY A 1 1 ? 1.897 -16.676 1.345 1.00 0.00 1 GLY A CA 11
ATOM 11483 C C . GLY A 1 1 ? 2.008 -15.520 2.345 1.00 0.00 1 GLY A C 11
ATOM 11484 O O . GLY A 1 1 ? 1.709 -15.615 3.537 1.00 0.00 1 GLY A O 11
ATOM 11490 N N . VAL A 1 2 ? 2.463 -14.381 1.814 1.00 0.00 2 VAL A N 11
ATOM 11491 C CA . VAL A 1 2 ? 2.621 -13.150 2.613 1.00 0.00 2 VAL A CA 11
ATOM 11492 C C . VAL A 1 2 ? 1.276 -12.649 3.169 1.00 0.00 2 VAL A C 11
ATOM 11493 O O . VAL A 1 2 ? 1.111 -12.334 4.346 1.00 0.00 2 VAL A O 11
ATOM 11506 N N . ILE A 1 3 ? 0.291 -12.599 2.267 1.00 0.00 3 ILE A N 11
ATOM 11507 C CA . ILE A 1 3 ? -1.074 -12.148 2.596 1.00 0.00 3 ILE A CA 11
ATOM 11508 C C . ILE A 1 3 ? -2.089 -12.953 1.765 1.00 0.00 3 ILE A C 11
ATOM 11509 O O . ILE A 1 3 ? -1.882 -13.199 0.575 1.00 0.00 3 ILE A O 11
ATOM 11525 N N . PRO A 1 4 ? -3.214 -13.380 2.357 1.00 0.00 4 PRO A N 11
ATOM 11526 C CA . PRO A 1 4 ? -4.229 -14.200 1.672 1.00 0.00 4 PRO A CA 11
ATOM 11527 C C . PRO A 1 4 ? -5.145 -13.400 0.737 1.00 0.00 4 PRO A C 11
ATOM 11528 O O . PRO A 1 4 ? -5.163 -12.170 0.679 1.00 0.00 4 PRO A O 11
ATOM 11539 N N . LYS A 1 5 ? -5.951 -14.171 0.001 1.00 0.00 5 LYS A N 11
ATOM 11540 C CA . LYS A 1 5 ? -6.914 -13.626 -0.973 1.00 0.00 5 LYS A CA 11
ATOM 11541 C C . LYS A 1 5 ? -7.900 -12.644 -0.325 1.00 0.00 5 LYS A C 11
ATOM 11542 O O . LYS A 1 5 ? -8.154 -11.539 -0.806 1.00 0.00 5 LYS A O 11
ATOM 11561 N N . LYS A 1 6 ? -8.466 -13.086 0.802 1.00 0.00 6 LYS A N 11
ATOM 11562 C CA . LYS A 1 6 ? -9.445 -12.288 1.562 1.00 0.00 6 LYS A CA 11
ATOM 11563 C C . LYS A 1 6 ? -8.912 -10.888 1.886 1.00 0.00 6 LYS A C 11
ATOM 11564 O O . LYS A 1 6 ? -9.520 -9.863 1.585 1.00 0.00 6 LYS A O 11
ATOM 11583 N N . ILE A 1 7 ? -7.732 -10.858 2.512 1.00 0.00 7 ILE A N 11
ATOM 11584 C CA . ILE A 1 7 ? -7.101 -9.588 2.916 1.00 0.00 7 ILE A CA 11
ATOM 11585 C C . ILE A 1 7 ? -6.835 -8.658 1.720 1.00 0.00 7 ILE A C 11
ATOM 11586 O O . ILE A 1 7 ? -7.022 -7.447 1.791 1.00 0.00 7 ILE A O 11
ATOM 11602 N N . TRP A 1 8 ? -6.378 -9.241 0.606 1.00 0.00 8 TRP A N 11
ATOM 11603 C CA . TRP A 1 8 ? -6.171 -8.469 -0.639 1.00 0.00 8 TRP A CA 11
ATOM 11604 C C . TRP A 1 8 ? -7.435 -7.720 -1.092 1.00 0.00 8 TRP A C 11
ATOM 11605 O O . TRP A 1 8 ? -7.410 -6.573 -1.537 1.00 0.00 8 TRP A O 11
ATOM 11626 N N . GLU A 1 9 ? -8.573 -8.413 -0.988 1.00 0.00 9 GLU A N 11
ATOM 11627 C CA . GLU A 1 9 ? -9.889 -7.809 -1.283 1.00 0.00 9 GLU A CA 11
ATOM 11628 C C . GLU A 1 9 ? -10.223 -6.656 -0.324 1.00 0.00 9 GLU A C 11
ATOM 11629 O O . GLU A 1 9 ? -10.689 -5.582 -0.701 1.00 0.00 9 GLU A O 11
ATOM 11641 N N . THR A 1 10 ? -9.975 -6.914 0.964 1.00 0.00 10 THR A N 11
ATOM 11642 C CA . THR A 1 10 ? -10.257 -5.943 2.041 1.00 0.00 10 THR A CA 11
ATOM 11643 C C . THR A 1 10 ? -9.510 -4.615 1.839 1.00 0.00 10 THR A C 11
ATOM 11644 O O . THR A 1 10 ? -10.051 -3.514 1.952 1.00 0.00 10 THR A O 11
ATOM 11655 N N . VAL A 1 11 ? -8.218 -4.748 1.533 1.00 0.00 11 VAL A N 11
ATOM 11656 C CA . VAL A 1 11 ? -7.328 -3.584 1.373 1.00 0.00 11 VAL A CA 11
ATOM 11657 C C . VAL A 1 11 ? -7.636 -2.750 0.121 1.00 0.00 11 VAL A C 11
ATOM 11658 O O . VAL A 1 11 ? -7.553 -1.524 0.143 1.00 0.00 11 VAL A O 11
ATOM 11671 N N . CYS A 1 12 ? -8.019 -3.445 -0.964 1.00 0.00 12 CYS A N 11
ATOM 11672 C CA . CYS A 1 12 ? -8.287 -2.850 -2.297 1.00 0.00 12 CYS A CA 11
ATOM 11673 C C . CYS A 1 12 ? -8.598 -1.337 -2.336 1.00 0.00 12 CYS A C 11
ATOM 11674 O O . CYS A 1 12 ? -7.826 -0.568 -2.910 1.00 0.00 12 CYS A O 11
ATOM 11681 N N . PRO A 1 13 ? -9.702 -0.857 -1.741 1.00 0.00 13 PRO A N 11
ATOM 11682 C CA . PRO A 1 13 ? -10.098 0.564 -1.799 1.00 0.00 13 PRO A CA 11
ATOM 11683 C C . PRO A 1 13 ? -9.125 1.509 -1.077 1.00 0.00 13 PRO A C 11
ATOM 11684 O O . PRO A 1 13 ? -8.686 2.537 -1.589 1.00 0.00 13 PRO A O 11
ATOM 11695 N N . THR A 1 14 ? -8.791 1.128 0.158 1.00 0.00 14 THR A N 11
ATOM 11696 C CA . THR A 1 14 ? -7.899 1.924 1.024 1.00 0.00 14 THR A CA 11
ATOM 11697 C C . THR A 1 14 ? -6.505 2.127 0.406 1.00 0.00 14 THR A C 11
ATOM 11698 O O . THR A 1 14 ? -5.935 3.217 0.390 1.00 0.00 14 THR A O 11
ATOM 11709 N N . VAL A 1 15 ? -5.944 1.022 -0.096 1.00 0.00 15 VAL A N 11
ATOM 11710 C CA . VAL A 1 15 ? -4.606 1.030 -0.716 1.00 0.00 15 VAL A CA 11
ATOM 11711 C C . VAL A 1 15 ? -4.560 1.764 -2.064 1.00 0.00 15 VAL A C 11
ATOM 11712 O O . VAL A 1 15 ? -3.563 2.385 -2.429 1.00 0.00 15 VAL A O 11
ATOM 11725 N N . GLU A 1 16 ? -5.674 1.675 -2.805 1.00 0.00 16 GLU A N 11
ATOM 11726 C CA . GLU A 1 16 ? -5.788 2.224 -4.173 1.00 0.00 16 GLU A CA 11
ATOM 11727 C C . GLU A 1 16 ? -5.127 3.604 -4.355 1.00 0.00 16 GLU A C 11
ATOM 11728 O O . GLU A 1 16 ? -4.215 3.739 -5.170 1.00 0.00 16 GLU A O 11
ATOM 11740 N N . PRO A 1 17 ? -5.518 4.649 -3.609 1.00 0.00 17 PRO A N 11
ATOM 11741 C CA . PRO A 1 17 ? -4.992 6.016 -3.792 1.00 0.00 17 PRO A CA 11
ATOM 11742 C C . PRO A 1 17 ? -3.460 6.080 -3.779 1.00 0.00 17 PRO A C 11
ATOM 11743 O O . PRO A 1 17 ? -2.815 6.716 -4.611 1.00 0.00 17 PRO A O 11
ATOM 11754 N N . TRP A 1 18 ? -2.872 5.382 -2.802 1.00 0.00 18 TRP A N 11
ATOM 11755 C CA . TRP A 1 18 ? -1.404 5.321 -2.684 1.00 0.00 18 TRP A CA 11
ATOM 11756 C C . TRP A 1 18 ? -0.763 4.579 -3.866 1.00 0.00 18 TRP A C 11
ATOM 11757 O O . TRP A 1 18 ? 0.082 5.097 -4.591 1.00 0.00 18 TRP A O 11
ATOM 11778 N N . ALA A 1 19 ? -1.211 3.333 -4.061 1.00 0.00 19 ALA A N 11
ATOM 11779 C CA . ALA A 1 19 ? -0.635 2.414 -5.064 1.00 0.00 19 ALA A CA 11
ATOM 11780 C C . ALA A 1 19 ? -0.549 3.023 -6.471 1.00 0.00 19 ALA A C 11
ATOM 11781 O O . ALA A 1 19 ? 0.489 3.030 -7.134 1.00 0.00 19 ALA A O 11
ATOM 11788 N N . LYS A 1 20 ? -1.693 3.535 -6.929 1.00 0.00 20 LYS A N 11
ATOM 11789 C CA . LYS A 1 20 ? -1.769 4.244 -8.220 1.00 0.00 20 LYS A CA 11
ATOM 11790 C C . LYS A 1 20 ? -0.816 5.448 -8.270 1.00 0.00 20 LYS A C 11
ATOM 11791 O O . LYS A 1 20 ? -0.077 5.672 -9.230 1.00 0.00 20 LYS A O 11
ATOM 11810 N N . LYS A 1 21 ? -0.854 6.245 -7.197 1.00 0.00 21 LYS A N 11
ATOM 11811 C CA . LYS A 1 21 ? 0.067 7.389 -7.045 1.00 0.00 21 LYS A CA 11
ATOM 11812 C C . LYS A 1 21 ? 1.417 6.954 -6.435 1.00 0.00 21 LYS A C 11
ATOM 11813 O O . LYS A 1 21 ? 1.949 7.518 -5.479 1.00 0.00 21 LYS A O 11
ATOM 11832 N N . CYS A 1 22 ? 1.992 5.912 -7.039 1.00 0.00 22 CYS A N 11
ATOM 11833 C CA . CYS A 1 22 ? 3.270 5.346 -6.563 1.00 0.00 22 CYS A CA 11
ATOM 11834 C C . CYS A 1 22 ? 3.963 4.556 -7.684 1.00 0.00 22 CYS A C 11
ATOM 11835 O O . CYS A 1 22 ? 3.433 4.312 -8.768 1.00 0.00 22 CYS A O 11
ATOM 11842 N N . SER A 1 23 ? 5.199 4.145 -7.388 1.00 0.00 23 SER A N 11
ATOM 11843 C CA . SER A 1 23 ? 6.029 3.400 -8.354 1.00 0.00 23 SER A CA 11
ATOM 11844 C C . SER A 1 23 ? 6.917 2.356 -7.657 1.00 0.00 23 SER A C 11
ATOM 11845 O O . SER A 1 23 ? 6.914 2.156 -6.441 1.00 0.00 23 SER A O 11
ATOM 11853 N N . GLY A 1 24 ? 7.704 1.669 -8.490 1.00 0.00 24 GLY A N 11
ATOM 11854 C CA . GLY A 1 24 ? 8.604 0.599 -8.024 1.00 0.00 24 GLY A CA 11
ATOM 11855 C C . GLY A 1 24 ? 7.939 -0.782 -8.056 1.00 0.00 24 GLY A C 11
ATOM 11856 O O . GLY A 1 24 ? 6.752 -0.971 -8.330 1.00 0.00 24 GLY A O 11
ATOM 11860 N N . ASP A 1 25 ? 8.769 -1.779 -7.745 1.00 0.00 25 ASP A N 11
ATOM 11861 C CA . ASP A 1 25 ? 8.367 -3.199 -7.783 1.00 0.00 25 ASP A CA 11
ATOM 11862 C C . ASP A 1 25 ? 7.198 -3.514 -6.843 1.00 0.00 25 ASP A C 11
ATOM 11863 O O . ASP A 1 25 ? 6.240 -4.208 -7.178 1.00 0.00 25 ASP A O 11
ATOM 11872 N N . ILE A 1 26 ? 7.311 -2.990 -5.619 1.00 0.00 26 ILE A N 11
ATOM 11873 C CA . ILE A 1 26 ? 6.296 -3.222 -4.574 1.00 0.00 26 ILE A CA 11
ATOM 11874 C C . ILE A 1 26 ? 4.917 -2.693 -4.996 1.00 0.00 26 ILE A C 11
ATOM 11875 O O . ILE A 1 26 ? 3.887 -3.348 -4.852 1.00 0.00 26 ILE A O 11
ATOM 11891 N N . ALA A 1 27 ? 4.913 -1.462 -5.519 1.00 0.00 27 ALA A N 11
ATOM 11892 C CA . ALA A 1 27 ? 3.676 -0.835 -6.029 1.00 0.00 27 ALA A CA 11
ATOM 11893 C C . ALA A 1 27 ? 2.973 -1.721 -7.071 1.00 0.00 27 ALA A C 11
ATOM 11894 O O . ALA A 1 27 ? 1.762 -1.945 -7.053 1.00 0.00 27 ALA A O 11
ATOM 11901 N N . THR A 1 28 ? 3.786 -2.234 -7.999 1.00 0.00 28 THR A N 11
ATOM 11902 C CA . THR A 1 28 ? 3.304 -3.140 -9.060 1.00 0.00 28 THR A CA 11
ATOM 11903 C C . THR A 1 28 ? 2.662 -4.414 -8.484 1.00 0.00 28 THR A C 11
ATOM 11904 O O . THR A 1 28 ? 1.613 -4.888 -8.921 1.00 0.00 28 THR A O 11
ATOM 11915 N N . TYR A 1 29 ? 3.335 -4.981 -7.476 1.00 0.00 29 TYR A N 11
ATOM 11916 C CA . TYR A 1 29 ? 2.864 -6.214 -6.817 1.00 0.00 29 TYR A CA 11
ATOM 11917 C C . TYR A 1 29 ? 1.480 -6.031 -6.184 1.00 0.00 29 TYR A C 11
ATOM 11918 O O . TYR A 1 29 ? 0.527 -6.754 -6.467 1.00 0.00 29 TYR A O 11
ATOM 11936 N N . ILE A 1 30 ? 1.379 -5.022 -5.316 1.00 0.00 30 ILE A N 11
ATOM 11937 C CA . ILE A 1 30 ? 0.131 -4.713 -4.586 1.00 0.00 30 ILE A CA 11
ATOM 11938 C C . ILE A 1 30 ? -1.061 -4.536 -5.539 1.00 0.00 30 ILE A C 11
ATOM 11939 O O . ILE A 1 30 ? -2.158 -5.062 -5.347 1.00 0.00 30 ILE A O 11
ATOM 11955 N N . LYS A 1 31 ? -0.808 -3.756 -6.595 1.00 0.00 31 LYS A N 11
ATOM 11956 C CA . LYS A 1 31 ? -1.778 -3.557 -7.687 1.00 0.00 31 LYS A CA 11
ATOM 11957 C C . LYS A 1 31 ? -2.280 -4.900 -8.239 1.00 0.00 31 LYS A C 11
ATOM 11958 O O . LYS A 1 31 ? -3.473 -5.151 -8.404 1.00 0.00 31 LYS A O 11
ATOM 11977 N N . ARG A 1 32 ? -1.317 -5.783 -8.512 1.00 0.00 32 ARG A N 11
ATOM 11978 C CA . ARG A 1 32 ? -1.601 -7.122 -9.061 1.00 0.00 32 ARG A CA 11
ATOM 11979 C C . ARG A 1 32 ? -2.536 -7.946 -8.157 1.00 0.00 32 ARG A C 11
ATOM 11980 O O . ARG A 1 32 ? -3.437 -8.650 -8.610 1.00 0.00 32 ARG A O 11
ATOM 12001 N N . GLU A 1 33 ? -2.296 -7.855 -6.843 1.00 0.00 33 GLU A N 11
ATOM 12002 C CA . GLU A 1 33 ? -3.061 -8.648 -5.860 1.00 0.00 33 GLU A CA 11
ATOM 12003 C C . GLU A 1 33 ? -4.566 -8.353 -5.933 1.00 0.00 33 GLU A C 11
ATOM 12004 O O . GLU A 1 33 ? -5.411 -9.219 -6.167 1.00 0.00 33 GLU A O 11
ATOM 12016 N N . CYS A 1 34 ? -4.886 -7.072 -5.727 1.00 0.00 34 CYS A N 11
ATOM 12017 C CA . CYS A 1 34 ? -6.282 -6.601 -5.756 1.00 0.00 34 CYS A CA 11
ATOM 12018 C C . CYS A 1 34 ? -6.910 -6.754 -7.149 1.00 0.00 34 CYS A C 11
ATOM 12019 O O . CYS A 1 34 ? -7.924 -7.420 -7.361 1.00 0.00 34 CYS A O 11
ATOM 12026 N N . GLY A 1 35 ? -6.265 -6.102 -8.121 1.00 0.00 35 GLY A N 11
ATOM 12027 C CA . GLY A 1 35 ? -6.758 -6.053 -9.509 1.00 0.00 35 GLY A CA 11
ATOM 12028 C C . GLY A 1 35 ? -6.842 -7.438 -10.157 1.00 0.00 35 GLY A C 11
ATOM 12029 O O . GLY A 1 35 ? -7.911 -7.960 -10.473 1.00 0.00 35 GLY A O 11
ATOM 12033 N N . LYS A 1 36 ? -5.663 -8.036 -10.362 1.00 0.00 36 LYS A N 11
ATOM 12034 C CA . LYS A 1 36 ? -5.581 -9.385 -10.952 1.00 0.00 36 LYS A CA 11
ATOM 12035 C C . LYS A 1 36 ? -5.656 -10.468 -9.860 1.00 0.00 36 LYS A C 11
ATOM 12036 O O . LYS A 1 36 ? -4.751 -11.271 -9.623 1.00 0.00 36 LYS A O 11
ATOM 12055 N N . LEU A 1 37 ? -6.789 -10.454 -9.152 1.00 0.00 37 LEU A N 11
ATOM 12056 C CA . LEU A 1 37 ? -7.086 -11.480 -8.138 1.00 0.00 37 LEU A CA 11
ATOM 12057 C C . LEU A 1 37 ? -7.436 -12.808 -8.840 1.00 0.00 37 LEU A C 11
ATOM 12058 O O . LEU A 1 37 ? -8.554 -12.952 -9.338 1.00 0.00 37 LEU A O 11
ATOM 12075 N N . TRP B 2 1 ? -5.970 -2.743 8.734 1.00 0.00 1 TRP B N 11
ATOM 12076 C CA . TRP B 2 1 ? -7.078 -1.839 9.076 1.00 0.00 1 TRP B CA 11
ATOM 12077 C C . TRP B 2 1 ? -7.491 -2.064 10.535 1.00 0.00 1 TRP B C 11
ATOM 12078 O O . TRP B 2 1 ? -7.460 -1.180 11.389 1.00 0.00 1 TRP B O 11
ATOM 12101 N N . SER B 2 2 ? -7.892 -3.311 10.807 1.00 0.00 2 SER B N 11
ATOM 12102 C CA . SER B 2 2 ? -8.164 -3.777 12.181 1.00 0.00 2 SER B CA 11
ATOM 12103 C C . SER B 2 2 ? -6.850 -3.876 12.984 1.00 0.00 2 SER B C 11
ATOM 12104 O O . SER B 2 2 ? -5.767 -3.499 12.540 1.00 0.00 2 SER B O 11
ATOM 12112 N N . THR B 2 3 ? -6.954 -4.383 14.215 1.00 0.00 3 THR B N 11
ATOM 12113 C CA . THR B 2 3 ? -5.763 -4.609 15.059 1.00 0.00 3 THR B CA 11
ATOM 12114 C C . THR B 2 3 ? -4.741 -5.510 14.344 1.00 0.00 3 THR B C 11
ATOM 12115 O O . THR B 2 3 ? -3.580 -5.167 14.125 1.00 0.00 3 THR B O 11
ATOM 12126 N N . ILE B 2 4 ? -5.221 -6.697 13.963 1.00 0.00 4 ILE B N 11
ATOM 12127 C CA . ILE B 2 4 ? -4.392 -7.689 13.251 1.00 0.00 4 ILE B CA 11
ATOM 12128 C C . ILE B 2 4 ? -4.093 -7.247 11.809 1.00 0.00 4 ILE B C 11
ATOM 12129 O O . ILE B 2 4 ? -2.953 -7.208 11.348 1.00 0.00 4 ILE B O 11
ATOM 12145 N N . VAL B 2 5 ? -5.171 -6.904 11.098 1.00 0.00 5 VAL B N 11
ATOM 12146 C CA . VAL B 2 5 ? -5.104 -6.562 9.660 1.00 0.00 5 VAL B CA 11
ATOM 12147 C C . VAL B 2 5 ? -4.091 -5.446 9.359 1.00 0.00 5 VAL B C 11
ATOM 12148 O O . VAL B 2 5 ? -3.327 -5.496 8.397 1.00 0.00 5 VAL B O 11
ATOM 12161 N N . LYS B 2 6 ? -4.106 -4.412 10.205 1.00 0.00 6 LYS B N 11
ATOM 12162 C CA . LYS B 2 6 ? -3.180 -3.267 10.070 1.00 0.00 6 LYS B CA 11
ATOM 12163 C C . LYS B 2 6 ? -1.713 -3.713 10.062 1.00 0.00 6 LYS B C 11
ATOM 12164 O O . LYS B 2 6 ? -0.896 -3.313 9.232 1.00 0.00 6 LYS B O 11
ATOM 12183 N N . LEU B 2 7 ? -1.379 -4.559 11.039 1.00 0.00 7 LEU B N 11
ATOM 12184 C CA . LEU B 2 7 ? -0.023 -5.125 11.161 1.00 0.00 7 LEU B CA 11
ATOM 12185 C C . LEU B 2 7 ? 0.390 -5.940 9.925 1.00 0.00 7 LEU B C 11
ATOM 12186 O O . LEU B 2 7 ? 1.539 -5.953 9.484 1.00 0.00 7 LEU B O 11
ATOM 12202 N N . THR B 2 8 ? -0.590 -6.659 9.368 1.00 0.00 8 THR B N 11
ATOM 12203 C CA . THR B 2 8 ? -0.372 -7.472 8.154 1.00 0.00 8 THR B CA 11
ATOM 12204 C C . THR B 2 8 ? 0.015 -6.601 6.946 1.00 0.00 8 THR B C 11
ATOM 12205 O O . THR B 2 8 ? 0.976 -6.850 6.218 1.00 0.00 8 THR B O 11
ATOM 12216 N N . ILE B 2 9 ? -0.784 -5.550 6.739 1.00 0.00 9 ILE B N 11
ATOM 12217 C CA . ILE B 2 9 ? -0.606 -4.634 5.595 1.00 0.00 9 ILE B CA 11
ATOM 12218 C C . ILE B 2 9 ? 0.554 -3.635 5.785 1.00 0.00 9 ILE B C 11
ATOM 12219 O O . ILE B 2 9 ? 1.074 -3.052 4.834 1.00 0.00 9 ILE B O 11
ATOM 12235 N N . CYS B 2 10 ? 0.958 -3.438 7.049 1.00 0.00 10 CYS B N 11
ATOM 12236 C CA . CYS B 2 10 ? 2.059 -2.514 7.404 1.00 0.00 10 CYS B CA 11
ATOM 12237 C C . CYS B 2 10 ? 3.302 -2.674 6.509 1.00 0.00 10 CYS B C 11
ATOM 12238 O O . CYS B 2 10 ? 3.654 -1.752 5.776 1.00 0.00 10 CYS B O 11
ATOM 12245 N N . PRO B 2 11 ? 3.983 -3.831 6.504 1.00 0.00 11 PRO B N 11
ATOM 12246 C CA . PRO B 2 11 ? 5.223 -4.040 5.732 1.00 0.00 11 PRO B CA 11
ATOM 12247 C C . PRO B 2 11 ? 5.040 -3.839 4.224 1.00 0.00 11 PRO B C 11
ATOM 12248 O O . PRO B 2 11 ? 5.878 -3.278 3.519 1.00 0.00 11 PRO B O 11
ATOM 12259 N N . THR B 2 12 ? 3.896 -4.322 3.729 1.00 0.00 12 THR B N 11
ATOM 12260 C CA . THR B 2 12 ? 3.553 -4.233 2.298 1.00 0.00 12 THR B CA 11
ATOM 12261 C C . THR B 2 12 ? 3.581 -2.783 1.786 1.00 0.00 12 THR B C 11
ATOM 12262 O O . THR B 2 12 ? 4.299 -2.413 0.856 1.00 0.00 12 THR B O 11
ATOM 12273 N N . LEU B 2 13 ? 2.769 -1.944 2.437 1.00 0.00 13 LEU B N 11
ATOM 12274 C CA . LEU B 2 13 ? 2.638 -0.526 2.051 1.00 0.00 13 LEU B CA 11
ATOM 12275 C C . LEU B 2 13 ? 3.902 0.299 2.327 1.00 0.00 13 LEU B C 11
ATOM 12276 O O . LEU B 2 13 ? 4.260 1.210 1.585 1.00 0.00 13 LEU B O 11
ATOM 12292 N N . LYS B 2 14 ? 4.568 -0.005 3.446 1.00 0.00 14 LYS B N 11
ATOM 12293 C CA . LYS B 2 14 ? 5.840 0.656 3.808 1.00 0.00 14 LYS B CA 11
ATOM 12294 C C . LYS B 2 14 ? 6.903 0.510 2.709 1.00 0.00 14 LYS B C 11
ATOM 12295 O O . LYS B 2 14 ? 7.581 1.452 2.297 1.00 0.00 14 LYS B O 11
ATOM 12314 N N . SER B 2 15 ? 7.046 -0.729 2.237 1.00 0.00 15 SER B N 11
ATOM 12315 C CA . SER B 2 15 ? 7.967 -1.047 1.129 1.00 0.00 15 SER B CA 11
ATOM 12316 C C . SER B 2 15 ? 7.612 -0.281 -0.155 1.00 0.00 15 SER B C 11
ATOM 12317 O O . SER B 2 15 ? 8.462 0.172 -0.921 1.00 0.00 15 SER B O 11
ATOM 12325 N N . MET B 2 16 ? 6.303 -0.154 -0.393 1.00 0.00 16 MET B N 11
ATOM 12326 C CA . MET B 2 16 ? 5.786 0.625 -1.537 1.00 0.00 16 MET B CA 11
ATOM 12327 C C . MET B 2 16 ? 6.152 2.115 -1.414 1.00 0.00 16 MET B C 11
ATOM 12328 O O . MET B 2 16 ? 6.583 2.781 -2.356 1.00 0.00 16 MET B O 11
ATOM 12342 N N . ALA B 2 17 ? 5.987 2.620 -0.189 1.00 0.00 17 ALA B N 11
ATOM 12343 C CA . ALA B 2 17 ? 6.215 4.039 0.151 1.00 0.00 17 ALA B CA 11
ATOM 12344 C C . ALA B 2 17 ? 7.630 4.522 -0.198 1.00 0.00 17 ALA B C 11
ATOM 12345 O O . ALA B 2 17 ? 7.877 5.694 -0.484 1.00 0.00 17 ALA B O 11
ATOM 12352 N N . LYS B 2 18 ? 8.575 3.578 -0.152 1.00 0.00 18 LYS B N 11
ATOM 12353 C CA . LYS B 2 18 ? 9.991 3.835 -0.487 1.00 0.00 18 LYS B CA 11
ATOM 12354 C C . LYS B 2 18 ? 10.173 4.676 -1.761 1.00 0.00 18 LYS B C 11
ATOM 12355 O O . LYS B 2 18 ? 11.043 5.543 -1.860 1.00 0.00 18 LYS B O 11
ATOM 12374 N N . LYS B 2 19 ? 9.325 4.402 -2.758 1.00 0.00 19 LYS B N 11
ATOM 12375 C CA . LYS B 2 19 ? 9.351 5.161 -4.021 1.00 0.00 19 LYS B CA 11
ATOM 12376 C C . LYS B 2 19 ? 7.930 5.434 -4.543 1.00 0.00 19 LYS B C 11
ATOM 12377 O O . LYS B 2 19 ? 7.509 5.039 -5.632 1.00 0.00 19 LYS B O 11
ATOM 12396 N N . CYS B 2 20 ? 7.157 6.125 -3.698 1.00 0.00 20 CYS B N 11
ATOM 12397 C CA . CYS B 2 20 ? 5.850 6.665 -4.124 1.00 0.00 20 CYS B CA 11
ATOM 12398 C C . CYS B 2 20 ? 5.946 8.136 -4.544 1.00 0.00 20 CYS B C 11
ATOM 12399 O O . CYS B 2 20 ? 6.919 8.852 -4.305 1.00 0.00 20 CYS B O 11
ATOM 12406 N N . GLU B 2 21 ? 4.868 8.589 -5.191 1.00 0.00 21 GLU B N 11
ATOM 12407 C CA . GLU B 2 21 ? 4.837 9.937 -5.788 1.00 0.00 21 GLU B CA 11
ATOM 12408 C C . GLU B 2 21 ? 4.254 10.974 -4.818 1.00 0.00 21 GLU B C 11
ATOM 12409 O O . GLU B 2 21 ? 3.515 10.678 -3.879 1.00 0.00 21 GLU B O 11
ATOM 12421 N N . GLY B 2 22 ? 4.596 12.238 -5.093 1.00 0.00 22 GLY B N 11
ATOM 12422 C CA . GLY B 2 22 ? 4.121 13.394 -4.303 1.00 0.00 22 GLY B CA 11
ATOM 12423 C C . GLY B 2 22 ? 4.502 13.303 -2.819 1.00 0.00 22 GLY B C 11
ATOM 12424 O O . GLY B 2 22 ? 5.621 13.591 -2.393 1.00 0.00 22 GLY B O 11
ATOM 12428 N N . SER B 2 23 ? 3.520 12.869 -2.024 1.00 0.00 23 SER B N 11
ATOM 12429 C CA . SER B 2 23 ? 3.704 12.648 -0.574 1.00 0.00 23 SER B CA 11
ATOM 12430 C C . SER B 2 23 ? 2.773 11.528 -0.082 1.00 0.00 23 SER B C 11
ATOM 12431 O O . SER B 2 23 ? 2.164 11.542 0.989 1.00 0.00 23 SER B O 11
ATOM 12439 N N . ILE B 2 24 ? 2.695 10.501 -0.929 1.00 0.00 24 ILE B N 11
ATOM 12440 C CA . ILE B 2 24 ? 1.900 9.289 -0.660 1.00 0.00 24 ILE B CA 11
ATOM 12441 C C . ILE B 2 24 ? 2.537 8.432 0.437 1.00 0.00 24 ILE B C 11
ATOM 12442 O O . ILE B 2 24 ? 1.880 7.876 1.317 1.00 0.00 24 ILE B O 11
ATOM 12458 N N . ALA B 2 25 ? 3.865 8.320 0.350 1.00 0.00 25 ALA B N 11
ATOM 12459 C CA . ALA B 2 25 ? 4.672 7.619 1.368 1.00 0.00 25 ALA B CA 11
ATOM 12460 C C . ALA B 2 25 ? 4.326 8.063 2.796 1.00 0.00 25 ALA B C 11
ATOM 12461 O O . ALA B 2 25 ? 4.213 7.276 3.736 1.00 0.00 25 ALA B O 11
ATOM 12468 N N . THR B 2 26 ? 4.161 9.382 2.941 1.00 0.00 26 THR B N 11
ATOM 12469 C CA . THR B 2 26 ? 3.786 9.995 4.230 1.00 0.00 26 THR B CA 11
ATOM 12470 C C . THR B 2 26 ? 2.446 9.447 4.747 1.00 0.00 26 THR B C 11
ATOM 12471 O O . THR B 2 26 ? 2.311 8.988 5.881 1.00 0.00 26 THR B O 11
ATOM 12482 N N . MET B 2 27 ? 1.437 9.502 3.871 1.00 0.00 27 MET B N 11
ATOM 12483 C CA . MET B 2 27 ? 0.075 9.033 4.203 1.00 0.00 27 MET B CA 11
ATOM 12484 C C . MET B 2 27 ? 0.083 7.595 4.736 1.00 0.00 27 MET B C 11
ATOM 12485 O O . MET B 2 27 ? -0.437 7.269 5.803 1.00 0.00 27 MET B O 11
ATOM 12499 N N . ILE B 2 28 ? 0.720 6.728 3.944 1.00 0.00 28 ILE B N 11
ATOM 12500 C CA . ILE B 2 28 ? 0.911 5.305 4.284 1.00 0.00 28 ILE B CA 11
ATOM 12501 C C . ILE B 2 28 ? 1.485 5.117 5.696 1.00 0.00 28 ILE B C 11
ATOM 12502 O O . ILE B 2 28 ? 1.045 4.282 6.487 1.00 0.00 28 ILE B O 11
ATOM 12518 N N . LYS B 2 29 ? 2.503 5.934 5.994 1.00 0.00 29 LYS B N 11
ATOM 12519 C CA . LYS B 2 29 ? 3.244 5.842 7.265 1.00 0.00 29 LYS B CA 11
ATOM 12520 C C . LYS B 2 29 ? 2.280 5.879 8.461 1.00 0.00 29 LYS B C 11
ATOM 12521 O O . LYS B 2 29 ? 2.206 4.959 9.275 1.00 0.00 29 LYS B O 11
ATOM 12540 N N . LYS B 2 30 ? 1.489 6.957 8.510 1.00 0.00 30 LYS B N 11
ATOM 12541 C CA . LYS B 2 30 ? 0.509 7.184 9.592 1.00 0.00 30 LYS B CA 11
ATOM 12542 C C . LYS B 2 30 ? -0.446 6.002 9.818 1.00 0.00 30 LYS B C 11
ATOM 12543 O O . LYS B 2 30 ? -0.751 5.608 10.944 1.00 0.00 30 LYS B O 11
ATOM 12562 N N . LYS B 2 31 ? -0.927 5.434 8.707 1.00 0.00 31 LYS B N 11
ATOM 12563 C CA . LYS B 2 31 ? -1.899 4.320 8.761 1.00 0.00 31 LYS B CA 11
ATOM 12564 C C . LYS B 2 31 ? -1.395 3.132 9.588 1.00 0.00 31 LYS B C 11
ATOM 12565 O O . LYS B 2 31 ? -2.077 2.604 10.467 1.00 0.00 31 LYS B O 11
ATOM 12584 N N . CYS B 2 32 ? -0.168 2.695 9.280 1.00 0.00 32 CYS B N 11
ATOM 12585 C CA . CYS B 2 32 ? 0.477 1.620 10.057 1.00 0.00 32 CYS B CA 11
ATOM 12586 C C . CYS B 2 32 ? 0.682 2.058 11.516 1.00 0.00 32 CYS B C 11
ATOM 12587 O O . CYS B 2 32 ? 0.197 1.452 12.472 1.00 0.00 32 CYS B O 11
ATOM 12594 N N . ASP B 2 33 ? 1.422 3.160 11.671 1.00 0.00 33 ASP B N 11
ATOM 12595 C CA . ASP B 2 33 ? 1.580 3.834 12.978 1.00 0.00 33 ASP B CA 11
ATOM 12596 C C . ASP B 2 33 ? 1.709 5.346 12.767 1.00 0.00 33 ASP B C 11
ATOM 12597 O O . ASP B 2 33 ? 2.344 5.842 11.838 1.00 0.00 33 ASP B O 11
ATOM 12606 N N . LYS B 2 34 ? 1.119 6.094 13.702 1.00 0.00 34 LYS B N 11
ATOM 12607 C CA . LYS B 2 34 ? 1.010 7.564 13.570 1.00 0.00 34 LYS B CA 11
ATOM 12608 C C . LYS B 2 34 ? 2.378 8.269 13.477 1.00 0.00 34 LYS B C 11
ATOM 12609 O O . LYS B 2 34 ? 3.341 7.805 14.086 1.00 0.00 34 LYS B O 11
ATOM 12629 N N . GLY A 1 1 ? 1.922 -18.103 0.456 1.00 0.00 1 GLY A N 12
ATOM 12630 C CA . GLY A 1 1 ? 2.561 -16.846 0.041 1.00 0.00 1 GLY A CA 12
ATOM 12631 C C . GLY A 1 1 ? 2.705 -15.857 1.204 1.00 0.00 1 GLY A C 12
ATOM 12632 O O . GLY A 1 1 ? 2.351 -16.107 2.358 1.00 0.00 1 GLY A O 12
ATOM 12638 N N . VAL A 1 2 ? 3.255 -14.688 0.861 1.00 0.00 2 VAL A N 12
ATOM 12639 C CA . VAL A 1 2 ? 3.456 -13.601 1.840 1.00 0.00 2 VAL A CA 12
ATOM 12640 C C . VAL A 1 2 ? 2.125 -13.115 2.437 1.00 0.00 2 VAL A C 12
ATOM 12641 O O . VAL A 1 2 ? 1.959 -12.933 3.642 1.00 0.00 2 VAL A O 12
ATOM 12654 N N . ILE A 1 3 ? 1.156 -12.906 1.540 1.00 0.00 3 ILE A N 12
ATOM 12655 C CA . ILE A 1 3 ? -0.203 -12.483 1.928 1.00 0.00 3 ILE A CA 12
ATOM 12656 C C . ILE A 1 3 ? -1.231 -13.205 1.038 1.00 0.00 3 ILE A C 12
ATOM 12657 O O . ILE A 1 3 ? -1.111 -13.221 -0.188 1.00 0.00 3 ILE A O 12
ATOM 12673 N N . PRO A 1 4 ? -2.269 -13.824 1.623 1.00 0.00 4 PRO A N 12
ATOM 12674 C CA . PRO A 1 4 ? -3.311 -14.542 0.869 1.00 0.00 4 PRO A CA 12
ATOM 12675 C C . PRO A 1 4 ? -4.357 -13.602 0.252 1.00 0.00 4 PRO A C 12
ATOM 12676 O O . PRO A 1 4 ? -4.460 -12.412 0.548 1.00 0.00 4 PRO A O 12
ATOM 12687 N N . LYS A 1 5 ? -5.183 -14.211 -0.606 1.00 0.00 5 LYS A N 12
ATOM 12688 C CA . LYS A 1 5 ? -6.188 -13.487 -1.410 1.00 0.00 5 LYS A CA 12
ATOM 12689 C C . LYS A 1 5 ? -7.068 -12.552 -0.572 1.00 0.00 5 LYS A C 12
ATOM 12690 O O . LYS A 1 5 ? -7.130 -11.341 -0.782 1.00 0.00 5 LYS A O 12
ATOM 12709 N N . LYS A 1 6 ? -7.739 -13.149 0.419 1.00 0.00 6 LYS A N 12
ATOM 12710 C CA . LYS A 1 6 ? -8.727 -12.439 1.256 1.00 0.00 6 LYS A CA 12
ATOM 12711 C C . LYS A 1 6 ? -8.230 -11.074 1.749 1.00 0.00 6 LYS A C 12
ATOM 12712 O O . LYS A 1 6 ? -8.902 -10.048 1.653 1.00 0.00 6 LYS A O 12
ATOM 12731 N N . ILE A 1 7 ? -7.003 -11.082 2.279 1.00 0.00 7 ILE A N 12
ATOM 12732 C CA . ILE A 1 7 ? -6.367 -9.861 2.813 1.00 0.00 7 ILE A CA 12
ATOM 12733 C C . ILE A 1 7 ? -6.343 -8.724 1.781 1.00 0.00 7 ILE A C 12
ATOM 12734 O O . ILE A 1 7 ? -6.703 -7.583 2.061 1.00 0.00 7 ILE A O 12
ATOM 12750 N N . TRP A 1 8 ? -5.908 -9.051 0.558 1.00 0.00 8 TRP A N 12
ATOM 12751 C CA . TRP A 1 8 ? -5.807 -8.050 -0.526 1.00 0.00 8 TRP A CA 12
ATOM 12752 C C . TRP A 1 8 ? -7.133 -7.338 -0.831 1.00 0.00 8 TRP A C 12
ATOM 12753 O O . TRP A 1 8 ? -7.211 -6.117 -0.966 1.00 0.00 8 TRP A O 12
ATOM 12774 N N . GLU A 1 9 ? -8.196 -8.135 -0.964 1.00 0.00 9 GLU A N 12
ATOM 12775 C CA . GLU A 1 9 ? -9.547 -7.586 -1.191 1.00 0.00 9 GLU A CA 12
ATOM 12776 C C . GLU A 1 9 ? -10.046 -6.696 -0.042 1.00 0.00 9 GLU A C 12
ATOM 12777 O O . GLU A 1 9 ? -10.731 -5.690 -0.234 1.00 0.00 9 GLU A O 12
ATOM 12789 N N . THR A 1 10 ? -9.704 -7.092 1.186 1.00 0.00 10 THR A N 12
ATOM 12790 C CA . THR A 1 10 ? -10.066 -6.302 2.381 1.00 0.00 10 THR A CA 12
ATOM 12791 C C . THR A 1 10 ? -9.398 -4.917 2.370 1.00 0.00 10 THR A C 12
ATOM 12792 O O . THR A 1 10 ? -10.018 -3.868 2.550 1.00 0.00 10 THR A O 12
ATOM 12803 N N . VAL A 1 11 ? -8.079 -4.936 2.152 1.00 0.00 11 VAL A N 12
ATOM 12804 C CA . VAL A 1 11 ? -7.258 -3.711 2.151 1.00 0.00 11 VAL A CA 12
ATOM 12805 C C . VAL A 1 11 ? -7.473 -2.827 0.909 1.00 0.00 11 VAL A C 12
ATOM 12806 O O . VAL A 1 11 ? -7.169 -1.636 0.914 1.00 0.00 11 VAL A O 12
ATOM 12819 N N . CYS A 1 12 ? -8.010 -3.436 -0.160 1.00 0.00 12 CYS A N 12
ATOM 12820 C CA . CYS A 1 12 ? -8.186 -2.787 -1.482 1.00 0.00 12 CYS A CA 12
ATOM 12821 C C . CYS A 1 12 ? -8.456 -1.269 -1.463 1.00 0.00 12 CYS A C 12
ATOM 12822 O O . CYS A 1 12 ? -7.681 -0.509 -2.038 1.00 0.00 12 CYS A O 12
ATOM 12829 N N . PRO A 1 13 ? -9.526 -0.778 -0.820 1.00 0.00 13 PRO A N 12
ATOM 12830 C CA . PRO A 1 13 ? -9.871 0.658 -0.806 1.00 0.00 13 PRO A CA 12
ATOM 12831 C C . PRO A 1 13 ? -8.800 1.533 -0.139 1.00 0.00 13 PRO A C 12
ATOM 12832 O O . PRO A 1 13 ? -8.413 2.599 -0.617 1.00 0.00 13 PRO A O 12
ATOM 12843 N N . THR A 1 14 ? -8.322 1.047 1.010 1.00 0.00 14 THR A N 12
ATOM 12844 C CA . THR A 1 14 ? -7.287 1.749 1.798 1.00 0.00 14 THR A CA 12
ATOM 12845 C C . THR A 1 14 ? -5.997 1.966 0.987 1.00 0.00 14 THR A C 12
ATOM 12846 O O . THR A 1 14 ? -5.449 3.064 0.879 1.00 0.00 14 THR A O 12
ATOM 12857 N N . VAL A 1 15 ? -5.511 0.865 0.408 1.00 0.00 15 VAL A N 12
ATOM 12858 C CA . VAL A 1 15 ? -4.268 0.862 -0.390 1.00 0.00 15 VAL A CA 12
ATOM 12859 C C . VAL A 1 15 ? -4.405 1.572 -1.750 1.00 0.00 15 VAL A C 12
ATOM 12860 O O . VAL A 1 15 ? -3.457 2.135 -2.295 1.00 0.00 15 VAL A O 12
ATOM 12873 N N . GLU A 1 16 ? -5.629 1.539 -2.289 1.00 0.00 16 GLU A N 12
ATOM 12874 C CA . GLU A 1 16 ? -5.937 2.027 -3.651 1.00 0.00 16 GLU A CA 12
ATOM 12875 C C . GLU A 1 16 ? -5.284 3.374 -4.020 1.00 0.00 16 GLU A C 12
ATOM 12876 O O . GLU A 1 16 ? -4.556 3.449 -5.011 1.00 0.00 16 GLU A O 12
ATOM 12888 N N . PRO A 1 17 ? -5.504 4.462 -3.264 1.00 0.00 17 PRO A N 12
ATOM 12889 C CA . PRO A 1 17 ? -4.971 5.798 -3.597 1.00 0.00 17 PRO A CA 12
ATOM 12890 C C . PRO A 1 17 ? -3.440 5.845 -3.659 1.00 0.00 17 PRO A C 12
ATOM 12891 O O . PRO A 1 17 ? -2.828 6.439 -4.547 1.00 0.00 17 PRO A O 12
ATOM 12902 N N . TRP A 1 18 ? -2.816 5.197 -2.671 1.00 0.00 18 TRP A N 12
ATOM 12903 C CA . TRP A 1 18 ? -1.347 5.207 -2.555 1.00 0.00 18 TRP A CA 12
ATOM 12904 C C . TRP A 1 18 ? -0.676 4.444 -3.703 1.00 0.00 18 TRP A C 12
ATOM 12905 O O . TRP A 1 18 ? 0.140 4.965 -4.457 1.00 0.00 18 TRP A O 12
ATOM 12926 N N . ALA A 1 19 ? -1.057 3.166 -3.823 1.00 0.00 19 ALA A N 12
ATOM 12927 C CA . ALA A 1 19 ? -0.532 2.268 -4.873 1.00 0.00 19 ALA A CA 12
ATOM 12928 C C . ALA A 1 19 ? -0.638 2.877 -6.277 1.00 0.00 19 ALA A C 12
ATOM 12929 O O . ALA A 1 19 ? 0.271 2.812 -7.106 1.00 0.00 19 ALA A O 12
ATOM 12936 N N . LYS A 1 20 ? -1.803 3.476 -6.531 1.00 0.00 20 LYS A N 12
ATOM 12937 C CA . LYS A 1 20 ? -2.048 4.219 -7.781 1.00 0.00 20 LYS A CA 12
ATOM 12938 C C . LYS A 1 20 ? -0.993 5.315 -7.986 1.00 0.00 20 LYS A C 12
ATOM 12939 O O . LYS A 1 20 ? -0.313 5.414 -9.007 1.00 0.00 20 LYS A O 12
ATOM 12958 N N . LYS A 1 21 ? -0.871 6.161 -6.957 1.00 0.00 21 LYS A N 12
ATOM 12959 C CA . LYS A 1 21 ? 0.122 7.252 -6.945 1.00 0.00 21 LYS A CA 12
ATOM 12960 C C . LYS A 1 21 ? 1.481 6.783 -6.395 1.00 0.00 21 LYS A C 12
ATOM 12961 O O . LYS A 1 21 ? 2.097 7.362 -5.497 1.00 0.00 21 LYS A O 12
ATOM 12980 N N . CYS A 1 22 ? 1.967 5.687 -6.985 1.00 0.00 22 CYS A N 12
ATOM 12981 C CA . CYS A 1 22 ? 3.257 5.097 -6.584 1.00 0.00 22 CYS A CA 12
ATOM 12982 C C . CYS A 1 22 ? 3.873 4.289 -7.735 1.00 0.00 22 CYS A C 12
ATOM 12983 O O . CYS A 1 22 ? 3.273 4.035 -8.782 1.00 0.00 22 CYS A O 12
ATOM 12990 N N . SER A 1 23 ? 5.119 3.869 -7.510 1.00 0.00 23 SER A N 12
ATOM 12991 C CA . SER A 1 23 ? 5.895 3.119 -8.518 1.00 0.00 23 SER A CA 12
ATOM 12992 C C . SER A 1 23 ? 6.848 2.104 -7.865 1.00 0.00 23 SER A C 12
ATOM 12993 O O . SER A 1 23 ? 6.931 1.929 -6.648 1.00 0.00 23 SER A O 12
ATOM 13001 N N . GLY A 1 24 ? 7.589 1.412 -8.733 1.00 0.00 24 GLY A N 12
ATOM 13002 C CA . GLY A 1 24 ? 8.516 0.350 -8.302 1.00 0.00 24 GLY A CA 12
ATOM 13003 C C . GLY A 1 24 ? 7.839 -1.025 -8.228 1.00 0.00 24 GLY A C 12
ATOM 13004 O O . GLY A 1 24 ? 6.644 -1.215 -8.453 1.00 0.00 24 GLY A O 12
ATOM 13008 N N . ASP A 1 25 ? 8.671 -2.008 -7.882 1.00 0.00 25 ASP A N 12
ATOM 13009 C CA . ASP A 1 25 ? 8.258 -3.426 -7.838 1.00 0.00 25 ASP A CA 12
ATOM 13010 C C . ASP A 1 25 ? 7.106 -3.683 -6.860 1.00 0.00 25 ASP A C 12
ATOM 13011 O O . ASP A 1 25 ? 6.117 -4.352 -7.155 1.00 0.00 25 ASP A O 12
ATOM 13020 N N . ILE A 1 26 ? 7.263 -3.135 -5.652 1.00 0.00 26 ILE A N 12
ATOM 13021 C CA . ILE A 1 26 ? 6.274 -3.324 -4.574 1.00 0.00 26 ILE A CA 12
ATOM 13022 C C . ILE A 1 26 ? 4.904 -2.741 -4.951 1.00 0.00 26 ILE A C 12
ATOM 13023 O O . ILE A 1 26 ? 3.852 -3.352 -4.768 1.00 0.00 26 ILE A O 12
ATOM 13039 N N . ALA A 1 27 ? 4.934 -1.511 -5.477 1.00 0.00 27 ALA A N 12
ATOM 13040 C CA . ALA A 1 27 ? 3.706 -0.836 -5.945 1.00 0.00 27 ALA A CA 12
ATOM 13041 C C . ALA A 1 27 ? 2.935 -1.692 -6.960 1.00 0.00 27 ALA A C 12
ATOM 13042 O O . ALA A 1 27 ? 1.719 -1.874 -6.895 1.00 0.00 27 ALA A O 12
ATOM 13049 N N . THR A 1 28 ? 3.692 -2.230 -7.918 1.00 0.00 28 THR A N 12
ATOM 13050 C CA . THR A 1 28 ? 3.142 -3.117 -8.963 1.00 0.00 28 THR A CA 12
ATOM 13051 C C . THR A 1 28 ? 2.472 -4.364 -8.363 1.00 0.00 28 THR A C 12
ATOM 13052 O O . THR A 1 28 ? 1.387 -4.789 -8.761 1.00 0.00 28 THR A O 12
ATOM 13063 N N . TYR A 1 29 ? 3.160 -4.963 -7.388 1.00 0.00 29 TYR A N 12
ATOM 13064 C CA . TYR A 1 29 ? 2.667 -6.178 -6.710 1.00 0.00 29 TYR A CA 12
ATOM 13065 C C . TYR A 1 29 ? 1.302 -5.954 -6.045 1.00 0.00 29 TYR A C 12
ATOM 13066 O O . TYR A 1 29 ? 0.319 -6.641 -6.309 1.00 0.00 29 TYR A O 12
ATOM 13084 N N . ILE A 1 30 ? 1.262 -4.957 -5.158 1.00 0.00 30 ILE A N 12
ATOM 13085 C CA . ILE A 1 30 ? 0.029 -4.581 -4.438 1.00 0.00 30 ILE A CA 12
ATOM 13086 C C . ILE A 1 30 ? -1.143 -4.335 -5.405 1.00 0.00 30 ILE A C 12
ATOM 13087 O O . ILE A 1 30 ? -2.272 -4.790 -5.222 1.00 0.00 30 ILE A O 12
ATOM 13103 N N . LYS A 1 31 ? -0.831 -3.587 -6.467 1.00 0.00 31 LYS A N 12
ATOM 13104 C CA . LYS A 1 31 ? -1.809 -3.245 -7.517 1.00 0.00 31 LYS A CA 12
ATOM 13105 C C . LYS A 1 31 ? -2.430 -4.504 -8.150 1.00 0.00 31 LYS A C 12
ATOM 13106 O O . LYS A 1 31 ? -3.627 -4.603 -8.411 1.00 0.00 31 LYS A O 12
ATOM 13125 N N . ARG A 1 32 ? -1.559 -5.484 -8.413 1.00 0.00 32 ARG A N 12
ATOM 13126 C CA . ARG A 1 32 ? -1.970 -6.774 -9.000 1.00 0.00 32 ARG A CA 12
ATOM 13127 C C . ARG A 1 32 ? -2.881 -7.581 -8.061 1.00 0.00 32 ARG A C 12
ATOM 13128 O O . ARG A 1 32 ? -3.943 -8.084 -8.427 1.00 0.00 32 ARG A O 12
ATOM 13149 N N . GLU A 1 33 ? -2.434 -7.710 -6.811 1.00 0.00 33 GLU A N 12
ATOM 13150 C CA . GLU A 1 33 ? -3.122 -8.558 -5.821 1.00 0.00 33 GLU A CA 12
ATOM 13151 C C . GLU A 1 33 ? -4.575 -8.127 -5.570 1.00 0.00 33 GLU A C 12
ATOM 13152 O O . GLU A 1 33 ? -5.518 -8.916 -5.625 1.00 0.00 33 GLU A O 12
ATOM 13164 N N . CYS A 1 34 ? -4.745 -6.838 -5.265 1.00 0.00 34 CYS A N 12
ATOM 13165 C CA . CYS A 1 34 ? -6.095 -6.258 -5.120 1.00 0.00 34 CYS A CA 12
ATOM 13166 C C . CYS A 1 34 ? -6.844 -6.215 -6.463 1.00 0.00 34 CYS A C 12
ATOM 13167 O O . CYS A 1 34 ? -7.897 -6.816 -6.666 1.00 0.00 34 CYS A O 12
ATOM 13174 N N . GLY A 1 35 ? -6.244 -5.475 -7.402 1.00 0.00 35 GLY A N 12
ATOM 13175 C CA . GLY A 1 35 ? -6.882 -5.164 -8.698 1.00 0.00 35 GLY A CA 12
ATOM 13176 C C . GLY A 1 35 ? -7.149 -6.401 -9.559 1.00 0.00 35 GLY A C 12
ATOM 13177 O O . GLY A 1 35 ? -8.284 -6.747 -9.890 1.00 0.00 35 GLY A O 12
ATOM 13181 N N . LYS A 1 36 ? -6.054 -7.059 -9.948 1.00 0.00 36 LYS A N 12
ATOM 13182 C CA . LYS A 1 36 ? -6.116 -8.302 -10.744 1.00 0.00 36 LYS A CA 12
ATOM 13183 C C . LYS A 1 36 ? -6.504 -9.484 -9.840 1.00 0.00 36 LYS A C 12
ATOM 13184 O O . LYS A 1 36 ? -5.703 -10.308 -9.394 1.00 0.00 36 LYS A O 12
ATOM 13203 N N . LEU A 1 37 ? -7.805 -9.527 -9.536 1.00 0.00 37 LEU A N 12
ATOM 13204 C CA . LEU A 1 37 ? -8.383 -10.547 -8.646 1.00 0.00 37 LEU A CA 12
ATOM 13205 C C . LEU A 1 37 ? -9.918 -10.426 -8.687 1.00 0.00 37 LEU A C 12
ATOM 13206 O O . LEU A 1 37 ? -10.484 -9.600 -7.967 1.00 0.00 37 LEU A O 12
ATOM 13223 N N . TRP B 2 1 ? -12.591 -1.990 8.512 1.00 0.00 1 TRP B N 12
ATOM 13224 C CA . TRP B 2 1 ? -12.346 -3.400 8.170 1.00 0.00 1 TRP B CA 12
ATOM 13225 C C . TRP B 2 1 ? -11.705 -4.177 9.328 1.00 0.00 1 TRP B C 12
ATOM 13226 O O . TRP B 2 1 ? -12.330 -5.029 9.961 1.00 0.00 1 TRP B O 12
ATOM 13249 N N . SER B 2 2 ? -10.438 -3.864 9.620 1.00 0.00 2 SER B N 12
ATOM 13250 C CA . SER B 2 2 ? -9.729 -4.513 10.743 1.00 0.00 2 SER B CA 12
ATOM 13251 C C . SER B 2 2 ? -8.380 -3.847 11.043 1.00 0.00 2 SER B C 12
ATOM 13252 O O . SER B 2 2 ? -7.689 -3.274 10.199 1.00 0.00 2 SER B O 12
ATOM 13260 N N . THR B 2 3 ? -8.012 -3.969 12.320 1.00 0.00 3 THR B N 12
ATOM 13261 C CA . THR B 2 3 ? -6.699 -3.521 12.815 1.00 0.00 3 THR B CA 12
ATOM 13262 C C . THR B 2 3 ? -5.618 -4.563 12.501 1.00 0.00 3 THR B C 12
ATOM 13263 O O . THR B 2 3 ? -4.556 -4.278 11.955 1.00 0.00 3 THR B O 12
ATOM 13274 N N . ILE B 2 4 ? -5.920 -5.811 12.874 1.00 0.00 4 ILE B N 12
ATOM 13275 C CA . ILE B 2 4 ? -4.986 -6.941 12.698 1.00 0.00 4 ILE B CA 12
ATOM 13276 C C . ILE B 2 4 ? -4.579 -7.117 11.227 1.00 0.00 4 ILE B C 12
ATOM 13277 O O . ILE B 2 4 ? -3.405 -7.219 10.867 1.00 0.00 4 ILE B O 12
ATOM 13293 N N . VAL B 2 5 ? -5.596 -7.158 10.361 1.00 0.00 5 VAL B N 12
ATOM 13294 C CA . VAL B 2 5 ? -5.379 -7.253 8.904 1.00 0.00 5 VAL B CA 12
ATOM 13295 C C . VAL B 2 5 ? -4.494 -6.101 8.400 1.00 0.00 5 VAL B C 12
ATOM 13296 O O . VAL B 2 5 ? -3.611 -6.257 7.559 1.00 0.00 5 VAL B O 12
ATOM 13309 N N . LYS B 2 6 ? -4.764 -4.906 8.938 1.00 0.00 6 LYS B N 12
ATOM 13310 C CA . LYS B 2 6 ? -3.983 -3.708 8.580 1.00 0.00 6 LYS B CA 12
ATOM 13311 C C . LYS B 2 6 ? -2.492 -3.863 8.911 1.00 0.00 6 LYS B C 12
ATOM 13312 O O . LYS B 2 6 ? -1.608 -3.485 8.148 1.00 0.00 6 LYS B O 12
ATOM 13331 N N . LEU B 2 7 ? -2.217 -4.430 10.089 1.00 0.00 7 LEU B N 12
ATOM 13332 C CA . LEU B 2 7 ? -0.829 -4.700 10.514 1.00 0.00 7 LEU B CA 12
ATOM 13333 C C . LEU B 2 7 ? -0.091 -5.629 9.537 1.00 0.00 7 LEU B C 12
ATOM 13334 O O . LEU B 2 7 ? 1.096 -5.486 9.254 1.00 0.00 7 LEU B O 12
ATOM 13350 N N . THR B 2 8 ? -0.834 -6.614 9.021 1.00 0.00 8 THR B N 12
ATOM 13351 C CA . THR B 2 8 ? -0.286 -7.592 8.060 1.00 0.00 8 THR B CA 12
ATOM 13352 C C . THR B 2 8 ? 0.204 -6.919 6.766 1.00 0.00 8 THR B C 12
ATOM 13353 O O . THR B 2 8 ? 1.322 -7.120 6.289 1.00 0.00 8 THR B O 12
ATOM 13364 N N . ILE B 2 9 ? -0.683 -6.107 6.184 1.00 0.00 9 ILE B N 12
ATOM 13365 C CA . ILE B 2 9 ? -0.397 -5.415 4.912 1.00 0.00 9 ILE B CA 12
ATOM 13366 C C . ILE B 2 9 ? 0.638 -4.282 5.059 1.00 0.00 9 ILE B C 12
ATOM 13367 O O . ILE B 2 9 ? 1.486 -4.049 4.200 1.00 0.00 9 ILE B O 12
ATOM 13383 N N . CYS B 2 10 ? 0.557 -3.581 6.196 1.00 0.00 10 CYS B N 12
ATOM 13384 C CA . CYS B 2 10 ? 1.377 -2.383 6.485 1.00 0.00 10 CYS B CA 12
ATOM 13385 C C . CYS B 2 10 ? 2.860 -2.456 6.077 1.00 0.00 10 CYS B C 12
ATOM 13386 O O . CYS B 2 10 ? 3.339 -1.546 5.403 1.00 0.00 10 CYS B O 12
ATOM 13393 N N . PRO B 2 11 ? 3.635 -3.487 6.451 1.00 0.00 11 PRO B N 12
ATOM 13394 C CA . PRO B 2 11 ? 5.054 -3.610 6.066 1.00 0.00 11 PRO B CA 12
ATOM 13395 C C . PRO B 2 11 ? 5.272 -3.557 4.546 1.00 0.00 11 PRO B C 12
ATOM 13396 O O . PRO B 2 11 ? 6.185 -2.916 4.026 1.00 0.00 11 PRO B O 12
ATOM 13407 N N . THR B 2 12 ? 4.399 -4.267 3.828 1.00 0.00 12 THR B N 12
ATOM 13408 C CA . THR B 2 12 ? 4.399 -4.242 2.350 1.00 0.00 12 THR B CA 12
ATOM 13409 C C . THR B 2 12 ? 4.175 -2.815 1.823 1.00 0.00 12 THR B C 12
ATOM 13410 O O . THR B 2 12 ? 4.822 -2.335 0.893 1.00 0.00 12 THR B O 12
ATOM 13421 N N . LEU B 2 13 ? 3.212 -2.127 2.446 1.00 0.00 13 LEU B N 12
ATOM 13422 C CA . LEU B 2 13 ? 2.881 -0.732 2.087 1.00 0.00 13 LEU B CA 12
ATOM 13423 C C . LEU B 2 13 ? 4.061 0.229 2.293 1.00 0.00 13 LEU B C 12
ATOM 13424 O O . LEU B 2 13 ? 4.255 1.198 1.560 1.00 0.00 13 LEU B O 12
ATOM 13440 N N . LYS B 2 14 ? 4.843 -0.028 3.346 1.00 0.00 14 LYS B N 12
ATOM 13441 C CA . LYS B 2 14 ? 6.059 0.761 3.628 1.00 0.00 14 LYS B CA 12
ATOM 13442 C C . LYS B 2 14 ? 7.116 0.591 2.529 1.00 0.00 14 LYS B C 12
ATOM 13443 O O . LYS B 2 14 ? 7.756 1.532 2.063 1.00 0.00 14 LYS B O 12
ATOM 13462 N N . SER B 2 15 ? 7.303 -0.669 2.122 1.00 0.00 15 SER B N 12
ATOM 13463 C CA . SER B 2 15 ? 8.218 -1.005 1.014 1.00 0.00 15 SER B CA 12
ATOM 13464 C C . SER B 2 15 ? 7.829 -0.271 -0.282 1.00 0.00 15 SER B C 12
ATOM 13465 O O . SER B 2 15 ? 8.652 0.205 -1.062 1.00 0.00 15 SER B O 12
ATOM 13473 N N . MET B 2 16 ? 6.512 -0.199 -0.502 1.00 0.00 16 MET B N 12
ATOM 13474 C CA . MET B 2 16 ? 5.938 0.571 -1.621 1.00 0.00 16 MET B CA 12
ATOM 13475 C C . MET B 2 16 ? 6.256 2.069 -1.489 1.00 0.00 16 MET B C 12
ATOM 13476 O O . MET B 2 16 ? 6.708 2.739 -2.417 1.00 0.00 16 MET B O 12
ATOM 13490 N N . ALA B 2 17 ? 6.028 2.572 -0.271 1.00 0.00 17 ALA B N 12
ATOM 13491 C CA . ALA B 2 17 ? 6.175 4.004 0.066 1.00 0.00 17 ALA B CA 12
ATOM 13492 C C . ALA B 2 17 ? 7.523 4.587 -0.375 1.00 0.00 17 ALA B C 12
ATOM 13493 O O . ALA B 2 17 ? 7.644 5.740 -0.791 1.00 0.00 17 ALA B O 12
ATOM 13500 N N . LYS B 2 18 ? 8.555 3.744 -0.269 1.00 0.00 18 LYS B N 12
ATOM 13501 C CA . LYS B 2 18 ? 9.936 4.121 -0.631 1.00 0.00 18 LYS B CA 12
ATOM 13502 C C . LYS B 2 18 ? 10.013 4.819 -1.996 1.00 0.00 18 LYS B C 12
ATOM 13503 O O . LYS B 2 18 ? 10.573 5.903 -2.157 1.00 0.00 18 LYS B O 12
ATOM 13522 N N . LYS B 2 19 ? 9.416 4.165 -3.001 1.00 0.00 19 LYS B N 12
ATOM 13523 C CA . LYS B 2 19 ? 9.410 4.699 -4.376 1.00 0.00 19 LYS B CA 12
ATOM 13524 C C . LYS B 2 19 ? 7.992 5.096 -4.828 1.00 0.00 19 LYS B C 12
ATOM 13525 O O . LYS B 2 19 ? 7.469 4.693 -5.867 1.00 0.00 19 LYS B O 12
ATOM 13544 N N . CYS B 2 20 ? 7.344 5.920 -3.996 1.00 0.00 20 CYS B N 12
ATOM 13545 C CA . CYS B 2 20 ? 6.054 6.528 -4.381 1.00 0.00 20 CYS B CA 12
ATOM 13546 C C . CYS B 2 20 ? 6.211 8.007 -4.751 1.00 0.00 20 CYS B C 12
ATOM 13547 O O . CYS B 2 20 ? 7.168 8.698 -4.403 1.00 0.00 20 CYS B O 12
ATOM 13554 N N . GLU B 2 21 ? 5.205 8.491 -5.484 1.00 0.00 21 GLU B N 12
ATOM 13555 C CA . GLU B 2 21 ? 5.144 9.914 -5.866 1.00 0.00 21 GLU B CA 12
ATOM 13556 C C . GLU B 2 21 ? 4.318 10.702 -4.844 1.00 0.00 21 GLU B C 12
ATOM 13557 O O . GLU B 2 21 ? 3.466 10.175 -4.128 1.00 0.00 21 GLU B O 12
ATOM 13569 N N . GLY B 2 22 ? 4.572 12.015 -4.795 1.00 0.00 22 GLY B N 12
ATOM 13570 C CA . GLY B 2 22 ? 3.887 12.897 -3.829 1.00 0.00 22 GLY B CA 12
ATOM 13571 C C . GLY B 2 22 ? 4.162 12.492 -2.372 1.00 0.00 22 GLY B C 12
ATOM 13572 O O . GLY B 2 22 ? 5.041 11.694 -2.043 1.00 0.00 22 GLY B O 12
ATOM 13576 N N . SER B 2 23 ? 3.379 13.095 -1.469 1.00 0.00 23 SER B N 12
ATOM 13577 C CA . SER B 2 23 ? 3.436 12.731 -0.037 1.00 0.00 23 SER B CA 12
ATOM 13578 C C . SER B 2 23 ? 2.567 11.496 0.284 1.00 0.00 23 SER B C 12
ATOM 13579 O O . SER B 2 23 ? 1.917 11.370 1.323 1.00 0.00 23 SER B O 12
ATOM 13587 N N . ILE B 2 24 ? 2.584 10.543 -0.653 1.00 0.00 24 ILE B N 12
ATOM 13588 C CA . ILE B 2 24 ? 1.876 9.259 -0.490 1.00 0.00 24 ILE B CA 12
ATOM 13589 C C . ILE B 2 24 ? 2.543 8.391 0.581 1.00 0.00 24 ILE B C 12
ATOM 13590 O O . ILE B 2 24 ? 1.903 7.772 1.430 1.00 0.00 24 ILE B O 12
ATOM 13606 N N . ALA B 2 25 ? 3.876 8.344 0.511 1.00 0.00 25 ALA B N 12
ATOM 13607 C CA . ALA B 2 25 ? 4.698 7.636 1.512 1.00 0.00 25 ALA B CA 12
ATOM 13608 C C . ALA B 2 25 ? 4.342 8.047 2.950 1.00 0.00 25 ALA B C 12
ATOM 13609 O O . ALA B 2 25 ? 4.249 7.241 3.876 1.00 0.00 25 ALA B O 12
ATOM 13616 N N . THR B 2 26 ? 4.146 9.359 3.116 1.00 0.00 26 THR B N 12
ATOM 13617 C CA . THR B 2 26 ? 3.734 9.938 4.410 1.00 0.00 26 THR B CA 12
ATOM 13618 C C . THR B 2 26 ? 2.423 9.313 4.912 1.00 0.00 26 THR B C 12
ATOM 13619 O O . THR B 2 26 ? 2.274 8.918 6.068 1.00 0.00 26 THR B O 12
ATOM 13630 N N . MET B 2 27 ? 1.452 9.234 3.995 1.00 0.00 27 MET B N 12
ATOM 13631 C CA . MET B 2 27 ? 0.132 8.641 4.293 1.00 0.00 27 MET B CA 12
ATOM 13632 C C . MET B 2 27 ? 0.221 7.185 4.770 1.00 0.00 27 MET B C 12
ATOM 13633 O O . MET B 2 27 ? -0.506 6.740 5.657 1.00 0.00 27 MET B O 12
ATOM 13647 N N . ILE B 2 28 ? 1.123 6.421 4.139 1.00 0.00 28 ILE B N 12
ATOM 13648 C CA . ILE B 2 28 ? 1.349 5.016 4.533 1.00 0.00 28 ILE B CA 12
ATOM 13649 C C . ILE B 2 28 ? 1.723 4.923 6.019 1.00 0.00 28 ILE B C 12
ATOM 13650 O O . ILE B 2 28 ? 1.107 4.220 6.819 1.00 0.00 28 ILE B O 12
ATOM 13666 N N . LYS B 2 29 ? 2.768 5.676 6.373 1.00 0.00 29 LYS B N 12
ATOM 13667 C CA . LYS B 2 29 ? 3.280 5.717 7.756 1.00 0.00 29 LYS B CA 12
ATOM 13668 C C . LYS B 2 29 ? 2.190 6.136 8.758 1.00 0.00 29 LYS B C 12
ATOM 13669 O O . LYS B 2 29 ? 2.029 5.586 9.845 1.00 0.00 29 LYS B O 12
ATOM 13688 N N . LYS B 2 30 ? 1.434 7.160 8.344 1.00 0.00 30 LYS B N 12
ATOM 13689 C CA . LYS B 2 30 ? 0.374 7.772 9.168 1.00 0.00 30 LYS B CA 12
ATOM 13690 C C . LYS B 2 30 ? -0.667 6.740 9.622 1.00 0.00 30 LYS B C 12
ATOM 13691 O O . LYS B 2 30 ? -0.922 6.526 10.806 1.00 0.00 30 LYS B O 12
ATOM 13710 N N . LYS B 2 31 ? -1.282 6.088 8.631 1.00 0.00 31 LYS B N 12
ATOM 13711 C CA . LYS B 2 31 ? -2.321 5.073 8.892 1.00 0.00 31 LYS B CA 12
ATOM 13712 C C . LYS B 2 31 ? -1.760 3.877 9.675 1.00 0.00 31 LYS B C 12
ATOM 13713 O O . LYS B 2 31 ? -2.278 3.450 10.707 1.00 0.00 31 LYS B O 12
ATOM 13732 N N . CYS B 2 32 ? -0.669 3.321 9.139 1.00 0.00 32 CYS B N 12
ATOM 13733 C CA . CYS B 2 32 ? 0.115 2.282 9.836 1.00 0.00 32 CYS B CA 12
ATOM 13734 C C . CYS B 2 32 ? 0.813 2.845 11.090 1.00 0.00 32 CYS B C 12
ATOM 13735 O O . CYS B 2 32 ? 0.535 3.940 11.584 1.00 0.00 32 CYS B O 12
ATOM 13742 N N . ASP B 2 33 ? 1.728 2.041 11.642 1.00 0.00 33 ASP B N 12
ATOM 13743 C CA . ASP B 2 33 ? 2.547 2.469 12.793 1.00 0.00 33 ASP B CA 12
ATOM 13744 C C . ASP B 2 33 ? 3.395 3.698 12.427 1.00 0.00 33 ASP B C 12
ATOM 13745 O O . ASP B 2 33 ? 4.340 3.660 11.637 1.00 0.00 33 ASP B O 12
ATOM 13754 N N . LYS B 2 34 ? 3.007 4.824 13.026 1.00 0.00 34 LYS B N 12
ATOM 13755 C CA . LYS B 2 34 ? 3.691 6.110 12.777 1.00 0.00 34 LYS B CA 12
ATOM 13756 C C . LYS B 2 34 ? 5.119 6.183 13.353 1.00 0.00 34 LYS B C 12
ATOM 13757 O O . LYS B 2 34 ? 5.492 5.335 14.165 1.00 0.00 34 LYS B O 12
ATOM 13777 N N . GLY A 1 1 ? 2.115 -17.833 1.900 1.00 0.00 1 GLY A N 13
ATOM 13778 C CA . GLY A 1 1 ? 2.655 -16.590 1.333 1.00 0.00 1 GLY A CA 13
ATOM 13779 C C . GLY A 1 1 ? 2.749 -15.469 2.376 1.00 0.00 1 GLY A C 13
ATOM 13780 O O . GLY A 1 1 ? 2.442 -15.612 3.561 1.00 0.00 1 GLY A O 13
ATOM 13786 N N . VAL A 1 2 ? 3.203 -14.311 1.891 1.00 0.00 2 VAL A N 13
ATOM 13787 C CA . VAL A 1 2 ? 3.341 -13.106 2.734 1.00 0.00 2 VAL A CA 13
ATOM 13788 C C . VAL A 1 2 ? 1.989 -12.655 3.311 1.00 0.00 2 VAL A C 13
ATOM 13789 O O . VAL A 1 2 ? 1.831 -12.348 4.493 1.00 0.00 2 VAL A O 13
ATOM 13802 N N . ILE A 1 3 ? 0.991 -12.630 2.425 1.00 0.00 3 ILE A N 13
ATOM 13803 C CA . ILE A 1 3 ? -0.384 -12.227 2.776 1.00 0.00 3 ILE A CA 13
ATOM 13804 C C . ILE A 1 3 ? -1.378 -13.092 1.978 1.00 0.00 3 ILE A C 13
ATOM 13805 O O . ILE A 1 3 ? -1.156 -13.394 0.804 1.00 0.00 3 ILE A O 13
ATOM 13821 N N . PRO A 1 4 ? -2.497 -13.519 2.581 1.00 0.00 4 PRO A N 13
ATOM 13822 C CA . PRO A 1 4 ? -3.502 -14.359 1.904 1.00 0.00 4 PRO A CA 13
ATOM 13823 C C . PRO A 1 4 ? -4.448 -13.560 0.998 1.00 0.00 4 PRO A C 13
ATOM 13824 O O . PRO A 1 4 ? -4.585 -12.338 1.058 1.00 0.00 4 PRO A O 13
ATOM 13835 N N . LYS A 1 5 ? -5.151 -14.325 0.157 1.00 0.00 5 LYS A N 13
ATOM 13836 C CA . LYS A 1 5 ? -6.111 -13.776 -0.820 1.00 0.00 5 LYS A CA 13
ATOM 13837 C C . LYS A 1 5 ? -7.160 -12.870 -0.162 1.00 0.00 5 LYS A C 13
ATOM 13838 O O . LYS A 1 5 ? -7.473 -11.772 -0.624 1.00 0.00 5 LYS A O 13
ATOM 13857 N N . LYS A 1 6 ? -7.709 -13.367 0.950 1.00 0.00 6 LYS A N 13
ATOM 13858 C CA . LYS A 1 6 ? -8.735 -12.634 1.717 1.00 0.00 6 LYS A CA 13
ATOM 13859 C C . LYS A 1 6 ? -8.295 -11.204 2.052 1.00 0.00 6 LYS A C 13
ATOM 13860 O O . LYS A 1 6 ? -8.960 -10.219 1.734 1.00 0.00 6 LYS A O 13
ATOM 13879 N N . ILE A 1 7 ? -7.130 -11.104 2.701 1.00 0.00 7 ILE A N 13
ATOM 13880 C CA . ILE A 1 7 ? -6.568 -9.799 3.097 1.00 0.00 7 ILE A CA 13
ATOM 13881 C C . ILE A 1 7 ? -6.387 -8.858 1.897 1.00 0.00 7 ILE A C 13
ATOM 13882 O O . ILE A 1 7 ? -6.721 -7.677 1.940 1.00 0.00 7 ILE A O 13
ATOM 13898 N N . TRP A 1 8 ? -5.840 -9.404 0.805 1.00 0.00 8 TRP A N 13
ATOM 13899 C CA . TRP A 1 8 ? -5.619 -8.627 -0.432 1.00 0.00 8 TRP A CA 13
ATOM 13900 C C . TRP A 1 8 ? -6.886 -7.934 -0.960 1.00 0.00 8 TRP A C 13
ATOM 13901 O O . TRP A 1 8 ? -6.882 -6.787 -1.408 1.00 0.00 8 TRP A O 13
ATOM 13922 N N . GLU A 1 9 ? -7.996 -8.673 -0.925 1.00 0.00 9 GLU A N 13
ATOM 13923 C CA . GLU A 1 9 ? -9.298 -8.118 -1.341 1.00 0.00 9 GLU A CA 13
ATOM 13924 C C . GLU A 1 9 ? -9.844 -7.081 -0.348 1.00 0.00 9 GLU A C 13
ATOM 13925 O O . GLU A 1 9 ? -10.454 -6.073 -0.705 1.00 0.00 9 GLU A O 13
ATOM 13937 N N . THR A 1 10 ? -9.631 -7.358 0.941 1.00 0.00 10 THR A N 13
ATOM 13938 C CA . THR A 1 10 ? -10.073 -6.453 2.022 1.00 0.00 10 THR A CA 13
ATOM 13939 C C . THR A 1 10 ? -9.390 -5.075 1.944 1.00 0.00 10 THR A C 13
ATOM 13940 O O . THR A 1 10 ? -9.985 -4.021 2.166 1.00 0.00 10 THR A O 13
ATOM 13951 N N . VAL A 1 11 ? -8.090 -5.104 1.629 1.00 0.00 11 VAL A N 13
ATOM 13952 C CA . VAL A 1 11 ? -7.282 -3.875 1.512 1.00 0.00 11 VAL A CA 13
ATOM 13953 C C . VAL A 1 11 ? -7.523 -3.103 0.201 1.00 0.00 11 VAL A C 13
ATOM 13954 O O . VAL A 1 11 ? -7.109 -1.956 0.052 1.00 0.00 11 VAL A O 13
ATOM 13967 N N . CYS A 1 12 ? -8.193 -3.752 -0.768 1.00 0.00 12 CYS A N 13
ATOM 13968 C CA . CYS A 1 12 ? -8.500 -3.126 -2.076 1.00 0.00 12 CYS A CA 13
ATOM 13969 C C . CYS A 1 12 ? -8.877 -1.633 -1.990 1.00 0.00 12 CYS A C 13
ATOM 13970 O O . CYS A 1 12 ? -8.200 -0.796 -2.588 1.00 0.00 12 CYS A O 13
ATOM 13977 N N . PRO A 1 13 ? -9.933 -1.251 -1.252 1.00 0.00 13 PRO A N 13
ATOM 13978 C CA . PRO A 1 13 ? -10.354 0.154 -1.096 1.00 0.00 13 PRO A CA 13
ATOM 13979 C C . PRO A 1 13 ? -9.338 1.016 -0.335 1.00 0.00 13 PRO A C 13
ATOM 13980 O O . PRO A 1 13 ? -9.089 2.181 -0.647 1.00 0.00 13 PRO A O 13
ATOM 13991 N N . THR A 1 14 ? -8.754 0.414 0.705 1.00 0.00 14 THR A N 13
ATOM 13992 C CA . THR A 1 14 ? -7.784 1.111 1.573 1.00 0.00 14 THR A CA 13
ATOM 13993 C C . THR A 1 14 ? -6.591 1.649 0.770 1.00 0.00 14 THR A C 13
ATOM 13994 O O . THR A 1 14 ? -6.377 2.854 0.625 1.00 0.00 14 THR A O 13
ATOM 14005 N N . VAL A 1 15 ? -5.803 0.715 0.231 1.00 0.00 15 VAL A N 13
ATOM 14006 C CA . VAL A 1 15 ? -4.651 1.069 -0.621 1.00 0.00 15 VAL A CA 13
ATOM 14007 C C . VAL A 1 15 ? -5.045 1.212 -2.104 1.00 0.00 15 VAL A C 13
ATOM 14008 O O . VAL A 1 15 ? -4.304 0.898 -3.036 1.00 0.00 15 VAL A O 13
ATOM 14021 N N . GLU A 1 16 ? -6.254 1.742 -2.316 1.00 0.00 16 GLU A N 13
ATOM 14022 C CA . GLU A 1 16 ? -6.759 2.008 -3.675 1.00 0.00 16 GLU A CA 13
ATOM 14023 C C . GLU A 1 16 ? -6.029 3.192 -4.335 1.00 0.00 16 GLU A C 13
ATOM 14024 O O . GLU A 1 16 ? -5.419 3.030 -5.394 1.00 0.00 16 GLU A O 13
ATOM 14036 N N . PRO A 1 17 ? -6.045 4.399 -3.744 1.00 0.00 17 PRO A N 13
ATOM 14037 C CA . PRO A 1 17 ? -5.401 5.588 -4.332 1.00 0.00 17 PRO A CA 13
ATOM 14038 C C . PRO A 1 17 ? -3.871 5.496 -4.339 1.00 0.00 17 PRO A C 13
ATOM 14039 O O . PRO A 1 17 ? -3.189 5.815 -5.310 1.00 0.00 17 PRO A O 13
ATOM 14050 N N . TRP A 1 18 ? -3.329 5.038 -3.208 1.00 0.00 18 TRP A N 13
ATOM 14051 C CA . TRP A 1 18 ? -1.870 5.016 -2.998 1.00 0.00 18 TRP A CA 13
ATOM 14052 C C . TRP A 1 18 ? -1.152 4.073 -3.973 1.00 0.00 18 TRP A C 13
ATOM 14053 O O . TRP A 1 18 ? -0.158 4.416 -4.613 1.00 0.00 18 TRP A O 13
ATOM 14074 N N . ALA A 1 19 ? -1.680 2.849 -4.076 1.00 0.00 19 ALA A N 13
ATOM 14075 C CA . ALA A 1 19 ? -1.132 1.840 -5.007 1.00 0.00 19 ALA A CA 13
ATOM 14076 C C . ALA A 1 19 ? -1.129 2.330 -6.464 1.00 0.00 19 ALA A C 13
ATOM 14077 O O . ALA A 1 19 ? -0.196 2.114 -7.238 1.00 0.00 19 ALA A O 13
ATOM 14084 N N . LYS A 1 20 ? -2.227 2.994 -6.833 1.00 0.00 20 LYS A N 13
ATOM 14085 C CA . LYS A 1 20 ? -2.403 3.532 -8.195 1.00 0.00 20 LYS A CA 13
ATOM 14086 C C . LYS A 1 20 ? -1.350 4.604 -8.521 1.00 0.00 20 LYS A C 13
ATOM 14087 O O . LYS A 1 20 ? -0.562 4.505 -9.463 1.00 0.00 20 LYS A O 13
ATOM 14106 N N . LYS A 1 21 ? -1.345 5.652 -7.690 1.00 0.00 21 LYS A N 13
ATOM 14107 C CA . LYS A 1 21 ? -0.453 6.813 -7.873 1.00 0.00 21 LYS A CA 13
ATOM 14108 C C . LYS A 1 21 ? 1.029 6.421 -7.855 1.00 0.00 21 LYS A C 13
ATOM 14109 O O . LYS A 1 21 ? 1.795 6.647 -8.792 1.00 0.00 21 LYS A O 13
ATOM 14128 N N . CYS A 1 22 ? 1.428 5.813 -6.736 1.00 0.00 22 CYS A N 13
ATOM 14129 C CA . CYS A 1 22 ? 2.809 5.326 -6.570 1.00 0.00 22 CYS A CA 13
ATOM 14130 C C . CYS A 1 22 ? 3.111 4.146 -7.504 1.00 0.00 22 CYS A C 13
ATOM 14131 O O . CYS A 1 22 ? 2.241 3.459 -8.034 1.00 0.00 22 CYS A O 13
ATOM 14138 N N . SER A 1 23 ? 4.414 3.914 -7.688 1.00 0.00 23 SER A N 13
ATOM 14139 C CA . SER A 1 23 ? 4.893 2.872 -8.617 1.00 0.00 23 SER A CA 13
ATOM 14140 C C . SER A 1 23 ? 6.220 2.265 -8.152 1.00 0.00 23 SER A C 13
ATOM 14141 O O . SER A 1 23 ? 6.967 2.785 -7.322 1.00 0.00 23 SER A O 13
ATOM 14149 N N . GLY A 1 24 ? 6.508 1.105 -8.747 1.00 0.00 24 GLY A N 13
ATOM 14150 C CA . GLY A 1 24 ? 7.704 0.315 -8.405 1.00 0.00 24 GLY A CA 13
ATOM 14151 C C . GLY A 1 24 ? 7.414 -1.185 -8.529 1.00 0.00 24 GLY A C 13
ATOM 14152 O O . GLY A 1 24 ? 6.343 -1.637 -8.933 1.00 0.00 24 GLY A O 13
ATOM 14156 N N . ASP A 1 25 ? 8.423 -1.976 -8.164 1.00 0.00 25 ASP A N 13
ATOM 14157 C CA . ASP A 1 25 ? 8.278 -3.445 -8.113 1.00 0.00 25 ASP A CA 13
ATOM 14158 C C . ASP A 1 25 ? 7.175 -3.857 -7.128 1.00 0.00 25 ASP A C 13
ATOM 14159 O O . ASP A 1 25 ? 6.288 -4.667 -7.399 1.00 0.00 25 ASP A O 13
ATOM 14168 N N . ILE A 1 26 ? 7.261 -3.254 -5.939 1.00 0.00 26 ILE A N 13
ATOM 14169 C CA . ILE A 1 26 ? 6.291 -3.490 -4.853 1.00 0.00 26 ILE A CA 13
ATOM 14170 C C . ILE A 1 26 ? 4.876 -3.063 -5.267 1.00 0.00 26 ILE A C 13
ATOM 14171 O O . ILE A 1 26 ? 3.893 -3.786 -5.113 1.00 0.00 26 ILE A O 13
ATOM 14187 N N . ALA A 1 27 ? 4.790 -1.841 -5.801 1.00 0.00 27 ALA A N 13
ATOM 14188 C CA . ALA A 1 27 ? 3.506 -1.264 -6.250 1.00 0.00 27 ALA A CA 13
ATOM 14189 C C . ALA A 1 27 ? 2.769 -2.180 -7.239 1.00 0.00 27 ALA A C 13
ATOM 14190 O O . ALA A 1 27 ? 1.568 -2.435 -7.144 1.00 0.00 27 ALA A O 13
ATOM 14197 N N . THR A 1 28 ? 3.534 -2.678 -8.214 1.00 0.00 28 THR A N 13
ATOM 14198 C CA . THR A 1 28 ? 3.012 -3.609 -9.235 1.00 0.00 28 THR A CA 13
ATOM 14199 C C . THR A 1 28 ? 2.427 -4.882 -8.605 1.00 0.00 28 THR A C 13
ATOM 14200 O O . THR A 1 28 ? 1.340 -5.350 -8.943 1.00 0.00 28 THR A O 13
ATOM 14211 N N . TYR A 1 29 ? 3.194 -5.451 -7.668 1.00 0.00 29 TYR A N 13
ATOM 14212 C CA . TYR A 1 29 ? 2.779 -6.674 -6.957 1.00 0.00 29 TYR A CA 13
ATOM 14213 C C . TYR A 1 29 ? 1.418 -6.495 -6.273 1.00 0.00 29 TYR A C 13
ATOM 14214 O O . TYR A 1 29 ? 0.454 -7.213 -6.534 1.00 0.00 29 TYR A O 13
ATOM 14232 N N . ILE A 1 30 ? 1.353 -5.483 -5.401 1.00 0.00 30 ILE A N 13
ATOM 14233 C CA . ILE A 1 30 ? 0.130 -5.148 -4.640 1.00 0.00 30 ILE A CA 13
ATOM 14234 C C . ILE A 1 30 ? -1.091 -4.992 -5.560 1.00 0.00 30 ILE A C 13
ATOM 14235 O O . ILE A 1 30 ? -2.185 -5.502 -5.319 1.00 0.00 30 ILE A O 13
ATOM 14251 N N . LYS A 1 31 ? -0.863 -4.249 -6.648 1.00 0.00 31 LYS A N 13
ATOM 14252 C CA . LYS A 1 31 ? -1.909 -3.962 -7.646 1.00 0.00 31 LYS A CA 13
ATOM 14253 C C . LYS A 1 31 ? -2.531 -5.253 -8.203 1.00 0.00 31 LYS A C 13
ATOM 14254 O O . LYS A 1 31 ? -3.742 -5.391 -8.377 1.00 0.00 31 LYS A O 13
ATOM 14273 N N . ARG A 1 32 ? -1.652 -6.218 -8.493 1.00 0.00 32 ARG A N 13
ATOM 14274 C CA . ARG A 1 32 ? -2.079 -7.545 -8.974 1.00 0.00 32 ARG A CA 13
ATOM 14275 C C . ARG A 1 32 ? -2.941 -8.286 -7.943 1.00 0.00 32 ARG A C 13
ATOM 14276 O O . ARG A 1 32 ? -3.944 -8.922 -8.257 1.00 0.00 32 ARG A O 13
ATOM 14297 N N . GLU A 1 33 ? -2.523 -8.209 -6.674 1.00 0.00 33 GLU A N 13
ATOM 14298 C CA . GLU A 1 33 ? -3.202 -8.955 -5.596 1.00 0.00 33 GLU A CA 13
ATOM 14299 C C . GLU A 1 33 ? -4.705 -8.648 -5.538 1.00 0.00 33 GLU A C 13
ATOM 14300 O O . GLU A 1 33 ? -5.569 -9.520 -5.642 1.00 0.00 33 GLU A O 13
ATOM 14312 N N . CYS A 1 34 ? -5.006 -7.356 -5.373 1.00 0.00 34 CYS A N 13
ATOM 14313 C CA . CYS A 1 34 ? -6.400 -6.876 -5.354 1.00 0.00 34 CYS A CA 13
ATOM 14314 C C . CYS A 1 34 ? -7.103 -7.089 -6.705 1.00 0.00 34 CYS A C 13
ATOM 14315 O O . CYS A 1 34 ? -8.133 -7.749 -6.832 1.00 0.00 34 CYS A O 13
ATOM 14322 N N . GLY A 1 35 ? -6.490 -6.502 -7.741 1.00 0.00 35 GLY A N 13
ATOM 14323 C CA . GLY A 1 35 ? -7.082 -6.448 -9.092 1.00 0.00 35 GLY A CA 13
ATOM 14324 C C . GLY A 1 35 ? -7.337 -7.830 -9.700 1.00 0.00 35 GLY A C 13
ATOM 14325 O O . GLY A 1 35 ? -8.460 -8.217 -10.023 1.00 0.00 35 GLY A O 13
ATOM 14329 N N . LYS A 1 36 ? -6.239 -8.571 -9.875 1.00 0.00 36 LYS A N 13
ATOM 14330 C CA . LYS A 1 36 ? -6.289 -9.947 -10.407 1.00 0.00 36 LYS A CA 13
ATOM 14331 C C . LYS A 1 36 ? -6.924 -10.896 -9.376 1.00 0.00 36 LYS A C 13
ATOM 14332 O O . LYS A 1 36 ? -6.287 -11.518 -8.524 1.00 0.00 36 LYS A O 13
ATOM 14351 N N . LEU A 1 37 ? -8.256 -10.954 -9.457 1.00 0.00 37 LEU A N 13
ATOM 14352 C CA . LEU A 1 37 ? -9.079 -11.812 -8.584 1.00 0.00 37 LEU A CA 13
ATOM 14353 C C . LEU A 1 37 ? -10.522 -11.849 -9.112 1.00 0.00 37 LEU A C 13
ATOM 14354 O O . LEU A 1 37 ? -11.133 -10.790 -9.256 1.00 0.00 37 LEU A O 13
ATOM 14371 N N . TRP B 2 1 ? -12.694 1.073 8.926 1.00 0.00 1 TRP B N 13
ATOM 14372 C CA . TRP B 2 1 ? -12.073 -0.152 8.399 1.00 0.00 1 TRP B CA 13
ATOM 14373 C C . TRP B 2 1 ? -11.177 -0.816 9.459 1.00 0.00 1 TRP B C 13
ATOM 14374 O O . TRP B 2 1 ? -10.784 -0.234 10.472 1.00 0.00 1 TRP B O 13
ATOM 14397 N N . SER B 2 2 ? -10.835 -2.082 9.194 1.00 0.00 2 SER B N 13
ATOM 14398 C CA . SER B 2 2 ? -10.068 -2.892 10.158 1.00 0.00 2 SER B CA 13
ATOM 14399 C C . SER B 2 2 ? -8.618 -2.414 10.311 1.00 0.00 2 SER B C 13
ATOM 14400 O O . SER B 2 2 ? -7.856 -2.217 9.363 1.00 0.00 2 SER B O 13
ATOM 14408 N N . THR B 2 3 ? -8.249 -2.243 11.581 1.00 0.00 3 THR B N 13
ATOM 14409 C CA . THR B 2 3 ? -6.875 -1.864 11.961 1.00 0.00 3 THR B CA 13
ATOM 14410 C C . THR B 2 3 ? -5.897 -3.028 11.747 1.00 0.00 3 THR B C 13
ATOM 14411 O O . THR B 2 3 ? -4.836 -2.898 11.141 1.00 0.00 3 THR B O 13
ATOM 14422 N N . ILE B 2 4 ? -6.289 -4.191 12.273 1.00 0.00 4 ILE B N 13
ATOM 14423 C CA . ILE B 2 4 ? -5.458 -5.411 12.222 1.00 0.00 4 ILE B CA 13
ATOM 14424 C C . ILE B 2 4 ? -5.057 -5.773 10.784 1.00 0.00 4 ILE B C 13
ATOM 14425 O O . ILE B 2 4 ? -3.901 -6.051 10.465 1.00 0.00 4 ILE B O 13
ATOM 14441 N N . VAL B 2 5 ? -6.062 -5.782 9.903 1.00 0.00 5 VAL B N 13
ATOM 14442 C CA . VAL B 2 5 ? -5.829 -6.031 8.467 1.00 0.00 5 VAL B CA 13
ATOM 14443 C C . VAL B 2 5 ? -4.818 -5.036 7.880 1.00 0.00 5 VAL B C 13
ATOM 14444 O O . VAL B 2 5 ? -3.957 -5.370 7.065 1.00 0.00 5 VAL B O 13
ATOM 14457 N N . LYS B 2 6 ? -4.941 -3.774 8.307 1.00 0.00 6 LYS B N 13
ATOM 14458 C CA . LYS B 2 6 ? -3.998 -2.729 7.867 1.00 0.00 6 LYS B CA 13
ATOM 14459 C C . LYS B 2 6 ? -2.551 -3.070 8.255 1.00 0.00 6 LYS B C 13
ATOM 14460 O O . LYS B 2 6 ? -1.607 -2.894 7.489 1.00 0.00 6 LYS B O 13
ATOM 14479 N N . LEU B 2 7 ? -2.385 -3.558 9.488 1.00 0.00 7 LEU B N 13
ATOM 14480 C CA . LEU B 2 7 ? -1.060 -3.974 9.990 1.00 0.00 7 LEU B CA 13
ATOM 14481 C C . LEU B 2 7 ? -0.424 -5.069 9.121 1.00 0.00 7 LEU B C 13
ATOM 14482 O O . LEU B 2 7 ? 0.788 -5.135 8.915 1.00 0.00 7 LEU B O 13
ATOM 14498 N N . THR B 2 8 ? -1.281 -5.964 8.619 1.00 0.00 8 THR B N 13
ATOM 14499 C CA . THR B 2 8 ? -0.838 -7.061 7.734 1.00 0.00 8 THR B CA 13
ATOM 14500 C C . THR B 2 8 ? -0.161 -6.520 6.463 1.00 0.00 8 THR B C 13
ATOM 14501 O O . THR B 2 8 ? 0.931 -6.921 6.061 1.00 0.00 8 THR B O 13
ATOM 14512 N N . ILE B 2 9 ? -0.859 -5.581 5.816 1.00 0.00 9 ILE B N 13
ATOM 14513 C CA . ILE B 2 9 ? -0.369 -4.957 4.571 1.00 0.00 9 ILE B CA 13
ATOM 14514 C C . ILE B 2 9 ? 0.782 -3.954 4.800 1.00 0.00 9 ILE B C 13
ATOM 14515 O O . ILE B 2 9 ? 1.666 -3.777 3.964 1.00 0.00 9 ILE B O 13
ATOM 14531 N N . CYS B 2 10 ? 0.769 -3.308 5.973 1.00 0.00 10 CYS B N 13
ATOM 14532 C CA . CYS B 2 10 ? 1.739 -2.247 6.336 1.00 0.00 10 CYS B CA 13
ATOM 14533 C C . CYS B 2 10 ? 3.203 -2.516 5.933 1.00 0.00 10 CYS B C 13
ATOM 14534 O O . CYS B 2 10 ? 3.810 -1.668 5.284 1.00 0.00 10 CYS B O 13
ATOM 14541 N N . PRO B 2 11 ? 3.816 -3.659 6.286 1.00 0.00 11 PRO B N 13
ATOM 14542 C CA . PRO B 2 11 ? 5.216 -3.976 5.932 1.00 0.00 11 PRO B CA 13
ATOM 14543 C C . PRO B 2 11 ? 5.496 -3.884 4.424 1.00 0.00 11 PRO B C 13
ATOM 14544 O O . PRO B 2 11 ? 6.507 -3.354 3.964 1.00 0.00 11 PRO B O 13
ATOM 14555 N N . THR B 2 12 ? 4.560 -4.432 3.646 1.00 0.00 12 THR B N 13
ATOM 14556 C CA . THR B 2 12 ? 4.621 -4.343 2.172 1.00 0.00 12 THR B CA 13
ATOM 14557 C C . THR B 2 12 ? 4.638 -2.874 1.716 1.00 0.00 12 THR B C 13
ATOM 14558 O O . THR B 2 12 ? 5.429 -2.437 0.879 1.00 0.00 12 THR B O 13
ATOM 14569 N N . LEU B 2 13 ? 3.725 -2.100 2.312 1.00 0.00 13 LEU B N 13
ATOM 14570 C CA . LEU B 2 13 ? 3.582 -0.661 2.011 1.00 0.00 13 LEU B CA 13
ATOM 14571 C C . LEU B 2 13 ? 4.854 0.151 2.297 1.00 0.00 13 LEU B C 13
ATOM 14572 O O . LEU B 2 13 ? 5.095 1.197 1.700 1.00 0.00 13 LEU B O 13
ATOM 14588 N N . LYS B 2 14 ? 5.659 -0.320 3.255 1.00 0.00 14 LYS B N 13
ATOM 14589 C CA . LYS B 2 14 ? 6.948 0.334 3.566 1.00 0.00 14 LYS B CA 13
ATOM 14590 C C . LYS B 2 14 ? 7.853 0.358 2.327 1.00 0.00 14 LYS B C 13
ATOM 14591 O O . LYS B 2 14 ? 8.370 1.382 1.881 1.00 0.00 14 LYS B O 13
ATOM 14610 N N . SER B 2 15 ? 8.025 -0.838 1.760 1.00 0.00 15 SER B N 13
ATOM 14611 C CA . SER B 2 15 ? 8.864 -1.044 0.564 1.00 0.00 15 SER B CA 13
ATOM 14612 C C . SER B 2 15 ? 8.390 -0.199 -0.629 1.00 0.00 15 SER B C 13
ATOM 14613 O O . SER B 2 15 ? 9.163 0.413 -1.366 1.00 0.00 15 SER B O 13
ATOM 14621 N N . MET B 2 16 ? 7.067 -0.188 -0.821 1.00 0.00 16 MET B N 13
ATOM 14622 C CA . MET B 2 16 ? 6.435 0.628 -1.877 1.00 0.00 16 MET B CA 13
ATOM 14623 C C . MET B 2 16 ? 6.720 2.126 -1.679 1.00 0.00 16 MET B C 13
ATOM 14624 O O . MET B 2 16 ? 7.110 2.861 -2.587 1.00 0.00 16 MET B O 13
ATOM 14638 N N . ALA B 2 17 ? 6.530 2.553 -0.426 1.00 0.00 17 ALA B N 13
ATOM 14639 C CA . ALA B 2 17 ? 6.641 3.969 -0.013 1.00 0.00 17 ALA B CA 13
ATOM 14640 C C . ALA B 2 17 ? 7.955 4.635 -0.440 1.00 0.00 17 ALA B C 13
ATOM 14641 O O . ALA B 2 17 ? 8.029 5.836 -0.706 1.00 0.00 17 ALA B O 13
ATOM 14648 N N . LYS B 2 18 ? 9.014 3.817 -0.482 1.00 0.00 18 LYS B N 13
ATOM 14649 C CA . LYS B 2 18 ? 10.355 4.270 -0.899 1.00 0.00 18 LYS B CA 13
ATOM 14650 C C . LYS B 2 18 ? 10.311 5.128 -2.175 1.00 0.00 18 LYS B C 13
ATOM 14651 O O . LYS B 2 18 ? 10.825 6.246 -2.243 1.00 0.00 18 LYS B O 13
ATOM 14670 N N . LYS B 2 19 ? 9.665 4.574 -3.205 1.00 0.00 19 LYS B N 13
ATOM 14671 C CA . LYS B 2 19 ? 9.510 5.272 -4.497 1.00 0.00 19 LYS B CA 13
ATOM 14672 C C . LYS B 2 19 ? 8.045 5.695 -4.728 1.00 0.00 19 LYS B C 13
ATOM 14673 O O . LYS B 2 19 ? 7.363 5.303 -5.675 1.00 0.00 19 LYS B O 13
ATOM 14692 N N . CYS B 2 20 ? 7.557 6.526 -3.799 1.00 0.00 20 CYS B N 13
ATOM 14693 C CA . CYS B 2 20 ? 6.201 7.109 -3.898 1.00 0.00 20 CYS B CA 13
ATOM 14694 C C . CYS B 2 20 ? 6.229 8.646 -3.969 1.00 0.00 20 CYS B C 13
ATOM 14695 O O . CYS B 2 20 ? 7.265 9.301 -4.106 1.00 0.00 20 CYS B O 13
ATOM 14702 N N . GLU B 2 21 ? 5.024 9.223 -3.894 1.00 0.00 21 GLU B N 13
ATOM 14703 C CA . GLU B 2 21 ? 4.806 10.678 -4.028 1.00 0.00 21 GLU B CA 13
ATOM 14704 C C . GLU B 2 21 ? 5.531 11.508 -2.952 1.00 0.00 21 GLU B C 13
ATOM 14705 O O . GLU B 2 21 ? 6.188 11.019 -2.033 1.00 0.00 21 GLU B O 13
ATOM 14717 N N . GLY B 2 22 ? 5.363 12.829 -3.090 1.00 0.00 22 GLY B N 13
ATOM 14718 C CA . GLY B 2 22 ? 6.006 13.821 -2.205 1.00 0.00 22 GLY B CA 13
ATOM 14719 C C . GLY B 2 22 ? 5.758 13.557 -0.716 1.00 0.00 22 GLY B C 13
ATOM 14720 O O . GLY B 2 22 ? 6.669 13.508 0.110 1.00 0.00 22 GLY B O 13
ATOM 14724 N N . SER B 2 23 ? 4.477 13.380 -0.375 1.00 0.00 23 SER B N 13
ATOM 14725 C CA . SER B 2 23 ? 4.091 13.101 1.022 1.00 0.00 23 SER B CA 13
ATOM 14726 C C . SER B 2 23 ? 2.750 12.355 1.128 1.00 0.00 23 SER B C 13
ATOM 14727 O O . SER B 2 23 ? 1.895 12.606 1.980 1.00 0.00 23 SER B O 13
ATOM 14735 N N . ILE B 2 24 ? 2.575 11.396 0.217 1.00 0.00 24 ILE B N 13
ATOM 14736 C CA . ILE B 2 24 ? 1.494 10.397 0.340 1.00 0.00 24 ILE B CA 13
ATOM 14737 C C . ILE B 2 24 ? 1.925 9.308 1.330 1.00 0.00 24 ILE B C 13
ATOM 14738 O O . ILE B 2 24 ? 1.216 8.922 2.259 1.00 0.00 24 ILE B O 13
ATOM 14754 N N . ALA B 2 25 ? 3.146 8.818 1.092 1.00 0.00 25 ALA B N 13
ATOM 14755 C CA . ALA B 2 25 ? 3.817 7.844 1.975 1.00 0.00 25 ALA B CA 13
ATOM 14756 C C . ALA B 2 25 ? 3.803 8.259 3.455 1.00 0.00 25 ALA B C 13
ATOM 14757 O O . ALA B 2 25 ? 3.778 7.442 4.374 1.00 0.00 25 ALA B O 13
ATOM 14764 N N . THR B 2 26 ? 3.848 9.578 3.671 1.00 0.00 26 THR B N 13
ATOM 14765 C CA . THR B 2 26 ? 3.783 10.163 5.025 1.00 0.00 26 THR B CA 13
ATOM 14766 C C . THR B 2 26 ? 2.566 9.646 5.811 1.00 0.00 26 THR B C 13
ATOM 14767 O O . THR B 2 26 ? 2.651 9.168 6.943 1.00 0.00 26 THR B O 13
ATOM 14778 N N . MET B 2 27 ? 1.400 9.759 5.168 1.00 0.00 27 MET B N 13
ATOM 14779 C CA . MET B 2 27 ? 0.132 9.272 5.744 1.00 0.00 27 MET B CA 13
ATOM 14780 C C . MET B 2 27 ? 0.145 7.757 5.999 1.00 0.00 27 MET B C 13
ATOM 14781 O O . MET B 2 27 ? -0.327 7.257 7.018 1.00 0.00 27 MET B O 13
ATOM 14795 N N . ILE B 2 28 ? 0.695 7.019 5.028 1.00 0.00 28 ILE B N 13
ATOM 14796 C CA . ILE B 2 28 ? 0.787 5.546 5.123 1.00 0.00 28 ILE B CA 13
ATOM 14797 C C . ILE B 2 28 ? 1.492 5.118 6.420 1.00 0.00 28 ILE B C 13
ATOM 14798 O O . ILE B 2 28 ? 1.041 4.267 7.183 1.00 0.00 28 ILE B O 13
ATOM 14814 N N . LYS B 2 29 ? 2.641 5.758 6.649 1.00 0.00 29 LYS B N 13
ATOM 14815 C CA . LYS B 2 29 ? 3.472 5.507 7.838 1.00 0.00 29 LYS B CA 13
ATOM 14816 C C . LYS B 2 29 ? 2.738 5.854 9.139 1.00 0.00 29 LYS B C 13
ATOM 14817 O O . LYS B 2 29 ? 2.775 5.132 10.134 1.00 0.00 29 LYS B O 13
ATOM 14836 N N . LYS B 2 30 ? 2.065 7.011 9.112 1.00 0.00 30 LYS B N 13
ATOM 14837 C CA . LYS B 2 30 ? 1.317 7.525 10.278 1.00 0.00 30 LYS B CA 13
ATOM 14838 C C . LYS B 2 30 ? 0.313 6.499 10.821 1.00 0.00 30 LYS B C 13
ATOM 14839 O O . LYS B 2 30 ? 0.264 6.166 12.006 1.00 0.00 30 LYS B O 13
ATOM 14858 N N . LYS B 2 31 ? -0.511 5.993 9.902 1.00 0.00 31 LYS B N 13
ATOM 14859 C CA . LYS B 2 31 ? -1.533 4.981 10.232 1.00 0.00 31 LYS B CA 13
ATOM 14860 C C . LYS B 2 31 ? -0.896 3.660 10.688 1.00 0.00 31 LYS B C 13
ATOM 14861 O O . LYS B 2 31 ? -1.245 3.066 11.708 1.00 0.00 31 LYS B O 13
ATOM 14880 N N . CYS B 2 32 ? 0.064 3.191 9.882 1.00 0.00 32 CYS B N 13
ATOM 14881 C CA . CYS B 2 32 ? 0.890 2.022 10.246 1.00 0.00 32 CYS B CA 13
ATOM 14882 C C . CYS B 2 32 ? 1.737 2.289 11.504 1.00 0.00 32 CYS B C 13
ATOM 14883 O O . CYS B 2 32 ? 1.744 3.365 12.103 1.00 0.00 32 CYS B O 13
ATOM 14890 N N . ASP B 2 33 ? 2.480 1.255 11.908 1.00 0.00 33 ASP B N 13
ATOM 14891 C CA . ASP B 2 33 ? 3.302 1.321 13.131 1.00 0.00 33 ASP B CA 13
ATOM 14892 C C . ASP B 2 33 ? 4.286 0.143 13.236 1.00 0.00 33 ASP B C 13
ATOM 14893 O O . ASP B 2 33 ? 4.367 -0.755 12.398 1.00 0.00 33 ASP B O 13
ATOM 14902 N N . LYS B 2 34 ? 5.053 0.174 14.330 1.00 0.00 34 LYS B N 13
ATOM 14903 C CA . LYS B 2 34 ? 6.091 -0.843 14.596 1.00 0.00 34 LYS B CA 13
ATOM 14904 C C . LYS B 2 34 ? 6.506 -0.867 16.083 1.00 0.00 34 LYS B C 13
ATOM 14905 O O . LYS B 2 34 ? 6.342 0.139 16.775 1.00 0.00 34 LYS B O 13
ATOM 14925 N N . GLY A 1 1 ? 6.521 -14.613 3.825 1.00 0.00 1 GLY A N 14
ATOM 14926 C CA . GLY A 1 1 ? 5.401 -13.924 4.482 1.00 0.00 1 GLY A CA 14
ATOM 14927 C C . GLY A 1 1 ? 4.366 -13.443 3.461 1.00 0.00 1 GLY A C 14
ATOM 14928 O O . GLY A 1 1 ? 4.076 -12.255 3.303 1.00 0.00 1 GLY A O 14
ATOM 14934 N N . VAL A 1 2 ? 3.800 -14.418 2.745 1.00 0.00 2 VAL A N 14
ATOM 14935 C CA . VAL A 1 2 ? 2.782 -14.139 1.715 1.00 0.00 2 VAL A CA 14
ATOM 14936 C C . VAL A 1 2 ? 1.463 -13.645 2.337 1.00 0.00 2 VAL A C 14
ATOM 14937 O O . VAL A 1 2 ? 1.146 -13.847 3.511 1.00 0.00 2 VAL A O 14
ATOM 14950 N N . ILE A 1 3 ? 0.677 -12.978 1.489 1.00 0.00 3 ILE A N 14
ATOM 14951 C CA . ILE A 1 3 ? -0.659 -12.481 1.874 1.00 0.00 3 ILE A CA 14
ATOM 14952 C C . ILE A 1 3 ? -1.737 -13.201 1.041 1.00 0.00 3 ILE A C 14
ATOM 14953 O O . ILE A 1 3 ? -1.597 -13.370 -0.171 1.00 0.00 3 ILE A O 14
ATOM 14969 N N . PRO A 1 4 ? -2.841 -13.641 1.662 1.00 0.00 4 PRO A N 14
ATOM 14970 C CA . PRO A 1 4 ? -3.909 -14.387 0.977 1.00 0.00 4 PRO A CA 14
ATOM 14971 C C . PRO A 1 4 ? -4.869 -13.489 0.184 1.00 0.00 4 PRO A C 14
ATOM 14972 O O . PRO A 1 4 ? -4.879 -12.261 0.263 1.00 0.00 4 PRO A O 14
ATOM 14983 N N . LYS A 1 5 ? -5.721 -14.173 -0.585 1.00 0.00 5 LYS A N 14
ATOM 14984 C CA . LYS A 1 5 ? -6.735 -13.521 -1.436 1.00 0.00 5 LYS A CA 14
ATOM 14985 C C . LYS A 1 5 ? -7.622 -12.559 -0.636 1.00 0.00 5 LYS A C 14
ATOM 14986 O O . LYS A 1 5 ? -7.827 -11.394 -0.979 1.00 0.00 5 LYS A O 14
ATOM 15005 N N . LYS A 1 6 ? -8.153 -13.092 0.469 1.00 0.00 6 LYS A N 14
ATOM 15006 C CA . LYS A 1 6 ? -9.094 -12.355 1.333 1.00 0.00 6 LYS A CA 14
ATOM 15007 C C . LYS A 1 6 ? -8.520 -10.990 1.741 1.00 0.00 6 LYS A C 14
ATOM 15008 O O . LYS A 1 6 ? -9.096 -9.933 1.493 1.00 0.00 6 LYS A O 14
ATOM 15027 N N . ILE A 1 7 ? -7.327 -11.036 2.342 1.00 0.00 7 ILE A N 14
ATOM 15028 C CA . ILE A 1 7 ? -6.640 -9.820 2.822 1.00 0.00 7 ILE A CA 14
ATOM 15029 C C . ILE A 1 7 ? -6.414 -8.786 1.709 1.00 0.00 7 ILE A C 14
ATOM 15030 O O . ILE A 1 7 ? -6.603 -7.585 1.892 1.00 0.00 7 ILE A O 14
ATOM 15046 N N . TRP A 1 8 ? -5.987 -9.263 0.535 1.00 0.00 8 TRP A N 14
ATOM 15047 C CA . TRP A 1 8 ? -5.773 -8.378 -0.630 1.00 0.00 8 TRP A CA 14
ATOM 15048 C C . TRP A 1 8 ? -7.019 -7.571 -1.013 1.00 0.00 8 TRP A C 14
ATOM 15049 O O . TRP A 1 8 ? -6.985 -6.369 -1.280 1.00 0.00 8 TRP A O 14
ATOM 15070 N N . GLU A 1 9 ? -8.149 -8.274 -1.057 1.00 0.00 9 GLU A N 14
ATOM 15071 C CA . GLU A 1 9 ? -9.449 -7.646 -1.356 1.00 0.00 9 GLU A CA 14
ATOM 15072 C C . GLU A 1 9 ? -9.924 -6.688 -0.250 1.00 0.00 9 GLU A C 14
ATOM 15073 O O . GLU A 1 9 ? -10.575 -5.671 -0.485 1.00 0.00 9 GLU A O 14
ATOM 15085 N N . THR A 1 10 ? -9.592 -7.041 0.997 1.00 0.00 10 THR A N 14
ATOM 15086 C CA . THR A 1 10 ? -9.916 -6.195 2.163 1.00 0.00 10 THR A CA 14
ATOM 15087 C C . THR A 1 10 ? -9.207 -4.834 2.086 1.00 0.00 10 THR A C 14
ATOM 15088 O O . THR A 1 10 ? -9.783 -3.762 2.280 1.00 0.00 10 THR A O 14
ATOM 15099 N N . VAL A 1 11 ? -7.903 -4.903 1.799 1.00 0.00 11 VAL A N 14
ATOM 15100 C CA . VAL A 1 11 ? -7.058 -3.697 1.699 1.00 0.00 11 VAL A CA 14
ATOM 15101 C C . VAL A 1 11 ? -7.316 -2.876 0.429 1.00 0.00 11 VAL A C 14
ATOM 15102 O O . VAL A 1 11 ? -7.108 -1.666 0.411 1.00 0.00 11 VAL A O 14
ATOM 15115 N N . CYS A 1 12 ? -7.773 -3.551 -0.639 1.00 0.00 12 CYS A N 14
ATOM 15116 C CA . CYS A 1 12 ? -8.011 -2.917 -1.960 1.00 0.00 12 CYS A CA 14
ATOM 15117 C C . CYS A 1 12 ? -8.429 -1.432 -1.901 1.00 0.00 12 CYS A C 14
ATOM 15118 O O . CYS A 1 12 ? -7.714 -0.577 -2.420 1.00 0.00 12 CYS A O 14
ATOM 15125 N N . PRO A 1 13 ? -9.560 -1.078 -1.265 1.00 0.00 13 PRO A N 14
ATOM 15126 C CA . PRO A 1 13 ? -10.043 0.311 -1.164 1.00 0.00 13 PRO A CA 14
ATOM 15127 C C . PRO A 1 13 ? -9.158 1.213 -0.289 1.00 0.00 13 PRO A C 14
ATOM 15128 O O . PRO A 1 13 ? -8.871 2.368 -0.601 1.00 0.00 13 PRO A O 14
ATOM 15139 N N . THR A 1 14 ? -8.736 0.654 0.851 1.00 0.00 14 THR A N 14
ATOM 15140 C CA . THR A 1 14 ? -7.912 1.391 1.830 1.00 0.00 14 THR A CA 14
ATOM 15141 C C . THR A 1 14 ? -6.613 1.914 1.201 1.00 0.00 14 THR A C 14
ATOM 15142 O O . THR A 1 14 ? -6.321 3.109 1.166 1.00 0.00 14 THR A O 14
ATOM 15153 N N . VAL A 1 15 ? -5.815 0.968 0.696 1.00 0.00 15 VAL A N 14
ATOM 15154 C CA . VAL A 1 15 ? -4.544 1.300 0.025 1.00 0.00 15 VAL A CA 14
ATOM 15155 C C . VAL A 1 15 ? -4.715 1.630 -1.469 1.00 0.00 15 VAL A C 14
ATOM 15156 O O . VAL A 1 15 ? -3.769 1.634 -2.258 1.00 0.00 15 VAL A O 14
ATOM 15169 N N . GLU A 1 16 ? -5.955 1.946 -1.860 1.00 0.00 16 GLU A N 14
ATOM 15170 C CA . GLU A 1 16 ? -6.251 2.307 -3.259 1.00 0.00 16 GLU A CA 14
ATOM 15171 C C . GLU A 1 16 ? -5.542 3.602 -3.687 1.00 0.00 16 GLU A C 14
ATOM 15172 O O . GLU A 1 16 ? -4.728 3.582 -4.610 1.00 0.00 16 GLU A O 14
ATOM 15184 N N . PRO A 1 17 ? -5.787 4.752 -3.031 1.00 0.00 17 PRO A N 14
ATOM 15185 C CA . PRO A 1 17 ? -5.232 6.051 -3.451 1.00 0.00 17 PRO A CA 14
ATOM 15186 C C . PRO A 1 17 ? -3.700 6.074 -3.467 1.00 0.00 17 PRO A C 14
ATOM 15187 O O . PRO A 1 17 ? -3.052 6.596 -4.374 1.00 0.00 17 PRO A O 14
ATOM 15198 N N . TRP A 1 18 ? -3.119 5.483 -2.419 1.00 0.00 18 TRP A N 14
ATOM 15199 C CA . TRP A 1 18 ? -1.652 5.435 -2.281 1.00 0.00 18 TRP A CA 14
ATOM 15200 C C . TRP A 1 18 ? -0.997 4.597 -3.386 1.00 0.00 18 TRP A C 14
ATOM 15201 O O . TRP A 1 18 ? -0.077 5.022 -4.084 1.00 0.00 18 TRP A O 14
ATOM 15222 N N . ALA A 1 19 ? -1.504 3.369 -3.540 1.00 0.00 19 ALA A N 14
ATOM 15223 C CA . ALA A 1 19 ? -0.969 2.418 -4.538 1.00 0.00 19 ALA A CA 14
ATOM 15224 C C . ALA A 1 19 ? -0.974 2.997 -5.959 1.00 0.00 19 ALA A C 14
ATOM 15225 O O . ALA A 1 19 ? 0.014 2.959 -6.694 1.00 0.00 19 ALA A O 14
ATOM 15232 N N . LYS A 1 20 ? -2.133 3.544 -6.341 1.00 0.00 20 LYS A N 14
ATOM 15233 C CA . LYS A 1 20 ? -2.283 4.221 -7.643 1.00 0.00 20 LYS A CA 14
ATOM 15234 C C . LYS A 1 20 ? -1.250 5.344 -7.808 1.00 0.00 20 LYS A C 14
ATOM 15235 O O . LYS A 1 20 ? -0.550 5.469 -8.814 1.00 0.00 20 LYS A O 14
ATOM 15254 N N . LYS A 1 21 ? -1.181 6.190 -6.775 1.00 0.00 21 LYS A N 14
ATOM 15255 C CA . LYS A 1 21 ? -0.216 7.305 -6.740 1.00 0.00 21 LYS A CA 14
ATOM 15256 C C . LYS A 1 21 ? 1.153 6.867 -6.194 1.00 0.00 21 LYS A C 14
ATOM 15257 O O . LYS A 1 21 ? 1.724 7.411 -5.246 1.00 0.00 21 LYS A O 14
ATOM 15276 N N . CYS A 1 22 ? 1.704 5.840 -6.844 1.00 0.00 22 CYS A N 14
ATOM 15277 C CA . CYS A 1 22 ? 3.016 5.291 -6.463 1.00 0.00 22 CYS A CA 14
ATOM 15278 C C . CYS A 1 22 ? 3.566 4.376 -7.567 1.00 0.00 22 CYS A C 14
ATOM 15279 O O . CYS A 1 22 ? 2.901 4.007 -8.536 1.00 0.00 22 CYS A O 14
ATOM 15286 N N . SER A 1 23 ? 4.834 3.994 -7.389 1.00 0.00 23 SER A N 14
ATOM 15287 C CA . SER A 1 23 ? 5.556 3.177 -8.381 1.00 0.00 23 SER A CA 14
ATOM 15288 C C . SER A 1 23 ? 6.536 2.203 -7.705 1.00 0.00 23 SER A C 14
ATOM 15289 O O . SER A 1 23 ? 6.615 2.054 -6.483 1.00 0.00 23 SER A O 14
ATOM 15297 N N . GLY A 1 24 ? 7.300 1.511 -8.555 1.00 0.00 24 GLY A N 14
ATOM 15298 C CA . GLY A 1 24 ? 8.281 0.510 -8.096 1.00 0.00 24 GLY A CA 14
ATOM 15299 C C . GLY A 1 24 ? 7.692 -0.906 -8.064 1.00 0.00 24 GLY A C 14
ATOM 15300 O O . GLY A 1 24 ? 6.529 -1.173 -8.365 1.00 0.00 24 GLY A O 14
ATOM 15304 N N . ASP A 1 25 ? 8.564 -1.834 -7.670 1.00 0.00 25 ASP A N 14
ATOM 15305 C CA . ASP A 1 25 ? 8.240 -3.275 -7.647 1.00 0.00 25 ASP A CA 14
ATOM 15306 C C . ASP A 1 25 ? 7.028 -3.599 -6.766 1.00 0.00 25 ASP A C 14
ATOM 15307 O O . ASP A 1 25 ? 6.124 -4.354 -7.125 1.00 0.00 25 ASP A O 14
ATOM 15316 N N . ILE A 1 26 ? 7.036 -3.012 -5.568 1.00 0.00 26 ILE A N 14
ATOM 15317 C CA . ILE A 1 26 ? 5.970 -3.238 -4.570 1.00 0.00 26 ILE A CA 14
ATOM 15318 C C . ILE A 1 26 ? 4.602 -2.765 -5.083 1.00 0.00 26 ILE A C 14
ATOM 15319 O O . ILE A 1 26 ? 3.582 -3.446 -4.983 1.00 0.00 26 ILE A O 14
ATOM 15335 N N . ALA A 1 27 ? 4.593 -1.541 -5.623 1.00 0.00 27 ALA A N 14
ATOM 15336 C CA . ALA A 1 27 ? 3.370 -0.950 -6.201 1.00 0.00 27 ALA A CA 14
ATOM 15337 C C . ALA A 1 27 ? 2.743 -1.864 -7.264 1.00 0.00 27 ALA A C 14
ATOM 15338 O O . ALA A 1 27 ? 1.542 -2.129 -7.295 1.00 0.00 27 ALA A O 14
ATOM 15345 N N . THR A 1 28 ? 3.613 -2.354 -8.152 1.00 0.00 28 THR A N 14
ATOM 15346 C CA . THR A 1 28 ? 3.220 -3.280 -9.233 1.00 0.00 28 THR A CA 14
ATOM 15347 C C . THR A 1 28 ? 2.631 -4.593 -8.692 1.00 0.00 28 THR A C 14
ATOM 15348 O O . THR A 1 28 ? 1.625 -5.120 -9.166 1.00 0.00 28 THR A O 14
ATOM 15359 N N . TYR A 1 29 ? 3.307 -5.135 -7.673 1.00 0.00 29 TYR A N 14
ATOM 15360 C CA . TYR A 1 29 ? 2.892 -6.401 -7.041 1.00 0.00 29 TYR A CA 14
ATOM 15361 C C . TYR A 1 29 ? 1.456 -6.322 -6.511 1.00 0.00 29 TYR A C 14
ATOM 15362 O O . TYR A 1 29 ? 0.562 -7.067 -6.904 1.00 0.00 29 TYR A O 14
ATOM 15380 N N . ILE A 1 30 ? 1.255 -5.371 -5.599 1.00 0.00 30 ILE A N 14
ATOM 15381 C CA . ILE A 1 30 ? -0.066 -5.104 -4.998 1.00 0.00 30 ILE A CA 14
ATOM 15382 C C . ILE A 1 30 ? -1.146 -4.850 -6.065 1.00 0.00 30 ILE A C 14
ATOM 15383 O O . ILE A 1 30 ? -2.313 -5.217 -5.928 1.00 0.00 30 ILE A O 14
ATOM 15399 N N . LYS A 1 31 ? -0.725 -4.195 -7.153 1.00 0.00 31 LYS A N 14
ATOM 15400 C CA . LYS A 1 31 ? -1.615 -3.922 -8.300 1.00 0.00 31 LYS A CA 14
ATOM 15401 C C . LYS A 1 31 ? -2.278 -5.216 -8.798 1.00 0.00 31 LYS A C 14
ATOM 15402 O O . LYS A 1 31 ? -3.477 -5.306 -9.061 1.00 0.00 31 LYS A O 14
ATOM 15421 N N . ARG A 1 32 ? -1.435 -6.245 -8.937 1.00 0.00 32 ARG A N 14
ATOM 15422 C CA . ARG A 1 32 ? -1.886 -7.586 -9.347 1.00 0.00 32 ARG A CA 14
ATOM 15423 C C . ARG A 1 32 ? -2.763 -8.253 -8.276 1.00 0.00 32 ARG A C 14
ATOM 15424 O O . ARG A 1 32 ? -3.870 -8.722 -8.525 1.00 0.00 32 ARG A O 14
ATOM 15445 N N . GLU A 1 33 ? -2.242 -8.286 -7.045 1.00 0.00 33 GLU A N 14
ATOM 15446 C CA . GLU A 1 33 ? -2.901 -9.009 -5.938 1.00 0.00 33 GLU A CA 14
ATOM 15447 C C . GLU A 1 33 ? -4.355 -8.567 -5.721 1.00 0.00 33 GLU A C 14
ATOM 15448 O O . GLU A 1 33 ? -5.304 -9.350 -5.740 1.00 0.00 33 GLU A O 14
ATOM 15460 N N . CYS A 1 34 ? -4.514 -7.261 -5.495 1.00 0.00 34 CYS A N 14
ATOM 15461 C CA . CYS A 1 34 ? -5.850 -6.650 -5.391 1.00 0.00 34 CYS A CA 14
ATOM 15462 C C . CYS A 1 34 ? -6.614 -6.710 -6.726 1.00 0.00 34 CYS A C 14
ATOM 15463 O O . CYS A 1 34 ? -7.676 -7.316 -6.864 1.00 0.00 34 CYS A O 14
ATOM 15470 N N . GLY A 1 35 ? -6.020 -6.061 -7.735 1.00 0.00 35 GLY A N 14
ATOM 15471 C CA . GLY A 1 35 ? -6.687 -5.846 -9.034 1.00 0.00 35 GLY A CA 14
ATOM 15472 C C . GLY A 1 35 ? -6.871 -7.126 -9.853 1.00 0.00 35 GLY A C 14
ATOM 15473 O O . GLY A 1 35 ? -7.976 -7.612 -10.088 1.00 0.00 35 GLY A O 14
ATOM 15477 N N . LYS A 1 36 ? -5.735 -7.666 -10.307 1.00 0.00 36 LYS A N 14
ATOM 15478 C CA . LYS A 1 36 ? -5.718 -8.879 -11.147 1.00 0.00 36 LYS A CA 14
ATOM 15479 C C . LYS A 1 36 ? -5.864 -10.144 -10.281 1.00 0.00 36 LYS A C 14
ATOM 15480 O O . LYS A 1 36 ? -4.931 -10.890 -9.979 1.00 0.00 36 LYS A O 14
ATOM 15499 N N . LEU A 1 37 ? -7.104 -10.360 -9.841 1.00 0.00 37 LEU A N 14
ATOM 15500 C CA . LEU A 1 37 ? -7.439 -11.524 -8.994 1.00 0.00 37 LEU A CA 14
ATOM 15501 C C . LEU A 1 37 ? -7.305 -12.852 -9.776 1.00 0.00 37 LEU A C 14
ATOM 15502 O O . LEU A 1 37 ? -7.422 -12.847 -11.003 1.00 0.00 37 LEU A O 14
ATOM 15519 N N . TRP B 2 1 ? -12.492 -3.101 7.641 1.00 0.00 1 TRP B N 14
ATOM 15520 C CA . TRP B 2 1 ? -11.061 -3.122 7.983 1.00 0.00 1 TRP B CA 14
ATOM 15521 C C . TRP B 2 1 ? -10.855 -3.358 9.488 1.00 0.00 1 TRP B C 14
ATOM 15522 O O . TRP B 2 1 ? -11.791 -3.475 10.283 1.00 0.00 1 TRP B O 14
ATOM 15545 N N . SER B 2 2 ? -9.580 -3.424 9.883 1.00 0.00 2 SER B N 14
ATOM 15546 C CA . SER B 2 2 ? -9.230 -3.692 11.293 1.00 0.00 2 SER B CA 14
ATOM 15547 C C . SER B 2 2 ? -7.773 -3.321 11.600 1.00 0.00 2 SER B C 14
ATOM 15548 O O . SER B 2 2 ? -6.948 -3.005 10.744 1.00 0.00 2 SER B O 14
ATOM 15556 N N . THR B 2 3 ? -7.480 -3.345 12.904 1.00 0.00 3 THR B N 14
ATOM 15557 C CA . THR B 2 3 ? -6.100 -3.231 13.409 1.00 0.00 3 THR B CA 14
ATOM 15558 C C . THR B 2 3 ? -5.269 -4.452 12.989 1.00 0.00 3 THR B C 14
ATOM 15559 O O . THR B 2 3 ? -4.096 -4.374 12.627 1.00 0.00 3 THR B O 14
ATOM 15570 N N . ILE B 2 4 ? -5.909 -5.621 13.078 1.00 0.00 4 ILE B N 14
ATOM 15571 C CA . ILE B 2 4 ? -5.292 -6.888 12.638 1.00 0.00 4 ILE B CA 14
ATOM 15572 C C . ILE B 2 4 ? -4.882 -6.804 11.160 1.00 0.00 4 ILE B C 14
ATOM 15573 O O . ILE B 2 4 ? -3.742 -7.045 10.763 1.00 0.00 4 ILE B O 14
ATOM 15589 N N . VAL B 2 5 ? -5.871 -6.437 10.336 1.00 0.00 5 VAL B N 14
ATOM 15590 C CA . VAL B 2 5 ? -5.662 -6.225 8.891 1.00 0.00 5 VAL B CA 14
ATOM 15591 C C . VAL B 2 5 ? -4.536 -5.217 8.621 1.00 0.00 5 VAL B C 14
ATOM 15592 O O . VAL B 2 5 ? -3.683 -5.386 7.749 1.00 0.00 5 VAL B O 14
ATOM 15605 N N . LYS B 2 6 ? -4.556 -4.137 9.410 1.00 0.00 6 LYS B N 14
ATOM 15606 C CA . LYS B 2 6 ? -3.572 -3.050 9.280 1.00 0.00 6 LYS B CA 14
ATOM 15607 C C . LYS B 2 6 ? -2.137 -3.568 9.423 1.00 0.00 6 LYS B C 14
ATOM 15608 O O . LYS B 2 6 ? -1.324 -3.507 8.506 1.00 0.00 6 LYS B O 14
ATOM 15627 N N . LEU B 2 7 ? -1.848 -4.131 10.600 1.00 0.00 7 LEU B N 14
ATOM 15628 C CA . LEU B 2 7 ? -0.508 -4.656 10.924 1.00 0.00 7 LEU B CA 14
ATOM 15629 C C . LEU B 2 7 ? 0.062 -5.585 9.842 1.00 0.00 7 LEU B C 14
ATOM 15630 O O . LEU B 2 7 ? 1.241 -5.551 9.490 1.00 0.00 7 LEU B O 14
ATOM 15646 N N . THR B 2 8 ? -0.819 -6.437 9.311 1.00 0.00 8 THR B N 14
ATOM 15647 C CA . THR B 2 8 ? -0.446 -7.383 8.241 1.00 0.00 8 THR B CA 14
ATOM 15648 C C . THR B 2 8 ? 0.085 -6.668 6.988 1.00 0.00 8 THR B C 14
ATOM 15649 O O . THR B 2 8 ? 1.176 -6.932 6.481 1.00 0.00 8 THR B O 14
ATOM 15660 N N . ILE B 2 9 ? -0.725 -5.730 6.486 1.00 0.00 9 ILE B N 14
ATOM 15661 C CA . ILE B 2 9 ? -0.423 -5.048 5.213 1.00 0.00 9 ILE B CA 14
ATOM 15662 C C . ILE B 2 9 ? 0.707 -4.002 5.323 1.00 0.00 9 ILE B C 14
ATOM 15663 O O . ILE B 2 9 ? 1.503 -3.809 4.405 1.00 0.00 9 ILE B O 14
ATOM 15679 N N . CYS B 2 10 ? 0.782 -3.338 6.486 1.00 0.00 10 CYS B N 14
ATOM 15680 C CA . CYS B 2 10 ? 1.685 -2.184 6.697 1.00 0.00 10 CYS B CA 14
ATOM 15681 C C . CYS B 2 10 ? 3.122 -2.378 6.185 1.00 0.00 10 CYS B C 14
ATOM 15682 O O . CYS B 2 10 ? 3.595 -1.545 5.414 1.00 0.00 10 CYS B O 14
ATOM 15689 N N . PRO B 2 11 ? 3.859 -3.436 6.565 1.00 0.00 11 PRO B N 14
ATOM 15690 C CA . PRO B 2 11 ? 5.261 -3.632 6.148 1.00 0.00 11 PRO B CA 14
ATOM 15691 C C . PRO B 2 11 ? 5.446 -3.601 4.624 1.00 0.00 11 PRO B C 14
ATOM 15692 O O . PRO B 2 11 ? 6.369 -2.997 4.073 1.00 0.00 11 PRO B O 14
ATOM 15703 N N . THR B 2 12 ? 4.524 -4.282 3.939 1.00 0.00 12 THR B N 14
ATOM 15704 C CA . THR B 2 12 ? 4.497 -4.288 2.462 1.00 0.00 12 THR B CA 14
ATOM 15705 C C . THR B 2 12 ? 4.354 -2.857 1.914 1.00 0.00 12 THR B C 14
ATOM 15706 O O . THR B 2 12 ? 5.081 -2.401 1.033 1.00 0.00 12 THR B O 14
ATOM 15717 N N . LEU B 2 13 ? 3.380 -2.136 2.476 1.00 0.00 13 LEU B N 14
ATOM 15718 C CA . LEU B 2 13 ? 3.094 -0.744 2.075 1.00 0.00 13 LEU B CA 14
ATOM 15719 C C . LEU B 2 13 ? 4.288 0.200 2.276 1.00 0.00 13 LEU B C 14
ATOM 15720 O O . LEU B 2 13 ? 4.538 1.115 1.495 1.00 0.00 13 LEU B O 14
ATOM 15736 N N . LYS B 2 14 ? 5.015 -0.011 3.376 1.00 0.00 14 LYS B N 14
ATOM 15737 C CA . LYS B 2 14 ? 6.221 0.783 3.681 1.00 0.00 14 LYS B CA 14
ATOM 15738 C C . LYS B 2 14 ? 7.303 0.611 2.608 1.00 0.00 14 LYS B C 14
ATOM 15739 O O . LYS B 2 14 ? 8.027 1.534 2.231 1.00 0.00 14 LYS B O 14
ATOM 15758 N N . SER B 2 15 ? 7.423 -0.627 2.125 1.00 0.00 15 SER B N 14
ATOM 15759 C CA . SER B 2 15 ? 8.333 -0.929 1.003 1.00 0.00 15 SER B CA 14
ATOM 15760 C C . SER B 2 15 ? 7.948 -0.126 -0.251 1.00 0.00 15 SER B C 14
ATOM 15761 O O . SER B 2 15 ? 8.774 0.445 -0.963 1.00 0.00 15 SER B O 14
ATOM 15769 N N . MET B 2 16 ? 6.636 -0.093 -0.515 1.00 0.00 16 MET B N 14
ATOM 15770 C CA . MET B 2 16 ? 6.084 0.721 -1.615 1.00 0.00 16 MET B CA 14
ATOM 15771 C C . MET B 2 16 ? 6.442 2.207 -1.433 1.00 0.00 16 MET B C 14
ATOM 15772 O O . MET B 2 16 ? 6.846 2.921 -2.351 1.00 0.00 16 MET B O 14
ATOM 15786 N N . ALA B 2 17 ? 6.287 2.653 -0.181 1.00 0.00 17 ALA B N 14
ATOM 15787 C CA . ALA B 2 17 ? 6.478 4.062 0.212 1.00 0.00 17 ALA B CA 14
ATOM 15788 C C . ALA B 2 17 ? 7.869 4.602 -0.150 1.00 0.00 17 ALA B C 14
ATOM 15789 O O . ALA B 2 17 ? 8.057 5.779 -0.453 1.00 0.00 17 ALA B O 14
ATOM 15796 N N . LYS B 2 18 ? 8.863 3.707 -0.102 1.00 0.00 18 LYS B N 14
ATOM 15797 C CA . LYS B 2 18 ? 10.252 4.057 -0.470 1.00 0.00 18 LYS B CA 14
ATOM 15798 C C . LYS B 2 18 ? 10.336 4.823 -1.802 1.00 0.00 18 LYS B C 14
ATOM 15799 O O . LYS B 2 18 ? 11.141 5.735 -1.994 1.00 0.00 18 LYS B O 14
ATOM 15818 N N . LYS B 2 19 ? 9.468 4.425 -2.740 1.00 0.00 19 LYS B N 14
ATOM 15819 C CA . LYS B 2 19 ? 9.399 5.075 -4.061 1.00 0.00 19 LYS B CA 14
ATOM 15820 C C . LYS B 2 19 ? 7.940 5.344 -4.482 1.00 0.00 19 LYS B C 14
ATOM 15821 O O . LYS B 2 19 ? 7.387 4.786 -5.433 1.00 0.00 19 LYS B O 14
ATOM 15840 N N . CYS B 2 20 ? 7.292 6.221 -3.705 1.00 0.00 20 CYS B N 14
ATOM 15841 C CA . CYS B 2 20 ? 5.955 6.738 -4.066 1.00 0.00 20 CYS B CA 14
ATOM 15842 C C . CYS B 2 20 ? 5.981 8.220 -4.466 1.00 0.00 20 CYS B C 14
ATOM 15843 O O . CYS B 2 20 ? 6.941 8.967 -4.275 1.00 0.00 20 CYS B O 14
ATOM 15850 N N . GLU B 2 21 ? 4.850 8.640 -5.040 1.00 0.00 21 GLU B N 14
ATOM 15851 C CA . GLU B 2 21 ? 4.673 10.023 -5.526 1.00 0.00 21 GLU B CA 14
ATOM 15852 C C . GLU B 2 21 ? 4.446 11.011 -4.372 1.00 0.00 21 GLU B C 14
ATOM 15853 O O . GLU B 2 21 ? 4.124 10.645 -3.244 1.00 0.00 21 GLU B O 14
ATOM 15865 N N . GLY B 2 22 ? 4.632 12.297 -4.697 1.00 0.00 22 GLY B N 14
ATOM 15866 C CA . GLY B 2 22 ? 4.314 13.440 -3.810 1.00 0.00 22 GLY B CA 14
ATOM 15867 C C . GLY B 2 22 ? 4.743 13.262 -2.345 1.00 0.00 22 GLY B C 14
ATOM 15868 O O . GLY B 2 22 ? 5.877 13.502 -1.933 1.00 0.00 22 GLY B O 14
ATOM 15872 N N . SER B 2 23 ? 3.766 12.817 -1.548 1.00 0.00 23 SER B N 14
ATOM 15873 C CA . SER B 2 23 ? 3.988 12.476 -0.127 1.00 0.00 23 SER B CA 14
ATOM 15874 C C . SER B 2 23 ? 3.009 11.379 0.329 1.00 0.00 23 SER B C 14
ATOM 15875 O O . SER B 2 23 ? 2.537 11.294 1.463 1.00 0.00 23 SER B O 14
ATOM 15883 N N . ILE B 2 24 ? 2.721 10.498 -0.629 1.00 0.00 24 ILE B N 14
ATOM 15884 C CA . ILE B 2 24 ? 1.929 9.276 -0.410 1.00 0.00 24 ILE B CA 14
ATOM 15885 C C . ILE B 2 24 ? 2.626 8.341 0.585 1.00 0.00 24 ILE B C 14
ATOM 15886 O O . ILE B 2 24 ? 2.019 7.707 1.446 1.00 0.00 24 ILE B O 14
ATOM 15902 N N . ALA B 2 25 ? 3.948 8.255 0.421 1.00 0.00 25 ALA B N 14
ATOM 15903 C CA . ALA B 2 25 ? 4.821 7.497 1.337 1.00 0.00 25 ALA B CA 14
ATOM 15904 C C . ALA B 2 25 ? 4.554 7.841 2.811 1.00 0.00 25 ALA B C 14
ATOM 15905 O O . ALA B 2 25 ? 4.453 6.990 3.692 1.00 0.00 25 ALA B O 14
ATOM 15912 N N . THR B 2 26 ? 4.447 9.151 3.059 1.00 0.00 26 THR B N 14
ATOM 15913 C CA . THR B 2 26 ? 4.141 9.674 4.405 1.00 0.00 26 THR B CA 14
ATOM 15914 C C . THR B 2 26 ? 2.805 9.128 4.929 1.00 0.00 26 THR B C 14
ATOM 15915 O O . THR B 2 26 ? 2.668 8.688 6.069 1.00 0.00 26 THR B O 14
ATOM 15926 N N . MET B 2 27 ? 1.798 9.172 4.050 1.00 0.00 27 MET B N 14
ATOM 15927 C CA . MET B 2 27 ? 0.437 8.704 4.377 1.00 0.00 27 MET B CA 14
ATOM 15928 C C . MET B 2 27 ? 0.406 7.231 4.811 1.00 0.00 27 MET B C 14
ATOM 15929 O O . MET B 2 27 ? -0.289 6.835 5.745 1.00 0.00 27 MET B O 14
ATOM 15943 N N . ILE B 2 28 ? 1.173 6.397 4.096 1.00 0.00 28 ILE B N 14
ATOM 15944 C CA . ILE B 2 28 ? 1.281 4.963 4.431 1.00 0.00 28 ILE B CA 14
ATOM 15945 C C . ILE B 2 28 ? 1.662 4.763 5.906 1.00 0.00 28 ILE B C 14
ATOM 15946 O O . ILE B 2 28 ? 1.023 4.045 6.674 1.00 0.00 28 ILE B O 14
ATOM 15962 N N . LYS B 2 29 ? 2.750 5.432 6.291 1.00 0.00 29 LYS B N 14
ATOM 15963 C CA . LYS B 2 29 ? 3.236 5.394 7.682 1.00 0.00 29 LYS B CA 14
ATOM 15964 C C . LYS B 2 29 ? 2.189 5.935 8.670 1.00 0.00 29 LYS B C 14
ATOM 15965 O O . LYS B 2 29 ? 1.941 5.393 9.743 1.00 0.00 29 LYS B O 14
ATOM 15984 N N . LYS B 2 30 ? 1.559 7.040 8.263 1.00 0.00 30 LYS B N 14
ATOM 15985 C CA . LYS B 2 30 ? 0.620 7.783 9.123 1.00 0.00 30 LYS B CA 14
ATOM 15986 C C . LYS B 2 30 ? -0.559 6.911 9.589 1.00 0.00 30 LYS B C 14
ATOM 15987 O O . LYS B 2 30 ? -0.821 6.716 10.775 1.00 0.00 30 LYS B O 14
ATOM 16006 N N . LYS B 2 31 ? -1.283 6.373 8.603 1.00 0.00 31 LYS B N 14
ATOM 16007 C CA . LYS B 2 31 ? -2.462 5.526 8.863 1.00 0.00 31 LYS B CA 14
ATOM 16008 C C . LYS B 2 31 ? -2.076 4.123 9.350 1.00 0.00 31 LYS B C 14
ATOM 16009 O O . LYS B 2 31 ? -2.497 3.644 10.403 1.00 0.00 31 LYS B O 14
ATOM 16028 N N . CYS B 2 32 ? -1.254 3.456 8.534 1.00 0.00 32 CYS B N 14
ATOM 16029 C CA . CYS B 2 32 ? -0.876 2.048 8.770 1.00 0.00 32 CYS B CA 14
ATOM 16030 C C . CYS B 2 32 ? 0.317 1.930 9.739 1.00 0.00 32 CYS B C 14
ATOM 16031 O O . CYS B 2 32 ? 1.446 1.578 9.395 1.00 0.00 32 CYS B O 14
ATOM 16038 N N . ASP B 2 33 ? 0.033 2.255 11.005 1.00 0.00 33 ASP B N 14
ATOM 16039 C CA . ASP B 2 33 ? 1.041 2.194 12.084 1.00 0.00 33 ASP B CA 14
ATOM 16040 C C . ASP B 2 33 ? 0.383 2.379 13.460 1.00 0.00 33 ASP B C 14
ATOM 16041 O O . ASP B 2 33 ? -0.773 2.783 13.615 1.00 0.00 33 ASP B O 14
ATOM 16050 N N . LYS B 2 34 ? 1.173 2.072 14.491 1.00 0.00 34 LYS B N 14
ATOM 16051 C CA . LYS B 2 34 ? 0.760 2.251 15.899 1.00 0.00 34 LYS B CA 14
ATOM 16052 C C . LYS B 2 34 ? 1.940 2.670 16.800 1.00 0.00 34 LYS B C 14
ATOM 16053 O O . LYS B 2 34 ? 3.093 2.585 16.376 1.00 0.00 34 LYS B O 14
ATOM 16073 N N . GLY A 1 1 ? 0.975 -18.475 1.512 1.00 0.00 1 GLY A N 15
ATOM 16074 C CA . GLY A 1 1 ? 1.593 -17.263 0.953 1.00 0.00 1 GLY A CA 15
ATOM 16075 C C . GLY A 1 1 ? 1.821 -16.185 2.022 1.00 0.00 1 GLY A C 15
ATOM 16076 O O . GLY A 1 1 ? 1.531 -16.331 3.211 1.00 0.00 1 GLY A O 15
ATOM 16082 N N . VAL A 1 2 ? 2.372 -15.063 1.551 1.00 0.00 2 VAL A N 15
ATOM 16083 C CA . VAL A 1 2 ? 2.654 -13.905 2.424 1.00 0.00 2 VAL A CA 15
ATOM 16084 C C . VAL A 1 2 ? 1.370 -13.319 3.033 1.00 0.00 2 VAL A C 15
ATOM 16085 O O . VAL A 1 2 ? 1.258 -13.041 4.228 1.00 0.00 2 VAL A O 15
ATOM 16098 N N . ILE A 1 3 ? 0.373 -13.144 2.159 1.00 0.00 3 ILE A N 15
ATOM 16099 C CA . ILE A 1 3 ? -0.937 -12.586 2.543 1.00 0.00 3 ILE A CA 15
ATOM 16100 C C . ILE A 1 3 ? -2.042 -13.290 1.735 1.00 0.00 3 ILE A C 15
ATOM 16101 O O . ILE A 1 3 ? -1.901 -13.525 0.534 1.00 0.00 3 ILE A O 15
ATOM 16117 N N . PRO A 1 4 ? -3.173 -13.647 2.362 1.00 0.00 4 PRO A N 15
ATOM 16118 C CA . PRO A 1 4 ? -4.264 -14.384 1.702 1.00 0.00 4 PRO A CA 15
ATOM 16119 C C . PRO A 1 4 ? -5.176 -13.496 0.844 1.00 0.00 4 PRO A C 15
ATOM 16120 O O . PRO A 1 4 ? -5.147 -12.264 0.858 1.00 0.00 4 PRO A O 15
ATOM 16131 N N . LYS A 1 5 ? -6.036 -14.192 0.096 1.00 0.00 5 LYS A N 15
ATOM 16132 C CA . LYS A 1 5 ? -7.031 -13.554 -0.789 1.00 0.00 5 LYS A CA 15
ATOM 16133 C C . LYS A 1 5 ? -7.918 -12.558 -0.029 1.00 0.00 5 LYS A C 15
ATOM 16134 O O . LYS A 1 5 ? -8.159 -11.425 -0.446 1.00 0.00 5 LYS A O 15
ATOM 16153 N N . LYS A 1 6 ? -8.407 -13.025 1.124 1.00 0.00 6 LYS A N 15
ATOM 16154 C CA . LYS A 1 6 ? -9.300 -12.229 1.987 1.00 0.00 6 LYS A CA 15
ATOM 16155 C C . LYS A 1 6 ? -8.725 -10.841 2.299 1.00 0.00 6 LYS A C 15
ATOM 16156 O O . LYS A 1 6 ? -9.346 -9.805 2.066 1.00 0.00 6 LYS A O 15
ATOM 16175 N N . ILE A 1 7 ? -7.498 -10.839 2.829 1.00 0.00 7 ILE A N 15
ATOM 16176 C CA . ILE A 1 7 ? -6.813 -9.584 3.192 1.00 0.00 7 ILE A CA 15
ATOM 16177 C C . ILE A 1 7 ? -6.655 -8.640 1.993 1.00 0.00 7 ILE A C 15
ATOM 16178 O O . ILE A 1 7 ? -6.918 -7.443 2.072 1.00 0.00 7 ILE A O 15
ATOM 16194 N N . TRP A 1 8 ? -6.205 -9.197 0.864 1.00 0.00 8 TRP A N 15
ATOM 16195 C CA . TRP A 1 8 ? -6.015 -8.408 -0.371 1.00 0.00 8 TRP A CA 15
ATOM 16196 C C . TRP A 1 8 ? -7.271 -7.630 -0.796 1.00 0.00 8 TRP A C 15
ATOM 16197 O O . TRP A 1 8 ? -7.230 -6.471 -1.211 1.00 0.00 8 TRP A O 15
ATOM 16218 N N . GLU A 1 9 ? -8.417 -8.307 -0.694 1.00 0.00 9 GLU A N 15
ATOM 16219 C CA . GLU A 1 9 ? -9.713 -7.683 -1.017 1.00 0.00 9 GLU A CA 15
ATOM 16220 C C . GLU A 1 9 ? -10.155 -6.634 0.012 1.00 0.00 9 GLU A C 15
ATOM 16221 O O . GLU A 1 9 ? -10.751 -5.605 -0.304 1.00 0.00 9 GLU A O 15
ATOM 16233 N N . THR A 1 10 ? -9.867 -6.922 1.285 1.00 0.00 10 THR A N 15
ATOM 16234 C CA . THR A 1 10 ? -10.165 -5.982 2.384 1.00 0.00 10 THR A CA 15
ATOM 16235 C C . THR A 1 10 ? -9.438 -4.641 2.192 1.00 0.00 10 THR A C 15
ATOM 16236 O O . THR A 1 10 ? -10.000 -3.550 2.286 1.00 0.00 10 THR A O 15
ATOM 16247 N N . VAL A 1 11 ? -8.138 -4.757 1.915 1.00 0.00 11 VAL A N 15
ATOM 16248 C CA . VAL A 1 11 ? -7.256 -3.587 1.754 1.00 0.00 11 VAL A CA 15
ATOM 16249 C C . VAL A 1 11 ? -7.496 -2.818 0.443 1.00 0.00 11 VAL A C 15
ATOM 16250 O O . VAL A 1 11 ? -7.265 -1.616 0.369 1.00 0.00 11 VAL A O 15
ATOM 16263 N N . CYS A 1 12 ? -7.966 -3.540 -0.591 1.00 0.00 12 CYS A N 15
ATOM 16264 C CA . CYS A 1 12 ? -8.197 -2.993 -1.953 1.00 0.00 12 CYS A CA 15
ATOM 16265 C C . CYS A 1 12 ? -8.478 -1.477 -2.031 1.00 0.00 12 CYS A C 15
ATOM 16266 O O . CYS A 1 12 ? -7.704 -0.738 -2.638 1.00 0.00 12 CYS A O 15
ATOM 16273 N N . PRO A 1 13 ? -9.564 -0.964 -1.429 1.00 0.00 13 PRO A N 15
ATOM 16274 C CA . PRO A 1 13 ? -9.933 0.464 -1.496 1.00 0.00 13 PRO A CA 15
ATOM 16275 C C . PRO A 1 13 ? -8.936 1.391 -0.787 1.00 0.00 13 PRO A C 15
ATOM 16276 O O . PRO A 1 13 ? -8.539 2.449 -1.275 1.00 0.00 13 PRO A O 15
ATOM 16287 N N . THR A 1 14 ? -8.535 0.966 0.414 1.00 0.00 14 THR A N 15
ATOM 16288 C CA . THR A 1 14 ? -7.634 1.752 1.276 1.00 0.00 14 THR A CA 15
ATOM 16289 C C . THR A 1 14 ? -6.272 2.016 0.609 1.00 0.00 14 THR A C 15
ATOM 16290 O O . THR A 1 14 ? -5.758 3.133 0.559 1.00 0.00 14 THR A O 15
ATOM 16301 N N . VAL A 1 15 ? -5.680 0.932 0.097 1.00 0.00 15 VAL A N 15
ATOM 16302 C CA . VAL A 1 15 ? -4.373 0.987 -0.590 1.00 0.00 15 VAL A CA 15
ATOM 16303 C C . VAL A 1 15 ? -4.428 1.710 -1.946 1.00 0.00 15 VAL A C 15
ATOM 16304 O O . VAL A 1 15 ? -3.484 2.371 -2.378 1.00 0.00 15 VAL A O 15
ATOM 16317 N N . GLU A 1 16 ? -5.576 1.566 -2.619 1.00 0.00 16 GLU A N 15
ATOM 16318 C CA . GLU A 1 16 ? -5.798 2.084 -3.986 1.00 0.00 16 GLU A CA 15
ATOM 16319 C C . GLU A 1 16 ? -5.215 3.487 -4.263 1.00 0.00 16 GLU A C 15
ATOM 16320 O O . GLU A 1 16 ? -4.455 3.648 -5.217 1.00 0.00 16 GLU A O 15
ATOM 16332 N N . PRO A 1 17 ? -5.532 4.529 -3.476 1.00 0.00 17 PRO A N 15
ATOM 16333 C CA . PRO A 1 17 ? -5.042 5.902 -3.712 1.00 0.00 17 PRO A CA 15
ATOM 16334 C C . PRO A 1 17 ? -3.514 6.010 -3.765 1.00 0.00 17 PRO A C 15
ATOM 16335 O O . PRO A 1 17 ? -2.924 6.586 -4.678 1.00 0.00 17 PRO A O 15
ATOM 16346 N N . TRP A 1 18 ? -2.862 5.429 -2.753 1.00 0.00 18 TRP A N 15
ATOM 16347 C CA . TRP A 1 18 ? -1.392 5.504 -2.653 1.00 0.00 18 TRP A CA 15
ATOM 16348 C C . TRP A 1 18 ? -0.706 4.742 -3.790 1.00 0.00 18 TRP A C 15
ATOM 16349 O O . TRP A 1 18 ? 0.132 5.262 -4.521 1.00 0.00 18 TRP A O 15
ATOM 16370 N N . ALA A 1 19 ? -1.093 3.469 -3.929 1.00 0.00 19 ALA A N 15
ATOM 16371 C CA . ALA A 1 19 ? -0.547 2.575 -4.971 1.00 0.00 19 ALA A CA 15
ATOM 16372 C C . ALA A 1 19 ? -0.584 3.212 -6.367 1.00 0.00 19 ALA A C 15
ATOM 16373 O O . ALA A 1 19 ? 0.375 3.199 -7.140 1.00 0.00 19 ALA A O 15
ATOM 16380 N N . LYS A 1 20 ? -1.751 3.785 -6.679 1.00 0.00 20 LYS A N 15
ATOM 16381 C CA . LYS A 1 20 ? -1.954 4.544 -7.927 1.00 0.00 20 LYS A CA 15
ATOM 16382 C C . LYS A 1 20 ? -0.933 5.684 -8.052 1.00 0.00 20 LYS A C 15
ATOM 16383 O O . LYS A 1 20 ? -0.222 5.845 -9.044 1.00 0.00 20 LYS A O 15
ATOM 16402 N N . LYS A 1 21 ? -0.892 6.499 -6.996 1.00 0.00 21 LYS A N 15
ATOM 16403 C CA . LYS A 1 21 ? 0.074 7.608 -6.885 1.00 0.00 21 LYS A CA 15
ATOM 16404 C C . LYS A 1 21 ? 1.411 7.120 -6.297 1.00 0.00 21 LYS A C 15
ATOM 16405 O O . LYS A 1 21 ? 1.934 7.597 -5.287 1.00 0.00 21 LYS A O 15
ATOM 16424 N N . CYS A 1 22 ? 1.981 6.118 -6.970 1.00 0.00 22 CYS A N 15
ATOM 16425 C CA . CYS A 1 22 ? 3.254 5.511 -6.534 1.00 0.00 22 CYS A CA 15
ATOM 16426 C C . CYS A 1 22 ? 3.863 4.662 -7.660 1.00 0.00 22 CYS A C 15
ATOM 16427 O O . CYS A 1 22 ? 3.275 4.411 -8.713 1.00 0.00 22 CYS A O 15
ATOM 16434 N N . SER A 1 23 ? 5.088 4.198 -7.402 1.00 0.00 23 SER A N 15
ATOM 16435 C CA . SER A 1 23 ? 5.838 3.385 -8.379 1.00 0.00 23 SER A CA 15
ATOM 16436 C C . SER A 1 23 ? 6.684 2.308 -7.681 1.00 0.00 23 SER A C 15
ATOM 16437 O O . SER A 1 23 ? 6.727 2.159 -6.459 1.00 0.00 23 SER A O 15
ATOM 16445 N N . GLY A 1 24 ? 7.373 1.527 -8.519 1.00 0.00 24 GLY A N 15
ATOM 16446 C CA . GLY A 1 24 ? 8.268 0.457 -8.042 1.00 0.00 24 GLY A CA 15
ATOM 16447 C C . GLY A 1 24 ? 7.616 -0.929 -8.081 1.00 0.00 24 GLY A C 15
ATOM 16448 O O . GLY A 1 24 ? 6.436 -1.129 -8.365 1.00 0.00 24 GLY A O 15
ATOM 16452 N N . ASP A 1 25 ? 8.458 -1.915 -7.762 1.00 0.00 25 ASP A N 15
ATOM 16453 C CA . ASP A 1 25 ? 8.065 -3.338 -7.782 1.00 0.00 25 ASP A CA 15
ATOM 16454 C C . ASP A 1 25 ? 6.928 -3.650 -6.806 1.00 0.00 25 ASP A C 15
ATOM 16455 O O . ASP A 1 25 ? 5.981 -4.380 -7.096 1.00 0.00 25 ASP A O 15
ATOM 16464 N N . ILE A 1 26 ? 7.053 -3.086 -5.603 1.00 0.00 26 ILE A N 15
ATOM 16465 C CA . ILE A 1 26 ? 6.062 -3.295 -4.529 1.00 0.00 26 ILE A CA 15
ATOM 16466 C C . ILE A 1 26 ? 4.675 -2.768 -4.930 1.00 0.00 26 ILE A C 15
ATOM 16467 O O . ILE A 1 26 ? 3.641 -3.402 -4.731 1.00 0.00 26 ILE A O 15
ATOM 16483 N N . ALA A 1 27 ? 4.670 -1.552 -5.491 1.00 0.00 27 ALA A N 15
ATOM 16484 C CA . ALA A 1 27 ? 3.430 -0.935 -6.003 1.00 0.00 27 ALA A CA 15
ATOM 16485 C C . ALA A 1 27 ? 2.722 -1.853 -7.012 1.00 0.00 27 ALA A C 15
ATOM 16486 O O . ALA A 1 27 ? 1.518 -2.101 -6.970 1.00 0.00 27 ALA A O 15
ATOM 16493 N N . THR A 1 28 ? 3.530 -2.367 -7.945 1.00 0.00 28 THR A N 15
ATOM 16494 C CA . THR A 1 28 ? 3.058 -3.316 -8.972 1.00 0.00 28 THR A CA 15
ATOM 16495 C C . THR A 1 28 ? 2.489 -4.604 -8.354 1.00 0.00 28 THR A C 15
ATOM 16496 O O . THR A 1 28 ? 1.512 -5.190 -8.818 1.00 0.00 28 THR A O 15
ATOM 16507 N N . TYR A 1 29 ? 3.146 -5.061 -7.281 1.00 0.00 29 TYR A N 15
ATOM 16508 C CA . TYR A 1 29 ? 2.745 -6.301 -6.595 1.00 0.00 29 TYR A CA 15
ATOM 16509 C C . TYR A 1 29 ? 1.331 -6.189 -6.014 1.00 0.00 29 TYR A C 15
ATOM 16510 O O . TYR A 1 29 ? 0.428 -6.960 -6.335 1.00 0.00 29 TYR A O 15
ATOM 16528 N N . ILE A 1 30 ? 1.146 -5.186 -5.149 1.00 0.00 30 ILE A N 15
ATOM 16529 C CA . ILE A 1 30 ? -0.152 -4.926 -4.492 1.00 0.00 30 ILE A CA 15
ATOM 16530 C C . ILE A 1 30 ? -1.287 -4.785 -5.521 1.00 0.00 30 ILE A C 15
ATOM 16531 O O . ILE A 1 30 ? -2.387 -5.322 -5.385 1.00 0.00 30 ILE A O 15
ATOM 16547 N N . LYS A 1 31 ? -0.981 -4.018 -6.573 1.00 0.00 31 LYS A N 15
ATOM 16548 C CA . LYS A 1 31 ? -1.890 -3.835 -7.720 1.00 0.00 31 LYS A CA 15
ATOM 16549 C C . LYS A 1 31 ? -2.386 -5.184 -8.261 1.00 0.00 31 LYS A C 15
ATOM 16550 O O . LYS A 1 31 ? -3.572 -5.415 -8.491 1.00 0.00 31 LYS A O 15
ATOM 16569 N N . ARG A 1 32 ? -1.430 -6.095 -8.455 1.00 0.00 32 ARG A N 15
ATOM 16570 C CA . ARG A 1 32 ? -1.732 -7.448 -8.955 1.00 0.00 32 ARG A CA 15
ATOM 16571 C C . ARG A 1 32 ? -2.658 -8.231 -8.010 1.00 0.00 32 ARG A C 15
ATOM 16572 O O . ARG A 1 32 ? -3.575 -8.938 -8.424 1.00 0.00 32 ARG A O 15
ATOM 16593 N N . GLU A 1 33 ? -2.400 -8.109 -6.702 1.00 0.00 33 GLU A N 15
ATOM 16594 C CA . GLU A 1 33 ? -3.159 -8.878 -5.694 1.00 0.00 33 GLU A CA 15
ATOM 16595 C C . GLU A 1 33 ? -4.661 -8.563 -5.734 1.00 0.00 33 GLU A C 15
ATOM 16596 O O . GLU A 1 33 ? -5.520 -9.418 -5.951 1.00 0.00 33 GLU A O 15
ATOM 16608 N N . CYS A 1 34 ? -4.968 -7.282 -5.514 1.00 0.00 34 CYS A N 15
ATOM 16609 C CA . CYS A 1 34 ? -6.361 -6.796 -5.532 1.00 0.00 34 CYS A CA 15
ATOM 16610 C C . CYS A 1 34 ? -6.998 -6.943 -6.922 1.00 0.00 34 CYS A C 15
ATOM 16611 O O . CYS A 1 34 ? -8.059 -7.537 -7.121 1.00 0.00 34 CYS A O 15
ATOM 16618 N N . GLY A 1 35 ? -6.294 -6.373 -7.906 1.00 0.00 35 GLY A N 15
ATOM 16619 C CA . GLY A 1 35 ? -6.769 -6.287 -9.300 1.00 0.00 35 GLY A CA 15
ATOM 16620 C C . GLY A 1 35 ? -7.101 -7.647 -9.924 1.00 0.00 35 GLY A C 15
ATOM 16621 O O . GLY A 1 35 ? -8.185 -7.884 -10.457 1.00 0.00 35 GLY A O 15
ATOM 16625 N N . LYS A 1 36 ? -6.110 -8.543 -9.880 1.00 0.00 36 LYS A N 15
ATOM 16626 C CA . LYS A 1 36 ? -6.274 -9.920 -10.388 1.00 0.00 36 LYS A CA 15
ATOM 16627 C C . LYS A 1 36 ? -6.944 -10.821 -9.330 1.00 0.00 36 LYS A C 15
ATOM 16628 O O . LYS A 1 36 ? -6.444 -11.860 -8.896 1.00 0.00 36 LYS A O 15
ATOM 16647 N N . LEU A 1 37 ? -8.135 -10.383 -8.913 1.00 0.00 37 LEU A N 15
ATOM 16648 C CA . LEU A 1 37 ? -8.944 -11.102 -7.914 1.00 0.00 37 LEU A CA 15
ATOM 16649 C C . LEU A 1 37 ? -10.338 -10.443 -7.851 1.00 0.00 37 LEU A C 15
ATOM 16650 O O . LEU A 1 37 ? -10.552 -9.530 -7.052 1.00 0.00 37 LEU A O 15
ATOM 16667 N N . TRP B 2 1 ? -5.917 1.516 11.175 1.00 0.00 1 TRP B N 15
ATOM 16668 C CA . TRP B 2 1 ? -6.240 0.618 10.057 1.00 0.00 1 TRP B CA 15
ATOM 16669 C C . TRP B 2 1 ? -7.087 -0.568 10.557 1.00 0.00 1 TRP B C 15
ATOM 16670 O O . TRP B 2 1 ? -8.291 -0.662 10.326 1.00 0.00 1 TRP B O 15
ATOM 16693 N N . SER B 2 2 ? -6.425 -1.470 11.293 1.00 0.00 2 SER B N 15
ATOM 16694 C CA . SER B 2 2 ? -7.064 -2.641 11.933 1.00 0.00 2 SER B CA 15
ATOM 16695 C C . SER B 2 2 ? -6.139 -3.250 12.998 1.00 0.00 2 SER B C 15
ATOM 16696 O O . SER B 2 2 ? -4.977 -2.885 13.179 1.00 0.00 2 SER B O 15
ATOM 16704 N N . THR B 2 3 ? -6.683 -4.230 13.726 1.00 0.00 3 THR B N 15
ATOM 16705 C CA . THR B 2 3 ? -5.872 -4.981 14.703 1.00 0.00 3 THR B CA 15
ATOM 16706 C C . THR B 2 3 ? -4.953 -5.976 13.975 1.00 0.00 3 THR B C 15
ATOM 16707 O O . THR B 2 3 ? -3.722 -5.912 14.025 1.00 0.00 3 THR B O 15
ATOM 16718 N N . ILE B 2 4 ? -5.590 -6.916 13.271 1.00 0.00 4 ILE B N 15
ATOM 16719 C CA . ILE B 2 4 ? -4.871 -7.943 12.495 1.00 0.00 4 ILE B CA 15
ATOM 16720 C C . ILE B 2 4 ? -4.403 -7.399 11.137 1.00 0.00 4 ILE B C 15
ATOM 16721 O O . ILE B 2 4 ? -3.226 -7.428 10.776 1.00 0.00 4 ILE B O 15
ATOM 16737 N N . VAL B 2 5 ? -5.376 -6.884 10.376 1.00 0.00 5 VAL B N 15
ATOM 16738 C CA . VAL B 2 5 ? -5.152 -6.488 8.971 1.00 0.00 5 VAL B CA 15
ATOM 16739 C C . VAL B 2 5 ? -4.012 -5.474 8.815 1.00 0.00 5 VAL B C 15
ATOM 16740 O O . VAL B 2 5 ? -3.200 -5.558 7.896 1.00 0.00 5 VAL B O 15
ATOM 16753 N N . LYS B 2 6 ? -3.959 -4.495 9.730 1.00 0.00 6 LYS B N 15
ATOM 16754 C CA . LYS B 2 6 ? -2.874 -3.491 9.724 1.00 0.00 6 LYS B CA 15
ATOM 16755 C C . LYS B 2 6 ? -1.496 -4.163 9.683 1.00 0.00 6 LYS B C 15
ATOM 16756 O O . LYS B 2 6 ? -0.672 -3.938 8.799 1.00 0.00 6 LYS B O 15
ATOM 16775 N N . LEU B 2 7 ? -1.267 -5.030 10.672 1.00 0.00 7 LEU B N 15
ATOM 16776 C CA . LEU B 2 7 ? 0.011 -5.758 10.805 1.00 0.00 7 LEU B CA 15
ATOM 16777 C C . LEU B 2 7 ? 0.402 -6.504 9.520 1.00 0.00 7 LEU B C 15
ATOM 16778 O O . LEU B 2 7 ? 1.560 -6.576 9.113 1.00 0.00 7 LEU B O 15
ATOM 16794 N N . THR B 2 8 ? -0.618 -7.079 8.879 1.00 0.00 8 THR B N 15
ATOM 16795 C CA . THR B 2 8 ? -0.427 -7.866 7.649 1.00 0.00 8 THR B CA 15
ATOM 16796 C C . THR B 2 8 ? 0.046 -7.004 6.464 1.00 0.00 8 THR B C 15
ATOM 16797 O O . THR B 2 8 ? 1.078 -7.241 5.836 1.00 0.00 8 THR B O 15
ATOM 16808 N N . ILE B 2 9 ? -0.742 -5.965 6.171 1.00 0.00 9 ILE B N 15
ATOM 16809 C CA . ILE B 2 9 ? -0.548 -5.153 4.952 1.00 0.00 9 ILE B CA 15
ATOM 16810 C C . ILE B 2 9 ? 0.599 -4.133 5.081 1.00 0.00 9 ILE B C 15
ATOM 16811 O O . ILE B 2 9 ? 1.472 -4.013 4.224 1.00 0.00 9 ILE B O 15
ATOM 16827 N N . CYS B 2 10 ? 0.582 -3.400 6.201 1.00 0.00 10 CYS B N 15
ATOM 16828 C CA . CYS B 2 10 ? 1.537 -2.308 6.498 1.00 0.00 10 CYS B CA 15
ATOM 16829 C C . CYS B 2 10 ? 2.999 -2.540 6.085 1.00 0.00 10 CYS B C 15
ATOM 16830 O O . CYS B 2 10 ? 3.571 -1.672 5.432 1.00 0.00 10 CYS B O 15
ATOM 16837 N N . PRO B 2 11 ? 3.655 -3.659 6.431 1.00 0.00 11 PRO B N 15
ATOM 16838 C CA . PRO B 2 11 ? 5.055 -3.916 6.035 1.00 0.00 11 PRO B CA 15
ATOM 16839 C C . PRO B 2 11 ? 5.280 -3.777 4.522 1.00 0.00 11 PRO B C 15
ATOM 16840 O O . PRO B 2 11 ? 6.224 -3.150 4.041 1.00 0.00 11 PRO B O 15
ATOM 16851 N N . THR B 2 12 ? 4.362 -4.382 3.765 1.00 0.00 12 THR B N 15
ATOM 16852 C CA . THR B 2 12 ? 4.362 -4.269 2.293 1.00 0.00 12 THR B CA 15
ATOM 16853 C C . THR B 2 12 ? 4.191 -2.807 1.846 1.00 0.00 12 THR B C 15
ATOM 16854 O O . THR B 2 12 ? 4.894 -2.288 0.981 1.00 0.00 12 THR B O 15
ATOM 16865 N N . LEU B 2 13 ? 3.219 -2.132 2.468 1.00 0.00 13 LEU B N 15
ATOM 16866 C CA . LEU B 2 13 ? 2.894 -0.729 2.138 1.00 0.00 13 LEU B CA 15
ATOM 16867 C C . LEU B 2 13 ? 4.087 0.224 2.303 1.00 0.00 13 LEU B C 15
ATOM 16868 O O . LEU B 2 13 ? 4.301 1.155 1.530 1.00 0.00 13 LEU B O 15
ATOM 16884 N N . LYS B 2 14 ? 4.864 -0.007 3.365 1.00 0.00 14 LYS B N 15
ATOM 16885 C CA . LYS B 2 14 ? 6.078 0.787 3.636 1.00 0.00 14 LYS B CA 15
ATOM 16886 C C . LYS B 2 14 ? 7.124 0.625 2.524 1.00 0.00 14 LYS B C 15
ATOM 16887 O O . LYS B 2 14 ? 7.765 1.571 2.066 1.00 0.00 14 LYS B O 15
ATOM 16906 N N . SER B 2 15 ? 7.301 -0.630 2.101 1.00 0.00 15 SER B N 15
ATOM 16907 C CA . SER B 2 15 ? 8.208 -0.956 0.984 1.00 0.00 15 SER B CA 15
ATOM 16908 C C . SER B 2 15 ? 7.824 -0.201 -0.301 1.00 0.00 15 SER B C 15
ATOM 16909 O O . SER B 2 15 ? 8.654 0.269 -1.076 1.00 0.00 15 SER B O 15
ATOM 16917 N N . MET B 2 16 ? 6.508 -0.108 -0.526 1.00 0.00 16 MET B N 15
ATOM 16918 C CA . MET B 2 16 ? 5.957 0.678 -1.648 1.00 0.00 16 MET B CA 15
ATOM 16919 C C . MET B 2 16 ? 6.276 2.173 -1.493 1.00 0.00 16 MET B C 15
ATOM 16920 O O . MET B 2 16 ? 6.709 2.867 -2.414 1.00 0.00 16 MET B O 15
ATOM 16934 N N . ALA B 2 17 ? 6.056 2.658 -0.266 1.00 0.00 17 ALA B N 15
ATOM 16935 C CA . ALA B 2 17 ? 6.262 4.075 0.100 1.00 0.00 17 ALA B CA 15
ATOM 16936 C C . ALA B 2 17 ? 7.677 4.583 -0.215 1.00 0.00 17 ALA B C 15
ATOM 16937 O O . ALA B 2 17 ? 7.915 5.767 -0.453 1.00 0.00 17 ALA B O 15
ATOM 16944 N N . LYS B 2 18 ? 8.635 3.645 -0.200 1.00 0.00 18 LYS B N 15
ATOM 16945 C CA . LYS B 2 18 ? 10.051 3.940 -0.504 1.00 0.00 18 LYS B CA 15
ATOM 16946 C C . LYS B 2 18 ? 10.244 4.828 -1.740 1.00 0.00 18 LYS B C 15
ATOM 16947 O O . LYS B 2 18 ? 11.060 5.750 -1.766 1.00 0.00 18 LYS B O 15
ATOM 16966 N N . LYS B 2 19 ? 9.468 4.525 -2.789 1.00 0.00 19 LYS B N 15
ATOM 16967 C CA . LYS B 2 19 ? 9.538 5.302 -4.040 1.00 0.00 19 LYS B CA 15
ATOM 16968 C C . LYS B 2 19 ? 8.149 5.608 -4.628 1.00 0.00 19 LYS B C 15
ATOM 16969 O O . LYS B 2 19 ? 7.816 5.354 -5.787 1.00 0.00 19 LYS B O 15
ATOM 16988 N N . CYS B 2 20 ? 7.310 6.184 -3.760 1.00 0.00 20 CYS B N 15
ATOM 16989 C CA . CYS B 2 20 ? 6.033 6.779 -4.197 1.00 0.00 20 CYS B CA 15
ATOM 16990 C C . CYS B 2 20 ? 6.209 8.252 -4.599 1.00 0.00 20 CYS B C 15
ATOM 16991 O O . CYS B 2 20 ? 7.298 8.824 -4.612 1.00 0.00 20 CYS B O 15
ATOM 16998 N N . GLU B 2 21 ? 5.078 8.873 -4.951 1.00 0.00 21 GLU B N 15
ATOM 16999 C CA . GLU B 2 21 ? 5.062 10.292 -5.360 1.00 0.00 21 GLU B CA 15
ATOM 17000 C C . GLU B 2 21 ? 5.350 11.254 -4.188 1.00 0.00 21 GLU B C 15
ATOM 17001 O O . GLU B 2 21 ? 5.674 10.864 -3.064 1.00 0.00 21 GLU B O 15
ATOM 17013 N N . GLY B 2 22 ? 5.199 12.551 -4.487 1.00 0.00 22 GLY B N 15
ATOM 17014 C CA . GLY B 2 22 ? 5.649 13.671 -3.629 1.00 0.00 22 GLY B CA 15
ATOM 17015 C C . GLY B 2 22 ? 5.539 13.445 -2.115 1.00 0.00 22 GLY B C 15
ATOM 17016 O O . GLY B 2 22 ? 6.521 13.458 -1.375 1.00 0.00 22 GLY B O 15
ATOM 17020 N N . SER B 2 23 ? 4.303 13.231 -1.653 1.00 0.00 23 SER B N 15
ATOM 17021 C CA . SER B 2 23 ? 4.054 12.981 -0.219 1.00 0.00 23 SER B CA 15
ATOM 17022 C C . SER B 2 23 ? 2.935 11.949 -0.014 1.00 0.00 23 SER B C 15
ATOM 17023 O O . SER B 2 23 ? 2.050 12.046 0.836 1.00 0.00 23 SER B O 15
ATOM 17031 N N . ILE B 2 24 ? 3.011 10.909 -0.845 1.00 0.00 24 ILE B N 15
ATOM 17032 C CA . ILE B 2 24 ? 2.106 9.750 -0.744 1.00 0.00 24 ILE B CA 15
ATOM 17033 C C . ILE B 2 24 ? 2.601 8.769 0.323 1.00 0.00 24 ILE B C 15
ATOM 17034 O O . ILE B 2 24 ? 1.843 8.193 1.101 1.00 0.00 24 ILE B O 15
ATOM 17050 N N . ALA B 2 25 ? 3.924 8.570 0.322 1.00 0.00 25 ALA B N 15
ATOM 17051 C CA . ALA B 2 25 ? 4.610 7.777 1.359 1.00 0.00 25 ALA B CA 15
ATOM 17052 C C . ALA B 2 25 ? 4.184 8.184 2.779 1.00 0.00 25 ALA B C 15
ATOM 17053 O O . ALA B 2 25 ? 3.997 7.371 3.686 1.00 0.00 25 ALA B O 15
ATOM 17060 N N . THR B 2 26 ? 4.041 9.502 2.956 1.00 0.00 26 THR B N 15
ATOM 17061 C CA . THR B 2 26 ? 3.571 10.091 4.224 1.00 0.00 26 THR B CA 15
ATOM 17062 C C . THR B 2 26 ? 2.195 9.543 4.637 1.00 0.00 26 THR B C 15
ATOM 17063 O O . THR B 2 26 ? 1.955 9.124 5.768 1.00 0.00 26 THR B O 15
ATOM 17074 N N . MET B 2 27 ? 1.272 9.567 3.669 1.00 0.00 27 MET B N 15
ATOM 17075 C CA . MET B 2 27 ? -0.110 9.092 3.882 1.00 0.00 27 MET B CA 15
ATOM 17076 C C . MET B 2 27 ? -0.148 7.622 4.327 1.00 0.00 27 MET B C 15
ATOM 17077 O O . MET B 2 27 ? -0.774 7.236 5.315 1.00 0.00 27 MET B O 15
ATOM 17091 N N . ILE B 2 28 ? 0.553 6.794 3.546 1.00 0.00 28 ILE B N 15
ATOM 17092 C CA . ILE B 2 28 ? 0.682 5.347 3.820 1.00 0.00 28 ILE B CA 15
ATOM 17093 C C . ILE B 2 28 ? 1.125 5.090 5.267 1.00 0.00 28 ILE B C 15
ATOM 17094 O O . ILE B 2 28 ? 0.551 4.302 6.019 1.00 0.00 28 ILE B O 15
ATOM 17110 N N . LYS B 2 29 ? 2.192 5.801 5.642 1.00 0.00 29 LYS B N 15
ATOM 17111 C CA . LYS B 2 29 ? 2.792 5.674 6.980 1.00 0.00 29 LYS B CA 15
ATOM 17112 C C . LYS B 2 29 ? 1.773 5.946 8.089 1.00 0.00 29 LYS B C 15
ATOM 17113 O O . LYS B 2 29 ? 1.551 5.143 8.992 1.00 0.00 29 LYS B O 15
ATOM 17132 N N . LYS B 2 30 ? 1.128 7.112 7.976 1.00 0.00 30 LYS B N 15
ATOM 17133 C CA . LYS B 2 30 ? 0.197 7.630 9.000 1.00 0.00 30 LYS B CA 15
ATOM 17134 C C . LYS B 2 30 ? -0.826 6.565 9.434 1.00 0.00 30 LYS B C 15
ATOM 17135 O O . LYS B 2 30 ? -1.024 6.256 10.609 1.00 0.00 30 LYS B O 15
ATOM 17154 N N . LYS B 2 31 ? -1.468 5.968 8.424 1.00 0.00 31 LYS B N 15
ATOM 17155 C CA . LYS B 2 31 ? -2.502 4.935 8.634 1.00 0.00 31 LYS B CA 15
ATOM 17156 C C . LYS B 2 31 ? -2.041 3.795 9.552 1.00 0.00 31 LYS B C 15
ATOM 17157 O O . LYS B 2 31 ? -2.718 3.382 10.495 1.00 0.00 31 LYS B O 15
ATOM 17176 N N . CYS B 2 32 ? -0.854 3.267 9.240 1.00 0.00 32 CYS B N 15
ATOM 17177 C CA . CYS B 2 32 ? -0.226 2.223 10.071 1.00 0.00 32 CYS B CA 15
ATOM 17178 C C . CYS B 2 32 ? 0.083 2.756 11.479 1.00 0.00 32 CYS B C 15
ATOM 17179 O O . CYS B 2 32 ? -0.447 2.302 12.493 1.00 0.00 32 CYS B O 15
ATOM 17186 N N . ASP B 2 33 ? 0.949 3.773 11.523 1.00 0.00 33 ASP B N 15
ATOM 17187 C CA . ASP B 2 33 ? 1.269 4.483 12.775 1.00 0.00 33 ASP B CA 15
ATOM 17188 C C . ASP B 2 33 ? 1.640 5.947 12.516 1.00 0.00 33 ASP B C 15
ATOM 17189 O O . ASP B 2 33 ? 2.048 6.382 11.439 1.00 0.00 33 ASP B O 15
ATOM 17198 N N . LYS B 2 34 ? 1.503 6.724 13.591 1.00 0.00 34 LYS B N 15
ATOM 17199 C CA . LYS B 2 34 ? 1.828 8.162 13.569 1.00 0.00 34 LYS B CA 15
ATOM 17200 C C . LYS B 2 34 ? 3.342 8.451 13.477 1.00 0.00 34 LYS B C 15
ATOM 17201 O O . LYS B 2 34 ? 4.148 7.540 13.667 1.00 0.00 34 LYS B O 15
ATOM 17221 N N . GLY A 1 1 ? 2.581 -17.828 1.053 1.00 0.00 1 GLY A N 16
ATOM 17222 C CA . GLY A 1 1 ? 1.282 -17.271 1.458 1.00 0.00 1 GLY A CA 16
ATOM 17223 C C . GLY A 1 1 ? 1.451 -16.129 2.464 1.00 0.00 1 GLY A C 16
ATOM 17224 O O . GLY A 1 1 ? 1.004 -16.172 3.611 1.00 0.00 1 GLY A O 16
ATOM 17230 N N . VAL A 1 2 ? 2.127 -15.077 1.994 1.00 0.00 2 VAL A N 16
ATOM 17231 C CA . VAL A 1 2 ? 2.366 -13.871 2.815 1.00 0.00 2 VAL A CA 16
ATOM 17232 C C . VAL A 1 2 ? 1.052 -13.178 3.212 1.00 0.00 2 VAL A C 16
ATOM 17233 O O . VAL A 1 2 ? 0.816 -12.798 4.359 1.00 0.00 2 VAL A O 16
ATOM 17246 N N . ILE A 1 3 ? 0.178 -13.027 2.212 1.00 0.00 3 ILE A N 16
ATOM 17247 C CA . ILE A 1 3 ? -1.147 -12.409 2.408 1.00 0.00 3 ILE A CA 16
ATOM 17248 C C . ILE A 1 3 ? -2.181 -13.140 1.533 1.00 0.00 3 ILE A C 16
ATOM 17249 O O . ILE A 1 3 ? -1.976 -13.329 0.332 1.00 0.00 3 ILE A O 16
ATOM 17265 N N . PRO A 1 4 ? -3.317 -13.568 2.102 1.00 0.00 4 PRO A N 16
ATOM 17266 C CA . PRO A 1 4 ? -4.360 -14.310 1.371 1.00 0.00 4 PRO A CA 16
ATOM 17267 C C . PRO A 1 4 ? -5.262 -13.398 0.531 1.00 0.00 4 PRO A C 16
ATOM 17268 O O . PRO A 1 4 ? -5.265 -12.170 0.626 1.00 0.00 4 PRO A O 16
ATOM 17279 N N . LYS A 1 5 ? -6.079 -14.062 -0.293 1.00 0.00 5 LYS A N 16
ATOM 17280 C CA . LYS A 1 5 ? -7.014 -13.372 -1.202 1.00 0.00 5 LYS A CA 16
ATOM 17281 C C . LYS A 1 5 ? -7.929 -12.400 -0.449 1.00 0.00 5 LYS A C 16
ATOM 17282 O O . LYS A 1 5 ? -8.067 -11.225 -0.787 1.00 0.00 5 LYS A O 16
ATOM 17301 N N . LYS A 1 6 ? -8.553 -12.928 0.609 1.00 0.00 6 LYS A N 16
ATOM 17302 C CA . LYS A 1 6 ? -9.511 -12.164 1.435 1.00 0.00 6 LYS A CA 16
ATOM 17303 C C . LYS A 1 6 ? -8.954 -10.798 1.859 1.00 0.00 6 LYS A C 16
ATOM 17304 O O . LYS A 1 6 ? -9.558 -9.745 1.654 1.00 0.00 6 LYS A O 16
ATOM 17323 N N . ILE A 1 7 ? -7.760 -10.837 2.457 1.00 0.00 7 ILE A N 16
ATOM 17324 C CA . ILE A 1 7 ? -7.088 -9.613 2.933 1.00 0.00 7 ILE A CA 16
ATOM 17325 C C . ILE A 1 7 ? -6.860 -8.599 1.805 1.00 0.00 7 ILE A C 16
ATOM 17326 O O . ILE A 1 7 ? -7.075 -7.398 1.960 1.00 0.00 7 ILE A O 16
ATOM 17342 N N . TRP A 1 8 ? -6.404 -9.097 0.649 1.00 0.00 8 TRP A N 16
ATOM 17343 C CA . TRP A 1 8 ? -6.203 -8.231 -0.532 1.00 0.00 8 TRP A CA 16
ATOM 17344 C C . TRP A 1 8 ? -7.466 -7.444 -0.912 1.00 0.00 8 TRP A C 16
ATOM 17345 O O . TRP A 1 8 ? -7.445 -6.238 -1.154 1.00 0.00 8 TRP A O 16
ATOM 17366 N N . GLU A 1 9 ? -8.591 -8.161 -0.958 1.00 0.00 9 GLU A N 16
ATOM 17367 C CA . GLU A 1 9 ? -9.894 -7.539 -1.269 1.00 0.00 9 GLU A CA 16
ATOM 17368 C C . GLU A 1 9 ? -10.280 -6.459 -0.241 1.00 0.00 9 GLU A C 16
ATOM 17369 O O . GLU A 1 9 ? -10.789 -5.384 -0.558 1.00 0.00 9 GLU A O 16
ATOM 17381 N N . THR A 1 10 ? -10.027 -6.778 1.032 1.00 0.00 10 THR A N 16
ATOM 17382 C CA . THR A 1 10 ? -10.351 -5.877 2.158 1.00 0.00 10 THR A CA 16
ATOM 17383 C C . THR A 1 10 ? -9.607 -4.535 2.070 1.00 0.00 10 THR A C 16
ATOM 17384 O O . THR A 1 10 ? -10.180 -3.446 2.124 1.00 0.00 10 THR A O 16
ATOM 17395 N N . VAL A 1 11 ? -8.281 -4.634 1.949 1.00 0.00 11 VAL A N 16
ATOM 17396 C CA . VAL A 1 11 ? -7.404 -3.451 1.840 1.00 0.00 11 VAL A CA 16
ATOM 17397 C C . VAL A 1 11 ? -7.613 -2.655 0.542 1.00 0.00 11 VAL A C 16
ATOM 17398 O O . VAL A 1 11 ? -7.387 -1.451 0.460 1.00 0.00 11 VAL A O 16
ATOM 17411 N N . CYS A 1 12 ? -8.092 -3.377 -0.475 1.00 0.00 12 CYS A N 16
ATOM 17412 C CA . CYS A 1 12 ? -8.124 -2.918 -1.877 1.00 0.00 12 CYS A CA 16
ATOM 17413 C C . CYS A 1 12 ? -8.533 -1.447 -2.102 1.00 0.00 12 CYS A C 16
ATOM 17414 O O . CYS A 1 12 ? -7.790 -0.702 -2.738 1.00 0.00 12 CYS A O 16
ATOM 17421 N N . PRO A 1 13 ? -9.694 -0.973 -1.615 1.00 0.00 13 PRO A N 16
ATOM 17422 C CA . PRO A 1 13 ? -10.147 0.413 -1.839 1.00 0.00 13 PRO A CA 16
ATOM 17423 C C . PRO A 1 13 ? -9.239 1.458 -1.178 1.00 0.00 13 PRO A C 16
ATOM 17424 O O . PRO A 1 13 ? -8.883 2.493 -1.740 1.00 0.00 13 PRO A O 16
ATOM 17435 N N . THR A 1 14 ? -8.867 1.155 0.068 1.00 0.00 14 THR A N 16
ATOM 17436 C CA . THR A 1 14 ? -8.003 2.034 0.879 1.00 0.00 14 THR A CA 16
ATOM 17437 C C . THR A 1 14 ? -6.650 2.290 0.193 1.00 0.00 14 THR A C 16
ATOM 17438 O O . THR A 1 14 ? -6.170 3.415 0.047 1.00 0.00 14 THR A O 16
ATOM 17449 N N . VAL A 1 15 ? -6.029 1.188 -0.236 1.00 0.00 15 VAL A N 16
ATOM 17450 C CA . VAL A 1 15 ? -4.710 1.221 -0.900 1.00 0.00 15 VAL A CA 16
ATOM 17451 C C . VAL A 1 15 ? -4.751 1.801 -2.323 1.00 0.00 15 VAL A C 16
ATOM 17452 O O . VAL A 1 15 ? -3.792 2.392 -2.817 1.00 0.00 15 VAL A O 16
ATOM 17465 N N . GLU A 1 16 ? -5.903 1.616 -2.983 1.00 0.00 16 GLU A N 16
ATOM 17466 C CA . GLU A 1 16 ? -6.094 1.964 -4.409 1.00 0.00 16 GLU A CA 16
ATOM 17467 C C . GLU A 1 16 ? -5.520 3.335 -4.820 1.00 0.00 16 GLU A C 16
ATOM 17468 O O . GLU A 1 16 ? -4.661 3.393 -5.699 1.00 0.00 16 GLU A O 16
ATOM 17480 N N . PRO A 1 17 ? -5.939 4.458 -4.216 1.00 0.00 17 PRO A N 16
ATOM 17481 C CA . PRO A 1 17 ? -5.506 5.805 -4.637 1.00 0.00 17 PRO A CA 16
ATOM 17482 C C . PRO A 1 17 ? -3.989 6.000 -4.555 1.00 0.00 17 PRO A C 16
ATOM 17483 O O . PRO A 1 17 ? -3.334 6.549 -5.442 1.00 0.00 17 PRO A O 16
ATOM 17494 N N . TRP A 1 18 ? -3.429 5.524 -3.440 1.00 0.00 18 TRP A N 16
ATOM 17495 C CA . TRP A 1 18 ? -1.976 5.607 -3.201 1.00 0.00 18 TRP A CA 16
ATOM 17496 C C . TRP A 1 18 ? -1.172 4.847 -4.265 1.00 0.00 18 TRP A C 16
ATOM 17497 O O . TRP A 1 18 ? -0.156 5.307 -4.779 1.00 0.00 18 TRP A O 16
ATOM 17518 N N . ALA A 1 19 ? -1.663 3.645 -4.593 1.00 0.00 19 ALA A N 16
ATOM 17519 C CA . ALA A 1 19 ? -1.022 2.771 -5.598 1.00 0.00 19 ALA A CA 16
ATOM 17520 C C . ALA A 1 19 ? -0.814 3.486 -6.941 1.00 0.00 19 ALA A C 16
ATOM 17521 O O . ALA A 1 19 ? 0.236 3.408 -7.582 1.00 0.00 19 ALA A O 16
ATOM 17528 N N . LYS A 1 20 ? -1.867 4.192 -7.371 1.00 0.00 20 LYS A N 16
ATOM 17529 C CA . LYS A 1 20 ? -1.802 5.019 -8.592 1.00 0.00 20 LYS A CA 16
ATOM 17530 C C . LYS A 1 20 ? -0.693 6.075 -8.477 1.00 0.00 20 LYS A C 16
ATOM 17531 O O . LYS A 1 20 ? 0.162 6.250 -9.344 1.00 0.00 20 LYS A O 16
ATOM 17550 N N . LYS A 1 21 ? -0.743 6.799 -7.354 1.00 0.00 21 LYS A N 16
ATOM 17551 C CA . LYS A 1 21 ? 0.265 7.829 -7.037 1.00 0.00 21 LYS A CA 16
ATOM 17552 C C . LYS A 1 21 ? 1.495 7.223 -6.333 1.00 0.00 21 LYS A C 16
ATOM 17553 O O . LYS A 1 21 ? 1.998 7.681 -5.305 1.00 0.00 21 LYS A O 16
ATOM 17572 N N . CYS A 1 22 ? 2.000 6.148 -6.943 1.00 0.00 22 CYS A N 16
ATOM 17573 C CA . CYS A 1 22 ? 3.195 5.442 -6.443 1.00 0.00 22 CYS A CA 16
ATOM 17574 C C . CYS A 1 22 ? 3.811 4.591 -7.563 1.00 0.00 22 CYS A C 16
ATOM 17575 O O . CYS A 1 22 ? 3.231 4.355 -8.626 1.00 0.00 22 CYS A O 16
ATOM 17582 N N . SER A 1 23 ? 5.025 4.104 -7.299 1.00 0.00 23 SER A N 16
ATOM 17583 C CA . SER A 1 23 ? 5.792 3.327 -8.294 1.00 0.00 23 SER A CA 16
ATOM 17584 C C . SER A 1 23 ? 6.729 2.309 -7.625 1.00 0.00 23 SER A C 16
ATOM 17585 O O . SER A 1 23 ? 6.756 2.097 -6.410 1.00 0.00 23 SER A O 16
ATOM 17593 N N . GLY A 1 24 ? 7.517 1.647 -8.476 1.00 0.00 24 GLY A N 16
ATOM 17594 C CA . GLY A 1 24 ? 8.468 0.615 -8.028 1.00 0.00 24 GLY A CA 16
ATOM 17595 C C . GLY A 1 24 ? 7.846 -0.786 -8.003 1.00 0.00 24 GLY A C 16
ATOM 17596 O O . GLY A 1 24 ? 6.667 -1.023 -8.265 1.00 0.00 24 GLY A O 16
ATOM 17600 N N . ASP A 1 25 ? 8.713 -1.740 -7.654 1.00 0.00 25 ASP A N 16
ATOM 17601 C CA . ASP A 1 25 ? 8.357 -3.173 -7.636 1.00 0.00 25 ASP A CA 16
ATOM 17602 C C . ASP A 1 25 ? 7.191 -3.489 -6.691 1.00 0.00 25 ASP A C 16
ATOM 17603 O O . ASP A 1 25 ? 6.257 -4.224 -7.008 1.00 0.00 25 ASP A O 16
ATOM 17612 N N . ILE A 1 26 ? 7.275 -2.918 -5.489 1.00 0.00 26 ILE A N 16
ATOM 17613 C CA . ILE A 1 26 ? 6.262 -3.153 -4.440 1.00 0.00 26 ILE A CA 16
ATOM 17614 C C . ILE A 1 26 ? 4.880 -2.623 -4.848 1.00 0.00 26 ILE A C 16
ATOM 17615 O O . ILE A 1 26 ? 3.847 -3.265 -4.670 1.00 0.00 26 ILE A O 16
ATOM 17631 N N . ALA A 1 27 ? 4.870 -1.400 -5.390 1.00 0.00 27 ALA A N 16
ATOM 17632 C CA . ALA A 1 27 ? 3.623 -0.787 -5.894 1.00 0.00 27 ALA A CA 16
ATOM 17633 C C . ALA A 1 27 ? 2.919 -1.696 -6.912 1.00 0.00 27 ALA A C 16
ATOM 17634 O O . ALA A 1 27 ? 1.711 -1.940 -6.875 1.00 0.00 27 ALA A O 16
ATOM 17641 N N . THR A 1 28 ? 3.729 -2.214 -7.840 1.00 0.00 28 THR A N 16
ATOM 17642 C CA . THR A 1 28 ? 3.257 -3.164 -8.866 1.00 0.00 28 THR A CA 16
ATOM 17643 C C . THR A 1 28 ? 2.668 -4.441 -8.242 1.00 0.00 28 THR A C 16
ATOM 17644 O O . THR A 1 28 ? 1.627 -4.957 -8.643 1.00 0.00 28 THR A O 16
ATOM 17655 N N . TYR A 1 29 ? 3.378 -4.953 -7.231 1.00 0.00 29 TYR A N 16
ATOM 17656 C CA . TYR A 1 29 ? 2.977 -6.188 -6.529 1.00 0.00 29 TYR A CA 16
ATOM 17657 C C . TYR A 1 29 ? 1.577 -6.079 -5.913 1.00 0.00 29 TYR A C 16
ATOM 17658 O O . TYR A 1 29 ? 0.652 -6.818 -6.243 1.00 0.00 29 TYR A O 16
ATOM 17676 N N . ILE A 1 30 ? 1.436 -5.118 -4.994 1.00 0.00 30 ILE A N 16
ATOM 17677 C CA . ILE A 1 30 ? 0.166 -4.864 -4.285 1.00 0.00 30 ILE A CA 16
ATOM 17678 C C . ILE A 1 30 ? -1.012 -4.724 -5.262 1.00 0.00 30 ILE A C 16
ATOM 17679 O O . ILE A 1 30 ? -2.085 -5.312 -5.120 1.00 0.00 30 ILE A O 16
ATOM 17695 N N . LYS A 1 31 ? -0.764 -3.907 -6.287 1.00 0.00 31 LYS A N 16
ATOM 17696 C CA . LYS A 1 31 ? -1.750 -3.630 -7.346 1.00 0.00 31 LYS A CA 16
ATOM 17697 C C . LYS A 1 31 ? -2.227 -4.913 -8.047 1.00 0.00 31 LYS A C 16
ATOM 17698 O O . LYS A 1 31 ? -3.400 -5.104 -8.363 1.00 0.00 31 LYS A O 16
ATOM 17717 N N . ARG A 1 32 ? -1.270 -5.806 -8.307 1.00 0.00 32 ARG A N 16
ATOM 17718 C CA . ARG A 1 32 ? -1.569 -7.118 -8.914 1.00 0.00 32 ARG A CA 16
ATOM 17719 C C . ARG A 1 32 ? -2.427 -8.001 -7.992 1.00 0.00 32 ARG A C 16
ATOM 17720 O O . ARG A 1 32 ? -3.394 -8.644 -8.396 1.00 0.00 32 ARG A O 16
ATOM 17741 N N . GLU A 1 33 ? -2.050 -8.016 -6.709 1.00 0.00 33 GLU A N 16
ATOM 17742 C CA . GLU A 1 33 ? -2.668 -8.923 -5.723 1.00 0.00 33 GLU A CA 16
ATOM 17743 C C . GLU A 1 33 ? -4.193 -8.776 -5.628 1.00 0.00 33 GLU A C 16
ATOM 17744 O O . GLU A 1 33 ? -4.946 -9.733 -5.809 1.00 0.00 33 GLU A O 16
ATOM 17756 N N . CYS A 1 34 ? -4.651 -7.561 -5.317 1.00 0.00 34 CYS A N 16
ATOM 17757 C CA . CYS A 1 34 ? -6.103 -7.290 -5.328 1.00 0.00 34 CYS A CA 16
ATOM 17758 C C . CYS A 1 34 ? -6.616 -6.920 -6.723 1.00 0.00 34 CYS A C 16
ATOM 17759 O O . CYS A 1 34 ? -7.568 -7.489 -7.254 1.00 0.00 34 CYS A O 16
ATOM 17766 N N . GLY A 1 35 ? -5.967 -5.906 -7.304 1.00 0.00 35 GLY A N 16
ATOM 17767 C CA . GLY A 1 35 ? -6.421 -5.300 -8.573 1.00 0.00 35 GLY A CA 16
ATOM 17768 C C . GLY A 1 35 ? -6.649 -6.343 -9.669 1.00 0.00 35 GLY A C 16
ATOM 17769 O O . GLY A 1 35 ? -7.702 -6.427 -10.302 1.00 0.00 35 GLY A O 16
ATOM 17773 N N . LYS A 1 36 ? -5.607 -7.150 -9.893 1.00 0.00 36 LYS A N 16
ATOM 17774 C CA . LYS A 1 36 ? -5.710 -8.290 -10.819 1.00 0.00 36 LYS A CA 16
ATOM 17775 C C . LYS A 1 36 ? -6.236 -9.534 -10.076 1.00 0.00 36 LYS A C 16
ATOM 17776 O O . LYS A 1 36 ? -5.624 -10.602 -9.996 1.00 0.00 36 LYS A O 16
ATOM 17795 N N . LEU A 1 37 ? -7.433 -9.358 -9.506 1.00 0.00 37 LEU A N 16
ATOM 17796 C CA . LEU A 1 37 ? -8.117 -10.412 -8.733 1.00 0.00 37 LEU A CA 16
ATOM 17797 C C . LEU A 1 37 ? -9.570 -9.964 -8.464 1.00 0.00 37 LEU A C 16
ATOM 17798 O O . LEU A 1 37 ? -9.852 -9.381 -7.416 1.00 0.00 37 LEU A O 16
ATOM 17815 N N . TRP B 2 1 ? -6.050 -3.399 8.827 1.00 0.00 1 TRP B N 16
ATOM 17816 C CA . TRP B 2 1 ? -7.123 -2.526 9.329 1.00 0.00 1 TRP B CA 16
ATOM 17817 C C . TRP B 2 1 ? -7.481 -2.918 10.767 1.00 0.00 1 TRP B C 16
ATOM 17818 O O . TRP B 2 1 ? -7.406 -2.138 11.717 1.00 0.00 1 TRP B O 16
ATOM 17841 N N . SER B 2 2 ? -7.886 -4.184 10.906 1.00 0.00 2 SER B N 16
ATOM 17842 C CA . SER B 2 2 ? -8.134 -4.798 12.226 1.00 0.00 2 SER B CA 16
ATOM 17843 C C . SER B 2 2 ? -6.808 -4.976 12.993 1.00 0.00 2 SER B C 16
ATOM 17844 O O . SER B 2 2 ? -5.734 -4.542 12.579 1.00 0.00 2 SER B O 16
ATOM 17852 N N . THR B 2 3 ? -6.891 -5.619 14.161 1.00 0.00 3 THR B N 16
ATOM 17853 C CA . THR B 2 3 ? -5.685 -5.922 14.957 1.00 0.00 3 THR B CA 16
ATOM 17854 C C . THR B 2 3 ? -4.667 -6.734 14.136 1.00 0.00 3 THR B C 16
ATOM 17855 O O . THR B 2 3 ? -3.519 -6.346 13.922 1.00 0.00 3 THR B O 16
ATOM 17866 N N . ILE B 2 4 ? -5.130 -7.891 13.657 1.00 0.00 4 ILE B N 16
ATOM 17867 C CA . ILE B 2 4 ? -4.299 -8.784 12.831 1.00 0.00 4 ILE B CA 16
ATOM 17868 C C . ILE B 2 4 ? -4.048 -8.189 11.435 1.00 0.00 4 ILE B C 16
ATOM 17869 O O . ILE B 2 4 ? -2.923 -8.083 10.947 1.00 0.00 4 ILE B O 16
ATOM 17885 N N . VAL B 2 5 ? -5.153 -7.795 10.791 1.00 0.00 5 VAL B N 16
ATOM 17886 C CA . VAL B 2 5 ? -5.127 -7.304 9.396 1.00 0.00 5 VAL B CA 16
ATOM 17887 C C . VAL B 2 5 ? -4.135 -6.149 9.190 1.00 0.00 5 VAL B C 16
ATOM 17888 O O . VAL B 2 5 ? -3.379 -6.098 8.221 1.00 0.00 5 VAL B O 16
ATOM 17901 N N . LYS B 2 6 ? -4.157 -5.195 10.125 1.00 0.00 6 LYS B N 16
ATOM 17902 C CA . LYS B 2 6 ? -3.256 -4.026 10.071 1.00 0.00 6 LYS B CA 16
ATOM 17903 C C . LYS B 2 6 ? -1.778 -4.442 10.043 1.00 0.00 6 LYS B C 16
ATOM 17904 O O . LYS B 2 6 ? -0.972 -3.968 9.245 1.00 0.00 6 LYS B O 16
ATOM 17923 N N . LEU B 2 7 ? -1.427 -5.351 10.957 1.00 0.00 7 LEU B N 16
ATOM 17924 C CA . LEU B 2 7 ? -0.060 -5.906 11.023 1.00 0.00 7 LEU B CA 16
ATOM 17925 C C . LEU B 2 7 ? 0.386 -6.538 9.695 1.00 0.00 7 LEU B C 16
ATOM 17926 O O . LEU B 2 7 ? 1.544 -6.478 9.284 1.00 0.00 7 LEU B O 16
ATOM 17942 N N . THR B 2 8 ? -0.576 -7.178 9.025 1.00 0.00 8 THR B N 16
ATOM 17943 C CA . THR B 2 8 ? -0.324 -7.848 7.734 1.00 0.00 8 THR B CA 16
ATOM 17944 C C . THR B 2 8 ? 0.011 -6.850 6.609 1.00 0.00 8 THR B C 16
ATOM 17945 O O . THR B 2 8 ? 1.022 -6.943 5.912 1.00 0.00 8 THR B O 16
ATOM 17956 N N . ILE B 2 9 ? -0.881 -5.869 6.443 1.00 0.00 9 ILE B N 16
ATOM 17957 C CA . ILE B 2 9 ? -0.805 -4.920 5.313 1.00 0.00 9 ILE B CA 16
ATOM 17958 C C . ILE B 2 9 ? 0.316 -3.875 5.459 1.00 0.00 9 ILE B C 16
ATOM 17959 O O . ILE B 2 9 ? 1.075 -3.591 4.534 1.00 0.00 9 ILE B O 16
ATOM 17975 N N . CYS B 2 10 ? 0.409 -3.300 6.663 1.00 0.00 10 CYS B N 16
ATOM 17976 C CA . CYS B 2 10 ? 1.362 -2.213 6.978 1.00 0.00 10 CYS B CA 16
ATOM 17977 C C . CYS B 2 10 ? 2.792 -2.388 6.438 1.00 0.00 10 CYS B C 16
ATOM 17978 O O . CYS B 2 10 ? 3.292 -1.489 5.765 1.00 0.00 10 CYS B O 16
ATOM 17985 N N . PRO B 2 11 ? 3.497 -3.501 6.695 1.00 0.00 11 PRO B N 16
ATOM 17986 C CA . PRO B 2 11 ? 4.874 -3.714 6.208 1.00 0.00 11 PRO B CA 16
ATOM 17987 C C . PRO B 2 11 ? 4.992 -3.644 4.678 1.00 0.00 11 PRO B C 16
ATOM 17988 O O . PRO B 2 11 ? 5.927 -3.091 4.103 1.00 0.00 11 PRO B O 16
ATOM 17999 N N . THR B 2 12 ? 3.998 -4.242 4.015 1.00 0.00 12 THR B N 16
ATOM 18000 C CA . THR B 2 12 ? 3.912 -4.210 2.541 1.00 0.00 12 THR B CA 16
ATOM 18001 C C . THR B 2 12 ? 3.812 -2.765 2.022 1.00 0.00 12 THR B C 16
ATOM 18002 O O . THR B 2 12 ? 4.501 -2.334 1.098 1.00 0.00 12 THR B O 16
ATOM 18013 N N . LEU B 2 13 ? 2.913 -2.005 2.656 1.00 0.00 13 LEU B N 16
ATOM 18014 C CA . LEU B 2 13 ? 2.697 -0.583 2.318 1.00 0.00 13 LEU B CA 16
ATOM 18015 C C . LEU B 2 13 ? 3.941 0.285 2.550 1.00 0.00 13 LEU B C 16
ATOM 18016 O O . LEU B 2 13 ? 4.224 1.235 1.824 1.00 0.00 13 LEU B O 16
ATOM 18032 N N . LYS B 2 14 ? 4.679 -0.033 3.618 1.00 0.00 14 LYS B N 16
ATOM 18033 C CA . LYS B 2 14 ? 5.940 0.665 3.934 1.00 0.00 14 LYS B CA 16
ATOM 18034 C C . LYS B 2 14 ? 6.962 0.532 2.802 1.00 0.00 14 LYS B C 16
ATOM 18035 O O . LYS B 2 14 ? 7.595 1.486 2.350 1.00 0.00 14 LYS B O 16
ATOM 18054 N N . SER B 2 15 ? 7.121 -0.712 2.344 1.00 0.00 15 SER B N 16
ATOM 18055 C CA . SER B 2 15 ? 8.008 -1.024 1.207 1.00 0.00 15 SER B CA 16
ATOM 18056 C C . SER B 2 15 ? 7.611 -0.248 -0.059 1.00 0.00 15 SER B C 16
ATOM 18057 O O . SER B 2 15 ? 8.432 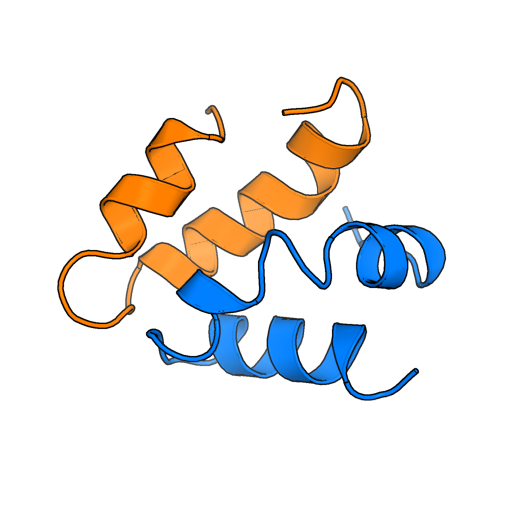0.239 -0.835 1.00 0.00 15 SER B O 16
ATOM 18065 N N . MET B 2 16 ? 6.292 -0.146 -0.262 1.00 0.00 16 MET B N 16
ATOM 18066 C CA . MET B 2 16 ? 5.722 0.628 -1.383 1.00 0.00 16 MET B CA 16
ATOM 18067 C C . MET B 2 16 ? 6.082 2.119 -1.285 1.00 0.00 16 MET B C 16
ATOM 18068 O O . MET B 2 16 ? 6.493 2.774 -2.243 1.00 0.00 16 MET B O 16
ATOM 18082 N N . ALA B 2 17 ? 5.921 2.643 -0.065 1.00 0.00 17 ALA B N 16
ATOM 18083 C CA . ALA B 2 17 ? 6.157 4.068 0.245 1.00 0.00 17 ALA B CA 16
ATOM 18084 C C . ALA B 2 17 ? 7.557 4.545 -0.170 1.00 0.00 17 ALA B C 16
ATOM 18085 O O . ALA B 2 17 ? 7.775 5.688 -0.569 1.00 0.00 17 ALA B O 16
ATOM 18092 N N . LYS B 2 18 ? 8.521 3.625 -0.057 1.00 0.00 18 LYS B N 16
ATOM 18093 C CA . LYS B 2 18 ? 9.929 3.894 -0.424 1.00 0.00 18 LYS B CA 16
ATOM 18094 C C . LYS B 2 18 ? 10.073 4.618 -1.772 1.00 0.00 18 LYS B C 16
ATOM 18095 O O . LYS B 2 18 ? 10.860 5.549 -1.942 1.00 0.00 18 LYS B O 16
ATOM 18114 N N . LYS B 2 19 ? 9.277 4.167 -2.748 1.00 0.00 19 LYS B N 16
ATOM 18115 C CA . LYS B 2 19 ? 9.313 4.745 -4.104 1.00 0.00 19 LYS B CA 16
ATOM 18116 C C . LYS B 2 19 ? 7.904 5.140 -4.592 1.00 0.00 19 LYS B C 16
ATOM 18117 O O . LYS B 2 19 ? 7.435 4.796 -5.676 1.00 0.00 19 LYS B O 16
ATOM 18136 N N . CYS B 2 20 ? 7.204 5.901 -3.740 1.00 0.00 20 CYS B N 16
ATOM 18137 C CA . CYS B 2 20 ? 5.922 6.512 -4.149 1.00 0.00 20 CYS B CA 16
ATOM 18138 C C . CYS B 2 20 ? 6.097 7.945 -4.664 1.00 0.00 20 CYS B C 16
ATOM 18139 O O . CYS B 2 20 ? 7.125 8.604 -4.507 1.00 0.00 20 CYS B O 16
ATOM 18146 N N . GLU B 2 21 ? 5.025 8.429 -5.298 1.00 0.00 21 GLU B N 16
ATOM 18147 C CA . GLU B 2 21 ? 5.047 9.748 -5.959 1.00 0.00 21 GLU B CA 16
ATOM 18148 C C . GLU B 2 21 ? 4.469 10.847 -5.057 1.00 0.00 21 GLU B C 16
ATOM 18149 O O . GLU B 2 21 ? 3.727 10.613 -4.103 1.00 0.00 21 GLU B O 16
ATOM 18161 N N . GLY B 2 22 ? 4.816 12.088 -5.414 1.00 0.00 22 GLY B N 16
ATOM 18162 C CA . GLY B 2 22 ? 4.361 13.295 -4.692 1.00 0.00 22 GLY B CA 16
ATOM 18163 C C . GLY B 2 22 ? 4.821 13.321 -3.228 1.00 0.00 22 GLY B C 16
ATOM 18164 O O . GLY B 2 22 ? 5.914 13.758 -2.870 1.00 0.00 22 GLY B O 16
ATOM 18168 N N . SER B 2 23 ? 3.933 12.815 -2.368 1.00 0.00 23 SER B N 16
ATOM 18169 C CA . SER B 2 23 ? 4.219 12.653 -0.929 1.00 0.00 23 SER B CA 16
ATOM 18170 C C . SER B 2 23 ? 3.197 11.687 -0.299 1.00 0.00 23 SER B C 16
ATOM 18171 O O . SER B 2 23 ? 2.683 11.834 0.811 1.00 0.00 23 SER B O 16
ATOM 18179 N N . ILE B 2 24 ? 2.913 10.641 -1.077 1.00 0.00 24 ILE B N 16
ATOM 18180 C CA . ILE B 2 24 ? 2.017 9.551 -0.652 1.00 0.00 24 ILE B CA 16
ATOM 18181 C C . ILE B 2 24 ? 2.679 8.683 0.422 1.00 0.00 24 ILE B C 16
ATOM 18182 O O . ILE B 2 24 ? 2.060 8.223 1.377 1.00 0.00 24 ILE B O 16
ATOM 18198 N N . ALA B 2 25 ? 3.983 8.456 0.228 1.00 0.00 25 ALA B N 16
ATOM 18199 C CA . ALA B 2 25 ? 4.820 7.716 1.191 1.00 0.00 25 ALA B CA 16
ATOM 18200 C C . ALA B 2 25 ? 4.586 8.164 2.642 1.00 0.00 25 ALA B C 16
ATOM 18201 O O . ALA B 2 25 ? 4.455 7.374 3.579 1.00 0.00 25 ALA B O 16
ATOM 18208 N N . THR B 2 26 ? 4.534 9.490 2.806 1.00 0.00 26 THR B N 16
ATOM 18209 C CA . THR B 2 26 ? 4.269 10.117 4.114 1.00 0.00 26 THR B CA 16
ATOM 18210 C C . THR B 2 26 ? 2.929 9.651 4.703 1.00 0.00 26 THR B C 16
ATOM 18211 O O . THR B 2 26 ? 2.828 9.172 5.830 1.00 0.00 26 THR B O 16
ATOM 18222 N N . MET B 2 27 ? 1.881 9.798 3.885 1.00 0.00 27 MET B N 16
ATOM 18223 C CA . MET B 2 27 ? 0.506 9.436 4.290 1.00 0.00 27 MET B CA 16
ATOM 18224 C C . MET B 2 27 ? 0.408 7.983 4.772 1.00 0.00 27 MET B C 16
ATOM 18225 O O . MET B 2 27 ? -0.067 7.680 5.864 1.00 0.00 27 MET B O 16
ATOM 18239 N N . ILE B 2 28 ? 0.900 7.080 3.917 1.00 0.00 28 ILE B N 16
ATOM 18240 C CA . ILE B 2 28 ? 0.939 5.629 4.194 1.00 0.00 28 ILE B CA 16
ATOM 18241 C C . ILE B 2 28 ? 1.453 5.320 5.607 1.00 0.00 28 ILE B C 16
ATOM 18242 O O . ILE B 2 28 ? 0.880 4.542 6.371 1.00 0.00 28 ILE B O 16
ATOM 18258 N N . LYS B 2 29 ? 2.575 5.964 5.937 1.00 0.00 29 LYS B N 16
ATOM 18259 C CA . LYS B 2 29 ? 3.234 5.770 7.241 1.00 0.00 29 LYS B CA 16
ATOM 18260 C C . LYS B 2 29 ? 2.257 6.041 8.396 1.00 0.00 29 LYS B C 16
ATOM 18261 O O . LYS B 2 29 ? 2.016 5.199 9.259 1.00 0.00 29 LYS B O 16
ATOM 18280 N N . LYS B 2 30 ? 1.644 7.229 8.351 1.00 0.00 30 LYS B N 16
ATOM 18281 C CA . LYS B 2 30 ? 0.792 7.739 9.448 1.00 0.00 30 LYS B CA 16
ATOM 18282 C C . LYS B 2 30 ? -0.246 6.738 9.980 1.00 0.00 30 LYS B C 16
ATOM 18283 O O . LYS B 2 30 ? -0.432 6.566 11.185 1.00 0.00 30 LYS B O 16
ATOM 18302 N N . LYS B 2 31 ? -0.939 6.074 9.048 1.00 0.00 31 LYS B N 16
ATOM 18303 C CA . LYS B 2 31 ? -1.993 5.101 9.409 1.00 0.00 31 LYS B CA 16
ATOM 18304 C C . LYS B 2 31 ? -1.467 3.998 10.340 1.00 0.00 31 LYS B C 16
ATOM 18305 O O . LYS B 2 31 ? -2.003 3.706 11.409 1.00 0.00 31 LYS B O 16
ATOM 18324 N N . CYS B 2 32 ? -0.375 3.375 9.893 1.00 0.00 32 CYS B N 16
ATOM 18325 C CA . CYS B 2 32 ? 0.299 2.312 10.661 1.00 0.00 32 CYS B CA 16
ATOM 18326 C C . CYS B 2 32 ? 0.819 2.815 12.018 1.00 0.00 32 CYS B C 16
ATOM 18327 O O . CYS B 2 32 ? 0.576 2.247 13.083 1.00 0.00 32 CYS B O 16
ATOM 18334 N N . ASP B 2 33 ? 1.551 3.930 11.952 1.00 0.00 33 ASP B N 16
ATOM 18335 C CA . ASP B 2 33 ? 2.081 4.601 13.154 1.00 0.00 33 ASP B CA 16
ATOM 18336 C C . ASP B 2 33 ? 2.491 6.047 12.824 1.00 0.00 33 ASP B C 16
ATOM 18337 O O . ASP B 2 33 ? 2.565 6.489 11.680 1.00 0.00 33 ASP B O 16
ATOM 18346 N N . LYS B 2 34 ? 2.785 6.801 13.885 1.00 0.00 34 LYS B N 16
ATOM 18347 C CA . LYS B 2 34 ? 3.174 8.220 13.769 1.00 0.00 34 LYS B CA 16
ATOM 18348 C C . LYS B 2 34 ? 3.832 8.767 15.054 1.00 0.00 34 LYS B C 16
ATOM 18349 O O . LYS B 2 34 ? 3.983 8.022 16.024 1.00 0.00 34 LYS B O 16
ATOM 18369 N N . GLY A 1 1 ? 1.050 -18.244 0.806 1.00 0.00 1 GLY A N 17
ATOM 18370 C CA . GLY A 1 1 ? 1.634 -17.010 0.263 1.00 0.00 1 GLY A CA 17
ATOM 18371 C C . GLY A 1 1 ? 1.951 -15.987 1.362 1.00 0.00 1 GLY A C 17
ATOM 18372 O O . GLY A 1 1 ? 1.764 -16.194 2.561 1.00 0.00 1 GLY A O 17
ATOM 18378 N N . VAL A 1 2 ? 2.457 -14.839 0.904 1.00 0.00 2 VAL A N 17
ATOM 18379 C CA . VAL A 1 2 ? 2.806 -13.721 1.803 1.00 0.00 2 VAL A CA 17
ATOM 18380 C C . VAL A 1 2 ? 1.575 -13.193 2.564 1.00 0.00 2 VAL A C 17
ATOM 18381 O O . VAL A 1 2 ? 1.579 -12.970 3.776 1.00 0.00 2 VAL A O 17
ATOM 18394 N N . ILE A 1 3 ? 0.497 -13.006 1.802 1.00 0.00 3 ILE A N 17
ATOM 18395 C CA . ILE A 1 3 ? -0.787 -12.513 2.336 1.00 0.00 3 ILE A CA 17
ATOM 18396 C C . ILE A 1 3 ? -1.939 -13.234 1.612 1.00 0.00 3 ILE A C 17
ATOM 18397 O O . ILE A 1 3 ? -1.878 -13.477 0.406 1.00 0.00 3 ILE A O 17
ATOM 18413 N N . PRO A 1 4 ? -3.019 -13.603 2.316 1.00 0.00 4 PRO A N 17
ATOM 18414 C CA . PRO A 1 4 ? -4.160 -14.328 1.724 1.00 0.00 4 PRO A CA 17
ATOM 18415 C C . PRO A 1 4 ? -5.090 -13.428 0.903 1.00 0.00 4 PRO A C 17
ATOM 18416 O O . PRO A 1 4 ? -5.027 -12.198 0.905 1.00 0.00 4 PRO A O 17
ATOM 18427 N N . LYS A 1 5 ? -6.003 -14.100 0.197 1.00 0.00 5 LYS A N 17
ATOM 18428 C CA . LYS A 1 5 ? -7.012 -13.421 -0.639 1.00 0.00 5 LYS A CA 17
ATOM 18429 C C . LYS A 1 5 ? -7.851 -12.426 0.171 1.00 0.00 5 LYS A C 17
ATOM 18430 O O . LYS A 1 5 ? -8.096 -11.288 -0.225 1.00 0.00 5 LYS A O 17
ATOM 18449 N N . LYS A 1 6 ? -8.298 -12.894 1.342 1.00 0.00 6 LYS A N 17
ATOM 18450 C CA . LYS A 1 6 ? -9.142 -12.086 2.243 1.00 0.00 6 LYS A CA 17
ATOM 18451 C C . LYS A 1 6 ? -8.496 -10.720 2.518 1.00 0.00 6 LYS A C 17
ATOM 18452 O O . LYS A 1 6 ? -9.029 -9.662 2.188 1.00 0.00 6 LYS A O 17
ATOM 18471 N N . ILE A 1 7 ? -7.296 -10.767 3.102 1.00 0.00 7 ILE A N 17
ATOM 18472 C CA . ILE A 1 7 ? -6.564 -9.540 3.472 1.00 0.00 7 ILE A CA 17
ATOM 18473 C C . ILE A 1 7 ? -6.343 -8.608 2.272 1.00 0.00 7 ILE A C 17
ATOM 18474 O O . ILE A 1 7 ? -6.551 -7.399 2.347 1.00 0.00 7 ILE A O 17
ATOM 18490 N N . TRP A 1 8 ? -5.911 -9.192 1.148 1.00 0.00 8 TRP A N 17
ATOM 18491 C CA . TRP A 1 8 ? -5.659 -8.415 -0.082 1.00 0.00 8 TRP A CA 17
ATOM 18492 C C . TRP A 1 8 ? -6.862 -7.563 -0.507 1.00 0.00 8 TRP A C 17
ATOM 18493 O O . TRP A 1 8 ? -6.797 -6.341 -0.620 1.00 0.00 8 TRP A O 17
ATOM 18514 N N . GLU A 1 9 ? -7.991 -8.234 -0.731 1.00 0.00 9 GLU A N 17
ATOM 18515 C CA . GLU A 1 9 ? -9.214 -7.554 -1.199 1.00 0.00 9 GLU A CA 17
ATOM 18516 C C . GLU A 1 9 ? -9.771 -6.547 -0.178 1.00 0.00 9 GLU A C 17
ATOM 18517 O O . GLU A 1 9 ? -10.345 -5.511 -0.514 1.00 0.00 9 GLU A O 17
ATOM 18529 N N . THR A 1 10 ? -9.599 -6.878 1.105 1.00 0.00 10 THR A N 17
ATOM 18530 C CA . THR A 1 10 ? -9.997 -5.976 2.206 1.00 0.00 10 THR A CA 17
ATOM 18531 C C . THR A 1 10 ? -9.255 -4.631 2.142 1.00 0.00 10 THR A C 17
ATOM 18532 O O . THR A 1 10 ? -9.835 -3.547 2.215 1.00 0.00 10 THR A O 17
ATOM 18543 N N . VAL A 1 11 ? -7.929 -4.721 2.011 1.00 0.00 11 VAL A N 17
ATOM 18544 C CA . VAL A 1 11 ? -7.072 -3.520 1.940 1.00 0.00 11 VAL A CA 17
ATOM 18545 C C . VAL A 1 11 ? -7.203 -2.761 0.612 1.00 0.00 11 VAL A C 17
ATOM 18546 O O . VAL A 1 11 ? -7.015 -1.548 0.546 1.00 0.00 11 VAL A O 17
ATOM 18559 N N . CYS A 1 12 ? -7.539 -3.495 -0.458 1.00 0.00 12 CYS A N 17
ATOM 18560 C CA . CYS A 1 12 ? -7.603 -2.950 -1.834 1.00 0.00 12 CYS A CA 17
ATOM 18561 C C . CYS A 1 12 ? -8.216 -1.543 -1.970 1.00 0.00 12 CYS A C 17
ATOM 18562 O O . CYS A 1 12 ? -7.583 -0.663 -2.551 1.00 0.00 12 CYS A O 17
ATOM 18569 N N . PRO A 1 13 ? -9.432 -1.275 -1.468 1.00 0.00 13 PRO A N 17
ATOM 18570 C CA . PRO A 1 13 ? -10.057 0.060 -1.544 1.00 0.00 13 PRO A CA 17
ATOM 18571 C C . PRO A 1 13 ? -9.235 1.163 -0.857 1.00 0.00 13 PRO A C 17
ATOM 18572 O O . PRO A 1 13 ? -9.069 2.278 -1.351 1.00 0.00 13 PRO A O 17
ATOM 18583 N N . THR A 1 14 ? -8.717 0.825 0.328 1.00 0.00 14 THR A N 17
ATOM 18584 C CA . THR A 1 14 ? -7.893 1.761 1.119 1.00 0.00 14 THR A CA 17
ATOM 18585 C C . THR A 1 14 ? -6.615 2.170 0.363 1.00 0.00 14 THR A C 17
ATOM 18586 O O . THR A 1 14 ? -6.285 3.343 0.190 1.00 0.00 14 THR A O 17
ATOM 18597 N N . VAL A 1 15 ? -5.885 1.146 -0.089 1.00 0.00 15 VAL A N 17
ATOM 18598 C CA . VAL A 1 15 ? -4.633 1.338 -0.848 1.00 0.00 15 VAL A CA 17
ATOM 18599 C C . VAL A 1 15 ? -4.846 1.889 -2.269 1.00 0.00 15 VAL A C 17
ATOM 18600 O O . VAL A 1 15 ? -3.939 2.420 -2.908 1.00 0.00 15 VAL A O 17
ATOM 18613 N N . GLU A 1 16 ? -6.086 1.748 -2.757 1.00 0.00 16 GLU A N 17
ATOM 18614 C CA . GLU A 1 16 ? -6.449 2.066 -4.154 1.00 0.00 16 GLU A CA 17
ATOM 18615 C C . GLU A 1 16 ? -5.883 3.405 -4.664 1.00 0.00 16 GLU A C 17
ATOM 18616 O O . GLU A 1 16 ? -5.141 3.412 -5.643 1.00 0.00 16 GLU A O 17
ATOM 18628 N N . PRO A 1 17 ? -6.178 4.556 -4.039 1.00 0.00 17 PRO A N 17
ATOM 18629 C CA . PRO A 1 17 ? -5.699 5.869 -4.511 1.00 0.00 17 PRO A CA 17
ATOM 18630 C C . PRO A 1 17 ? -4.169 5.947 -4.595 1.00 0.00 17 PRO A C 17
ATOM 18631 O O . PRO A 1 17 ? -3.573 6.349 -5.592 1.00 0.00 17 PRO A O 17
ATOM 18642 N N . TRP A 1 18 ? -3.529 5.519 -3.501 1.00 0.00 18 TRP A N 17
ATOM 18643 C CA . TRP A 1 18 ? -2.059 5.574 -3.384 1.00 0.00 18 TRP A CA 17
ATOM 18644 C C . TRP A 1 18 ? -1.338 4.740 -4.456 1.00 0.00 18 TRP A C 17
ATOM 18645 O O . TRP A 1 18 ? -0.227 5.048 -4.879 1.00 0.00 18 TRP A O 17
ATOM 18666 N N . ALA A 1 19 ? -1.989 3.653 -4.887 1.00 0.00 19 ALA A N 17
ATOM 18667 C CA . ALA A 1 19 ? -1.404 2.726 -5.880 1.00 0.00 19 ALA A CA 17
ATOM 18668 C C . ALA A 1 19 ? -0.944 3.453 -7.154 1.00 0.00 19 ALA A C 17
ATOM 18669 O O . ALA A 1 19 ? 0.208 3.382 -7.582 1.00 0.00 19 ALA A O 17
ATOM 18676 N N . LYS A 1 20 ? -1.893 4.169 -7.768 1.00 0.00 20 LYS A N 17
ATOM 18677 C CA . LYS A 1 20 ? -1.582 5.036 -8.923 1.00 0.00 20 LYS A CA 17
ATOM 18678 C C . LYS A 1 20 ? -0.583 6.143 -8.558 1.00 0.00 20 LYS A C 17
ATOM 18679 O O . LYS A 1 20 ? 0.295 6.529 -9.330 1.00 0.00 20 LYS A O 17
ATOM 18698 N N . LYS A 1 21 ? -0.759 6.675 -7.344 1.00 0.00 21 LYS A N 17
ATOM 18699 C CA . LYS A 1 21 ? 0.144 7.708 -6.796 1.00 0.00 21 LYS A CA 17
ATOM 18700 C C . LYS A 1 21 ? 1.425 7.087 -6.198 1.00 0.00 21 LYS A C 17
ATOM 18701 O O . LYS A 1 21 ? 1.948 7.479 -5.152 1.00 0.00 21 LYS A O 17
ATOM 18720 N N . CYS A 1 22 ? 1.959 6.091 -6.911 1.00 0.00 22 CYS A N 17
ATOM 18721 C CA . CYS A 1 22 ? 3.143 5.343 -6.450 1.00 0.00 22 CYS A CA 17
ATOM 18722 C C . CYS A 1 22 ? 3.786 4.578 -7.614 1.00 0.00 22 CYS A C 17
ATOM 18723 O O . CYS A 1 22 ? 3.240 4.414 -8.707 1.00 0.00 22 CYS A O 17
ATOM 18730 N N . SER A 1 23 ? 4.994 4.080 -7.340 1.00 0.00 23 SER A N 17
ATOM 18731 C CA . SER A 1 23 ? 5.793 3.353 -8.344 1.00 0.00 23 SER A CA 17
ATOM 18732 C C . SER A 1 23 ? 6.682 2.288 -7.682 1.00 0.00 23 SER A C 17
ATOM 18733 O O . SER A 1 23 ? 6.699 2.073 -6.468 1.00 0.00 23 SER A O 17
ATOM 18741 N N . GLY A 1 24 ? 7.439 1.594 -8.536 1.00 0.00 24 GLY A N 17
ATOM 18742 C CA . GLY A 1 24 ? 8.378 0.554 -8.080 1.00 0.00 24 GLY A CA 17
ATOM 18743 C C . GLY A 1 24 ? 7.745 -0.841 -8.001 1.00 0.00 24 GLY A C 17
ATOM 18744 O O . GLY A 1 24 ? 6.576 -1.088 -8.301 1.00 0.00 24 GLY A O 17
ATOM 18748 N N . ASP A 1 25 ? 8.588 -1.775 -7.553 1.00 0.00 25 ASP A N 17
ATOM 18749 C CA . ASP A 1 25 ? 8.256 -3.215 -7.548 1.00 0.00 25 ASP A CA 17
ATOM 18750 C C . ASP A 1 25 ? 7.039 -3.559 -6.684 1.00 0.00 25 ASP A C 17
ATOM 18751 O O . ASP A 1 25 ? 6.071 -4.183 -7.115 1.00 0.00 25 ASP A O 17
ATOM 18760 N N . ILE A 1 26 ? 7.112 -3.138 -5.418 1.00 0.00 26 ILE A N 17
ATOM 18761 C CA . ILE A 1 26 ? 6.058 -3.435 -4.429 1.00 0.00 26 ILE A CA 17
ATOM 18762 C C . ILE A 1 26 ? 4.702 -2.846 -4.848 1.00 0.00 26 ILE A C 17
ATOM 18763 O O . ILE A 1 26 ? 3.644 -3.459 -4.714 1.00 0.00 26 ILE A O 17
ATOM 18779 N N . ALA A 1 27 ? 4.750 -1.610 -5.357 1.00 0.00 27 ALA A N 17
ATOM 18780 C CA . ALA A 1 27 ? 3.547 -0.935 -5.883 1.00 0.00 27 ALA A CA 17
ATOM 18781 C C . ALA A 1 27 ? 2.835 -1.789 -6.943 1.00 0.00 27 ALA A C 17
ATOM 18782 O O . ALA A 1 27 ? 1.623 -2.003 -6.931 1.00 0.00 27 ALA A O 17
ATOM 18789 N N . THR A 1 28 ? 3.644 -2.288 -7.884 1.00 0.00 28 THR A N 17
ATOM 18790 C CA . THR A 1 28 ? 3.155 -3.160 -8.969 1.00 0.00 28 THR A CA 17
ATOM 18791 C C . THR A 1 28 ? 2.526 -4.459 -8.434 1.00 0.00 28 THR A C 17
ATOM 18792 O O . THR A 1 28 ? 1.503 -4.946 -8.911 1.00 0.00 28 THR A O 17
ATOM 18803 N N . TYR A 1 29 ? 3.181 -5.033 -7.420 1.00 0.00 29 TYR A N 17
ATOM 18804 C CA . TYR A 1 29 ? 2.726 -6.303 -6.822 1.00 0.00 29 TYR A CA 17
ATOM 18805 C C . TYR A 1 29 ? 1.323 -6.170 -6.212 1.00 0.00 29 TYR A C 17
ATOM 18806 O O . TYR A 1 29 ? 0.375 -6.865 -6.576 1.00 0.00 29 TYR A O 17
ATOM 18824 N N . ILE A 1 30 ? 1.207 -5.235 -5.264 1.00 0.00 30 ILE A N 17
ATOM 18825 C CA . ILE A 1 30 ? -0.061 -4.966 -4.552 1.00 0.00 30 ILE A CA 17
ATOM 18826 C C . ILE A 1 30 ? -1.208 -4.669 -5.530 1.00 0.00 30 ILE A C 17
ATOM 18827 O O . ILE A 1 30 ? -2.335 -5.152 -5.409 1.00 0.00 30 ILE A O 17
ATOM 18843 N N . LYS A 1 31 ? -0.884 -3.830 -6.519 1.00 0.00 31 LYS A N 17
ATOM 18844 C CA . LYS A 1 31 ? -1.811 -3.499 -7.618 1.00 0.00 31 LYS A CA 17
ATOM 18845 C C . LYS A 1 31 ? -2.388 -4.767 -8.259 1.00 0.00 31 LYS A C 17
ATOM 18846 O O . LYS A 1 31 ? -3.593 -4.933 -8.442 1.00 0.00 31 LYS A O 17
ATOM 18865 N N . ARG A 1 32 ? -1.480 -5.690 -8.589 1.00 0.00 32 ARG A N 17
ATOM 18866 C CA . ARG A 1 32 ? -1.851 -6.968 -9.226 1.00 0.00 32 ARG A CA 17
ATOM 18867 C C . ARG A 1 32 ? -2.817 -7.799 -8.368 1.00 0.00 32 ARG A C 17
ATOM 18868 O O . ARG A 1 32 ? -3.749 -8.434 -8.859 1.00 0.00 32 ARG A O 17
ATOM 18889 N N . GLU A 1 33 ? -2.574 -7.802 -7.052 1.00 0.00 33 GLU A N 17
ATOM 18890 C CA . GLU A 1 33 ? -3.420 -8.562 -6.107 1.00 0.00 33 GLU A CA 17
ATOM 18891 C C . GLU A 1 33 ? -4.902 -8.186 -6.258 1.00 0.00 33 GLU A C 17
ATOM 18892 O O . GLU A 1 33 ? -5.796 -9.012 -6.430 1.00 0.00 33 GLU A O 17
ATOM 18904 N N . CYS A 1 34 ? -5.141 -6.874 -6.202 1.00 0.00 34 CYS A N 17
ATOM 18905 C CA . CYS A 1 34 ? -6.499 -6.310 -6.311 1.00 0.00 34 CYS A CA 17
ATOM 18906 C C . CYS A 1 34 ? -7.129 -6.515 -7.695 1.00 0.00 34 CYS A C 17
ATOM 18907 O O . CYS A 1 34 ? -8.252 -6.992 -7.857 1.00 0.00 34 CYS A O 17
ATOM 18914 N N . GLY A 1 35 ? -6.362 -6.127 -8.718 1.00 0.00 35 GLY A N 17
ATOM 18915 C CA . GLY A 1 35 ? -6.841 -6.144 -10.113 1.00 0.00 35 GLY A CA 17
ATOM 18916 C C . GLY A 1 35 ? -7.117 -7.559 -10.630 1.00 0.00 35 GLY A C 17
ATOM 18917 O O . GLY A 1 35 ? -8.236 -7.940 -10.973 1.00 0.00 35 GLY A O 17
ATOM 18921 N N . LYS A 1 36 ? -6.041 -8.349 -10.678 1.00 0.00 36 LYS A N 17
ATOM 18922 C CA . LYS A 1 36 ? -6.110 -9.727 -11.198 1.00 0.00 36 LYS A CA 17
ATOM 18923 C C . LYS A 1 36 ? -7.064 -10.605 -10.373 1.00 0.00 36 LYS A C 17
ATOM 18924 O O . LYS A 1 36 ? -8.084 -11.104 -10.849 1.00 0.00 36 LYS A O 17
ATOM 18943 N N . LEU A 1 37 ? -6.710 -10.788 -9.096 1.00 0.00 37 LEU A N 17
ATOM 18944 C CA . LEU A 1 37 ? -7.529 -11.614 -8.190 1.00 0.00 37 LEU A CA 17
ATOM 18945 C C . LEU A 1 37 ? -8.769 -10.821 -7.737 1.00 0.00 37 LEU A C 17
ATOM 18946 O O . LEU A 1 37 ? -9.876 -11.188 -8.132 1.00 0.00 37 LEU A O 17
ATOM 18963 N N . TRP B 2 1 ? -6.124 1.625 11.127 1.00 0.00 1 TRP B N 17
ATOM 18964 C CA . TRP B 2 1 ? -6.407 0.738 9.992 1.00 0.00 1 TRP B CA 17
ATOM 18965 C C . TRP B 2 1 ? -7.257 -0.459 10.457 1.00 0.00 1 TRP B C 17
ATOM 18966 O O . TRP B 2 1 ? -8.461 -0.544 10.221 1.00 0.00 1 TRP B O 17
ATOM 18989 N N . SER B 2 2 ? -6.602 -1.375 11.179 1.00 0.00 2 SER B N 17
ATOM 18990 C CA . SER B 2 2 ? -7.251 -2.568 11.768 1.00 0.00 2 SER B CA 17
ATOM 18991 C C . SER B 2 2 ? -6.368 -3.188 12.862 1.00 0.00 2 SER B C 17
ATOM 18992 O O . SER B 2 2 ? -5.215 -2.826 13.097 1.00 0.00 2 SER B O 17
ATOM 19000 N N . THR B 2 3 ? -6.945 -4.175 13.553 1.00 0.00 3 THR B N 17
ATOM 19001 C CA . THR B 2 3 ? -6.189 -4.950 14.555 1.00 0.00 3 THR B CA 17
ATOM 19002 C C . THR B 2 3 ? -5.218 -5.917 13.860 1.00 0.00 3 THR B C 17
ATOM 19003 O O . THR B 2 3 ? -3.995 -5.831 13.960 1.00 0.00 3 THR B O 17
ATOM 19014 N N . ILE B 2 4 ? -5.812 -6.857 13.120 1.00 0.00 4 ILE B N 17
ATOM 19015 C CA . ILE B 2 4 ? -5.048 -7.899 12.409 1.00 0.00 4 ILE B CA 17
ATOM 19016 C C . ILE B 2 4 ? -4.565 -7.419 11.033 1.00 0.00 4 ILE B C 17
ATOM 19017 O O . ILE B 2 4 ? -3.389 -7.499 10.674 1.00 0.00 4 ILE B O 17
ATOM 19033 N N . VAL B 2 5 ? -5.522 -6.906 10.251 1.00 0.00 5 VAL B N 17
ATOM 19034 C CA . VAL B 2 5 ? -5.267 -6.510 8.851 1.00 0.00 5 VAL B CA 17
ATOM 19035 C C . VAL B 2 5 ? -4.106 -5.512 8.729 1.00 0.00 5 VAL B C 17
ATOM 19036 O O . VAL B 2 5 ? -3.248 -5.625 7.855 1.00 0.00 5 VAL B O 17
ATOM 19049 N N . LYS B 2 6 ? -4.084 -4.519 9.631 1.00 0.00 6 LYS B N 17
ATOM 19050 C CA . LYS B 2 6 ? -2.997 -3.516 9.655 1.00 0.00 6 LYS B CA 17
ATOM 19051 C C . LYS B 2 6 ? -1.618 -4.190 9.706 1.00 0.00 6 LYS B C 17
ATOM 19052 O O . LYS B 2 6 ? -0.741 -3.975 8.874 1.00 0.00 6 LYS B O 17
ATOM 19071 N N . LEU B 2 7 ? -1.450 -5.038 10.724 1.00 0.00 7 LEU B N 17
ATOM 19072 C CA . LEU B 2 7 ? -0.177 -5.749 10.960 1.00 0.00 7 LEU B CA 17
ATOM 19073 C C . LEU B 2 7 ? 0.330 -6.492 9.716 1.00 0.00 7 LEU B C 17
ATOM 19074 O O . LEU B 2 7 ? 1.516 -6.516 9.388 1.00 0.00 7 LEU B O 17
ATOM 19090 N N . THR B 2 8 ? -0.618 -7.119 9.016 1.00 0.00 8 THR B N 17
ATOM 19091 C CA . THR B 2 8 ? -0.305 -7.916 7.817 1.00 0.00 8 THR B CA 17
ATOM 19092 C C . THR B 2 8 ? 0.191 -7.046 6.647 1.00 0.00 8 THR B C 17
ATOM 19093 O O . THR B 2 8 ? 1.259 -7.250 6.070 1.00 0.00 8 THR B O 17
ATOM 19104 N N . ILE B 2 9 ? -0.623 -6.043 6.301 1.00 0.00 9 ILE B N 17
ATOM 19105 C CA . ILE B 2 9 ? -0.396 -5.248 5.077 1.00 0.00 9 ILE B CA 17
ATOM 19106 C C . ILE B 2 9 ? 0.720 -4.198 5.232 1.00 0.00 9 ILE B C 17
ATOM 19107 O O . ILE B 2 9 ? 1.640 -4.095 4.422 1.00 0.00 9 ILE B O 17
ATOM 19123 N N . CYS B 2 10 ? 0.630 -3.424 6.320 1.00 0.00 10 CYS B N 17
ATOM 19124 C CA . CYS B 2 10 ? 1.547 -2.301 6.622 1.00 0.00 10 CYS B CA 17
ATOM 19125 C C . CYS B 2 10 ? 3.037 -2.520 6.303 1.00 0.00 10 CYS B C 17
ATOM 19126 O O . CYS B 2 10 ? 3.637 -1.664 5.654 1.00 0.00 10 CYS B O 17
ATOM 19133 N N . PRO B 2 11 ? 3.691 -3.611 6.731 1.00 0.00 11 PRO B N 17
ATOM 19134 C CA . PRO B 2 11 ? 5.117 -3.860 6.431 1.00 0.00 11 PRO B CA 17
ATOM 19135 C C . PRO B 2 11 ? 5.426 -3.816 4.927 1.00 0.00 11 PRO B C 17
ATOM 19136 O O . PRO B 2 11 ? 6.395 -3.218 4.457 1.00 0.00 11 PRO B O 17
ATOM 19147 N N . THR B 2 12 ? 4.559 -4.483 4.159 1.00 0.00 12 THR B N 17
ATOM 19148 C CA . THR B 2 12 ? 4.631 -4.445 2.685 1.00 0.00 12 THR B CA 17
ATOM 19149 C C . THR B 2 12 ? 4.462 -3.008 2.166 1.00 0.00 12 THR B C 17
ATOM 19150 O O . THR B 2 12 ? 5.212 -2.505 1.328 1.00 0.00 12 THR B O 17
ATOM 19161 N N . LEU B 2 13 ? 3.438 -2.336 2.704 1.00 0.00 13 LEU B N 17
ATOM 19162 C CA . LEU B 2 13 ? 3.106 -0.951 2.313 1.00 0.00 13 LEU B CA 17
ATOM 19163 C C . LEU B 2 13 ? 4.275 0.025 2.483 1.00 0.00 13 LEU B C 17
ATOM 19164 O O . LEU B 2 13 ? 4.442 0.969 1.718 1.00 0.00 13 LEU B O 17
ATOM 19180 N N . LYS B 2 14 ? 5.079 -0.195 3.530 1.00 0.00 14 LYS B N 17
ATOM 19181 C CA . LYS B 2 14 ? 6.265 0.647 3.794 1.00 0.00 14 LYS B CA 17
ATOM 19182 C C . LYS B 2 14 ? 7.279 0.605 2.647 1.00 0.00 14 LYS B C 17
ATOM 19183 O O . LYS B 2 14 ? 7.777 1.622 2.163 1.00 0.00 14 LYS B O 17
ATOM 19202 N N . SER B 2 15 ? 7.587 -0.622 2.219 1.00 0.00 15 SER B N 17
ATOM 19203 C CA . SER B 2 15 ? 8.529 -0.847 1.105 1.00 0.00 15 SER B CA 17
ATOM 19204 C C . SER B 2 15 ? 8.114 -0.063 -0.150 1.00 0.00 15 SER B C 17
ATOM 19205 O O . SER B 2 15 ? 8.896 0.626 -0.805 1.00 0.00 15 SER B O 17
ATOM 19213 N N . MET B 2 16 ? 6.824 -0.188 -0.469 1.00 0.00 16 MET B N 17
ATOM 19214 C CA . MET B 2 16 ? 6.192 0.589 -1.553 1.00 0.00 16 MET B CA 17
ATOM 19215 C C . MET B 2 16 ? 6.277 2.106 -1.312 1.00 0.00 16 MET B C 17
ATOM 19216 O O . MET B 2 16 ? 6.645 2.904 -2.174 1.00 0.00 16 MET B O 17
ATOM 19230 N N . ALA B 2 17 ? 5.940 2.482 -0.074 1.00 0.00 17 ALA B N 17
ATOM 19231 C CA . ALA B 2 17 ? 5.697 3.884 0.321 1.00 0.00 17 ALA B CA 17
ATOM 19232 C C . ALA B 2 17 ? 6.851 4.825 -0.033 1.00 0.00 17 ALA B C 17
ATOM 19233 O O . ALA B 2 17 ? 6.684 5.889 -0.623 1.00 0.00 17 ALA B O 17
ATOM 19240 N N . LYS B 2 18 ? 8.057 4.396 0.350 1.00 0.00 18 LYS B N 17
ATOM 19241 C CA . LYS B 2 18 ? 9.275 5.193 0.116 1.00 0.00 18 LYS B CA 17
ATOM 19242 C C . LYS B 2 18 ? 9.450 5.528 -1.371 1.00 0.00 18 LYS B C 17
ATOM 19243 O O . LYS B 2 18 ? 9.656 6.669 -1.783 1.00 0.00 18 LYS B O 17
ATOM 19262 N N . LYS B 2 19 ? 9.351 4.478 -2.194 1.00 0.00 19 LYS B N 17
ATOM 19263 C CA . LYS B 2 19 ? 9.485 4.617 -3.655 1.00 0.00 19 LYS B CA 17
ATOM 19264 C C . LYS B 2 19 ? 8.163 4.984 -4.366 1.00 0.00 19 LYS B C 17
ATOM 19265 O O . LYS B 2 19 ? 7.906 4.635 -5.519 1.00 0.00 19 LYS B O 17
ATOM 19284 N N . CYS B 2 20 ? 7.309 5.727 -3.652 1.00 0.00 20 CYS B N 17
ATOM 19285 C CA . CYS B 2 20 ? 6.070 6.263 -4.256 1.00 0.00 20 CYS B CA 17
ATOM 19286 C C . CYS B 2 20 ? 6.250 7.687 -4.797 1.00 0.00 20 CYS B C 17
ATOM 19287 O O . CYS B 2 20 ? 7.255 8.376 -4.621 1.00 0.00 20 CYS B O 17
ATOM 19294 N N . GLU B 2 21 ? 5.193 8.119 -5.485 1.00 0.00 21 GLU B N 17
ATOM 19295 C CA . GLU B 2 21 ? 5.087 9.486 -6.020 1.00 0.00 21 GLU B CA 17
ATOM 19296 C C . GLU B 2 21 ? 4.570 10.423 -4.921 1.00 0.00 21 GLU B C 17
ATOM 19297 O O . GLU B 2 21 ? 3.898 10.017 -3.974 1.00 0.00 21 GLU B O 17
ATOM 19309 N N . GLY B 2 22 ? 4.886 11.715 -5.064 1.00 0.00 22 GLY B N 17
ATOM 19310 C CA . GLY B 2 22 ? 4.408 12.739 -4.109 1.00 0.00 22 GLY B CA 17
ATOM 19311 C C . GLY B 2 22 ? 4.789 12.432 -2.652 1.00 0.00 22 GLY B C 17
ATOM 19312 O O . GLY B 2 22 ? 5.664 11.625 -2.330 1.00 0.00 22 GLY B O 17
ATOM 19316 N N . SER B 2 23 ? 4.107 13.135 -1.743 1.00 0.00 23 SER B N 17
ATOM 19317 C CA . SER B 2 23 ? 4.247 12.871 -0.295 1.00 0.00 23 SER B CA 17
ATOM 19318 C C . SER B 2 23 ? 3.289 11.762 0.186 1.00 0.00 23 SER B C 17
ATOM 19319 O O . SER B 2 23 ? 2.749 11.760 1.294 1.00 0.00 23 SER B O 17
ATOM 19327 N N . ILE B 2 24 ? 3.101 10.768 -0.688 1.00 0.00 24 ILE B N 17
ATOM 19328 C CA . ILE B 2 24 ? 2.255 9.597 -0.385 1.00 0.00 24 ILE B CA 17
ATOM 19329 C C . ILE B 2 24 ? 2.916 8.681 0.654 1.00 0.00 24 ILE B C 17
ATOM 19330 O O . ILE B 2 24 ? 2.266 8.033 1.473 1.00 0.00 24 ILE B O 17
ATOM 19346 N N . ALA B 2 25 ? 4.252 8.624 0.593 1.00 0.00 25 ALA B N 17
ATOM 19347 C CA . ALA B 2 25 ? 5.062 7.865 1.567 1.00 0.00 25 ALA B CA 17
ATOM 19348 C C . ALA B 2 25 ? 4.634 8.144 3.016 1.00 0.00 25 ALA B C 17
ATOM 19349 O O . ALA B 2 25 ? 4.434 7.257 3.848 1.00 0.00 25 ALA B O 17
ATOM 19356 N N . THR B 2 26 ? 4.489 9.443 3.298 1.00 0.00 26 THR B N 17
ATOM 19357 C CA . THR B 2 26 ? 4.046 9.930 4.617 1.00 0.00 26 THR B CA 17
ATOM 19358 C C . THR B 2 26 ? 2.662 9.382 5.001 1.00 0.00 26 THR B C 17
ATOM 19359 O O . THR B 2 26 ? 2.409 8.941 6.120 1.00 0.00 26 THR B O 17
ATOM 19370 N N . MET B 2 27 ? 1.747 9.432 4.025 1.00 0.00 27 MET B N 17
ATOM 19371 C CA . MET B 2 27 ? 0.350 8.991 4.225 1.00 0.00 27 MET B CA 17
ATOM 19372 C C . MET B 2 27 ? 0.257 7.528 4.684 1.00 0.00 27 MET B C 17
ATOM 19373 O O . MET B 2 27 ? -0.343 7.187 5.703 1.00 0.00 27 MET B O 17
ATOM 19387 N N . ILE B 2 28 ? 0.886 6.648 3.899 1.00 0.00 28 ILE B N 17
ATOM 19388 C CA . ILE B 2 28 ? 0.918 5.200 4.196 1.00 0.00 28 ILE B CA 17
ATOM 19389 C C . ILE B 2 28 ? 1.383 4.932 5.635 1.00 0.00 28 ILE B C 17
ATOM 19390 O O . ILE B 2 28 ? 0.772 4.216 6.429 1.00 0.00 28 ILE B O 17
ATOM 19406 N N . LYS B 2 29 ? 2.519 5.558 5.953 1.00 0.00 29 LYS B N 17
ATOM 19407 C CA . LYS B 2 29 ? 3.133 5.466 7.290 1.00 0.00 29 LYS B CA 17
ATOM 19408 C C . LYS B 2 29 ? 2.194 5.949 8.409 1.00 0.00 29 LYS B C 17
ATOM 19409 O O . LYS B 2 29 ? 2.112 5.385 9.498 1.00 0.00 29 LYS B O 17
ATOM 19428 N N . LYS B 2 30 ? 1.457 7.023 8.110 1.00 0.00 30 LYS B N 17
ATOM 19429 C CA . LYS B 2 30 ? 0.589 7.673 9.111 1.00 0.00 30 LYS B CA 17
ATOM 19430 C C . LYS B 2 30 ? -0.464 6.715 9.691 1.00 0.00 30 LYS B C 17
ATOM 19431 O O . LYS B 2 30 ? -0.530 6.473 10.894 1.00 0.00 30 LYS B O 17
ATOM 19450 N N . LYS B 2 31 ? -1.298 6.148 8.813 1.00 0.00 31 LYS B N 17
ATOM 19451 C CA . LYS B 2 31 ? -2.360 5.223 9.265 1.00 0.00 31 LYS B CA 17
ATOM 19452 C C . LYS B 2 31 ? -1.823 4.002 10.026 1.00 0.00 31 LYS B C 17
ATOM 19453 O O . LYS B 2 31 ? -2.334 3.600 11.072 1.00 0.00 31 LYS B O 17
ATOM 19472 N N . CYS B 2 32 ? -0.767 3.399 9.470 1.00 0.00 32 CYS B N 17
ATOM 19473 C CA . CYS B 2 32 ? -0.127 2.223 10.092 1.00 0.00 32 CYS B CA 17
ATOM 19474 C C . CYS B 2 32 ? 0.403 2.530 11.503 1.00 0.00 32 CYS B C 17
ATOM 19475 O O . CYS B 2 32 ? -0.160 2.130 12.522 1.00 0.00 32 CYS B O 17
ATOM 19482 N N . ASP B 2 33 ? 1.514 3.269 11.552 1.00 0.00 33 ASP B N 17
ATOM 19483 C CA . ASP B 2 33 ? 2.098 3.721 12.832 1.00 0.00 33 ASP B CA 17
ATOM 19484 C C . ASP B 2 33 ? 1.594 5.120 13.212 1.00 0.00 33 ASP B C 17
ATOM 19485 O O . ASP B 2 33 ? 2.301 6.128 13.257 1.00 0.00 33 ASP B O 17
ATOM 19494 N N . LYS B 2 34 ? 0.288 5.158 13.485 1.00 0.00 34 LYS B N 17
ATOM 19495 C CA . LYS B 2 34 ? -0.397 6.407 13.871 1.00 0.00 34 LYS B CA 17
ATOM 19496 C C . LYS B 2 34 ? -0.008 6.906 15.278 1.00 0.00 34 LYS B C 17
ATOM 19497 O O . LYS B 2 34 ? 0.416 6.101 16.108 1.00 0.00 34 LYS B O 17
ATOM 19517 N N . GLY A 1 1 ? 3.371 -12.638 7.913 1.00 0.00 1 GLY A N 18
ATOM 19518 C CA . GLY A 1 1 ? 4.172 -12.377 6.708 1.00 0.00 1 GLY A CA 18
ATOM 19519 C C . GLY A 1 1 ? 3.311 -12.442 5.445 1.00 0.00 1 GLY A C 18
ATOM 19520 O O . GLY A 1 1 ? 3.146 -11.481 4.690 1.00 0.00 1 GLY A O 18
ATOM 19526 N N . VAL A 1 2 ? 2.749 -13.633 5.223 1.00 0.00 2 VAL A N 18
ATOM 19527 C CA . VAL A 1 2 ? 1.862 -13.874 4.067 1.00 0.00 2 VAL A CA 18
ATOM 19528 C C . VAL A 1 2 ? 0.555 -13.071 4.183 1.00 0.00 2 VAL A C 18
ATOM 19529 O O . VAL A 1 2 ? 0.165 -12.556 5.233 1.00 0.00 2 VAL A O 18
ATOM 19542 N N . ILE A 1 3 ? -0.144 -12.985 3.048 1.00 0.00 3 ILE A N 18
ATOM 19543 C CA . ILE A 1 3 ? -1.412 -12.241 2.963 1.00 0.00 3 ILE A CA 18
ATOM 19544 C C . ILE A 1 3 ? -2.407 -13.025 2.088 1.00 0.00 3 ILE A C 18
ATOM 19545 O O . ILE A 1 3 ? -2.218 -13.165 0.879 1.00 0.00 3 ILE A O 18
ATOM 19561 N N . PRO A 1 4 ? -3.479 -13.575 2.676 1.00 0.00 4 PRO A N 18
ATOM 19562 C CA . PRO A 1 4 ? -4.463 -14.399 1.955 1.00 0.00 4 PRO A CA 18
ATOM 19563 C C . PRO A 1 4 ? -5.420 -13.572 1.086 1.00 0.00 4 PRO A C 18
ATOM 19564 O O . PRO A 1 4 ? -5.424 -12.340 1.050 1.00 0.00 4 PRO A O 18
ATOM 19575 N N . LYS A 1 5 ? -6.273 -14.314 0.374 1.00 0.00 5 LYS A N 18
ATOM 19576 C CA . LYS A 1 5 ? -7.264 -13.725 -0.543 1.00 0.00 5 LYS A CA 18
ATOM 19577 C C . LYS A 1 5 ? -8.197 -12.730 0.162 1.00 0.00 5 LYS A C 18
ATOM 19578 O O . LYS A 1 5 ? -8.439 -11.613 -0.292 1.00 0.00 5 LYS A O 18
ATOM 19597 N N . LYS A 1 6 ? -8.721 -13.165 1.313 1.00 0.00 6 LYS A N 18
ATOM 19598 C CA . LYS A 1 6 ? -9.662 -12.346 2.102 1.00 0.00 6 LYS A CA 18
ATOM 19599 C C . LYS A 1 6 ? -9.085 -10.971 2.469 1.00 0.00 6 LYS A C 18
ATOM 19600 O O . LYS A 1 6 ? -9.709 -9.925 2.291 1.00 0.00 6 LYS A O 18
ATOM 19619 N N . ILE A 1 7 ? -7.859 -10.985 3.004 1.00 0.00 7 ILE A N 18
ATOM 19620 C CA . ILE A 1 7 ? -7.173 -9.736 3.387 1.00 0.00 7 ILE A CA 18
ATOM 19621 C C . ILE A 1 7 ? -6.994 -8.792 2.190 1.00 0.00 7 ILE A C 18
ATOM 19622 O O . ILE A 1 7 ? -7.208 -7.584 2.275 1.00 0.00 7 ILE A O 18
ATOM 19638 N N . TRP A 1 8 ? -6.579 -9.362 1.053 1.00 0.00 8 TRP A N 18
ATOM 19639 C CA . TRP A 1 8 ? -6.428 -8.583 -0.195 1.00 0.00 8 TRP A CA 18
ATOM 19640 C C . TRP A 1 8 ? -7.710 -7.836 -0.592 1.00 0.00 8 TRP A C 18
ATOM 19641 O O . TRP A 1 8 ? -7.697 -6.678 -1.008 1.00 0.00 8 TRP A O 18
ATOM 19662 N N . GLU A 1 9 ? -8.844 -8.533 -0.462 1.00 0.00 9 GLU A N 18
ATOM 19663 C CA . GLU A 1 9 ? -10.167 -7.925 -0.716 1.00 0.00 9 GLU A CA 18
ATOM 19664 C C . GLU A 1 9 ? -10.430 -6.715 0.194 1.00 0.00 9 GLU A C 18
ATOM 19665 O O . GLU A 1 9 ? -10.892 -5.651 -0.216 1.00 0.00 9 GLU A O 18
ATOM 19677 N N . THR A 1 10 ? -10.124 -6.912 1.480 1.00 0.00 10 THR A N 18
ATOM 19678 C CA . THR A 1 10 ? -10.337 -5.877 2.511 1.00 0.00 10 THR A CA 18
ATOM 19679 C C . THR A 1 10 ? -9.538 -4.596 2.221 1.00 0.00 10 THR A C 18
ATOM 19680 O O . THR A 1 10 ? -10.045 -3.474 2.223 1.00 0.00 10 THR A O 18
ATOM 19691 N N . VAL A 1 11 ? -8.242 -4.795 1.968 1.00 0.00 11 VAL A N 18
ATOM 19692 C CA . VAL A 1 11 ? -7.304 -3.678 1.749 1.00 0.00 11 VAL A CA 18
ATOM 19693 C C . VAL A 1 11 ? -7.544 -2.935 0.424 1.00 0.00 11 VAL A C 18
ATOM 19694 O O . VAL A 1 11 ? -7.380 -1.722 0.342 1.00 0.00 11 VAL A O 18
ATOM 19707 N N . CYS A 1 12 ? -7.952 -3.689 -0.609 1.00 0.00 12 CYS A N 18
ATOM 19708 C CA . CYS A 1 12 ? -8.141 -3.181 -1.993 1.00 0.00 12 CYS A CA 18
ATOM 19709 C C . CYS A 1 12 ? -8.483 -1.683 -2.134 1.00 0.00 12 CYS A C 18
ATOM 19710 O O . CYS A 1 12 ? -7.731 -0.939 -2.761 1.00 0.00 12 CYS A O 18
ATOM 19717 N N . PRO A 1 13 ? -9.600 -1.190 -1.575 1.00 0.00 13 PRO A N 18
ATOM 19718 C CA . PRO A 1 13 ? -10.009 0.224 -1.691 1.00 0.00 13 PRO A CA 18
ATOM 19719 C C . PRO A 1 13 ? -9.038 1.205 -1.016 1.00 0.00 13 PRO A C 18
ATOM 19720 O O . PRO A 1 13 ? -8.649 2.239 -1.557 1.00 0.00 13 PRO A O 18
ATOM 19731 N N . THR A 1 14 ? -8.655 0.857 0.214 1.00 0.00 14 THR A N 18
ATOM 19732 C CA . THR A 1 14 ? -7.755 1.695 1.033 1.00 0.00 14 THR A CA 18
ATOM 19733 C C . THR A 1 14 ? -6.378 1.894 0.372 1.00 0.00 14 THR A C 18
ATOM 19734 O O . THR A 1 14 ? -5.815 2.987 0.312 1.00 0.00 14 THR A O 18
ATOM 19745 N N . VAL A 1 15 ? -5.827 0.778 -0.114 1.00 0.00 15 VAL A N 18
ATOM 19746 C CA . VAL A 1 15 ? -4.508 0.762 -0.778 1.00 0.00 15 VAL A CA 18
ATOM 19747 C C . VAL A 1 15 ? -4.524 1.423 -2.166 1.00 0.00 15 VAL A C 18
ATOM 19748 O O . VAL A 1 15 ? -3.548 2.016 -2.626 1.00 0.00 15 VAL A O 18
ATOM 19761 N N . GLU A 1 16 ? -5.678 1.303 -2.834 1.00 0.00 16 GLU A N 18
ATOM 19762 C CA . GLU A 1 16 ? -5.875 1.777 -4.221 1.00 0.00 16 GLU A CA 18
ATOM 19763 C C . GLU A 1 16 ? -5.274 3.166 -4.523 1.00 0.00 16 GLU A C 18
ATOM 19764 O O . GLU A 1 16 ? -4.493 3.294 -5.464 1.00 0.00 16 GLU A O 18
ATOM 19776 N N . PRO A 1 17 ? -5.597 4.231 -3.770 1.00 0.00 17 PRO A N 18
ATOM 19777 C CA . PRO A 1 17 ? -5.090 5.590 -4.032 1.00 0.00 17 PRO A CA 18
ATOM 19778 C C . PRO A 1 17 ? -3.559 5.694 -4.035 1.00 0.00 17 PRO A C 18
ATOM 19779 O O . PRO A 1 17 ? -2.942 6.274 -4.927 1.00 0.00 17 PRO A O 18
ATOM 19790 N N . TRP A 1 18 ? -2.937 5.110 -3.004 1.00 0.00 18 TRP A N 18
ATOM 19791 C CA . TRP A 1 18 ? -1.467 5.149 -2.876 1.00 0.00 18 TRP A CA 18
ATOM 19792 C C . TRP A 1 18 ? -0.773 4.425 -4.038 1.00 0.00 18 TRP A C 18
ATOM 19793 O O . TRP A 1 18 ? 0.025 4.982 -4.786 1.00 0.00 18 TRP A O 18
ATOM 19814 N N . ALA A 1 19 ? -1.121 3.139 -4.181 1.00 0.00 19 ALA A N 18
ATOM 19815 C CA . ALA A 1 19 ? -0.513 2.252 -5.192 1.00 0.00 19 ALA A CA 18
ATOM 19816 C C . ALA A 1 19 ? -0.629 2.801 -6.619 1.00 0.00 19 ALA A C 18
ATOM 19817 O O . ALA A 1 19 ? 0.329 2.865 -7.392 1.00 0.00 19 ALA A O 18
ATOM 19824 N N . LYS A 1 20 ? -1.857 3.199 -6.962 1.00 0.00 20 LYS A N 18
ATOM 19825 C CA . LYS A 1 20 ? -2.152 3.812 -8.271 1.00 0.00 20 LYS A CA 18
ATOM 19826 C C . LYS A 1 20 ? -1.268 5.041 -8.516 1.00 0.00 20 LYS A C 18
ATOM 19827 O O . LYS A 1 20 ? -0.598 5.188 -9.539 1.00 0.00 20 LYS A O 18
ATOM 19846 N N . LYS A 1 21 ? -1.282 5.943 -7.529 1.00 0.00 21 LYS A N 18
ATOM 19847 C CA . LYS A 1 21 ? -0.456 7.166 -7.579 1.00 0.00 21 LYS A CA 18
ATOM 19848 C C . LYS A 1 21 ? 0.948 6.919 -6.994 1.00 0.00 21 LYS A C 18
ATOM 19849 O O . LYS A 1 21 ? 1.464 7.617 -6.119 1.00 0.00 21 LYS A O 18
ATOM 19868 N N . CYS A 1 22 ? 1.579 5.870 -7.532 1.00 0.00 22 CYS A N 18
ATOM 19869 C CA . CYS A 1 22 ? 2.936 5.456 -7.128 1.00 0.00 22 CYS A CA 18
ATOM 19870 C C . CYS A 1 22 ? 3.495 4.415 -8.115 1.00 0.00 22 CYS A C 18
ATOM 19871 O O . CYS A 1 22 ? 2.804 3.858 -8.971 1.00 0.00 22 CYS A O 18
ATOM 19878 N N . SER A 1 23 ? 4.796 4.143 -7.972 1.00 0.00 23 SER A N 18
ATOM 19879 C CA . SER A 1 23 ? 5.517 3.260 -8.910 1.00 0.00 23 SER A CA 18
ATOM 19880 C C . SER A 1 23 ? 6.565 2.389 -8.201 1.00 0.00 23 SER A C 18
ATOM 19881 O O . SER A 1 23 ? 6.762 2.409 -6.985 1.00 0.00 23 SER A O 18
ATOM 19889 N N . GLY A 1 24 ? 7.251 1.588 -9.024 1.00 0.00 24 GLY A N 18
ATOM 19890 C CA . GLY A 1 24 ? 8.300 0.670 -8.549 1.00 0.00 24 GLY A CA 18
ATOM 19891 C C . GLY A 1 24 ? 7.840 -0.790 -8.541 1.00 0.00 24 GLY A C 18
ATOM 19892 O O . GLY A 1 24 ? 6.696 -1.149 -8.822 1.00 0.00 24 GLY A O 18
ATOM 19896 N N . ASP A 1 25 ? 8.801 -1.650 -8.195 1.00 0.00 25 ASP A N 18
ATOM 19897 C CA . ASP A 1 25 ? 8.581 -3.109 -8.150 1.00 0.00 25 ASP A CA 18
ATOM 19898 C C . ASP A 1 25 ? 7.454 -3.489 -7.183 1.00 0.00 25 ASP A C 18
ATOM 19899 O O . ASP A 1 25 ? 6.553 -4.274 -7.476 1.00 0.00 25 ASP A O 18
ATOM 19908 N N . ILE A 1 26 ? 7.536 -2.903 -5.986 1.00 0.00 26 ILE A N 18
ATOM 19909 C CA . ILE A 1 26 ? 6.543 -3.152 -4.925 1.00 0.00 26 ILE A CA 18
ATOM 19910 C C . ILE A 1 26 ? 5.139 -2.704 -5.356 1.00 0.00 26 ILE A C 18
ATOM 19911 O O . ILE A 1 26 ? 4.151 -3.422 -5.223 1.00 0.00 26 ILE A O 18
ATOM 19927 N N . ALA A 1 27 ? 5.062 -1.476 -5.879 1.00 0.00 27 ALA A N 18
ATOM 19928 C CA . ALA A 1 27 ? 3.784 -0.904 -6.355 1.00 0.00 27 ALA A CA 18
ATOM 19929 C C . ALA A 1 27 ? 3.077 -1.822 -7.361 1.00 0.00 27 ALA A C 18
ATOM 19930 O O . ALA A 1 27 ? 1.877 -2.092 -7.296 1.00 0.00 27 ALA A O 18
ATOM 19937 N N . THR A 1 28 ? 3.871 -2.309 -8.321 1.00 0.00 28 THR A N 18
ATOM 19938 C CA . THR A 1 28 ? 3.389 -3.238 -9.361 1.00 0.00 28 THR A CA 18
ATOM 19939 C C . THR A 1 28 ? 2.817 -4.528 -8.755 1.00 0.00 28 THR A C 18
ATOM 19940 O O . THR A 1 28 ? 1.737 -5.011 -9.098 1.00 0.00 28 THR A O 18
ATOM 19951 N N . TYR A 1 29 ? 3.592 -5.097 -7.825 1.00 0.00 29 TYR A N 18
ATOM 19952 C CA . TYR A 1 29 ? 3.215 -6.347 -7.141 1.00 0.00 29 TYR A CA 18
ATOM 19953 C C . TYR A 1 29 ? 1.859 -6.229 -6.432 1.00 0.00 29 TYR A C 18
ATOM 19954 O O . TYR A 1 29 ? 0.931 -7.007 -6.642 1.00 0.00 29 TYR A O 18
ATOM 19972 N N . ILE A 1 30 ? 1.759 -5.204 -5.582 1.00 0.00 30 ILE A N 18
ATOM 19973 C CA . ILE A 1 30 ? 0.532 -4.900 -4.819 1.00 0.00 30 ILE A CA 18
ATOM 19974 C C . ILE A 1 30 ? -0.695 -4.756 -5.730 1.00 0.00 30 ILE A C 18
ATOM 19975 O O . ILE A 1 30 ? -1.799 -5.222 -5.444 1.00 0.00 30 ILE A O 18
ATOM 19991 N N . LYS A 1 31 ? -0.474 -4.068 -6.855 1.00 0.00 31 LYS A N 18
ATOM 19992 C CA . LYS A 1 31 ? -1.531 -3.849 -7.861 1.00 0.00 31 LYS A CA 18
ATOM 19993 C C . LYS A 1 31 ? -2.152 -5.187 -8.297 1.00 0.00 31 LYS A C 18
ATOM 19994 O O . LYS A 1 31 ? -3.367 -5.361 -8.404 1.00 0.00 31 LYS A O 18
ATOM 20013 N N . ARG A 1 32 ? -1.263 -6.153 -8.549 1.00 0.00 32 ARG A N 18
ATOM 20014 C CA . ARG A 1 32 ? -1.673 -7.528 -8.890 1.00 0.00 32 ARG A CA 18
ATOM 20015 C C . ARG A 1 32 ? -2.453 -8.197 -7.748 1.00 0.00 32 ARG A C 18
ATOM 20016 O O . ARG A 1 32 ? -3.481 -8.839 -7.948 1.00 0.00 32 ARG A O 18
ATOM 20037 N N . GLU A 1 33 ? -1.942 -8.040 -6.519 1.00 0.00 33 GLU A N 18
ATOM 20038 C CA . GLU A 1 33 ? -2.526 -8.714 -5.340 1.00 0.00 33 GLU A CA 18
ATOM 20039 C C . GLU A 1 33 ? -4.036 -8.480 -5.207 1.00 0.00 33 GLU A C 18
ATOM 20040 O O . GLU A 1 33 ? -4.840 -9.406 -5.098 1.00 0.00 33 GLU A O 18
ATOM 20052 N N . CYS A 1 34 ? -4.414 -7.199 -5.210 1.00 0.00 34 CYS A N 18
ATOM 20053 C CA . CYS A 1 34 ? -5.838 -6.821 -5.165 1.00 0.00 34 CYS A CA 18
ATOM 20054 C C . CYS A 1 34 ? -6.591 -7.272 -6.427 1.00 0.00 34 CYS A C 18
ATOM 20055 O O . CYS A 1 34 ? -7.570 -8.020 -6.385 1.00 0.00 34 CYS A O 18
ATOM 20062 N N . GLY A 1 35 ? -6.096 -6.803 -7.578 1.00 0.00 35 GLY A N 18
ATOM 20063 C CA . GLY A 1 35 ? -6.774 -7.027 -8.870 1.00 0.00 35 GLY A CA 18
ATOM 20064 C C . GLY A 1 35 ? -6.817 -8.506 -9.267 1.00 0.00 35 GLY A C 18
ATOM 20065 O O . GLY A 1 35 ? -7.849 -9.180 -9.233 1.00 0.00 35 GLY A O 18
ATOM 20069 N N . LYS A 1 36 ? -5.646 -9.008 -9.668 1.00 0.00 36 LYS A N 18
ATOM 20070 C CA . LYS A 1 36 ? -5.481 -10.434 -10.005 1.00 0.00 36 LYS A CA 18
ATOM 20071 C C . LYS A 1 36 ? -5.273 -11.242 -8.711 1.00 0.00 36 LYS A C 18
ATOM 20072 O O . LYS A 1 36 ? -4.176 -11.621 -8.302 1.00 0.00 36 LYS A O 18
ATOM 20091 N N . LEU A 1 37 ? -6.393 -11.464 -8.020 1.00 0.00 37 LEU A N 18
ATOM 20092 C CA . LEU A 1 37 ? -6.375 -12.221 -6.753 1.00 0.00 37 LEU A CA 18
ATOM 20093 C C . LEU A 1 37 ? -6.163 -13.742 -6.939 1.00 0.00 37 LEU A C 18
ATOM 20094 O O . LEU A 1 37 ? -6.120 -14.218 -8.075 1.00 0.00 37 LEU A O 18
ATOM 20111 N N . TRP B 2 1 ? -5.184 1.354 10.140 1.00 0.00 1 TRP B N 18
ATOM 20112 C CA . TRP B 2 1 ? -6.621 1.590 10.332 1.00 0.00 1 TRP B CA 18
ATOM 20113 C C . TRP B 2 1 ? -7.293 0.467 11.138 1.00 0.00 1 TRP B C 18
ATOM 20114 O O . TRP B 2 1 ? -8.002 0.684 12.123 1.00 0.00 1 TRP B O 18
ATOM 20137 N N . SER B 2 2 ? -7.055 -0.768 10.693 1.00 0.00 2 SER B N 18
ATOM 20138 C CA . SER B 2 2 ? -7.567 -1.972 11.378 1.00 0.00 2 SER B CA 18
ATOM 20139 C C . SER B 2 2 ? -6.673 -2.350 12.575 1.00 0.00 2 SER B C 18
ATOM 20140 O O . SER B 2 2 ? -5.699 -1.684 12.929 1.00 0.00 2 SER B O 18
ATOM 20148 N N . THR B 2 3 ? -7.060 -3.436 13.248 1.00 0.00 3 THR B N 18
ATOM 20149 C CA . THR B 2 3 ? -6.197 -4.059 14.269 1.00 0.00 3 THR B CA 18
ATOM 20150 C C . THR B 2 3 ? -5.240 -5.064 13.608 1.00 0.00 3 THR B C 18
ATOM 20151 O O . THR B 2 3 ? -4.025 -4.889 13.530 1.00 0.00 3 THR B O 18
ATOM 20162 N N . ILE B 2 4 ? -5.842 -6.143 13.098 1.00 0.00 4 ILE B N 18
ATOM 20163 C CA . ILE B 2 4 ? -5.088 -7.254 12.486 1.00 0.00 4 ILE B CA 18
ATOM 20164 C C . ILE B 2 4 ? -4.633 -6.914 11.059 1.00 0.00 4 ILE B C 18
ATOM 20165 O O . ILE B 2 4 ? -3.458 -6.984 10.699 1.00 0.00 4 ILE B O 18
ATOM 20181 N N . VAL B 2 5 ? -5.617 -6.541 10.234 1.00 0.00 5 VAL B N 18
ATOM 20182 C CA . VAL B 2 5 ? -5.377 -6.223 8.811 1.00 0.00 5 VAL B CA 18
ATOM 20183 C C . VAL B 2 5 ? -4.300 -5.140 8.638 1.00 0.00 5 VAL B C 18
ATOM 20184 O O . VAL B 2 5 ? -3.467 -5.171 7.735 1.00 0.00 5 VAL B O 18
ATOM 20197 N N . LYS B 2 6 ? -4.344 -4.157 9.541 1.00 0.00 6 LYS B N 18
ATOM 20198 C CA . LYS B 2 6 ? -3.394 -3.027 9.553 1.00 0.00 6 LYS B CA 18
ATOM 20199 C C . LYS B 2 6 ? -1.942 -3.513 9.688 1.00 0.00 6 LYS B C 18
ATOM 20200 O O . LYS B 2 6 ? -1.034 -3.128 8.952 1.00 0.00 6 LYS B O 18
ATOM 20219 N N . LEU B 2 7 ? -1.728 -4.387 10.677 1.00 0.00 7 LEU B N 18
ATOM 20220 C CA . LEU B 2 7 ? -0.412 -5.021 10.894 1.00 0.00 7 LEU B CA 18
ATOM 20221 C C . LEU B 2 7 ? 0.087 -5.772 9.649 1.00 0.00 7 LEU B C 18
ATOM 20222 O O . LEU B 2 7 ? 1.255 -5.734 9.263 1.00 0.00 7 LEU B O 18
ATOM 20238 N N . THR B 2 8 ? -0.847 -6.489 9.019 1.00 0.00 8 THR B N 18
ATOM 20239 C CA . THR B 2 8 ? -0.548 -7.288 7.815 1.00 0.00 8 THR B CA 18
ATOM 20240 C C . THR B 2 8 ? -0.090 -6.413 6.634 1.00 0.00 8 THR B C 18
ATOM 20241 O O . THR B 2 8 ? 0.876 -6.697 5.922 1.00 0.00 8 THR B O 18
ATOM 20252 N N . ILE B 2 9 ? -0.827 -5.318 6.429 1.00 0.00 9 ILE B N 18
ATOM 20253 C CA . ILE B 2 9 ? -0.602 -4.416 5.282 1.00 0.00 9 ILE B CA 18
ATOM 20254 C C . ILE B 2 9 ? 0.583 -3.447 5.489 1.00 0.00 9 ILE B C 18
ATOM 20255 O O . ILE B 2 9 ? 1.147 -2.894 4.546 1.00 0.00 9 ILE B O 18
ATOM 20271 N N . CYS B 2 10 ? 0.947 -3.229 6.762 1.00 0.00 10 CYS B N 18
ATOM 20272 C CA . CYS B 2 10 ? 2.071 -2.341 7.138 1.00 0.00 10 CYS B CA 18
ATOM 20273 C C . CYS B 2 10 ? 3.318 -2.504 6.251 1.00 0.00 10 CYS B C 18
ATOM 20274 O O . CYS B 2 10 ? 3.725 -1.555 5.579 1.00 0.00 10 CYS B O 18
ATOM 20281 N N . PRO B 2 11 ? 3.952 -3.687 6.197 1.00 0.00 11 PRO B N 18
ATOM 20282 C CA . PRO B 2 11 ? 5.177 -3.917 5.406 1.00 0.00 11 PRO B CA 18
ATOM 20283 C C . PRO B 2 11 ? 4.980 -3.696 3.901 1.00 0.00 11 PRO B C 18
ATOM 20284 O O . PRO B 2 11 ? 5.821 -3.146 3.190 1.00 0.00 11 PRO B O 18
ATOM 20295 N N . THR B 2 12 ? 3.821 -4.153 3.418 1.00 0.00 12 THR B N 18
ATOM 20296 C CA . THR B 2 12 ? 3.462 -4.061 1.991 1.00 0.00 12 THR B CA 18
ATOM 20297 C C . THR B 2 12 ? 3.524 -2.613 1.477 1.00 0.00 12 THR B C 18
ATOM 20298 O O . THR B 2 12 ? 4.286 -2.249 0.580 1.00 0.00 12 THR B O 18
ATOM 20309 N N . LEU B 2 13 ? 2.698 -1.768 2.098 1.00 0.00 13 LEU B N 18
ATOM 20310 C CA . LEU B 2 13 ? 2.600 -0.346 1.723 1.00 0.00 13 LEU B CA 18
ATOM 20311 C C . LEU B 2 13 ? 3.878 0.452 2.009 1.00 0.00 13 LEU B C 18
ATOM 20312 O O . LEU B 2 13 ? 4.231 1.388 1.297 1.00 0.00 13 LEU B O 18
ATOM 20328 N N . LYS B 2 14 ? 4.562 0.095 3.101 1.00 0.00 14 LYS B N 18
ATOM 20329 C CA . LYS B 2 14 ? 5.840 0.742 3.464 1.00 0.00 14 LYS B CA 18
ATOM 20330 C C . LYS B 2 14 ? 6.904 0.627 2.365 1.00 0.00 14 LYS B C 18
ATOM 20331 O O . LYS B 2 14 ? 7.545 1.592 1.949 1.00 0.00 14 LYS B O 18
ATOM 20350 N N . SER B 2 15 ? 7.094 -0.609 1.902 1.00 0.00 15 SER B N 18
ATOM 20351 C CA . SER B 2 15 ? 8.038 -0.891 0.802 1.00 0.00 15 SER B CA 18
ATOM 20352 C C . SER B 2 15 ? 7.685 -0.097 -0.465 1.00 0.00 15 SER B C 18
ATOM 20353 O O . SER B 2 15 ? 8.526 0.458 -1.172 1.00 0.00 15 SER B O 18
ATOM 20361 N N . MET B 2 16 ? 6.380 -0.050 -0.745 1.00 0.00 16 MET B N 18
ATOM 20362 C CA . MET B 2 16 ? 5.850 0.721 -1.884 1.00 0.00 16 MET B CA 18
ATOM 20363 C C . MET B 2 16 ? 6.169 2.218 -1.749 1.00 0.00 16 MET B C 18
ATOM 20364 O O . MET B 2 16 ? 6.620 2.894 -2.673 1.00 0.00 16 MET B O 18
ATOM 20378 N N . ALA B 2 17 ? 5.952 2.713 -0.525 1.00 0.00 17 ALA B N 18
ATOM 20379 C CA . ALA B 2 17 ? 6.087 4.143 -0.180 1.00 0.00 17 ALA B CA 18
ATOM 20380 C C . ALA B 2 17 ? 7.457 4.729 -0.542 1.00 0.00 17 ALA B C 18
ATOM 20381 O O . ALA B 2 17 ? 7.620 5.927 -0.777 1.00 0.00 17 ALA B O 18
ATOM 20388 N N . LYS B 2 18 ? 8.465 3.849 -0.558 1.00 0.00 18 LYS B N 18
ATOM 20389 C CA . LYS B 2 18 ? 9.833 4.238 -0.952 1.00 0.00 18 LYS B CA 18
ATOM 20390 C C . LYS B 2 18 ? 9.847 4.966 -2.304 1.00 0.00 18 LYS B C 18
ATOM 20391 O O . LYS B 2 18 ? 10.282 6.111 -2.430 1.00 0.00 18 LYS B O 18
ATOM 20410 N N . LYS B 2 19 ? 9.345 4.276 -3.337 1.00 0.00 19 LYS B N 18
ATOM 20411 C CA . LYS B 2 19 ? 9.216 4.892 -4.672 1.00 0.00 19 LYS B CA 18
ATOM 20412 C C . LYS B 2 19 ? 7.791 5.435 -4.908 1.00 0.00 19 LYS B C 18
ATOM 20413 O O . LYS B 2 19 ? 7.160 5.273 -5.953 1.00 0.00 19 LYS B O 18
ATOM 20432 N N . CYS B 2 20 ? 7.276 6.103 -3.871 1.00 0.00 20 CYS B N 18
ATOM 20433 C CA . CYS B 2 20 ? 6.040 6.903 -3.984 1.00 0.00 20 CYS B CA 18
ATOM 20434 C C . CYS B 2 20 ? 6.356 8.394 -3.806 1.00 0.00 20 CYS B C 18
ATOM 20435 O O . CYS B 2 20 ? 7.490 8.824 -3.583 1.00 0.00 20 CYS B O 18
ATOM 20442 N N . GLU B 2 21 ? 5.301 9.203 -3.917 1.00 0.00 21 GLU B N 18
ATOM 20443 C CA . GLU B 2 21 ? 5.419 10.664 -3.744 1.00 0.00 21 GLU B CA 18
ATOM 20444 C C . GLU B 2 21 ? 5.827 11.039 -2.313 1.00 0.00 21 GLU B C 18
ATOM 20445 O O . GLU B 2 21 ? 5.862 10.233 -1.382 1.00 0.00 21 GLU B O 18
ATOM 20457 N N . GLY B 2 22 ? 6.146 12.325 -2.147 1.00 0.00 22 GLY B N 18
ATOM 20458 C CA . GLY B 2 22 ? 6.462 12.876 -0.816 1.00 0.00 22 GLY B CA 18
ATOM 20459 C C . GLY B 2 22 ? 5.257 12.747 0.123 1.00 0.00 22 GLY B C 18
ATOM 20460 O O . GLY B 2 22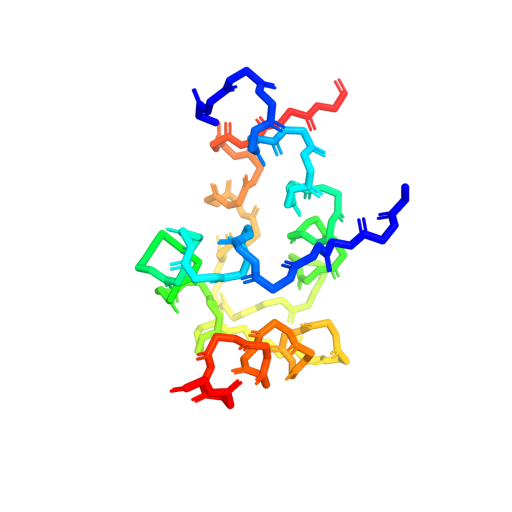 ? 5.307 12.188 1.217 1.00 0.00 22 GLY B O 18
ATOM 20464 N N . SER B 2 23 ? 4.137 13.289 -0.364 1.00 0.00 23 SER B N 18
ATOM 20465 C CA . SER B 2 23 ? 2.856 13.245 0.364 1.00 0.00 23 SER B CA 18
ATOM 20466 C C . SER B 2 23 ? 2.386 11.803 0.603 1.00 0.00 23 SER B C 18
ATOM 20467 O O . SER B 2 23 ? 2.147 11.365 1.726 1.00 0.00 23 SER B O 18
ATOM 20475 N N . ILE B 2 24 ? 2.277 11.052 -0.501 1.00 0.00 24 ILE B N 18
ATOM 20476 C CA . ILE B 2 24 ? 1.786 9.658 -0.467 1.00 0.00 24 ILE B CA 18
ATOM 20477 C C . ILE B 2 24 ? 2.530 8.798 0.562 1.00 0.00 24 ILE B C 18
ATOM 20478 O O . ILE B 2 24 ? 1.942 8.102 1.388 1.00 0.00 24 ILE B O 18
ATOM 20494 N N . ALA B 2 25 ? 3.862 8.866 0.503 1.00 0.00 25 ALA B N 18
ATOM 20495 C CA . ALA B 2 25 ? 4.730 8.107 1.426 1.00 0.00 25 ALA B CA 18
ATOM 20496 C C . ALA B 2 25 ? 4.400 8.373 2.905 1.00 0.00 25 ALA B C 18
ATOM 20497 O O . ALA B 2 25 ? 4.270 7.472 3.733 1.00 0.00 25 ALA B O 18
ATOM 20504 N N . THR B 2 26 ? 4.265 9.664 3.227 1.00 0.00 26 THR B N 18
ATOM 20505 C CA . THR B 2 26 ? 3.961 10.102 4.604 1.00 0.00 26 THR B CA 18
ATOM 20506 C C . THR B 2 26 ? 2.613 9.557 5.103 1.00 0.00 26 THR B C 18
ATOM 20507 O O . THR B 2 26 ? 2.472 9.048 6.215 1.00 0.00 26 THR B O 18
ATOM 20518 N N . MET B 2 27 ? 1.597 9.690 4.245 1.00 0.00 27 MET B N 18
ATOM 20519 C CA . MET B 2 27 ? 0.230 9.232 4.565 1.00 0.00 27 MET B CA 18
ATOM 20520 C C . MET B 2 27 ? 0.180 7.732 4.870 1.00 0.00 27 MET B C 18
ATOM 20521 O O . MET B 2 27 ? -0.394 7.274 5.858 1.00 0.00 27 MET B O 18
ATOM 20535 N N . ILE B 2 28 ? 0.807 6.953 3.981 1.00 0.00 28 ILE B N 18
ATOM 20536 C CA . ILE B 2 28 ? 0.932 5.493 4.154 1.00 0.00 28 ILE B CA 18
ATOM 20537 C C . ILE B 2 28 ? 1.479 5.132 5.543 1.00 0.00 28 ILE B C 18
ATOM 20538 O O . ILE B 2 28 ? 0.940 4.309 6.284 1.00 0.00 28 ILE B O 18
ATOM 20554 N N . LYS B 2 29 ? 2.595 5.787 5.882 1.00 0.00 29 LYS B N 18
ATOM 20555 C CA . LYS B 2 29 ? 3.256 5.578 7.180 1.00 0.00 29 LYS B CA 18
ATOM 20556 C C . LYS B 2 29 ? 2.298 5.839 8.350 1.00 0.00 29 LYS B C 18
ATOM 20557 O O . LYS B 2 29 ? 2.196 5.069 9.303 1.00 0.00 29 LYS B O 18
ATOM 20576 N N . LYS B 2 30 ? 1.562 6.951 8.251 1.00 0.00 30 LYS B N 18
ATOM 20577 C CA . LYS B 2 30 ? 0.606 7.356 9.302 1.00 0.00 30 LYS B CA 18
ATOM 20578 C C . LYS B 2 30 ? -0.389 6.236 9.641 1.00 0.00 30 LYS B C 18
ATOM 20579 O O . LYS B 2 30 ? -0.662 5.915 10.798 1.00 0.00 30 LYS B O 18
ATOM 20598 N N . LYS B 2 31 ? -0.932 5.631 8.579 1.00 0.00 31 LYS B N 18
ATOM 20599 C CA . LYS B 2 31 ? -1.902 4.526 8.717 1.00 0.00 31 LYS B CA 18
ATOM 20600 C C . LYS B 2 31 ? -1.319 3.336 9.493 1.00 0.00 31 LYS B C 18
ATOM 20601 O O . LYS B 2 31 ? -1.925 2.782 10.412 1.00 0.00 31 LYS B O 18
ATOM 20620 N N . CYS B 2 32 ? -0.106 2.935 9.094 1.00 0.00 32 CYS B N 18
ATOM 20621 C CA . CYS B 2 32 ? 0.590 1.814 9.752 1.00 0.00 32 CYS B CA 18
ATOM 20622 C C . CYS B 2 32 ? 0.997 2.155 11.198 1.00 0.00 32 CYS B C 18
ATOM 20623 O O . CYS B 2 32 ? 0.445 1.653 12.179 1.00 0.00 32 CYS B O 18
ATOM 20630 N N . ASP B 2 33 ? 1.984 3.046 11.322 1.00 0.00 33 ASP B N 18
ATOM 20631 C CA . ASP B 2 33 ? 2.498 3.471 12.638 1.00 0.00 33 ASP B CA 18
ATOM 20632 C C . ASP B 2 33 ? 3.402 4.712 12.526 1.00 0.00 33 ASP B C 18
ATOM 20633 O O . ASP B 2 33 ? 3.905 5.103 11.474 1.00 0.00 33 ASP B O 18
ATOM 20642 N N . LYS B 2 34 ? 3.618 5.328 13.690 1.00 0.00 34 LYS B N 18
ATOM 20643 C CA . LYS B 2 34 ? 4.520 6.488 13.833 1.00 0.00 34 LYS B CA 18
ATOM 20644 C C . LYS B 2 34 ? 5.302 6.457 15.164 1.00 0.00 34 LYS B C 18
ATOM 20645 O O . LYS B 2 34 ? 4.971 5.664 16.048 1.00 0.00 34 LYS B O 18
ATOM 20665 N N . GLY A 1 1 ? 5.292 -12.386 5.503 1.00 0.00 1 GLY A N 19
ATOM 20666 C CA . GLY A 1 1 ? 4.719 -13.636 4.983 1.00 0.00 1 GLY A CA 19
ATOM 20667 C C . GLY A 1 1 ? 3.713 -13.385 3.854 1.00 0.00 1 GLY A C 19
ATOM 20668 O O . GLY A 1 1 ? 3.435 -12.267 3.421 1.00 0.00 1 GLY A O 19
ATOM 20674 N N . VAL A 1 2 ? 3.157 -14.499 3.365 1.00 0.00 2 VAL A N 19
ATOM 20675 C CA . VAL A 1 2 ? 2.150 -14.460 2.287 1.00 0.00 2 VAL A CA 19
ATOM 20676 C C . VAL A 1 2 ? 0.842 -13.799 2.759 1.00 0.00 2 VAL A C 19
ATOM 20677 O O . VAL A 1 2 ? 0.565 -13.611 3.946 1.00 0.00 2 VAL A O 19
ATOM 20690 N N . ILE A 1 3 ? 0.013 -13.449 1.773 1.00 0.00 3 ILE A N 19
ATOM 20691 C CA . ILE A 1 3 ? -1.289 -12.808 2.031 1.00 0.00 3 ILE A CA 19
ATOM 20692 C C . ILE A 1 3 ? -2.377 -13.470 1.164 1.00 0.00 3 ILE A C 19
ATOM 20693 O O . ILE A 1 3 ? -2.216 -13.640 -0.044 1.00 0.00 3 ILE A O 19
ATOM 20709 N N . PRO A 1 4 ? -3.516 -13.858 1.759 1.00 0.00 4 PRO A N 19
ATOM 20710 C CA . PRO A 1 4 ? -4.612 -14.543 1.053 1.00 0.00 4 PRO A CA 19
ATOM 20711 C C . PRO A 1 4 ? -5.533 -13.583 0.288 1.00 0.00 4 PRO A C 19
ATOM 20712 O O . PRO A 1 4 ? -5.454 -12.356 0.362 1.00 0.00 4 PRO A O 19
ATOM 20723 N N . LYS A 1 5 ? -6.458 -14.203 -0.453 1.00 0.00 5 LYS A N 19
ATOM 20724 C CA . LYS A 1 5 ? -7.475 -13.474 -1.232 1.00 0.00 5 LYS A CA 19
ATOM 20725 C C . LYS A 1 5 ? -8.245 -12.468 -0.369 1.00 0.00 5 LYS A C 19
ATOM 20726 O O . LYS A 1 5 ? -8.361 -11.286 -0.684 1.00 0.00 5 LYS A O 19
ATOM 20745 N N . LYS A 1 6 ? -8.767 -12.978 0.753 1.00 0.00 6 LYS A N 19
ATOM 20746 C CA . LYS A 1 6 ? -9.577 -12.179 1.696 1.00 0.00 6 LYS A CA 19
ATOM 20747 C C . LYS A 1 6 ? -8.924 -10.830 2.017 1.00 0.00 6 LYS A C 19
ATOM 20748 O O . LYS A 1 6 ? -9.492 -9.756 1.820 1.00 0.00 6 LYS A O 19
ATOM 20767 N N . ILE A 1 7 ? -7.686 -10.910 2.514 1.00 0.00 7 ILE A N 19
ATOM 20768 C CA . ILE A 1 7 ? -6.930 -9.707 2.906 1.00 0.00 7 ILE A CA 19
ATOM 20769 C C . ILE A 1 7 ? -6.759 -8.728 1.736 1.00 0.00 7 ILE A C 19
ATOM 20770 O O . ILE A 1 7 ? -6.890 -7.515 1.882 1.00 0.00 7 ILE A O 19
ATOM 20786 N N . TRP A 1 8 ? -6.454 -9.273 0.554 1.00 0.00 8 TRP A N 19
ATOM 20787 C CA . TRP A 1 8 ? -6.331 -8.447 -0.665 1.00 0.00 8 TRP A CA 19
ATOM 20788 C C . TRP A 1 8 ? -7.592 -7.622 -0.964 1.00 0.00 8 TRP A C 19
ATOM 20789 O O . TRP A 1 8 ? -7.538 -6.463 -1.378 1.00 0.00 8 TRP A O 19
ATOM 20810 N N . GLU A 1 9 ? -8.756 -8.246 -0.751 1.00 0.00 9 GLU A N 19
ATOM 20811 C CA . GLU A 1 9 ? -10.045 -7.545 -0.921 1.00 0.00 9 GLU A CA 19
ATOM 20812 C C . GLU A 1 9 ? -10.203 -6.405 0.095 1.00 0.00 9 GLU A C 19
ATOM 20813 O O . GLU A 1 9 ? -10.629 -5.289 -0.204 1.00 0.00 9 GLU A O 19
ATOM 20825 N N . THR A 1 10 ? -9.853 -6.724 1.343 1.00 0.00 10 THR A N 19
ATOM 20826 C CA . THR A 1 10 ? -9.970 -5.778 2.470 1.00 0.00 10 THR A CA 19
ATOM 20827 C C . THR A 1 10 ? -9.138 -4.502 2.248 1.00 0.00 10 THR A C 19
ATOM 20828 O O . THR A 1 10 ? -9.582 -3.369 2.429 1.00 0.00 10 THR A O 19
ATOM 20839 N N . VAL A 1 11 ? -7.883 -4.720 1.845 1.00 0.00 11 VAL A N 19
ATOM 20840 C CA . VAL A 1 11 ? -6.921 -3.623 1.640 1.00 0.00 11 VAL A CA 19
ATOM 20841 C C . VAL A 1 11 ? -7.250 -2.748 0.423 1.00 0.00 11 VAL A C 19
ATOM 20842 O O . VAL A 1 11 ? -7.061 -1.535 0.447 1.00 0.00 11 VAL A O 19
ATOM 20855 N N . CYS A 1 12 ? -7.768 -3.391 -0.638 1.00 0.00 12 CYS A N 19
ATOM 20856 C CA . CYS A 1 12 ? -8.059 -2.751 -1.945 1.00 0.00 12 CYS A CA 19
ATOM 20857 C C . CYS A 1 12 ? -8.320 -1.230 -1.926 1.00 0.00 12 CYS A C 19
ATOM 20858 O O . CYS A 1 12 ? -7.563 -0.475 -2.531 1.00 0.00 12 CYS A O 19
ATOM 20865 N N . PRO A 1 13 ? -9.365 -0.730 -1.247 1.00 0.00 13 PRO A N 19
ATOM 20866 C CA . PRO A 1 13 ? -9.719 0.704 -1.242 1.00 0.00 13 PRO A CA 19
ATOM 20867 C C . PRO A 1 13 ? -8.659 1.600 -0.582 1.00 0.00 13 PRO A C 19
ATOM 20868 O O . PRO A 1 13 ? -8.263 2.650 -1.084 1.00 0.00 13 PRO A O 19
ATOM 20879 N N . THR A 1 14 ? -8.205 1.154 0.592 1.00 0.00 14 THR A N 19
ATOM 20880 C CA . THR A 1 14 ? -7.209 1.895 1.390 1.00 0.00 14 THR A CA 19
ATOM 20881 C C . THR A 1 14 ? -5.877 2.070 0.637 1.00 0.00 14 THR A C 19
ATOM 20882 O O . THR A 1 14 ? -5.267 3.140 0.588 1.00 0.00 14 THR A O 19
ATOM 20893 N N . VAL A 1 15 ? -5.420 0.960 0.051 1.00 0.00 15 VAL A N 19
ATOM 20894 C CA . VAL A 1 15 ? -4.157 0.922 -0.710 1.00 0.00 15 VAL A CA 19
ATOM 20895 C C . VAL A 1 15 ? -4.247 1.611 -2.081 1.00 0.00 15 VAL A C 19
ATOM 20896 O O . VAL A 1 15 ? -3.275 2.147 -2.610 1.00 0.00 15 VAL A O 19
ATOM 20909 N N . GLU A 1 16 ? -5.456 1.574 -2.656 1.00 0.00 16 GLU A N 19
ATOM 20910 C CA . GLU A 1 16 ? -5.733 2.099 -4.011 1.00 0.00 16 GLU A CA 19
ATOM 20911 C C . GLU A 1 16 ? -5.041 3.440 -4.330 1.00 0.00 16 GLU A C 19
ATOM 20912 O O . GLU A 1 16 ? -4.316 3.526 -5.320 1.00 0.00 16 GLU A O 19
ATOM 20924 N N . PRO A 1 17 ? -5.222 4.502 -3.532 1.00 0.00 17 PRO A N 19
ATOM 20925 C CA . PRO A 1 17 ? -4.613 5.821 -3.791 1.00 0.00 17 PRO A CA 19
ATOM 20926 C C . PRO A 1 17 ? -3.079 5.793 -3.834 1.00 0.00 17 PRO A C 19
ATOM 20927 O O . PRO A 1 17 ? -2.429 6.393 -4.688 1.00 0.00 17 PRO A O 19
ATOM 20938 N N . TRP A 1 18 ? -2.495 5.076 -2.867 1.00 0.00 18 TRP A N 19
ATOM 20939 C CA . TRP A 1 18 ? -1.027 5.004 -2.750 1.00 0.00 18 TRP A CA 19
ATOM 20940 C C . TRP A 1 18 ? -0.394 4.274 -3.941 1.00 0.00 18 TRP A C 19
ATOM 20941 O O . TRP A 1 18 ? 0.391 4.825 -4.711 1.00 0.00 18 TRP A O 19
ATOM 20962 N N . ALA A 1 19 ? -0.775 3.002 -4.089 1.00 0.00 19 ALA A N 19
ATOM 20963 C CA . ALA A 1 19 ? -0.264 2.128 -5.167 1.00 0.00 19 ALA A CA 19
ATOM 20964 C C . ALA A 1 19 ? -0.408 2.764 -6.558 1.00 0.00 19 ALA A C 19
ATOM 20965 O O . ALA A 1 19 ? 0.481 2.721 -7.409 1.00 0.00 19 ALA A O 19
ATOM 20972 N N . LYS A 1 20 ? -1.586 3.360 -6.776 1.00 0.00 20 LYS A N 19
ATOM 20973 C CA . LYS A 1 20 ? -1.866 4.132 -8.001 1.00 0.00 20 LYS A CA 19
ATOM 20974 C C . LYS A 1 20 ? -0.800 5.210 -8.243 1.00 0.00 20 LYS A C 19
ATOM 20975 O O . LYS A 1 20 ? -0.135 5.281 -9.276 1.00 0.00 20 LYS A O 19
ATOM 20994 N N . LYS A 1 21 ? -0.663 6.077 -7.236 1.00 0.00 21 LYS A N 19
ATOM 20995 C CA . LYS A 1 21 ? 0.309 7.183 -7.280 1.00 0.00 21 LYS A CA 19
ATOM 20996 C C . LYS A 1 21 ? 1.679 6.741 -6.741 1.00 0.00 21 LYS A C 19
ATOM 20997 O O . LYS A 1 21 ? 2.262 7.294 -5.807 1.00 0.00 21 LYS A O 19
ATOM 21016 N N . CYS A 1 22 ? 2.210 5.696 -7.380 1.00 0.00 22 CYS A N 19
ATOM 21017 C CA . CYS A 1 22 ? 3.497 5.101 -6.970 1.00 0.00 22 CYS A CA 19
ATOM 21018 C C . CYS A 1 22 ? 4.054 4.218 -8.097 1.00 0.00 22 CYS A C 19
ATOM 21019 O O . CYS A 1 22 ? 3.452 4.010 -9.151 1.00 0.00 22 CYS A O 19
ATOM 21026 N N . SER A 1 23 ? 5.252 3.677 -7.851 1.00 0.00 23 SER A N 19
ATOM 21027 C CA . SER A 1 23 ? 5.957 2.866 -8.863 1.00 0.00 23 SER A CA 19
ATOM 21028 C C . SER A 1 23 ? 6.934 1.865 -8.229 1.00 0.00 23 SER A C 19
ATOM 21029 O O . SER A 1 23 ? 7.112 1.760 -7.013 1.00 0.00 23 SER A O 19
ATOM 21037 N N . GLY A 1 24 ? 7.588 1.106 -9.113 1.00 0.00 24 GLY A N 19
ATOM 21038 C CA . GLY A 1 24 ? 8.544 0.068 -8.696 1.00 0.00 24 GLY A CA 19
ATOM 21039 C C . GLY A 1 24 ? 7.863 -1.271 -8.387 1.00 0.00 24 GLY A C 19
ATOM 21040 O O . GLY A 1 24 ? 6.665 -1.487 -8.562 1.00 0.00 24 GLY A O 19
ATOM 21044 N N . ASP A 1 25 ? 8.695 -2.188 -7.892 1.00 0.00 25 ASP A N 19
ATOM 21045 C CA . ASP A 1 25 ? 8.302 -3.595 -7.676 1.00 0.00 25 ASP A CA 19
ATOM 21046 C C . ASP A 1 25 ? 7.059 -3.758 -6.792 1.00 0.00 25 ASP A C 19
ATOM 21047 O O . ASP A 1 25 ? 6.065 -4.389 -7.151 1.00 0.00 25 ASP A O 19
ATOM 21056 N N . ILE A 1 26 ? 7.137 -3.166 -5.600 1.00 0.00 26 ILE A N 19
ATOM 21057 C CA . ILE A 1 26 ? 6.079 -3.326 -4.584 1.00 0.00 26 ILE A CA 19
ATOM 21058 C C . ILE A 1 26 ? 4.765 -2.644 -4.995 1.00 0.00 26 ILE A C 19
ATOM 21059 O O . ILE A 1 26 ? 3.670 -3.172 -4.813 1.00 0.00 26 ILE A O 19
ATOM 21075 N N . ALA A 1 27 ? 4.883 -1.428 -5.539 1.00 0.00 27 ALA A N 19
ATOM 21076 C CA . ALA A 1 27 ? 3.706 -0.690 -6.043 1.00 0.00 27 ALA A CA 19
ATOM 21077 C C . ALA A 1 27 ? 2.905 -1.525 -7.052 1.00 0.00 27 ALA A C 19
ATOM 21078 O O . ALA A 1 27 ? 1.686 -1.682 -6.985 1.00 0.00 27 ALA A O 19
ATOM 21085 N N . THR A 1 28 ? 3.653 -2.077 -8.012 1.00 0.00 28 THR A N 19
ATOM 21086 C CA . THR A 1 28 ? 3.092 -2.969 -9.044 1.00 0.00 28 THR A CA 19
ATOM 21087 C C . THR A 1 28 ? 2.432 -4.214 -8.431 1.00 0.00 28 THR A C 19
ATOM 21088 O O . THR A 1 28 ? 1.360 -4.661 -8.838 1.00 0.00 28 THR A O 19
ATOM 21099 N N . TYR A 1 29 ? 3.111 -4.784 -7.429 1.00 0.00 29 TYR A N 19
ATOM 21100 C CA . TYR A 1 29 ? 2.630 -6.008 -6.763 1.00 0.00 29 TYR A CA 19
ATOM 21101 C C . TYR A 1 29 ? 1.248 -5.811 -6.130 1.00 0.00 29 TYR A C 19
ATOM 21102 O O . TYR A 1 29 ? 0.275 -6.487 -6.450 1.00 0.00 29 TYR A O 19
ATOM 21120 N N . I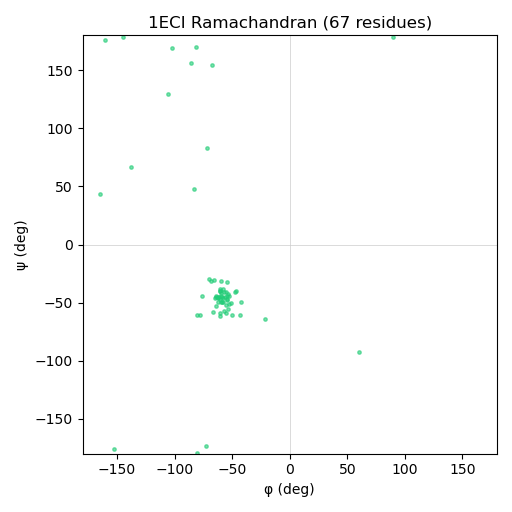LE A 1 30 ? 1.176 -4.847 -5.209 1.00 0.00 30 ILE A N 19
ATOM 21121 C CA . ILE A 1 30 ? -0.072 -4.513 -4.491 1.00 0.00 30 ILE A CA 19
ATOM 21122 C C . ILE A 1 30 ? -1.242 -4.286 -5.461 1.00 0.00 30 ILE A C 19
ATOM 21123 O O . ILE A 1 30 ? -2.355 -4.790 -5.301 1.00 0.00 30 ILE A O 19
ATOM 21139 N N . LYS A 1 31 ? -0.950 -3.498 -6.499 1.00 0.00 31 LYS A N 19
ATOM 21140 C CA . LYS A 1 31 ? -1.926 -3.194 -7.562 1.00 0.00 31 LYS A CA 19
ATOM 21141 C C . LYS A 1 31 ? -2.475 -4.471 -8.216 1.00 0.00 31 LYS A C 19
ATOM 21142 O O . LYS A 1 31 ? -3.667 -4.632 -8.482 1.00 0.00 31 LYS A O 19
ATOM 21161 N N . ARG A 1 32 ? -1.553 -5.400 -8.487 1.00 0.00 32 ARG A N 19
ATOM 21162 C CA . ARG A 1 32 ? -1.889 -6.698 -9.100 1.00 0.00 32 ARG A CA 19
ATOM 21163 C C . ARG A 1 32 ? -2.801 -7.551 -8.206 1.00 0.00 32 ARG A C 19
ATOM 21164 O O . ARG A 1 32 ? -3.828 -8.081 -8.623 1.00 0.00 32 ARG A O 19
ATOM 21185 N N . GLU A 1 33 ? -2.408 -7.682 -6.935 1.00 0.00 33 GLU A N 19
ATOM 21186 C CA . GLU A 1 33 ? -3.121 -8.554 -5.982 1.00 0.00 33 GLU A CA 19
ATOM 21187 C C . GLU A 1 33 ? -4.603 -8.180 -5.842 1.00 0.00 33 GLU A C 19
ATOM 21188 O O . GLU A 1 33 ? -5.512 -9.002 -5.968 1.00 0.00 33 GLU A O 19
ATOM 21200 N N . CYS A 1 34 ? -4.833 -6.892 -5.573 1.00 0.00 34 CYS A N 19
ATOM 21201 C CA . CYS A 1 34 ? -6.204 -6.355 -5.482 1.00 0.00 34 CYS A CA 19
ATOM 21202 C C . CYS A 1 34 ? -6.952 -6.460 -6.822 1.00 0.00 34 CYS A C 19
ATOM 21203 O O . CYS A 1 34 ? -7.988 -7.115 -6.961 1.00 0.00 34 CYS A O 19
ATOM 21210 N N . GLY A 1 35 ? -6.387 -5.792 -7.833 1.00 0.00 35 GLY A N 19
ATOM 21211 C CA . GLY A 1 35 ? -7.027 -5.674 -9.158 1.00 0.00 35 GLY A CA 19
ATOM 21212 C C . GLY A 1 35 ? -7.164 -7.022 -9.870 1.00 0.00 35 GLY A C 19
ATOM 21213 O O . GLY A 1 35 ? -8.251 -7.554 -10.093 1.00 0.00 35 GLY A O 19
ATOM 21217 N N . LYS A 1 36 ? -6.004 -7.567 -10.250 1.00 0.00 36 LYS A N 19
ATOM 21218 C CA . LYS A 1 36 ? -5.929 -8.909 -10.856 1.00 0.00 36 LYS A CA 19
ATOM 21219 C C . LYS A 1 36 ? -6.084 -9.978 -9.760 1.00 0.00 36 LYS A C 19
ATOM 21220 O O . LYS A 1 36 ? -5.138 -10.524 -9.193 1.00 0.00 36 LYS A O 19
ATOM 21239 N N . LEU A 1 37 ? -7.350 -10.223 -9.416 1.00 0.00 37 LEU A N 19
ATOM 21240 C CA . LEU A 1 37 ? -7.698 -11.212 -8.384 1.00 0.00 37 LEU A CA 19
ATOM 21241 C C . LEU A 1 37 ? -7.523 -12.642 -8.945 1.00 0.00 37 LEU A C 19
ATOM 21242 O O . LEU A 1 37 ? -8.463 -13.193 -9.519 1.00 0.00 37 LEU A O 19
ATOM 21259 N N . TRP B 2 1 ? -8.012 -0.480 8.946 1.00 0.00 1 TRP B N 19
ATOM 21260 C CA . TRP B 2 1 ? -7.961 -1.931 9.174 1.00 0.00 1 TRP B CA 19
ATOM 21261 C C . TRP B 2 1 ? -8.129 -2.302 10.652 1.00 0.00 1 TRP B C 19
ATOM 21262 O O . TRP B 2 1 ? -8.099 -1.484 11.573 1.00 0.00 1 TRP B O 19
ATOM 21285 N N . SER B 2 2 ? -8.306 -3.610 10.859 1.00 0.00 2 SER B N 19
ATOM 21286 C CA . SER B 2 2 ? -8.380 -4.189 12.214 1.00 0.00 2 SER B CA 19
ATOM 21287 C C . SER B 2 2 ? -7.006 -4.131 12.902 1.00 0.00 2 SER B C 19
ATOM 21288 O O . SER B 2 2 ? -5.995 -3.704 12.344 1.00 0.00 2 SER B O 19
ATOM 21296 N N . THR B 2 3 ? -6.976 -4.569 14.162 1.00 0.00 3 THR B N 19
ATOM 21297 C CA . THR B 2 3 ? -5.714 -4.645 14.921 1.00 0.00 3 THR B CA 19
ATOM 21298 C C . THR B 2 3 ? -4.685 -5.523 14.189 1.00 0.00 3 THR B C 19
ATOM 21299 O O . THR B 2 3 ? -3.560 -5.129 13.883 1.00 0.00 3 THR B O 19
ATOM 21310 N N . ILE B 2 4 ? -5.119 -6.750 13.891 1.00 0.00 4 ILE B N 19
ATOM 21311 C CA . ILE B 2 4 ? -4.273 -7.734 13.189 1.00 0.00 4 ILE B CA 19
ATOM 21312 C C . ILE B 2 4 ? -4.034 -7.338 11.723 1.00 0.00 4 ILE B C 19
ATOM 21313 O O . ILE B 2 4 ? -2.907 -7.232 11.240 1.00 0.00 4 ILE B O 19
ATOM 21329 N N . VAL B 2 5 ? -5.146 -7.105 11.013 1.00 0.00 5 VAL B N 19
ATOM 21330 C CA . VAL B 2 5 ? -5.125 -6.826 9.561 1.00 0.00 5 VAL B CA 19
ATOM 21331 C C . VAL B 2 5 ? -4.187 -5.668 9.187 1.00 0.00 5 VAL B C 19
ATOM 21332 O O . VAL B 2 5 ? -3.393 -5.733 8.250 1.00 0.00 5 VAL B O 19
ATOM 21345 N N . LYS B 2 6 ? -4.306 -4.577 9.949 1.00 0.00 6 LYS B N 19
ATOM 21346 C CA . LYS B 2 6 ? -3.467 -3.378 9.758 1.00 0.00 6 LYS B CA 19
ATOM 21347 C C . LYS B 2 6 ? -1.968 -3.720 9.759 1.00 0.00 6 LYS B C 19
ATOM 21348 O O . LYS B 2 6 ? -1.193 -3.332 8.887 1.00 0.00 6 LYS B O 19
ATOM 21367 N N . LEU B 2 7 ? -1.571 -4.474 10.786 1.00 0.00 7 LEU B N 19
ATOM 21368 C CA . LEU B 2 7 ? -0.174 -4.924 10.945 1.00 0.00 7 LEU B CA 19
ATOM 21369 C C . LEU B 2 7 ? 0.311 -5.812 9.788 1.00 0.00 7 LEU B C 19
ATOM 21370 O O . LEU B 2 7 ? 1.462 -5.769 9.357 1.00 0.00 7 LEU B O 19
ATOM 21386 N N . THR B 2 8 ? -0.601 -6.657 9.292 1.00 0.00 8 THR B N 19
ATOM 21387 C CA . THR B 2 8 ? -0.288 -7.574 8.176 1.00 0.00 8 THR B CA 19
ATOM 21388 C C . THR B 2 8 ? 0.148 -6.808 6.917 1.00 0.00 8 THR B C 19
ATOM 21389 O O . THR B 2 8 ? 1.180 -7.067 6.296 1.00 0.00 8 THR B O 19
ATOM 21400 N N . ILE B 2 9 ? -0.687 -5.838 6.540 1.00 0.00 9 ILE B N 19
ATOM 21401 C CA . ILE B 2 9 ? -0.458 -5.033 5.326 1.00 0.00 9 ILE B CA 19
ATOM 21402 C C . ILE B 2 9 ? 0.666 -3.989 5.488 1.00 0.00 9 ILE B C 19
ATOM 21403 O O . ILE B 2 9 ? 1.347 -3.620 4.532 1.00 0.00 9 ILE B O 19
ATOM 21419 N N . CYS B 2 10 ? 0.855 -3.519 6.732 1.00 0.00 10 CYS B N 19
ATOM 21420 C CA . CYS B 2 10 ? 1.861 -2.482 7.066 1.00 0.00 10 CYS B CA 19
ATOM 21421 C C . CYS B 2 10 ? 3.189 -2.599 6.295 1.00 0.00 10 CYS B C 19
ATOM 21422 O O . CYS B 2 10 ? 3.499 -1.732 5.482 1.00 0.00 10 CYS B O 19
ATOM 21429 N N . PRO B 2 11 ? 3.982 -3.668 6.484 1.00 0.00 11 PRO B N 19
ATOM 21430 C CA . PRO B 2 11 ? 5.347 -3.787 5.928 1.00 0.00 11 PRO B CA 19
ATOM 21431 C C . PRO B 2 11 ? 5.401 -3.658 4.402 1.00 0.00 11 PRO B C 19
ATOM 21432 O O . PRO B 2 11 ? 6.274 -3.016 3.817 1.00 0.00 11 PRO B O 19
ATOM 21443 N N . THR B 2 12 ? 4.429 -4.306 3.755 1.00 0.00 12 THR B N 19
ATOM 21444 C CA . THR B 2 12 ? 4.285 -4.245 2.289 1.00 0.00 12 THR B CA 19
ATOM 21445 C C . THR B 2 12 ? 4.184 -2.786 1.812 1.00 0.00 12 THR B C 19
ATOM 21446 O O . THR B 2 12 ? 4.896 -2.316 0.922 1.00 0.00 12 THR B O 19
ATOM 21457 N N . LEU B 2 13 ? 3.274 -2.054 2.458 1.00 0.00 13 LEU B N 19
ATOM 21458 C CA . LEU B 2 13 ? 3.044 -0.631 2.144 1.00 0.00 13 LEU B CA 19
ATOM 21459 C C . LEU B 2 13 ? 4.280 0.249 2.373 1.00 0.00 13 LEU B C 19
ATOM 21460 O O . LEU B 2 13 ? 4.558 1.181 1.625 1.00 0.00 13 LEU B O 19
ATOM 21476 N N . LYS B 2 14 ? 5.016 -0.044 3.452 1.00 0.00 14 LYS B N 19
ATOM 21477 C CA . LYS B 2 14 ? 6.240 0.713 3.790 1.00 0.00 14 LYS B CA 19
ATOM 21478 C C . LYS B 2 14 ? 7.281 0.663 2.663 1.00 0.00 14 LYS B C 19
ATOM 21479 O O . LYS B 2 14 ? 7.891 1.656 2.270 1.00 0.00 14 LYS B O 19
ATOM 21498 N N . SER B 2 15 ? 7.484 -0.551 2.144 1.00 0.00 15 SER B N 19
ATOM 21499 C CA . SER B 2 15 ? 8.437 -0.782 1.038 1.00 0.00 15 SER B CA 19
ATOM 21500 C C . SER B 2 15 ? 8.081 0.055 -0.199 1.00 0.00 15 SER B C 19
ATOM 21501 O O . SER B 2 15 ? 8.897 0.767 -0.789 1.00 0.00 15 SER B O 19
ATOM 21509 N N . MET B 2 16 ? 6.804 -0.047 -0.584 1.00 0.00 16 MET B N 19
ATOM 21510 C CA . MET B 2 16 ? 6.242 0.749 -1.692 1.00 0.00 16 MET B CA 19
ATOM 21511 C C . MET B 2 16 ? 6.448 2.260 -1.483 1.00 0.00 16 MET B C 19
ATOM 21512 O O . MET B 2 16 ? 6.911 2.999 -2.353 1.00 0.00 16 MET B O 19
ATOM 21526 N N . ALA B 2 17 ? 6.119 2.690 -0.261 1.00 0.00 17 ALA B N 19
ATOM 21527 C CA . ALA B 2 17 ? 6.035 4.114 0.125 1.00 0.00 17 ALA B CA 19
ATOM 21528 C C . ALA B 2 17 ? 7.252 4.942 -0.297 1.00 0.00 17 ALA B C 19
ATOM 21529 O O . ALA B 2 17 ? 7.155 6.052 -0.819 1.00 0.00 17 ALA B O 19
ATOM 21536 N N . LYS B 2 18 ? 8.428 4.358 -0.047 1.00 0.00 18 LYS B N 19
ATOM 21537 C CA . LYS B 2 18 ? 9.715 5.009 -0.354 1.00 0.00 18 LYS B CA 19
ATOM 21538 C C . LYS B 2 18 ? 9.767 5.499 -1.811 1.00 0.00 18 LYS B C 19
ATOM 21539 O O . LYS B 2 18 ? 10.043 6.656 -2.126 1.00 0.00 18 LYS B O 19
ATOM 21558 N N . LYS B 2 19 ? 9.470 4.559 -2.709 1.00 0.00 19 LYS B N 19
ATOM 21559 C CA . LYS B 2 19 ? 9.484 4.821 -4.161 1.00 0.00 19 LYS B CA 19
ATOM 21560 C C . LYS B 2 19 ? 8.097 5.200 -4.717 1.00 0.00 19 LYS B C 19
ATOM 21561 O O . LYS B 2 19 ? 7.622 4.702 -5.741 1.00 0.00 19 LYS B O 19
ATOM 21580 N N . CYS B 2 20 ? 7.440 6.137 -4.020 1.00 0.00 20 CYS B N 19
ATOM 21581 C CA . CYS B 2 20 ? 6.135 6.664 -4.473 1.00 0.00 20 CYS B CA 19
ATOM 21582 C C . CYS B 2 20 ? 6.184 8.153 -4.841 1.00 0.00 20 CYS B C 19
ATOM 21583 O O . CYS B 2 20 ? 7.134 8.899 -4.594 1.00 0.00 20 CYS B O 19
ATOM 21590 N N . GLU B 2 21 ? 5.077 8.576 -5.453 1.00 0.00 21 GLU B N 19
ATOM 21591 C CA . GLU B 2 21 ? 4.903 9.961 -5.930 1.00 0.00 21 GLU B CA 19
ATOM 21592 C C . GLU B 2 21 ? 4.526 10.920 -4.791 1.00 0.00 21 GLU B C 19
ATOM 21593 O O . GLU B 2 21 ? 4.119 10.533 -3.696 1.00 0.00 21 GLU B O 19
ATOM 21605 N N . GLY B 2 22 ? 4.674 12.215 -5.094 1.00 0.00 22 GLY B N 19
ATOM 21606 C CA . GLY B 2 22 ? 4.233 13.322 -4.217 1.00 0.00 22 GLY B CA 19
ATOM 21607 C C . GLY B 2 22 ? 4.658 13.177 -2.749 1.00 0.00 22 GLY B C 19
ATOM 21608 O O . GLY B 2 22 ? 5.798 13.409 -2.347 1.00 0.00 22 GLY B O 19
ATOM 21612 N N . SER B 2 23 ? 3.678 12.759 -1.941 1.00 0.00 23 SER B N 19
ATOM 21613 C CA . SER B 2 23 ? 3.880 12.516 -0.498 1.00 0.00 23 SER B CA 19
ATOM 21614 C C . SER B 2 23 ? 2.936 11.403 -0.014 1.00 0.00 23 SER B C 19
ATOM 21615 O O . SER B 2 23 ? 2.244 11.462 1.003 1.00 0.00 23 SER B O 19
ATOM 21623 N N . ILE B 2 24 ? 2.942 10.332 -0.809 1.00 0.00 24 ILE B N 19
ATOM 21624 C CA . ILE B 2 24 ? 2.141 9.125 -0.536 1.00 0.00 24 ILE B CA 19
ATOM 21625 C C . ILE B 2 24 ? 2.609 8.400 0.732 1.00 0.00 24 ILE B C 19
ATOM 21626 O O . ILE B 2 24 ? 1.826 7.907 1.542 1.00 0.00 24 ILE B O 19
ATOM 21642 N N . ALA B 2 25 ? 3.936 8.337 0.884 1.00 0.00 25 ALA B N 19
ATOM 21643 C CA . ALA B 2 25 ? 4.572 7.720 2.065 1.00 0.00 25 ALA B CA 19
ATOM 21644 C C . ALA B 2 25 ? 4.010 8.236 3.399 1.00 0.00 25 ALA B C 19
ATOM 21645 O O . ALA B 2 25 ? 3.853 7.505 4.378 1.00 0.00 25 ALA B O 19
ATOM 21652 N N . THR B 2 26 ? 3.723 9.541 3.428 1.00 0.00 26 THR B N 19
ATOM 21653 C CA . THR B 2 26 ? 3.150 10.195 4.622 1.00 0.00 26 THR B CA 19
ATOM 21654 C C . THR B 2 26 ? 1.828 9.538 5.048 1.00 0.00 26 THR B C 19
ATOM 21655 O O . THR B 2 26 ? 1.616 9.134 6.193 1.00 0.00 26 THR B O 19
ATOM 21666 N N . MET B 2 27 ? 0.916 9.443 4.077 1.00 0.00 27 MET B N 19
ATOM 21667 C CA . MET B 2 27 ? -0.405 8.822 4.294 1.00 0.00 27 MET B CA 19
ATOM 21668 C C . MET B 2 27 ? -0.290 7.360 4.743 1.00 0.00 27 MET B C 19
ATOM 21669 O O . MET B 2 27 ? -0.859 6.932 5.747 1.00 0.00 27 MET B O 19
ATOM 21683 N N . ILE B 2 28 ? 0.482 6.589 3.971 1.00 0.00 28 ILE B N 19
ATOM 21684 C CA . ILE B 2 28 ? 0.753 5.167 4.270 1.00 0.00 28 ILE B CA 19
ATOM 21685 C C . ILE B 2 28 ? 1.163 4.951 5.735 1.00 0.00 28 ILE B C 19
ATOM 21686 O O . ILE B 2 28 ? 0.648 4.096 6.457 1.00 0.00 28 ILE B O 19
ATOM 21702 N N . LYS B 2 29 ? 2.130 5.770 6.159 1.00 0.00 29 LYS B N 19
ATOM 21703 C CA . LYS B 2 29 ? 2.683 5.694 7.521 1.00 0.00 29 LYS B CA 19
ATOM 21704 C C . LYS B 2 29 ? 1.580 5.818 8.576 1.00 0.00 29 LYS B C 19
ATOM 21705 O O . LYS B 2 29 ? 1.401 4.977 9.455 1.00 0.00 29 LYS B O 19
ATOM 21724 N N . LYS B 2 30 ? 0.806 6.901 8.429 1.00 0.00 30 LYS B N 19
ATOM 21725 C CA . LYS B 2 30 ? -0.285 7.257 9.359 1.00 0.00 30 LYS B CA 19
ATOM 21726 C C . LYS B 2 30 ? -1.243 6.087 9.633 1.00 0.00 30 LYS B C 19
ATOM 21727 O O . LYS B 2 30 ? -1.580 5.750 10.768 1.00 0.00 30 LYS B O 19
ATOM 21746 N N . LYS B 2 31 ? -1.689 5.463 8.540 1.00 0.00 31 LYS B N 19
ATOM 21747 C CA . LYS B 2 31 ? -2.661 4.357 8.623 1.00 0.00 31 LYS B CA 19
ATOM 21748 C C . LYS B 2 31 ? -2.095 3.135 9.356 1.00 0.00 31 LYS B C 19
ATOM 21749 O O . LYS B 2 31 ? -2.755 2.486 10.168 1.00 0.00 31 LYS B O 19
ATOM 21768 N N . CYS B 2 32 ? -0.831 2.819 9.045 1.00 0.00 32 CYS B N 19
ATOM 21769 C CA . CYS B 2 32 ? -0.148 1.660 9.652 1.00 0.00 32 CYS B CA 19
ATOM 21770 C C . CYS B 2 32 ? -0.078 1.742 11.185 1.00 0.00 32 CYS B C 19
ATOM 21771 O O . CYS B 2 32 ? -0.387 0.791 11.905 1.00 0.00 32 CYS B O 19
ATOM 21778 N N . ASP B 2 33 ? 0.380 2.892 11.697 1.00 0.00 33 ASP B N 19
ATOM 21779 C CA . ASP B 2 33 ? 0.388 3.112 13.157 1.00 0.00 33 ASP B CA 19
ATOM 21780 C C . ASP B 2 33 ? -0.995 3.562 13.659 1.00 0.00 33 ASP B C 19
ATOM 21781 O O . ASP B 2 33 ? -1.995 3.620 12.940 1.00 0.00 33 ASP B O 19
ATOM 21790 N N . LYS B 2 34 ? -1.035 3.877 14.955 1.00 0.00 34 LYS B N 19
ATOM 21791 C CA . LYS B 2 34 ? -2.260 4.388 15.601 1.00 0.00 34 LYS B CA 19
ATOM 21792 C C . LYS B 2 34 ? -1.953 5.219 16.867 1.00 0.00 34 LYS B C 19
ATOM 21793 O O . LYS B 2 34 ? -0.803 5.257 17.306 1.00 0.00 34 LYS B O 19
ATOM 21813 N N . GLY A 1 1 ? 2.592 -17.874 1.152 1.00 0.00 1 GLY A N 20
ATOM 21814 C CA . GLY A 1 1 ? 1.337 -17.265 1.619 1.00 0.00 1 GLY A CA 20
ATOM 21815 C C . GLY A 1 1 ? 1.603 -16.064 2.531 1.00 0.00 1 GLY A C 20
ATOM 21816 O O . GLY A 1 1 ? 1.254 -16.027 3.711 1.00 0.00 1 GLY A O 20
ATOM 21822 N N . VAL A 1 2 ? 2.253 -15.055 1.942 1.00 0.00 2 VAL A N 20
ATOM 21823 C CA . VAL A 1 2 ? 2.572 -13.806 2.662 1.00 0.00 2 VAL A CA 20
ATOM 21824 C C . VAL A 1 2 ? 1.302 -13.072 3.121 1.00 0.00 2 VAL A C 20
ATOM 21825 O O . VAL A 1 2 ? 1.152 -12.642 4.265 1.00 0.00 2 VAL A O 20
ATOM 21838 N N . ILE A 1 3 ? 0.363 -12.946 2.179 1.00 0.00 3 ILE A N 20
ATOM 21839 C CA . ILE A 1 3 ? -0.942 -12.309 2.435 1.00 0.00 3 ILE A CA 20
ATOM 21840 C C . ILE A 1 3 ? -2.022 -13.043 1.621 1.00 0.00 3 ILE A C 20
ATOM 21841 O O . ILE A 1 3 ? -1.852 -13.299 0.429 1.00 0.00 3 ILE A O 20
ATOM 21857 N N . PRO A 1 4 ? -3.159 -13.402 2.235 1.00 0.00 4 PRO A N 20
ATOM 21858 C CA . PRO A 1 4 ? -4.226 -14.165 1.566 1.00 0.00 4 PRO A CA 20
ATOM 21859 C C . PRO A 1 4 ? -5.116 -13.302 0.664 1.00 0.00 4 PRO A C 20
ATOM 21860 O O . PRO A 1 4 ? -5.141 -12.070 0.698 1.00 0.00 4 PRO A O 20
ATOM 21871 N N . LYS A 1 5 ? -5.902 -14.021 -0.141 1.00 0.00 5 LYS A N 20
ATOM 21872 C CA . LYS A 1 5 ? -6.828 -13.413 -1.113 1.00 0.00 5 LYS A CA 20
ATOM 21873 C C . LYS A 1 5 ? -7.805 -12.426 -0.458 1.00 0.00 5 LYS A C 20
ATOM 21874 O O . LYS A 1 5 ? -8.029 -11.305 -0.915 1.00 0.00 5 LYS A O 20
ATOM 21893 N N . LYS A 1 6 ? -8.392 -12.881 0.653 1.00 0.00 6 LYS A N 20
ATOM 21894 C CA . LYS A 1 6 ? -9.373 -12.081 1.415 1.00 0.00 6 LYS A CA 20
ATOM 21895 C C . LYS A 1 6 ? -8.800 -10.702 1.772 1.00 0.00 6 LYS A C 20
ATOM 21896 O O . LYS A 1 6 ? -9.363 -9.653 1.463 1.00 0.00 6 LYS A O 20
ATOM 21915 N N . ILE A 1 7 ? -7.626 -10.725 2.412 1.00 0.00 7 ILE A N 20
ATOM 21916 C CA . ILE A 1 7 ? -6.935 -9.491 2.837 1.00 0.00 7 ILE A CA 20
ATOM 21917 C C . ILE A 1 7 ? -6.660 -8.533 1.667 1.00 0.00 7 ILE A C 20
ATOM 21918 O O . ILE A 1 7 ? -6.758 -7.314 1.786 1.00 0.00 7 ILE A O 20
ATOM 21934 N N . TRP A 1 8 ? -6.284 -9.099 0.516 1.00 0.00 8 TRP A N 20
ATOM 21935 C CA . TRP A 1 8 ? -6.048 -8.286 -0.697 1.00 0.00 8 TRP A CA 20
ATOM 21936 C C . TRP A 1 8 ? -7.279 -7.473 -1.127 1.00 0.00 8 TRP A C 20
ATOM 21937 O O . TRP A 1 8 ? -7.203 -6.315 -1.537 1.00 0.00 8 TRP A O 20
ATOM 21958 N N . GLU A 1 9 ? -8.443 -8.120 -1.046 1.00 0.00 9 GLU A N 20
ATOM 21959 C CA . GLU A 1 9 ? -9.722 -7.433 -1.309 1.00 0.00 9 GLU A CA 20
ATOM 21960 C C . GLU A 1 9 ? -10.052 -6.374 -0.243 1.00 0.00 9 GLU A C 20
ATOM 21961 O O . GLU A 1 9 ? -10.594 -5.304 -0.515 1.00 0.00 9 GLU A O 20
ATOM 21973 N N . THR A 1 10 ? -9.714 -6.702 1.009 1.00 0.00 10 THR A N 20
ATOM 21974 C CA . THR A 1 10 ? -9.944 -5.791 2.148 1.00 0.00 10 THR A CA 20
ATOM 21975 C C . THR A 1 10 ? -9.198 -4.459 1.973 1.00 0.00 10 THR A C 20
ATOM 21976 O O . THR A 1 10 ? -9.735 -3.362 2.134 1.00 0.00 10 THR A O 20
ATOM 21987 N N . VAL A 1 11 ? -7.912 -4.580 1.632 1.00 0.00 11 VAL A N 20
ATOM 21988 C CA . VAL A 1 11 ? -7.032 -3.411 1.466 1.00 0.00 11 VAL A CA 20
ATOM 21989 C C . VAL A 1 11 ? -7.417 -2.533 0.267 1.00 0.00 11 VAL A C 20
ATOM 21990 O O . VAL A 1 11 ? -7.370 -1.307 0.341 1.00 0.00 11 VAL A O 20
ATOM 22003 N N . CYS A 1 12 ? -7.822 -3.192 -0.831 1.00 0.00 12 CYS A N 20
ATOM 22004 C CA . CYS A 1 12 ? -8.137 -2.553 -2.133 1.00 0.00 12 CYS A CA 20
ATOM 22005 C C . CYS A 1 12 ? -8.440 -1.038 -2.110 1.00 0.00 12 CYS A C 20
ATOM 22006 O O . CYS A 1 12 ? -7.671 -0.253 -2.660 1.00 0.00 12 CYS A O 20
ATOM 22013 N N . PRO A 1 13 ? -9.533 -0.577 -1.479 1.00 0.00 13 PRO A N 20
ATOM 22014 C CA . PRO A 1 13 ? -9.943 0.842 -1.483 1.00 0.00 13 PRO A CA 20
ATOM 22015 C C . PRO A 1 13 ? -8.955 1.774 -0.768 1.00 0.00 13 PRO A C 20
ATOM 22016 O O . PRO A 1 13 ? -8.593 2.854 -1.233 1.00 0.00 13 PRO A O 20
ATOM 22027 N N . THR A 1 14 ? -8.529 1.332 0.416 1.00 0.00 14 THR A N 20
ATOM 22028 C CA . THR A 1 14 ? -7.581 2.095 1.249 1.00 0.00 14 THR A CA 20
ATOM 22029 C C . THR A 1 14 ? -6.234 2.301 0.536 1.00 0.00 14 THR A C 20
ATOM 22030 O O . THR A 1 14 ? -5.683 3.398 0.453 1.00 0.00 14 THR A O 20
ATOM 22041 N N . VAL A 1 15 ? -5.690 1.189 0.030 1.00 0.00 15 VAL A N 20
ATOM 22042 C CA . VAL A 1 15 ? -4.414 1.211 -0.714 1.00 0.00 15 VAL A CA 20
ATOM 22043 C C . VAL A 1 15 ? -4.569 1.620 -2.191 1.00 0.00 15 VAL A C 20
ATOM 22044 O O . VAL A 1 15 ? -3.622 1.601 -2.977 1.00 0.00 15 VAL A O 20
ATOM 22057 N N . GLU A 1 16 ? -5.795 2.002 -2.574 1.00 0.00 16 GLU A N 20
ATOM 22058 C CA . GLU A 1 16 ? -6.065 2.456 -3.951 1.00 0.00 16 GLU A CA 20
ATOM 22059 C C . GLU A 1 16 ? -5.211 3.685 -4.312 1.00 0.00 16 GLU A C 20
ATOM 22060 O O . GLU A 1 16 ? -4.402 3.618 -5.236 1.00 0.00 16 GLU A O 20
ATOM 22072 N N . PRO A 1 17 ? -5.329 4.818 -3.600 1.00 0.00 17 PRO A N 20
ATOM 22073 C CA . PRO A 1 17 ? -4.563 6.041 -3.903 1.00 0.00 17 PRO A CA 20
ATOM 22074 C C . PRO A 1 17 ? -3.048 5.840 -3.789 1.00 0.00 17 PRO A C 20
ATOM 22075 O O . PRO A 1 17 ? -2.257 6.320 -4.602 1.00 0.00 17 PRO A O 20
ATOM 22086 N N . TRP A 1 18 ? -2.643 5.111 -2.742 1.00 0.00 18 TRP A N 20
ATOM 22087 C CA . TRP A 1 18 ? -1.209 4.873 -2.492 1.00 0.00 18 TRP A CA 20
ATOM 22088 C C . TRP A 1 18 ? -0.535 4.126 -3.652 1.00 0.00 18 TRP A C 20
ATOM 22089 O O . TRP A 1 18 ? 0.377 4.620 -4.313 1.00 0.00 18 TRP A O 20
ATOM 22110 N N . ALA A 1 19 ? -1.029 2.912 -3.910 1.00 0.00 19 ALA A N 20
ATOM 22111 C CA . ALA A 1 19 ? -0.482 2.043 -4.971 1.00 0.00 19 ALA A CA 20
ATOM 22112 C C . ALA A 1 19 ? -0.500 2.710 -6.354 1.00 0.00 19 ALA A C 20
ATOM 22113 O O . ALA A 1 19 ? 0.473 2.710 -7.107 1.00 0.00 19 ALA A O 20
ATOM 22120 N N . LYS A 1 20 ? -1.661 3.290 -6.678 1.00 0.00 20 LYS A N 20
ATOM 22121 C CA . LYS A 1 20 ? -1.868 4.001 -7.955 1.00 0.00 20 LYS A CA 20
ATOM 22122 C C . LYS A 1 20 ? -0.800 5.077 -8.197 1.00 0.00 20 LYS A C 20
ATOM 22123 O O . LYS A 1 20 ? -0.071 5.094 -9.189 1.00 0.00 20 LYS A O 20
ATOM 22142 N N . LYS A 1 21 ? -0.736 6.006 -7.242 1.00 0.00 21 LYS A N 20
ATOM 22143 C CA . LYS A 1 21 ? 0.212 7.131 -7.296 1.00 0.00 21 LYS A CA 20
ATOM 22144 C C . LYS A 1 21 ? 1.564 6.755 -6.666 1.00 0.00 21 LYS A C 20
ATOM 22145 O O . LYS A 1 21 ? 2.108 7.392 -5.764 1.00 0.00 21 LYS A O 20
ATOM 22164 N N . CYS A 1 22 ? 2.128 5.671 -7.200 1.00 0.00 22 CYS A N 20
ATOM 22165 C CA . CYS A 1 22 ? 3.421 5.142 -6.730 1.00 0.00 22 CYS A CA 20
ATOM 22166 C C . CYS A 1 22 ? 4.045 4.222 -7.789 1.00 0.00 22 CYS A C 20
ATOM 22167 O O . CYS A 1 22 ? 3.465 3.883 -8.822 1.00 0.00 22 CYS A O 20
ATOM 22174 N N . SER A 1 23 ? 5.282 3.812 -7.502 1.00 0.00 23 SER A N 20
ATOM 22175 C CA . SER A 1 23 ? 6.042 2.920 -8.396 1.00 0.00 23 SER A CA 20
ATOM 22176 C C . SER A 1 23 ? 6.901 1.925 -7.597 1.00 0.00 23 SER A C 20
ATOM 22177 O O . SER A 1 23 ? 6.878 1.844 -6.367 1.00 0.00 23 SER A O 20
ATOM 22185 N N . GLY A 1 24 ? 7.678 1.141 -8.348 1.00 0.00 24 GLY A N 20
ATOM 22186 C CA . GLY A 1 24 ? 8.538 0.101 -7.756 1.00 0.00 24 GLY A CA 20
ATOM 22187 C C . GLY A 1 24 ? 7.850 -1.268 -7.707 1.00 0.00 24 GLY A C 20
ATOM 22188 O O . GLY A 1 24 ? 6.713 -1.485 -8.131 1.00 0.00 24 GLY A O 20
ATOM 22192 N N . ASP A 1 25 ? 8.603 -2.218 -7.145 1.00 0.00 25 ASP A N 20
ATOM 22193 C CA . ASP A 1 25 ? 8.182 -3.630 -7.072 1.00 0.00 25 ASP A CA 20
ATOM 22194 C C . ASP A 1 25 ? 6.848 -3.821 -6.341 1.00 0.00 25 ASP A C 20
ATOM 22195 O O . ASP A 1 25 ? 5.928 -4.494 -6.801 1.00 0.00 25 ASP A O 20
ATOM 22204 N N . ILE A 1 26 ? 6.763 -3.206 -5.157 1.00 0.00 26 ILE A N 20
ATOM 22205 C CA . ILE A 1 26 ? 5.572 -3.339 -4.297 1.00 0.00 26 ILE A CA 20
ATOM 22206 C C . ILE A 1 26 ? 4.322 -2.728 -4.944 1.00 0.00 26 ILE A C 20
ATOM 22207 O O . ILE A 1 26 ? 3.227 -3.286 -4.910 1.00 0.00 26 ILE A O 20
ATOM 22223 N N . ALA A 1 27 ? 4.491 -1.532 -5.518 1.00 0.00 27 ALA A N 20
ATOM 22224 C CA . ALA A 1 27 ? 3.388 -0.849 -6.224 1.00 0.00 27 ALA A CA 20
ATOM 22225 C C . ALA A 1 27 ? 2.741 -1.763 -7.276 1.00 0.00 27 ALA A C 20
ATOM 22226 O O . ALA A 1 27 ? 1.524 -1.908 -7.386 1.00 0.00 27 ALA A O 20
ATOM 22233 N N . THR A 1 28 ? 3.615 -2.401 -8.061 1.00 0.00 28 THR A N 20
ATOM 22234 C CA . THR A 1 28 ? 3.200 -3.383 -9.081 1.00 0.00 28 THR A CA 20
ATOM 22235 C C . THR A 1 28 ? 2.487 -4.597 -8.461 1.00 0.00 28 THR A C 20
ATOM 22236 O O . THR A 1 28 ? 1.490 -5.115 -8.964 1.00 0.00 28 THR A O 20
ATOM 22247 N N . TYR A 1 29 ? 3.042 -5.065 -7.337 1.00 0.00 29 TYR A N 20
ATOM 22248 C CA . TYR A 1 29 ? 2.515 -6.259 -6.648 1.00 0.00 29 TYR A CA 20
ATOM 22249 C C . TYR A 1 29 ? 1.070 -6.064 -6.169 1.00 0.00 29 TYR A C 20
ATOM 22250 O O . TYR A 1 29 ? 0.147 -6.760 -6.587 1.00 0.00 29 TYR A O 20
ATOM 22268 N N . ILE A 1 30 ? 0.886 -5.082 -5.282 1.00 0.00 30 ILE A N 20
ATOM 22269 C CA . ILE A 1 30 ? -0.440 -4.735 -4.729 1.00 0.00 30 ILE A CA 20
ATOM 22270 C C . ILE A 1 30 ? -1.492 -4.538 -5.834 1.00 0.00 30 ILE A C 20
ATOM 22271 O O . ILE A 1 30 ? -2.629 -5.005 -5.761 1.00 0.00 30 ILE A O 20
ATOM 22287 N N . LYS A 1 31 ? -1.077 -3.808 -6.874 1.00 0.00 31 LYS A N 20
ATOM 22288 C CA . LYS A 1 31 ? -1.915 -3.578 -8.068 1.00 0.00 31 LYS A CA 20
ATOM 22289 C C . LYS A 1 31 ? -2.494 -4.893 -8.611 1.00 0.00 31 LYS A C 20
ATOM 22290 O O . LYS A 1 31 ? -3.686 -5.038 -8.878 1.00 0.00 31 LYS A O 20
ATOM 22309 N N . ARG A 1 32 ? -1.607 -5.879 -8.766 1.00 0.00 32 ARG A N 20
ATOM 22310 C CA . ARG A 1 32 ? -2.005 -7.209 -9.259 1.00 0.00 32 ARG A CA 20
ATOM 22311 C C . ARG A 1 32 ? -2.954 -7.934 -8.288 1.00 0.00 32 ARG A C 20
ATOM 22312 O O . ARG A 1 32 ? -3.997 -8.465 -8.659 1.00 0.00 32 ARG A O 20
ATOM 22333 N N . GLU A 1 33 ? -2.577 -7.951 -7.007 1.00 0.00 33 GLU A N 20
ATOM 22334 C CA . GLU A 1 33 ? -3.331 -8.703 -5.986 1.00 0.00 33 GLU A CA 20
ATOM 22335 C C . GLU A 1 33 ? -4.805 -8.275 -5.912 1.00 0.00 33 GLU A C 20
ATOM 22336 O O . GLU A 1 33 ? -5.740 -9.067 -6.056 1.00 0.00 33 GLU A O 20
ATOM 22348 N N . CYS A 1 34 ? -5.003 -6.976 -5.679 1.00 0.00 34 CYS A N 20
ATOM 22349 C CA . CYS A 1 34 ? -6.353 -6.387 -5.656 1.00 0.00 34 CYS A CA 20
ATOM 22350 C C . CYS A 1 34 ? -7.030 -6.444 -7.035 1.00 0.00 34 CYS A C 20
ATOM 22351 O O . CYS A 1 34 ? -8.108 -7.006 -7.231 1.00 0.00 34 CYS A O 20
ATOM 22358 N N . GLY A 1 35 ? -6.351 -5.836 -8.014 1.00 0.00 35 GLY A N 20
ATOM 22359 C CA . GLY A 1 35 ? -6.897 -5.661 -9.374 1.00 0.00 35 GLY A CA 20
ATOM 22360 C C . GLY A 1 35 ? -7.120 -6.985 -10.114 1.00 0.00 35 GLY A C 20
ATOM 22361 O O . GLY A 1 35 ? -8.241 -7.403 -10.405 1.00 0.00 35 GLY A O 20
ATOM 22365 N N . LYS A 1 36 ? -6.002 -7.644 -10.435 1.00 0.00 36 LYS A N 20
ATOM 22366 C CA . LYS A 1 36 ? -6.034 -8.972 -11.081 1.00 0.00 36 LYS A CA 20
ATOM 22367 C C . LYS A 1 36 ? -6.575 -10.004 -10.079 1.00 0.00 36 LYS A C 20
ATOM 22368 O O . LYS A 1 36 ? -5.882 -10.581 -9.241 1.00 0.00 36 LYS A O 20
ATOM 22387 N N . LEU A 1 37 ? -7.892 -10.201 -10.173 1.00 0.00 37 LEU A N 20
ATOM 22388 C CA . LEU A 1 37 ? -8.632 -11.003 -9.186 1.00 0.00 37 LEU A CA 20
ATOM 22389 C C . LEU A 1 37 ? -9.944 -11.505 -9.824 1.00 0.00 37 LEU A C 20
ATOM 22390 O O . LEU A 1 37 ? -10.968 -10.828 -9.738 1.00 0.00 37 LEU A O 20
ATOM 22407 N N . TRP B 2 1 ? -6.102 -3.112 8.678 1.00 0.00 1 TRP B N 20
ATOM 22408 C CA . TRP B 2 1 ? -7.126 -2.143 9.094 1.00 0.00 1 TRP B CA 20
ATOM 22409 C C . TRP B 2 1 ? -7.586 -2.470 10.518 1.00 0.00 1 TRP B C 20
ATOM 22410 O O . TRP B 2 1 ? -7.593 -1.644 11.431 1.00 0.00 1 TRP B O 20
ATOM 22433 N N . SER B 2 2 ? -7.994 -3.730 10.689 1.00 0.00 2 SER B N 20
ATOM 22434 C CA . SER B 2 2 ? -8.232 -4.307 12.027 1.00 0.00 2 SER B CA 20
ATOM 22435 C C . SER B 2 2 ? -6.888 -4.493 12.763 1.00 0.00 2 SER B C 20
ATOM 22436 O O . SER B 2 2 ? -5.816 -4.110 12.296 1.00 0.00 2 SER B O 20
ATOM 22444 N N . THR B 2 3 ? -6.947 -5.091 13.957 1.00 0.00 3 THR B N 20
ATOM 22445 C CA . THR B 2 3 ? -5.726 -5.381 14.732 1.00 0.00 3 THR B CA 20
ATOM 22446 C C . THR B 2 3 ? -4.750 -6.261 13.930 1.00 0.00 3 THR B C 20
ATOM 22447 O O . THR B 2 3 ? -3.600 -5.911 13.659 1.00 0.00 3 THR B O 20
ATOM 22458 N N . ILE B 2 4 ? -5.248 -7.436 13.535 1.00 0.00 4 ILE B N 20
ATOM 22459 C CA . ILE B 2 4 ? -4.457 -8.399 12.745 1.00 0.00 4 ILE B CA 20
ATOM 22460 C C . ILE B 2 4 ? -4.219 -7.892 11.313 1.00 0.00 4 ILE B C 20
ATOM 22461 O O . ILE B 2 4 ? -3.099 -7.836 10.803 1.00 0.00 4 ILE B O 20
ATOM 22477 N N . VAL B 2 5 ? -5.326 -7.514 10.667 1.00 0.00 5 VAL B N 20
ATOM 22478 C CA . VAL B 2 5 ? -5.321 -7.081 9.253 1.00 0.00 5 VAL B CA 20
ATOM 22479 C C . VAL B 2 5 ? -4.276 -5.993 8.970 1.00 0.00 5 VAL B C 20
ATOM 22480 O O . VAL B 2 5 ? -3.513 -6.042 8.006 1.00 0.00 5 VAL B O 20
ATOM 22493 N N . LYS B 2 6 ? -4.257 -4.989 9.851 1.00 0.00 6 LYS B N 20
ATOM 22494 C CA . LYS B 2 6 ? -3.332 -3.850 9.715 1.00 0.00 6 LYS B CA 20
ATOM 22495 C C . LYS B 2 6 ? -1.872 -4.313 9.680 1.00 0.00 6 LYS B C 20
ATOM 22496 O O . LYS B 2 6 ? -1.122 -4.042 8.745 1.00 0.00 6 LYS B O 20
ATOM 22515 N N . LEU B 2 7 ? -1.487 -5.060 10.719 1.00 0.00 7 LEU B N 20
ATOM 22516 C CA . LEU B 2 7 ? -0.111 -5.587 10.849 1.00 0.00 7 LEU B CA 20
ATOM 22517 C C . LEU B 2 7 ? 0.384 -6.295 9.580 1.00 0.00 7 LEU B C 20
ATOM 22518 O O . LEU B 2 7 ? 1.535 -6.176 9.160 1.00 0.00 7 LEU B O 20
ATOM 22534 N N . THR B 2 8 ? -0.525 -7.057 8.966 1.00 0.00 8 THR B N 20
ATOM 22535 C CA . THR B 2 8 ? -0.226 -7.799 7.726 1.00 0.00 8 THR B CA 20
ATOM 22536 C C . THR B 2 8 ? 0.204 -6.865 6.581 1.00 0.00 8 THR B C 20
ATOM 22537 O O . THR B 2 8 ? 1.247 -7.020 5.945 1.00 0.00 8 THR B O 20
ATOM 22548 N N . ILE B 2 9 ? -0.645 -5.864 6.323 1.00 0.00 9 ILE B N 20
ATOM 22549 C CA . ILE B 2 9 ? -0.441 -4.928 5.198 1.00 0.00 9 ILE B CA 20
ATOM 22550 C C . ILE B 2 9 ? 0.668 -3.882 5.440 1.00 0.00 9 ILE B C 20
ATOM 22551 O O . ILE B 2 9 ? 1.301 -3.380 4.511 1.00 0.00 9 ILE B O 20
ATOM 22567 N N . CYS B 2 10 ? 0.908 -3.552 6.718 1.00 0.00 10 CYS B N 20
ATOM 22568 C CA . CYS B 2 10 ? 1.857 -2.478 7.096 1.00 0.00 10 CYS B CA 20
ATOM 22569 C C . CYS B 2 10 ? 3.227 -2.576 6.401 1.00 0.00 10 CYS B C 20
ATOM 22570 O O . CYS B 2 10 ? 3.611 -1.653 5.685 1.00 0.00 10 CYS B O 20
ATOM 22577 N N . PRO B 2 11 ? 3.991 -3.672 6.557 1.00 0.00 11 PRO B N 20
ATOM 22578 C CA . PRO B 2 11 ? 5.353 -3.794 6.003 1.00 0.00 11 PRO B CA 20
ATOM 22579 C C . PRO B 2 11 ? 5.405 -3.611 4.483 1.00 0.00 11 PRO B C 20
ATOM 22580 O O . PRO B 2 11 ? 6.319 -3.018 3.912 1.00 0.00 11 PRO B O 20
ATOM 22591 N N . THR B 2 12 ? 4.377 -4.152 3.823 1.00 0.00 12 THR B N 20
ATOM 22592 C CA . THR B 2 12 ? 4.234 -4.024 2.361 1.00 0.00 12 THR B CA 20
ATOM 22593 C C . THR B 2 12 ? 4.194 -2.543 1.949 1.00 0.00 12 THR B C 20
ATOM 22594 O O . THR B 2 12 ? 5.022 -2.041 1.191 1.00 0.00 12 THR B O 20
ATOM 22605 N N . LEU B 2 13 ? 3.214 -1.828 2.507 1.00 0.00 13 LEU B N 20
ATOM 22606 C CA . LEU B 2 13 ? 3.008 -0.398 2.200 1.00 0.00 13 LEU B CA 20
ATOM 22607 C C . LEU B 2 13 ? 4.231 0.477 2.508 1.00 0.00 13 LEU B C 20
ATOM 22608 O O . LEU B 2 13 ? 4.537 1.443 1.811 1.00 0.00 13 LEU B O 20
ATOM 22624 N N . LYS B 2 14 ? 4.925 0.141 3.600 1.00 0.00 14 LYS B N 20
ATOM 22625 C CA . LYS B 2 14 ? 6.168 0.844 3.985 1.00 0.00 14 LYS B CA 20
ATOM 22626 C C . LYS B 2 14 ? 7.244 0.750 2.894 1.00 0.00 14 LYS B C 20
ATOM 22627 O O . LYS B 2 14 ? 7.893 1.723 2.506 1.00 0.00 14 LYS B O 20
ATOM 22646 N N . SER B 2 15 ? 7.437 -0.475 2.400 1.00 0.00 15 SER B N 20
ATOM 22647 C CA . SER B 2 15 ? 8.397 -0.741 1.310 1.00 0.00 15 SER B CA 20
ATOM 22648 C C . SER B 2 15 ? 8.052 0.038 0.033 1.00 0.00 15 SER B C 20
ATOM 22649 O O . SER B 2 15 ? 8.897 0.626 -0.644 1.00 0.00 15 SER B O 20
ATOM 22657 N N . MET B 2 16 ? 6.757 0.019 -0.300 1.00 0.00 16 MET B N 20
ATOM 22658 C CA . MET B 2 16 ? 6.229 0.762 -1.462 1.00 0.00 16 MET B CA 20
ATOM 22659 C C . MET B 2 16 ? 6.510 2.270 -1.345 1.00 0.00 16 MET B C 20
ATOM 22660 O O . MET B 2 16 ? 6.966 2.943 -2.269 1.00 0.00 16 MET B O 20
ATOM 22674 N N . ALA B 2 17 ? 6.231 2.781 -0.140 1.00 0.00 17 ALA B N 20
ATOM 22675 C CA . ALA B 2 17 ? 6.342 4.214 0.194 1.00 0.00 17 ALA B CA 20
ATOM 22676 C C . ALA B 2 17 ? 7.696 4.826 -0.182 1.00 0.00 17 ALA B C 20
ATOM 22677 O O . ALA B 2 17 ? 7.809 5.976 -0.611 1.00 0.00 17 ALA B O 20
ATOM 22684 N N . LYS B 2 18 ? 8.742 4.015 0.006 1.00 0.00 18 LYS B N 20
ATOM 22685 C CA . LYS B 2 18 ? 10.136 4.406 -0.296 1.00 0.00 18 LYS B CA 20
ATOM 22686 C C . LYS B 2 18 ? 10.285 5.129 -1.644 1.00 0.00 18 LYS B C 20
ATOM 22687 O O . LYS B 2 18 ? 11.004 6.119 -1.794 1.00 0.00 18 LYS B O 20
ATOM 22706 N N . LYS B 2 19 ? 9.571 4.603 -2.644 1.00 0.00 19 LYS B N 20
ATOM 22707 C CA . LYS B 2 19 ? 9.614 5.153 -4.011 1.00 0.00 19 LYS B CA 20
ATOM 22708 C C . LYS B 2 19 ? 8.207 5.359 -4.599 1.00 0.00 19 LYS B C 20
ATOM 22709 O O . LYS B 2 19 ? 7.802 4.806 -5.624 1.00 0.00 19 LYS B O 20
ATOM 22728 N N . CYS B 2 20 ? 7.437 6.196 -3.895 1.00 0.00 20 CYS B N 20
ATOM 22729 C CA . CYS B 2 20 ? 6.116 6.636 -4.384 1.00 0.00 20 CYS B CA 20
ATOM 22730 C C . CYS B 2 20 ? 6.115 8.090 -4.873 1.00 0.00 20 CYS B C 20
ATOM 22731 O O . CYS B 2 20 ? 7.020 8.893 -4.649 1.00 0.00 20 CYS B O 20
ATOM 22738 N N . GLU B 2 21 ? 5.020 8.415 -5.565 1.00 0.00 21 GLU B N 20
ATOM 22739 C CA . GLU B 2 21 ? 4.795 9.772 -6.100 1.00 0.00 21 GLU B CA 20
ATOM 22740 C C . GLU B 2 21 ? 4.175 10.698 -5.041 1.00 0.00 21 GLU B C 20
ATOM 22741 O O . GLU B 2 21 ? 3.675 10.283 -3.997 1.00 0.00 21 GLU B O 20
ATOM 22753 N N . GLY B 2 22 ? 4.221 11.998 -5.354 1.00 0.00 22 GLY B N 20
ATOM 22754 C CA . GLY B 2 22 ? 3.584 13.056 -4.540 1.00 0.00 22 GLY B CA 20
ATOM 22755 C C . GLY B 2 22 ? 4.008 13.054 -3.065 1.00 0.00 22 GLY B C 20
ATOM 22756 O O . GLY B 2 22 ? 5.026 13.611 -2.654 1.00 0.00 22 GLY B O 20
ATOM 22760 N N . SER B 2 23 ? 3.182 12.379 -2.258 1.00 0.00 23 SER B N 20
ATOM 22761 C CA . SER B 2 23 ? 3.434 12.224 -0.812 1.00 0.00 23 SER B CA 20
ATOM 22762 C C . SER B 2 23 ? 2.587 11.077 -0.232 1.00 0.00 23 SER B C 20
ATOM 22763 O O . SER B 2 23 ? 1.944 11.146 0.817 1.00 0.00 23 SER B O 20
ATOM 22771 N N . ILE B 2 24 ? 2.625 9.966 -0.971 1.00 0.00 24 ILE B N 20
ATOM 22772 C CA . ILE B 2 24 ? 1.942 8.722 -0.569 1.00 0.00 24 ILE B CA 20
ATOM 22773 C C . ILE B 2 24 ? 2.536 8.147 0.723 1.00 0.00 24 ILE B C 20
ATOM 22774 O O . ILE B 2 24 ? 1.842 7.725 1.645 1.00 0.00 24 ILE B O 20
ATOM 22790 N N . ALA B 2 25 ? 3.872 8.131 0.755 1.00 0.00 25 ALA B N 20
ATOM 22791 C CA . ALA B 2 25 ? 4.636 7.629 1.912 1.00 0.00 25 ALA B CA 20
ATOM 22792 C C . ALA B 2 25 ? 4.148 8.201 3.250 1.00 0.00 25 ALA B C 20
ATOM 22793 O O . ALA B 2 25 ? 3.998 7.511 4.258 1.00 0.00 25 ALA B O 20
ATOM 22800 N N . THR B 2 26 ? 3.903 9.516 3.236 1.00 0.00 26 THR B N 20
ATOM 22801 C CA . THR B 2 26 ? 3.409 10.235 4.425 1.00 0.00 26 THR B CA 20
ATOM 22802 C C . THR B 2 26 ? 2.079 9.651 4.930 1.00 0.00 26 THR B C 20
ATOM 22803 O O . THR B 2 26 ? 1.915 9.280 6.088 1.00 0.00 26 THR B O 20
ATOM 22814 N N . MET B 2 27 ? 1.114 9.571 4.010 1.00 0.00 27 MET B N 20
ATOM 22815 C CA . MET B 2 27 ? -0.242 9.087 4.340 1.00 0.00 27 MET B CA 20
ATOM 22816 C C . MET B 2 27 ? -0.252 7.652 4.885 1.00 0.00 27 MET B C 20
ATOM 22817 O O . MET B 2 27 ? -0.836 7.348 5.924 1.00 0.00 27 MET B O 20
ATOM 22831 N N . ILE B 2 28 ? 0.419 6.752 4.157 1.00 0.00 28 ILE B N 20
ATOM 22832 C CA . ILE B 2 28 ? 0.605 5.353 4.601 1.00 0.00 28 ILE B CA 20
ATOM 22833 C C . ILE B 2 28 ? 1.090 5.286 6.059 1.00 0.00 28 ILE B C 20
ATOM 22834 O O . ILE B 2 28 ? 0.544 4.603 6.926 1.00 0.00 28 ILE B O 20
ATOM 22850 N N . LYS B 2 29 ? 2.160 6.046 6.303 1.00 0.00 29 LYS B N 20
ATOM 22851 C CA . LYS B 2 29 ? 2.804 6.107 7.626 1.00 0.00 29 LYS B CA 20
ATOM 22852 C C . LYS B 2 29 ? 1.845 6.576 8.727 1.00 0.00 29 LYS B C 20
ATOM 22853 O O . LYS B 2 29 ? 1.839 6.069 9.846 1.00 0.00 29 LYS B O 20
ATOM 22872 N N . LYS B 2 30 ? 1.012 7.567 8.393 1.00 0.00 30 LYS B N 20
ATOM 22873 C CA . LYS B 2 30 ? 0.017 8.102 9.344 1.00 0.00 30 LYS B CA 20
ATOM 22874 C C . LYS B 2 30 ? -0.885 7.010 9.937 1.00 0.00 30 LYS B C 20
ATOM 22875 O O . LYS B 2 30 ? -1.105 6.926 11.146 1.00 0.00 30 LYS B O 20
ATOM 22894 N N . LYS B 2 31 ? -1.416 6.155 9.054 1.00 0.00 31 LYS B N 20
ATOM 22895 C CA . LYS B 2 31 ? -2.280 5.044 9.498 1.00 0.00 31 LYS B CA 20
ATOM 22896 C C . LYS B 2 31 ? -1.516 4.042 10.376 1.00 0.00 31 LYS B C 20
ATOM 22897 O O . LYS B 2 31 ? -1.732 3.924 11.584 1.00 0.00 31 LYS B O 20
ATOM 22916 N N . CYS B 2 32 ? -0.589 3.316 9.742 1.00 0.00 32 CYS B N 20
ATOM 22917 C CA . CYS B 2 32 ? 0.218 2.312 10.459 1.00 0.00 32 CYS B CA 20
ATOM 22918 C C . CYS B 2 32 ? 1.604 2.867 10.816 1.00 0.00 32 CYS B C 20
ATOM 22919 O O . CYS B 2 32 ? 2.662 2.456 10.335 1.00 0.00 32 CYS B O 20
ATOM 22926 N N . ASP B 2 33 ? 1.564 3.869 11.697 1.00 0.00 33 ASP B N 20
ATOM 22927 C CA . ASP B 2 33 ? 2.792 4.507 12.212 1.00 0.00 33 ASP B CA 20
ATOM 22928 C C . ASP B 2 33 ? 3.607 3.564 13.108 1.00 0.00 33 ASP B C 20
ATOM 22929 O O . ASP B 2 33 ? 3.215 2.451 13.461 1.00 0.00 33 ASP B O 20
ATOM 22938 N N . LYS B 2 34 ? 4.781 4.065 13.500 1.00 0.00 34 LYS B N 20
ATOM 22939 C CA . LYS B 2 34 ? 5.743 3.290 14.310 1.00 0.00 34 LYS B CA 20
ATOM 22940 C C . LYS B 2 34 ? 6.440 4.136 15.393 1.00 0.00 34 LYS B C 20
ATOM 22941 O O . LYS B 2 34 ? 6.300 5.360 15.395 1.00 0.00 34 LYS B O 20
#

Nearest PDB structures (foldseek):
  8id0-assembly1_A  TM=7.570E-01  e=8.822E+00  Streptococcus dysgalactiae subsp. equisimilis
  1eci-assembly1_A  TM=9.708E-01  e=2.496E-04  Ectatomma tuberculatum
  1eci-assembly1_A  TM=9.563E-01  e=2.770E-04  Ectatomma tuberculatum
  1eci-assembly1_B  TM=9.051E-01  e=1.714E-03  Ectatomma tuberculatum
  1eci-assembly1_A  TM=9.398E-01  e=3.219E-04  Ectatomma tuberculatum

Secondary structure (DSSP, 8-state):
----HHHHHHHHHHHHHHHHTB-HHHHHHHHHHHH--/--SHHHHHHHHHHHHHHTTBSTTHHHHHHHHS--

InterPro domains:
  IPR009458 Ectatomin [PF06457] (3-36)
  IPR009458 Ectatomin [PIRSF005989] (1-37)
  IPR036261 Ectatomin superfamily [SSF47401] (1-37)

Sequence (71 aa):
GVIPKKIWETVCPTVEPWAKKCSGDIATYIKRECGKLWSTIVKLTICPTLKSMAKKCEGSIATMIKKKCDKGVIPKKIWETVCPTVEPWAKKCSGDIATYIKRECGKLWSTIVKLTICPTLKSMAKKCEGSIATMIKKKCDKGVIPKKIWETVCPTVEPWAKKCSGDIATYIKRECGKLWSTIVKLTICPTLKSMAKKCEGSIATMIKKKCDKGVIPKKIWETVCPTVEPWAKKCSGDIATYIKRECGKLWSTIVKLTICPTLKSMAKKCEGSIATMIKKKCDKGVIPKKIWETVCPTVEPWAKKCSGDIATYIKRECGKLWSTIVKLTICPTLKSMAKKCEGSIATMIKKKCDKGVIPKKIWETVCPTVEPWAKKCSGDIATYIKRECGKLWSTIVKLTICPTLKSMAKKCEGSIATMIKKKCDKGVIPKKIWETVCPTVEPWAKKCSGDIATYIKRECGKLWSTIVKLTICPTLKSMAKKCEGSIATMIKKKCDKGVIPKKIWETVCPTVEPWAKKCSGDIATYIKRECGKLWSTIVKLTICPTLKSMAKKCEGSIATMIKKKCDKGVIPKKIWETVCPTVEPWAKKCSGDIATYIKRECGKLWSTIVKLTICPTLKSMAKKCEGSIATMIKKKCDKGVIPKKIWETVCPTVEPWAKKCSGDIATYIKRECGKLWSTIVKLTICPTLKSMAKKCEGSIATMIKKKCDKGVIPKKIWETVCPTVEPWAKKCSGDIATYIKRECGKLWSTIVKLTICPTLKSMAKKCEGSIATMIKKKCDKGVIPKKIWETVCPTVEPWAKKCSGDIATYIKRECGKLWSTIVKLTICPTLKSMAKKCEGSIATMIKKKCDKGVIPKKIWETVCPTVEPWAKKCSGDIATYIKRECGKLWSTIVKLTICPTLKSMAKKCEGSIATMIKKKCDKGVIPKKIWETVCPTVEPWAKKCSGDIATYIKRECGKLWSTIVKLTICPTLKSMAKKCEGSIATMIKKKCDKGVIPKKIWETVCPTVEPWAKKCSGDIATYIKRECGKLWSTIVKLTICPTLKSMAKKCEGSIATMIKKKCDKGVIPKKIWETVCPTVEPWAKKCSGDIATYIKRECGKLWSTIVKLTICPTLKSMAKKCEGSIATMIKKKCDKGVIPKKIWETVCPTVEPWAKKCSGDIATYIKRECGKLWSTIVKLTICPTLKSMAKKCEGSIATMIKKKCDKGVIPKKIWETVCPTVEPWAKKCSGDIATYIKRECGKLWSTIVKLTICPTLKSMAKKCEGSIATMIKKKCDKGVIPKKIWETVCPTVEPWAKKCSGDIATYIKRECGKLWSTIVKLTICPTLKSMAKKCEGSIATMIKKKCDKGVIPKKIWETVCPTVEPWAKKCSGDIATYIKRECGKLWSTIVKLTICPTLKSMAKKCEGSIATMIKKKCDK

Foldseek 3Di:
DVDDLVVLCVCCVVCVVVLVPDDDDVSVVSCCSNPVD/DPPVVCVVCLVVQCVVQVDDPDRSNVVSCVVVPD